Protein AF-0000000070191092 (afdb_homodimer)

pLDDT: mean 83.49, std 21.71, range [20.12, 98.81]

Nearest PDB structures (foldseek):
  4da5-assembly1_A  TM=8.968E-01  e=3.649E-34  Homo sapiens
  5eqe-assembly1_A  TM=9.027E-01  e=2.079E-33  Homo sapiens
  8bi5-assembly1_A  TM=8.724E-01  e=4.255E-34  Homo sapiens
  7nb2-assembly1_AAA  TM=9.081E-01  e=3.652E-32  Homo sapiens
  3g15-assembly1_B  TM=9.185E-01  e=3.304E-27  Homo sapiens

Radius of gyration: 29.16 Å; Cα contacts (8 Å, |Δi|>4): 1191; chains: 2; bounding box: 67×82×82 Å

Solvent-accessible surface area (backbone atoms only — not comparable to full-atom values): 44556 Å² total; per-residue (Å²): 134,81,83,67,55,60,55,61,64,69,55,97,61,88,64,71,45,63,40,62,56,50,80,76,41,45,64,51,37,52,56,40,48,53,46,49,48,52,46,49,50,50,51,48,49,67,71,47,60,82,54,50,65,62,44,47,59,49,41,50,55,50,49,47,52,49,47,47,52,50,36,25,35,26,69,30,72,58,51,48,70,55,52,69,70,55,44,53,74,28,54,40,81,44,84,83,58,81,66,41,48,39,29,39,40,28,58,42,86,91,52,65,56,55,90,88,47,68,53,46,34,28,37,38,37,54,39,79,80,55,72,40,55,55,56,46,36,43,40,39,30,51,50,34,34,40,21,71,69,61,59,42,56,45,54,38,29,62,48,65,57,28,35,36,29,49,53,70,96,57,62,50,41,45,34,76,47,55,71,36,66,69,52,33,40,53,48,24,32,48,48,38,56,49,34,63,52,72,83,63,45,42,51,60,57,62,48,56,65,60,54,50,48,53,57,41,47,55,54,46,51,52,46,69,74,59,62,65,80,86,52,58,66,68,59,48,52,52,50,50,54,55,57,71,66,43,58,72,64,46,50,55,54,48,54,53,57,57,69,73,51,88,62,62,74,24,40,34,54,69,62,62,36,34,74,28,31,35,60,38,85,89,45,88,47,72,78,58,20,61,29,63,51,81,62,77,59,47,42,26,24,48,48,25,38,46,49,10,34,31,41,54,28,37,20,47,33,70,77,38,90,51,90,49,30,47,46,76,42,78,83,48,42,67,50,72,67,55,48,50,52,36,50,53,37,24,45,49,69,78,36,89,66,82,78,49,70,66,57,49,51,50,49,51,50,35,16,59,56,25,28,40,51,37,25,48,50,53,17,46,51,23,54,51,38,59,76,68,46,89,65,92,58,33,26,61,61,50,18,50,52,24,45,50,50,25,55,53,46,56,62,46,44,68,69,74,97,134,82,85,68,56,61,56,61,63,68,56,98,62,85,67,69,46,64,41,61,56,49,81,76,40,46,65,49,36,53,56,40,46,52,47,48,48,52,46,49,48,49,51,48,48,66,72,46,60,80,53,50,65,62,44,46,58,48,41,51,54,50,47,48,52,48,47,48,52,49,37,24,36,27,70,28,74,60,50,49,72,55,52,68,70,55,43,53,75,26,53,42,80,44,83,83,58,81,65,41,47,40,29,38,39,28,58,43,84,92,52,67,56,55,91,89,48,69,54,46,33,27,37,39,36,53,39,80,80,56,71,40,55,53,56,47,36,43,39,39,29,50,50,34,37,38,20,72,69,60,58,41,56,44,55,39,28,62,48,66,58,28,35,37,30,48,52,70,96,56,63,52,42,46,34,75,49,55,71,36,66,71,51,32,40,53,49,24,32,48,49,37,56,49,35,62,52,71,81,63,44,41,51,60,54,61,47,52,64,60,53,50,47,53,55,40,46,54,53,45,50,52,46,68,74,58,61,66,80,86,52,58,67,68,56,48,53,51,51,51,54,55,57,71,65,43,57,72,63,47,50,55,53,49,53,53,57,56,69,73,52,88,63,62,73,25,40,32,53,70,62,62,37,35,76,28,32,35,59,36,86,89,44,87,48,71,78,57,19,60,30,61,50,80,62,77,59,48,40,27,24,48,48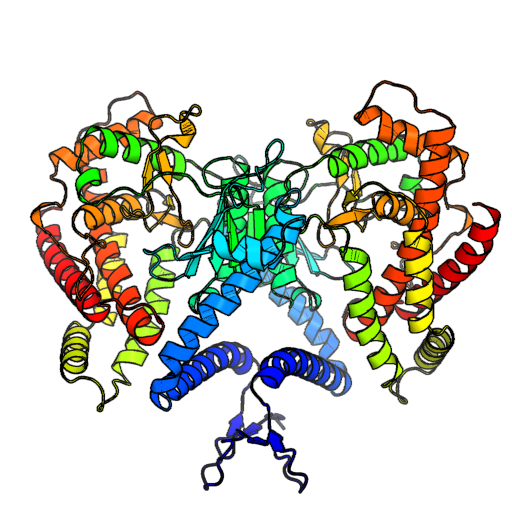,25,36,45,50,10,35,30,41,54,26,38,20,48,33,73,77,38,89,50,90,48,30,48,46,75,42,79,86,48,42,68,50,73,68,54,47,49,51,35,50,50,38,23,47,51,69,78,35,89,67,81,77,50,71,67,58,50,52,50,51,51,52,34,17,58,55,25,27,40,51,37,23,48,49,53,19,46,52,22,54,49,39,58,74,67,46,88,66,91,58,33,25,61,61,49,18,50,51,23,47,53,50,25,56,54,46,57,60,46,45,67,68,73,100

InterPro domains:
  IPR011009 Protein kinase-like domain superfamily [SSF56112] (66-414)

Secondary structure (DSSP, 8-state):
-----EEEEE-SSS-EEEEE--HHHHHHHHHHHHHHHHHHHHHHHHH-TTHHHHHHHHHHHHHHHHHHHHHHHHT-GGGGSS-HHHHHHTEEEEP--SSSEEEEEE--TTS---TT--SEEEEEE--GGGG-HHHHHHHHHHHHHHHHTTSS--EEEEETTEEEEEPPSSPBPPGGGGGSHHHHHHHHHHHHHHHT----SS--SS-HHHHHHHHHHHHHHHHHHT--SSS-HHHHHHHHHHHHT-HHHHHHHHHHHHHTS---EEEE-S---GGGEEE-TT-SSGGGTEEE---TT-EEEEHHHHHHHHHHHTSEETT-SSTTS-EE-GGGSPPHHHHHHHHHHHHHTT-SSPPPHHHHHHHHHHHHHHHHHHHHHHHHHHHHHHHH--S---HHHHHHHHHHHHHHHHHHHHHH-/-----EEEEE-SSS-EEEEE--HHHHHHHHHHHHHHHHHHHHHHHHH-TTHHHHHHHHHHHHHHHHHHHHHHHHT-GGGGSS-HHHHHHTEEEEP--SSSEEEEEE--TTS---TT--SEEEEEE--GGGG-HHHHHHHHHHHHHHHHTTSS--EEEEETTEEEEE--SSPBPPGGGGG-HHHHHHHHHHHHHHHT----SS--SS-HHHHHHHHHHHHHHHHHHT--TTS-HHHHHHHHHHHHT-HHHHHHHHHHHHHTS---EEEE-S---GGGEEE-TT-SSGGGTEEE---TT-EEEEHHHHHHHHHHHTSEETT-SSTTS-EE-GGGSPPHHHHHHHHHHHHHTT-SSPPPHHHHHHHHHHHHHHHHHHHHHHHHHHHHHHHH--S---HHHHHHHHHHHHHHHHHHHHHH-

Structure (mmCIF, N/CA/C/O backbone):
data_AF-0000000070191092-model_v1
#
loop_
_entity.id
_entity.type
_entity.pdbx_description
1 polymer 'Choline/ethanolamine kinase'
#
loop_
_atom_site.group_PDB
_atom_site.id
_atom_site.type_symbol
_atom_site.label_atom_id
_atom_site.label_alt_id
_atom_site.label_comp_id
_atom_site.label_asym_id
_atom_site.label_entity_id
_atom_site.label_seq_id
_atom_site.pdbx_PDB_ins_code
_atom_site.Cartn_x
_atom_site.Cartn_y
_atom_site.Cartn_z
_atom_site.occupancy
_atom_site.B_iso_or_equiv
_atom_site.auth_seq_id
_atom_site.auth_comp_id
_atom_site.auth_asym_id
_atom_site.auth_atom_id
_atom_site.pdbx_PDB_model_num
ATOM 1 N N . MET A 1 1 ? 33.156 -7.613 30.891 1 20.12 1 MET A N 1
ATOM 2 C CA . MET A 1 1 ? 32.125 -8.305 31.672 1 20.12 1 MET A CA 1
ATOM 3 C C . MET A 1 1 ? 30.75 -8.156 31 1 20.12 1 MET A C 1
ATOM 5 O O . MET A 1 1 ? 30.203 -7.055 30.938 1 20.12 1 MET A O 1
ATOM 9 N N . ARG A 1 2 ? 30.5 -9.148 30 1 24.59 2 ARG A N 1
ATOM 10 C CA . ARG A 1 2 ? 29.547 -9.266 28.891 1 24.59 2 ARG A CA 1
ATOM 11 C C . ARG A 1 2 ? 28.125 -9.352 29.422 1 24.59 2 ARG A C 1
ATOM 13 O O . ARG A 1 2 ? 27.766 -10.281 30.156 1 24.59 2 ARG A O 1
ATOM 20 N N . ARG A 1 3 ? 27.609 -8.156 29.781 1 27.12 3 ARG A N 1
ATOM 21 C CA . ARG A 1 3 ? 26.359 -8.016 30.531 1 27.12 3 ARG A CA 1
ATOM 22 C C . ARG A 1 3 ? 25.203 -8.695 29.797 1 27.12 3 ARG A C 1
ATOM 24 O O . ARG A 1 3 ? 24.781 -8.227 28.734 1 27.12 3 ARG A O 1
ATOM 31 N N . ASP A 1 4 ? 25.156 -10.109 29.812 1 26.44 4 ASP A N 1
ATOM 32 C CA . ASP A 1 4 ? 24.281 -11.125 29.234 1 26.44 4 ASP A CA 1
ATOM 33 C C . ASP A 1 4 ? 22.875 -11.016 29.781 1 26.44 4 ASP A C 1
ATOM 35 O O . ASP A 1 4 ? 22.672 -10.906 31 1 26.44 4 ASP A O 1
ATOM 39 N N . PHE A 1 5 ? 22.062 -10.273 29.188 1 27.06 5 PHE A N 1
ATOM 40 C CA . PHE A 1 5 ? 20.688 -10.172 29.641 1 27.06 5 PHE A CA 1
ATOM 41 C C . PHE A 1 5 ? 19.969 -11.508 29.5 1 27.06 5 PHE A C 1
ATOM 43 O O . PHE A 1 5 ? 20.141 -12.203 28.5 1 27.06 5 PHE A O 1
ATOM 50 N N . VAL A 1 6 ? 19.828 -12.258 30.578 1 28.64 6 VAL A N 1
ATOM 51 C CA . VAL A 1 6 ? 19.234 -13.586 30.703 1 28.64 6 VAL A CA 1
ATOM 52 C C . VAL A 1 6 ? 17.719 -13.469 30.859 1 28.64 6 VAL A C 1
ATOM 54 O O . VAL A 1 6 ? 17.234 -12.727 31.719 1 28.64 6 VAL A O 1
ATOM 57 N N . ILE A 1 7 ? 16.953 -13.68 29.797 1 29.05 7 ILE A N 1
ATOM 58 C CA . ILE A 1 7 ? 15.5 -13.789 29.922 1 29.05 7 ILE A CA 1
ATOM 59 C C . ILE A 1 7 ? 15.125 -15.203 30.344 1 29.05 7 ILE A C 1
ATOM 61 O O . ILE A 1 7 ? 15.547 -16.188 29.719 1 29.05 7 ILE A O 1
ATOM 65 N N . ALA A 1 8 ? 14.812 -15.469 31.703 1 29.25 8 ALA A N 1
ATOM 66 C CA . ALA A 1 8 ? 14.516 -16.781 32.25 1 29.25 8 ALA A CA 1
ATOM 67 C C . ALA A 1 8 ? 13.008 -17.016 32.344 1 29.25 8 ALA A C 1
ATOM 69 O O . ALA A 1 8 ? 12.266 -16.109 32.75 1 29.25 8 ALA A O 1
ATOM 70 N N . VAL A 1 9 ? 12.359 -17.875 31.5 1 28.31 9 VAL A N 1
ATOM 71 C CA . VAL A 1 9 ? 11 -18.391 31.656 1 28.31 9 VAL A CA 1
ATOM 72 C C . VAL A 1 9 ? 10.992 -19.5 32.688 1 28.31 9 VAL A C 1
ATOM 74 O O . VAL A 1 9 ? 11.719 -20.484 32.562 1 28.31 9 VAL A O 1
ATOM 77 N N . VAL A 1 10 ? 10.695 -19.156 34 1 27.8 10 VAL A N 1
ATOM 78 C CA . VAL A 1 10 ? 10.766 -20.156 35.094 1 27.8 10 VAL A CA 1
ATOM 79 C C . VAL A 1 10 ? 9.406 -20.812 35.25 1 27.8 10 VAL A C 1
ATOM 81 O O . VAL A 1 10 ? 8.383 -20.141 35.344 1 27.8 10 VAL A O 1
ATOM 84 N N . ASN A 1 11 ? 9.18 -21.984 34.688 1 26.52 11 ASN A N 1
ATOM 85 C CA . ASN A 1 11 ? 8.078 -22.828 35.125 1 26.52 11 ASN A CA 1
ATOM 86 C C . ASN A 1 11 ? 8.156 -23.078 36.625 1 26.52 11 ASN A C 1
ATOM 88 O O . ASN A 1 11 ? 9.234 -22.969 37.25 1 26.52 11 ASN A O 1
ATOM 92 N N . LYS A 1 12 ? 7.031 -23.219 37.438 1 30.95 12 LYS A N 1
ATOM 93 C CA . LYS A 1 12 ? 7.125 -23.625 38.812 1 30.95 12 LYS A CA 1
ATOM 94 C C . LYS A 1 12 ? 8.281 -24.594 39.031 1 30.95 12 LYS A C 1
ATOM 96 O O . LYS A 1 12 ? 8.695 -24.844 40.188 1 30.95 12 LYS A O 1
ATOM 101 N N . ALA A 1 13 ? 8.312 -25.672 38.156 1 25.42 13 ALA A N 1
ATOM 102 C CA . ALA A 1 13 ? 9.391 -26.594 38.469 1 25.42 13 ALA A CA 1
ATOM 103 C C . ALA A 1 13 ? 10.75 -26 38.156 1 25.42 13 ALA A C 1
ATOM 105 O O . ALA A 1 13 ? 10.836 -24.984 37.438 1 25.42 13 ALA A O 1
ATOM 106 N N . SER A 1 14 ? 11.938 -26.75 38.344 1 26.48 14 SER A N 1
ATOM 107 C CA . SER A 1 14 ? 13.375 -26.578 38.5 1 26.48 14 SER A CA 1
ATOM 108 C C . SER A 1 14 ? 13.984 -25.859 37.281 1 26.48 14 SER A C 1
ATOM 110 O O . SER A 1 14 ? 15.156 -25.484 37.312 1 26.48 14 SER A O 1
ATOM 112 N N . SER A 1 15 ? 13.562 -26.234 35.969 1 24.7 15 SER A N 1
ATOM 113 C CA . SER A 1 15 ? 14.57 -26.031 34.938 1 24.7 15 SER A CA 1
ATOM 114 C C . SER A 1 15 ? 14.555 -24.609 34.406 1 24.7 15 SER A C 1
ATOM 116 O O . SER A 1 15 ? 13.492 -24.031 34.156 1 24.7 15 SER A O 1
ATOM 118 N N . LYS A 1 16 ? 15.555 -23.859 34.875 1 29.7 16 LYS A N 1
ATOM 119 C CA . LYS A 1 16 ? 16.062 -22.516 34.625 1 29.7 16 LYS A CA 1
ATOM 120 C C . LYS A 1 16 ? 16.281 -22.266 33.125 1 29.7 16 LYS A C 1
ATOM 122 O O . LYS A 1 16 ? 17.094 -22.953 32.5 1 29.7 16 LYS A O 1
ATOM 127 N N . LEU A 1 17 ? 15.281 -22.203 32.25 1 26.11 17 LEU A N 1
ATOM 128 C CA . LEU A 1 17 ? 15.773 -21.938 30.891 1 26.11 17 LEU A CA 1
ATOM 129 C C . LEU A 1 17 ? 16.203 -20.469 30.75 1 26.11 17 LEU A C 1
ATOM 131 O O . LEU A 1 17 ? 15.414 -19.562 30.984 1 26.11 17 LEU A O 1
ATOM 135 N N . MET A 1 18 ? 17.469 -20.203 31.047 1 27.48 18 MET A N 1
ATOM 136 C CA . MET A 1 18 ? 18.203 -18.953 30.922 1 27.48 18 MET A CA 1
ATOM 137 C C . MET A 1 18 ? 18.453 -18.609 29.453 1 27.48 18 MET A C 1
ATOM 139 O O . MET A 1 18 ? 18.969 -19.453 28.703 1 27.48 18 MET A O 1
ATOM 143 N N . LEU A 1 19 ? 17.5 -18 28.812 1 27.23 19 LEU A N 1
ATOM 144 C CA . LEU A 1 19 ? 17.875 -17.672 27.438 1 27.23 19 LEU A CA 1
ATOM 145 C C . LEU A 1 19 ? 18.688 -16.375 27.391 1 27.23 19 LEU A C 1
ATOM 147 O O . LEU A 1 19 ? 18.281 -15.359 27.953 1 27.23 19 LEU A O 1
ATOM 151 N N . SER A 1 20 ? 19.922 -16.469 27.406 1 27.44 20 SER A N 1
ATOM 152 C CA . SER A 1 20 ? 20.875 -15.414 27.094 1 27.44 20 SER A CA 1
ATOM 153 C C . SER A 1 20 ? 20.734 -14.945 25.656 1 27.44 20 SER A C 1
ATOM 155 O O . SER A 1 20 ? 20.812 -15.742 24.719 1 27.44 20 SER A O 1
ATOM 157 N N . VAL A 1 21 ? 19.781 -14.062 25.391 1 28.27 21 VAL A N 1
ATOM 158 C CA . VAL A 1 21 ? 19.578 -13.719 23.984 1 28.27 21 VAL A CA 1
ATOM 159 C C . VAL A 1 21 ? 20.531 -12.594 23.578 1 28.27 21 VAL A C 1
ATOM 161 O O . VAL A 1 21 ? 20.562 -11.547 24.234 1 28.27 21 VAL A O 1
ATOM 164 N N . ASP A 1 22 ? 21.641 -12.867 23.031 1 28.33 22 ASP A N 1
ATOM 165 C CA . ASP A 1 22 ? 22.531 -11.875 22.438 1 28.33 22 ASP A CA 1
ATOM 166 C C . ASP A 1 22 ? 21.828 -11.062 21.359 1 28.33 22 ASP A C 1
ATOM 168 O O . ASP A 1 22 ? 20.75 -11.453 20.891 1 28.33 22 ASP A O 1
ATOM 172 N N . LYS A 1 23 ? 22.375 -9.836 21.016 1 31.48 23 LYS A N 1
ATOM 173 C CA . LYS A 1 23 ? 21.844 -8.844 20.078 1 31.48 23 LYS A CA 1
ATOM 174 C C . LYS A 1 23 ? 21.406 -9.5 18.781 1 31.48 23 LYS A C 1
ATOM 176 O O . LYS A 1 23 ? 20.375 -9.133 18.219 1 31.48 23 LYS A O 1
ATOM 181 N N . HIS A 1 24 ? 22.25 -10.25 18.125 1 32 24 HIS A N 1
ATOM 182 C CA . HIS A 1 24 ? 21.984 -11.031 16.906 1 32 24 HIS A CA 1
ATOM 183 C C . HIS A 1 24 ? 20.859 -12.023 17.141 1 32 24 HIS A C 1
ATOM 185 O O . HIS A 1 24 ? 20.047 -12.266 16.234 1 32 24 HIS A O 1
ATOM 191 N N . GLN A 1 25 ? 20.703 -12.594 18.312 1 30.89 25 GLN A N 1
ATOM 192 C CA . GLN A 1 25 ? 19.719 -13.586 18.688 1 30.89 25 GLN A CA 1
ATOM 193 C C . GLN A 1 25 ? 18.344 -12.945 18.906 1 30.89 25 GLN A C 1
ATOM 195 O O . GLN A 1 25 ? 17.312 -13.594 18.719 1 30.89 25 GLN A O 1
ATOM 200 N N . MET A 1 26 ? 18.328 -11.672 19.219 1 31.45 26 MET A N 1
ATOM 201 C CA . MET A 1 26 ? 17.062 -10.969 19.359 1 31.45 26 MET A CA 1
ATOM 202 C C . MET A 1 26 ? 16.328 -10.914 18.016 1 31.45 26 MET A C 1
ATOM 204 O O . MET A 1 26 ? 15.102 -11.07 17.969 1 31.45 26 MET A O 1
ATOM 208 N N . THR A 1 27 ? 17.047 -10.578 16.953 1 32.62 27 THR A N 1
ATOM 209 C CA . THR A 1 27 ? 16.438 -10.648 15.633 1 32.62 27 THR A CA 1
ATOM 210 C C . THR A 1 27 ? 15.945 -12.07 15.336 1 32.62 27 THR A C 1
ATOM 212 O O . THR A 1 27 ? 14.852 -12.25 14.789 1 32.62 27 THR A O 1
ATOM 215 N N . GLN A 1 28 ? 16.719 -13.07 15.711 1 30.81 28 GLN A N 1
ATOM 216 C CA . GLN A 1 28 ? 16.312 -14.469 15.594 1 30.81 28 GLN A CA 1
ATOM 217 C C . GLN A 1 28 ? 15.203 -14.797 16.578 1 30.81 28 GLN A C 1
ATOM 219 O O . GLN A 1 28 ? 14.312 -15.594 16.266 1 30.81 28 GLN A O 1
ATOM 224 N N . MET A 1 29 ? 15.203 -14.211 17.719 1 32.41 29 MET A N 1
ATOM 225 C CA . MET A 1 29 ? 14.172 -14.453 18.719 1 32.41 29 MET A CA 1
ATOM 226 C C . MET A 1 29 ? 12.828 -13.883 18.266 1 32.41 29 MET A C 1
ATOM 228 O O . MET A 1 29 ? 11.781 -14.477 18.516 1 32.41 29 MET A O 1
ATOM 232 N N . ARG A 1 30 ? 12.859 -12.781 17.625 1 32.88 30 ARG A N 1
ATOM 233 C CA . ARG A 1 30 ? 11.586 -12.32 17.078 1 32.88 30 ARG A CA 1
ATOM 234 C C . ARG A 1 30 ? 10.992 -13.344 16.109 1 32.88 30 ARG A C 1
ATOM 236 O O . ARG A 1 30 ? 9.789 -13.602 16.141 1 32.88 30 ARG A O 1
ATOM 243 N N . ARG A 1 31 ? 11.82 -13.898 15.32 1 33.59 31 ARG A N 1
ATOM 244 C CA . ARG A 1 31 ? 11.359 -15 14.484 1 33.59 31 ARG A CA 1
ATOM 245 C C . ARG A 1 31 ? 10.914 -16.188 15.328 1 33.59 31 ARG A C 1
ATOM 247 O O . ARG A 1 31 ? 9.922 -16.844 15.016 1 33.59 31 ARG A O 1
ATOM 254 N N . TYR A 1 32 ? 11.711 -16.375 16.391 1 32.81 32 TYR A N 1
ATOM 255 C CA . TYR A 1 32 ? 11.383 -17.5 17.266 1 32.81 32 TYR A CA 1
ATOM 256 C C . TYR A 1 32 ? 10.156 -17.203 18.109 1 32.81 32 TYR A C 1
ATOM 258 O O . TYR A 1 32 ? 9.312 -18.078 18.328 1 32.81 32 TYR A O 1
ATOM 266 N N . ILE A 1 33 ? 10.031 -16 18.547 1 35.16 33 ILE A N 1
ATOM 267 C CA . ILE A 1 33 ? 8.852 -15.656 19.328 1 35.16 33 ILE A CA 1
ATOM 268 C C . ILE A 1 33 ? 7.602 -15.789 18.469 1 35.16 33 ILE A C 1
ATOM 270 O O . ILE A 1 33 ? 6.59 -16.344 18.891 1 35.16 33 ILE A O 1
ATOM 274 N N . VAL A 1 34 ? 7.707 -15.375 17.297 1 34.22 34 VAL A N 1
ATOM 275 C CA . VAL A 1 34 ? 6.586 -15.594 16.391 1 34.22 34 VAL A CA 1
ATOM 276 C C . VAL A 1 34 ? 6.387 -17.094 16.156 1 34.22 34 VAL A C 1
ATOM 278 O O . VAL A 1 34 ? 5.258 -17.578 16.172 1 34.22 34 VAL A O 1
ATOM 281 N N . TYR A 1 35 ? 7.527 -17.766 16.078 1 33.59 35 TYR A N 1
ATOM 282 C CA . TYR A 1 35 ? 7.441 -19.219 15.984 1 33.59 35 TYR A CA 1
ATOM 283 C C . TYR A 1 35 ? 6.914 -19.812 17.281 1 33.59 35 TYR A C 1
ATOM 285 O O . TYR A 1 35 ? 6.023 -20.672 17.266 1 33.59 35 TYR A O 1
ATOM 293 N N . VAL A 1 36 ? 7.434 -19.406 18.375 1 36.81 36 VAL A N 1
ATOM 294 C CA . VAL A 1 36 ? 6.98 -19.953 19.641 1 36.81 36 VAL A CA 1
ATOM 295 C C . VAL A 1 36 ? 5.516 -19.578 19.875 1 36.81 36 VAL A C 1
ATOM 297 O O . VAL A 1 36 ? 4.715 -20.406 20.297 1 36.81 36 VAL A O 1
ATOM 300 N N . TRP A 1 37 ? 5.172 -18.406 19.484 1 37.31 37 TRP A N 1
ATOM 301 C CA . TRP A 1 37 ? 3.773 -18.016 19.641 1 37.31 37 TRP A CA 1
ATOM 302 C C . TRP A 1 37 ? 2.879 -18.781 18.672 1 37.31 37 TRP A C 1
ATOM 304 O O . TRP A 1 37 ? 1.791 -19.234 19.047 1 37.31 37 TRP A O 1
ATOM 314 N N . SER A 1 38 ? 3.342 -18.984 17.547 1 36.16 38 SER A N 1
ATOM 315 C CA . SER A 1 38 ? 2.57 -19.844 16.656 1 36.16 38 SER A CA 1
ATOM 316 C C . SER A 1 38 ? 2.449 -21.266 17.203 1 36.16 38 SER A C 1
ATOM 318 O O . SER A 1 38 ? 1.4 -21.891 17.078 1 36.16 38 SER A O 1
ATOM 320 N N . ARG A 1 39 ? 3.477 -21.672 17.828 1 37.62 39 ARG A N 1
ATOM 321 C CA . ARG A 1 39 ? 3.439 -23 18.438 1 37.62 39 ARG A CA 1
ATOM 322 C C . ARG A 1 39 ? 2.561 -23 19.688 1 37.62 39 ARG A C 1
ATOM 324 O O . ARG A 1 39 ? 1.835 -23.969 19.938 1 37.62 39 ARG A O 1
ATOM 331 N N . VAL A 1 40 ? 2.652 -22 20.406 1 39.34 40 VAL A N 1
ATOM 332 C CA . VAL A 1 40 ? 1.797 -21.906 21.578 1 39.34 40 VAL A CA 1
ATOM 333 C C . VAL A 1 40 ? 0.331 -21.875 21.156 1 39.34 40 VAL A C 1
ATOM 335 O O . VAL A 1 40 ? -0.512 -22.531 21.766 1 39.34 40 VAL A O 1
ATOM 338 N N . LEU A 1 41 ? 0.114 -21.203 20.094 1 38.06 41 LEU A N 1
ATOM 339 C CA . LEU A 1 41 ? -1.26 -21.156 19.609 1 38.06 41 LEU A CA 1
ATOM 340 C C . LEU A 1 41 ? -1.688 -22.531 19.094 1 38.06 41 LEU A C 1
ATOM 342 O O . LEU A 1 41 ? -2.822 -22.953 19.312 1 38.06 41 LEU A O 1
ATOM 346 N N . VAL A 1 42 ? -0.829 -23.203 18.453 1 37.97 42 VAL A N 1
ATOM 347 C CA . VAL A 1 42 ? -1.131 -24.562 18.031 1 37.97 42 VAL A CA 1
ATOM 348 C C . VAL A 1 42 ? -1.374 -25.453 19.234 1 37.97 42 VAL A C 1
ATOM 350 O O . VAL A 1 42 ? -2.326 -26.234 19.266 1 37.97 42 VAL A O 1
ATOM 353 N N . ILE A 1 43 ? -0.52 -25.344 20.125 1 35.59 43 ILE A N 1
ATOM 354 C CA . ILE A 1 43 ? -0.677 -26.141 21.328 1 35.59 43 ILE A CA 1
ATOM 355 C C . ILE A 1 43 ? -1.997 -25.797 22.016 1 35.59 43 ILE A C 1
ATOM 357 O O . ILE A 1 43 ? -2.734 -26.688 22.453 1 35.59 43 ILE A O 1
ATOM 361 N N . PHE A 1 44 ? -2.264 -24.531 22.078 1 37.25 44 PHE A N 1
ATOM 362 C CA . PHE A 1 44 ? -3.508 -24.141 22.734 1 37.25 44 PHE A CA 1
ATOM 363 C C . PHE A 1 44 ? -4.711 -24.688 21.969 1 37.25 44 PHE A C 1
ATOM 365 O O . PHE A 1 44 ? -5.676 -25.156 22.562 1 37.25 44 PHE A O 1
ATOM 372 N N . LYS A 1 45 ? -4.719 -24.656 20.75 1 40.38 45 LYS A N 1
ATOM 373 C CA . LYS A 1 45 ? -5.801 -25.203 19.938 1 40.38 45 LYS A CA 1
ATOM 374 C C . LYS A 1 45 ? -5.945 -26.703 20.172 1 40.38 45 LYS A C 1
ATOM 376 O O . LYS A 1 45 ? -7.059 -27.234 20.188 1 40.38 45 LYS A O 1
ATOM 381 N N . HIS A 1 46 ? -4.883 -27.328 20.203 1 38.22 46 HIS A N 1
ATOM 382 C CA . HIS A 1 46 ? -4.934 -28.766 20.453 1 38.22 46 HIS A CA 1
ATOM 383 C C . HIS A 1 46 ? -5.434 -29.078 21.859 1 38.22 46 HIS A C 1
ATOM 385 O O . HIS A 1 46 ? -6.109 -30.078 22.078 1 38.22 46 HIS A O 1
ATOM 391 N N . LEU A 1 47 ? -5.039 -28.312 22.766 1 36 47 LEU A N 1
ATOM 392 C CA . LEU A 1 47 ? -5.41 -28.625 24.141 1 36 47 LEU A CA 1
ATOM 393 C C . LEU A 1 47 ? -6.867 -28.281 24.406 1 36 47 LEU A C 1
ATOM 395 O O . LEU A 1 47 ? -7.496 -28.844 25.297 1 36 47 LEU A O 1
ATOM 399 N N . PHE A 1 48 ? -7.5 -27.312 23.75 1 34.31 48 PHE A N 1
ATOM 400 C CA . PHE A 1 48 ? -8.906 -27 23.969 1 34.31 48 PHE A CA 1
ATOM 401 C C . PHE A 1 48 ? -9.711 -27.141 22.688 1 34.31 48 PHE A C 1
ATOM 403 O O . PHE A 1 48 ? -10.008 -26.156 22.016 1 34.31 48 PHE A O 1
ATOM 410 N N . PRO A 1 49 ? -9.977 -28.328 22.25 1 38.12 49 PRO A N 1
ATOM 411 C CA . PRO A 1 49 ? -10.68 -28.688 21.016 1 38.12 49 PRO A CA 1
ATOM 412 C C . PRO A 1 49 ? -12.008 -27.953 20.859 1 38.12 49 PRO A C 1
ATOM 414 O O . PRO A 1 49 ? -12.422 -27.641 19.734 1 38.12 49 PRO A O 1
ATOM 417 N N . GLY A 1 50 ? -12.961 -28.047 21.781 1 40.47 50 GLY A N 1
ATOM 418 C CA . GLY A 1 50 ? -14.305 -27.516 21.719 1 40.47 50 GLY A CA 1
ATOM 419 C C . GLY A 1 50 ? -14.328 -26.016 21.438 1 40.47 50 GLY A C 1
ATOM 420 O O . GLY A 1 50 ? -15.398 -25.438 21.234 1 40.47 50 GLY A O 1
ATOM 421 N N . LEU A 1 51 ? -13.43 -25.391 21.594 1 38.22 51 LEU A N 1
ATOM 422 C CA . LEU A 1 51 ? -13.242 -23.953 21.422 1 38.22 51 LEU A CA 1
ATOM 423 C C . LEU A 1 51 ? -13.188 -23.578 19.953 1 38.22 51 LEU A C 1
ATOM 425 O O . LEU A 1 51 ? -13.234 -22.391 19.594 1 38.22 51 LEU A O 1
ATOM 429 N N . GLY A 1 52 ? -13.227 -24.484 19.062 1 38.19 52 GLY A N 1
ATOM 430 C CA . GLY A 1 52 ? -13.125 -24.25 17.641 1 38.19 52 GLY A CA 1
ATOM 431 C C . GLY A 1 52 ? -14.383 -23.641 17.047 1 38.19 52 GLY A C 1
ATOM 432 O O . GLY A 1 52 ? -14.32 -22.656 16.312 1 38.19 52 GLY A O 1
ATOM 433 N N . GLN A 1 53 ? -15.531 -24.438 17.188 1 40.81 53 GLN A N 1
ATOM 434 C CA . GLN A 1 53 ? -16.797 -23.953 16.625 1 40.81 53 GLN A CA 1
ATOM 435 C C . GLN A 1 53 ? -17.156 -22.578 17.203 1 40.81 53 GLN A C 1
ATOM 437 O O . GLN A 1 53 ? -17.625 -21.703 16.484 1 40.81 53 GLN A O 1
ATOM 442 N N . LYS A 1 54 ? -17.125 -22.359 18.453 1 41.22 54 LYS A N 1
ATOM 443 C CA . LYS A 1 54 ? -17.391 -21.094 19.125 1 41.22 54 LYS A CA 1
ATOM 444 C C . LYS A 1 54 ? -16.453 -20 18.656 1 41.22 54 LYS A C 1
ATOM 446 O O . LYS A 1 54 ? -16.844 -18.828 18.531 1 41.22 54 LYS A O 1
ATOM 451 N N . MET A 1 55 ? -15.367 -20.547 18.172 1 46.12 55 MET A N 1
ATOM 452 C CA . MET A 1 55 ? -14.352 -19.625 17.672 1 46.12 55 MET A CA 1
ATOM 453 C C . MET A 1 55 ? -14.711 -19.141 16.281 1 46.12 55 MET A C 1
ATOM 455 O O . MET A 1 55 ? -14.492 -17.969 15.945 1 46.12 55 MET A O 1
ATOM 459 N N . SER A 1 56 ? -15.352 -20.125 15.469 1 51.19 56 SER A N 1
ATOM 460 C CA . SER A 1 56 ? -15.75 -19.703 14.125 1 51.19 56 SER A CA 1
ATOM 461 C C . SER A 1 56 ? -16.906 -18.719 14.172 1 51.19 56 SER A C 1
ATOM 463 O O . SER A 1 56 ? -16.906 -17.719 13.445 1 51.19 56 SER A O 1
ATOM 465 N N . GLU A 1 57 ? -18.047 -19.141 14.82 1 53.09 57 GLU A N 1
ATOM 466 C CA . GLU A 1 57 ? -19.172 -18.219 14.961 1 53.09 57 GLU A CA 1
ATOM 467 C C . GLU A 1 57 ? -18.719 -16.891 15.555 1 53.09 57 GLU A C 1
ATOM 469 O O . GLU A 1 57 ? -19.156 -15.828 15.109 1 53.09 57 GLU A O 1
ATOM 474 N N . ASP A 1 58 ? -17.844 -17.047 16.391 1 74.12 58 ASP A N 1
ATOM 475 C CA . ASP A 1 58 ? -17.312 -15.844 17.031 1 74.12 58 ASP A CA 1
ATOM 476 C C . ASP A 1 58 ? -16.469 -15.039 16.031 1 74.12 58 ASP A C 1
ATOM 478 O O . ASP A 1 58 ? -16.531 -13.812 16.016 1 74.12 58 ASP A O 1
ATOM 482 N N . ARG A 1 59 ? -16.047 -15.836 15.031 1 79.38 59 ARG A N 1
ATOM 483 C CA . ARG A 1 59 ? -15.227 -15.164 14.023 1 79.38 59 ARG A CA 1
ATOM 484 C C . ARG A 1 59 ? -16.094 -14.414 13.023 1 79.38 59 ARG A C 1
ATOM 486 O O . ARG A 1 59 ? -15.781 -13.289 12.633 1 79.38 59 ARG A O 1
ATOM 493 N N . GLU A 1 60 ? -17.172 -15.109 12.688 1 84.56 60 GLU A N 1
ATOM 494 C CA . GLU A 1 60 ? -18.062 -14.469 11.719 1 84.56 60 GLU A CA 1
ATOM 495 C C . GLU A 1 60 ? -18.672 -13.195 12.289 1 84.56 60 GLU A C 1
ATOM 497 O O . GLU A 1 60 ? -18.797 -12.188 11.578 1 84.56 60 GLU A O 1
ATOM 502 N N . LEU A 1 61 ? -19.094 -13.297 13.516 1 87.88 61 LEU A N 1
ATOM 503 C CA . LEU A 1 61 ? -19.672 -12.117 14.156 1 87.88 61 LEU A CA 1
ATOM 504 C C . LEU A 1 61 ? -18.641 -11 14.266 1 87.88 61 LEU A C 1
ATOM 506 O O . LEU A 1 61 ? -18.953 -9.836 14.031 1 87.88 61 LEU A O 1
ATOM 510 N N . THR A 1 62 ? -17.5 -11.398 14.594 1 90.25 62 THR A N 1
ATOM 511 C CA . THR A 1 62 ? -16.422 -10.43 14.695 1 90.25 62 THR A CA 1
ATOM 512 C C . THR A 1 62 ? -16.125 -9.797 13.336 1 90.25 62 THR A C 1
ATOM 514 O O . THR A 1 62 ? -15.969 -8.578 13.242 1 90.25 62 THR A O 1
ATOM 517 N N . ASN A 1 63 ? -16.094 -10.609 12.344 1 92.44 63 ASN A N 1
ATOM 518 C CA . ASN A 1 63 ? -15.789 -10.102 11.008 1 92.44 63 ASN A CA 1
ATOM 519 C C . ASN A 1 63 ? -16.953 -9.289 10.445 1 92.44 63 ASN A C 1
ATOM 521 O O . ASN A 1 63 ? -16.734 -8.336 9.688 1 92.44 63 ASN A O 1
ATOM 525 N N . ARG A 1 64 ? -18.094 -9.68 10.859 1 94.75 64 ARG A N 1
ATOM 526 C CA . ARG A 1 64 ? -19.25 -8.875 10.469 1 94.75 64 ARG A CA 1
ATOM 527 C C . ARG A 1 64 ? -19.156 -7.465 11.031 1 94.75 64 ARG A C 1
ATOM 529 O O . ARG A 1 64 ? -19.438 -6.492 10.336 1 94.75 64 ARG A O 1
ATOM 536 N N . ARG A 1 65 ? -18.828 -7.379 12.25 1 94 65 ARG A N 1
ATOM 537 C CA . ARG A 1 65 ? -18.672 -6.074 12.883 1 94 65 ARG A CA 1
ATOM 538 C C . ARG A 1 65 ? -17.562 -5.273 12.203 1 94 65 ARG A C 1
ATOM 540 O O . ARG A 1 65 ? -17.719 -4.066 11.984 1 94 65 ARG A O 1
ATOM 547 N N . LYS A 1 66 ? -16.516 -5.949 11.906 1 93.81 66 LYS A N 1
ATOM 548 C CA . LYS A 1 66 ? -15.422 -5.32 11.172 1 93.81 66 LYS A CA 1
ATOM 549 C C . LYS A 1 66 ? -15.906 -4.785 9.828 1 93.81 66 LYS A C 1
ATOM 551 O O . LYS A 1 66 ? -15.617 -3.643 9.469 1 93.81 66 LYS A O 1
ATOM 556 N N . GLY A 1 67 ? -16.594 -5.641 9.172 1 96.5 67 GLY A N 1
ATOM 557 C CA . GLY A 1 67 ? -17.141 -5.234 7.887 1 96.5 67 GLY A CA 1
ATOM 558 C C . GLY A 1 67 ? -18.062 -4.031 7.98 1 96.5 67 GLY A C 1
ATOM 559 O O . GLY A 1 67 ? -17.969 -3.105 7.172 1 96.5 67 GLY A O 1
ATOM 560 N N . TYR A 1 68 ? -18.906 -4.055 8.969 1 96.81 68 TYR A N 1
ATOM 561 C CA . TYR A 1 68 ? -19.828 -2.951 9.188 1 96.81 68 TYR A CA 1
ATOM 562 C C . TYR A 1 68 ? -19.078 -1.645 9.406 1 96.81 68 TYR A C 1
ATOM 564 O O . TYR A 1 68 ? -19.359 -0.643 8.75 1 96.81 68 TYR A O 1
ATOM 572 N N . GLU A 1 69 ? -18.141 -1.666 10.227 1 95.25 69 GLU A N 1
ATOM 573 C CA . GLU A 1 69 ? -17.391 -0.467 10.586 1 95.25 69 GLU A CA 1
ATOM 574 C C . GLU A 1 69 ? -16.578 0.044 9.406 1 95.25 69 GLU A C 1
ATOM 576 O O . GLU A 1 69 ? -16.531 1.248 9.141 1 95.25 69 GLU A O 1
ATOM 581 N N . TRP A 1 70 ? -15.93 -0.896 8.758 1 95.88 70 TRP A N 1
ATOM 582 C CA . TRP A 1 70 ? -15.07 -0.498 7.648 1 95.88 70 TRP A CA 1
ATOM 583 C C . TRP A 1 70 ? -15.891 0.058 6.488 1 95.88 70 TRP A C 1
ATOM 585 O O . TRP A 1 70 ? -15.5 1.048 5.863 1 95.88 70 TRP A O 1
ATOM 595 N N . CYS A 1 71 ? -17.016 -0.546 6.219 1 96.19 71 CYS A N 1
ATOM 596 C CA . CYS A 1 71 ? -17.859 -0.052 5.145 1 96.19 71 CYS A CA 1
ATOM 597 C C . CYS A 1 71 ? -18.422 1.323 5.484 1 96.19 71 CYS A C 1
ATOM 599 O O . CYS A 1 71 ? -18.406 2.23 4.652 1 96.19 71 CYS A O 1
ATOM 601 N N . ARG A 1 72 ? -18.859 1.411 6.664 1 94.81 72 ARG A N 1
ATOM 602 C CA . ARG A 1 72 ? -19.438 2.672 7.121 1 94.81 72 ARG A CA 1
ATOM 603 C C . ARG A 1 72 ? -18.422 3.811 7 1 94.81 72 ARG A C 1
ATOM 605 O O . ARG A 1 72 ? -18.766 4.898 6.531 1 94.81 72 ARG A O 1
ATOM 612 N N . LYS A 1 73 ? -17.25 3.555 7.305 1 93.06 73 LYS A N 1
ATOM 613 C CA . LYS A 1 73 ? -16.234 4.598 7.41 1 93.06 73 LYS A CA 1
ATOM 614 C C . LYS A 1 73 ? -15.562 4.852 6.066 1 93.06 73 LYS A C 1
ATOM 616 O O . LYS A 1 73 ? -15.117 5.969 5.785 1 93.06 73 LYS A O 1
ATOM 621 N N . SER A 1 74 ? -15.523 3.883 5.23 1 93 74 SER A N 1
ATOM 622 C CA . SER A 1 74 ? -14.625 4.004 4.082 1 93 74 SER A CA 1
ATOM 623 C C . SER A 1 74 ? -15.414 4.062 2.775 1 93 74 SER A C 1
ATOM 625 O O . SER A 1 74 ? -14.945 4.637 1.79 1 93 74 SER A O 1
ATOM 627 N N . VAL A 1 75 ? -16.469 3.352 2.734 1 92.31 75 VAL A N 1
ATOM 628 C CA . VAL A 1 75 ? -17.297 3.445 1.537 1 92.31 75 VAL A CA 1
ATOM 629 C C . VAL A 1 75 ? -18.203 4.68 1.623 1 92.31 75 VAL A C 1
ATOM 631 O O . VAL A 1 75 ? -18.281 5.457 0.671 1 92.31 75 VAL A O 1
ATOM 634 N N . GLY A 1 76 ? -18.812 4.875 2.785 1 86.06 76 GLY A N 1
ATOM 635 C CA . GLY A 1 76 ? -19.578 6.07 3.066 1 86.06 76 GLY A CA 1
ATOM 636 C C . GLY A 1 76 ? -20.953 6.051 2.422 1 86.06 76 GLY A C 1
ATOM 637 O O . GLY A 1 76 ? -21.484 4.98 2.104 1 86.06 76 GLY A O 1
ATOM 638 N N . GLY A 1 77 ? -21.562 7.289 2.418 1 89.19 77 GLY A N 1
ATOM 639 C CA . GLY A 1 77 ? -22.891 7.398 1.829 1 89.19 77 GLY A CA 1
ATOM 640 C C . GLY A 1 77 ? -23.938 6.547 2.537 1 89.19 77 GLY A C 1
ATOM 641 O O . GLY A 1 77 ? -24.062 6.613 3.76 1 89.19 77 GLY A O 1
ATOM 642 N N . THR A 1 78 ? -24.562 5.746 1.734 1 93.62 78 THR A N 1
ATOM 643 C CA . THR A 1 78 ? -25.609 4.867 2.258 1 93.62 78 THR A CA 1
ATOM 644 C C . THR A 1 78 ? -25.031 3.885 3.27 1 93.62 78 THR A C 1
ATOM 646 O O . THR A 1 78 ? -25.688 3.541 4.254 1 93.62 78 THR A O 1
ATOM 649 N N . TRP A 1 79 ? -23.812 3.424 3.043 1 95.19 79 TRP A N 1
ATOM 650 C CA . TRP A 1 79 ? -23.141 2.469 3.926 1 95.19 79 TRP A CA 1
ATOM 651 C C . TRP A 1 79 ? -22.922 3.07 5.309 1 95.19 79 TRP A C 1
ATOM 653 O O . TRP A 1 79 ? -22.859 2.344 6.305 1 95.19 79 TRP A O 1
ATOM 663 N N . ALA A 1 80 ? -22.875 4.41 5.371 1 91.88 80 ALA A N 1
ATOM 664 C CA . ALA A 1 80 ? -22.656 5.09 6.645 1 91.88 80 ALA A CA 1
ATOM 665 C C . ALA A 1 80 ? -23.969 5.316 7.379 1 91.88 80 ALA A C 1
ATOM 667 O O . ALA A 1 80 ? -23.984 5.617 8.57 1 91.88 80 ALA A O 1
AT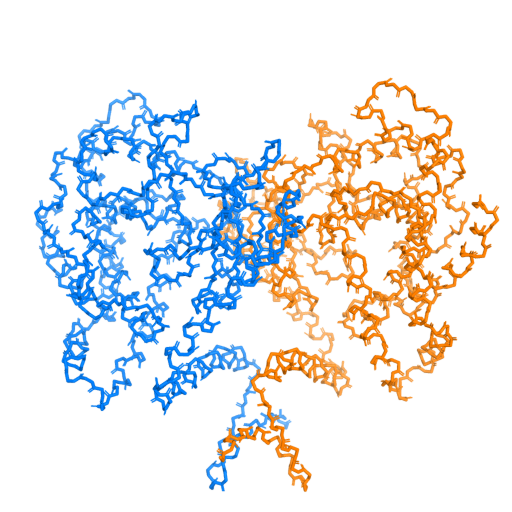OM 668 N N . ASN A 1 81 ? -25.062 5.152 6.691 1 91.94 81 ASN A N 1
ATOM 669 C CA . ASN A 1 81 ? -26.359 5.543 7.242 1 91.94 81 ASN A CA 1
ATOM 670 C C . ASN A 1 81 ? -27.219 4.328 7.574 1 91.94 81 ASN A C 1
ATOM 672 O O . ASN A 1 81 ? -28.391 4.469 7.938 1 91.94 81 ASN A O 1
ATOM 676 N N . ILE A 1 82 ? -26.703 3.17 7.438 1 94.06 82 ILE A N 1
ATOM 677 C CA . ILE A 1 82 ? -27.469 1.98 7.82 1 94.06 82 ILE A CA 1
ATOM 678 C C . ILE A 1 82 ? -26.953 1.46 9.164 1 94.06 82 ILE A C 1
ATOM 680 O O . ILE A 1 82 ? -25.781 1.644 9.508 1 94.06 82 ILE A O 1
ATOM 684 N N . GLY A 1 83 ? -27.891 0.841 9.867 1 94 83 GLY A N 1
ATOM 685 C CA . GLY A 1 83 ? -27.516 0.252 11.141 1 94 83 GLY A CA 1
ATOM 686 C C . GLY A 1 83 ? -26.812 -1.09 11 1 94 83 GLY A C 1
ATOM 687 O O . GLY A 1 83 ? -26.828 -1.684 9.922 1 94 83 GLY A O 1
ATOM 688 N N . GLU A 1 84 ? -26.188 -1.511 12.039 1 94.38 84 GLU A N 1
ATOM 689 C CA . GLU A 1 84 ? -25.453 -2.768 12.039 1 94.38 84 GLU A CA 1
ATOM 690 C C . GLU A 1 84 ? -26.359 -3.949 11.734 1 94.38 84 GLU A C 1
ATOM 692 O O . GLU A 1 84 ? -25.969 -4.883 11.031 1 94.38 84 GLU A O 1
ATOM 697 N N . ASP A 1 85 ? -27.562 -3.91 12.266 1 93.56 85 ASP A N 1
ATOM 698 C CA . ASP A 1 85 ? -28.5 -4.996 12.047 1 93.56 85 ASP A CA 1
ATOM 699 C C . ASP A 1 85 ? -28.906 -5.082 10.578 1 93.56 85 ASP A C 1
ATOM 701 O O . ASP A 1 85 ? -29.031 -6.18 10.023 1 93.56 85 ASP A O 1
ATOM 705 N N . GLN A 1 86 ? -29.141 -3.947 10.039 1 94.62 86 GLN A N 1
ATOM 706 C CA . GLN A 1 86 ? -29.484 -3.906 8.625 1 94.62 86 GLN A CA 1
ATOM 707 C C . GLN A 1 86 ? -28.328 -4.406 7.766 1 94.62 86 GLN A C 1
ATOM 709 O O . GLN A 1 86 ? -28.531 -5.137 6.793 1 94.62 86 GLN A O 1
ATOM 714 N N . PHE A 1 87 ? -27.094 -4.016 8.148 1 95.62 87 PHE A N 1
ATOM 715 C CA . PHE A 1 87 ? -25.891 -4.492 7.465 1 95.62 87 PHE A CA 1
ATOM 716 C C . PHE A 1 87 ? -25.797 -6.012 7.535 1 95.62 87 PHE A C 1
ATOM 718 O O . PHE A 1 87 ? -25.438 -6.66 6.551 1 95.62 87 PHE A O 1
ATOM 725 N N . GLY A 1 88 ? -26.125 -6.559 8.648 1 93.94 88 GLY A N 1
ATOM 726 C CA . GLY A 1 88 ? -26.047 -7.992 8.883 1 93.94 88 GLY A CA 1
ATOM 727 C C . GLY A 1 88 ? -26.906 -8.805 7.934 1 93.94 88 GLY A C 1
ATOM 728 O O . GLY A 1 88 ? -26.594 -9.953 7.621 1 93.94 88 GLY A O 1
ATOM 729 N N . LEU A 1 89 ? -27.969 -8.188 7.434 1 92.88 89 LEU A N 1
ATOM 730 C CA . LEU A 1 89 ? -28.891 -8.875 6.531 1 92.88 89 LEU A CA 1
ATOM 731 C C . LEU A 1 89 ? -28.219 -9.148 5.188 1 92.88 89 LEU A C 1
ATOM 733 O O . LEU A 1 89 ? -28.594 -10.094 4.484 1 92.88 89 LEU A O 1
ATOM 737 N N . GLY A 1 90 ? -27.25 -8.344 4.891 1 94.62 90 GLY A N 1
ATOM 738 C CA . GLY A 1 90 ? -26.594 -8.484 3.604 1 94.62 90 GLY A CA 1
ATOM 739 C C . GLY A 1 90 ? -25.203 -9.078 3.711 1 94.62 90 GLY A C 1
ATOM 740 O O . GLY A 1 90 ? -24.422 -9.047 2.75 1 94.62 90 GLY A O 1
ATOM 741 N N . PHE A 1 91 ? -24.906 -9.641 4.887 1 95.88 91 PHE A N 1
ATOM 742 C CA . PHE A 1 91 ? -23.578 -10.172 5.141 1 95.88 91 PHE A CA 1
ATOM 743 C C . PHE A 1 91 ? -23.547 -11.68 4.898 1 95.88 91 PHE A C 1
ATOM 745 O O . PHE A 1 91 ? -24.25 -12.438 5.578 1 95.88 91 PHE A O 1
ATOM 752 N N . LYS A 1 92 ? -22.688 -12.125 3.898 1 93.75 92 LYS A N 1
ATOM 753 C CA . LYS A 1 92 ? -22.641 -13.539 3.533 1 93.75 92 LYS A CA 1
ATOM 754 C C . LYS A 1 92 ? -21.188 -14.031 3.43 1 93.75 92 LYS A C 1
ATOM 756 O O . LYS A 1 92 ? -20.328 -13.312 2.936 1 93.75 92 LYS A O 1
ATOM 761 N N . VAL A 1 93 ? -21 -15.172 3.857 1 89.06 93 VAL A N 1
ATOM 762 C CA . VAL A 1 93 ? -19.703 -15.82 3.711 1 89.06 93 VAL A CA 1
ATOM 763 C C . VAL A 1 93 ? -19.5 -16.234 2.258 1 89.06 93 VAL A C 1
ATOM 765 O O . VAL A 1 93 ? -20.406 -16.766 1.616 1 89.06 93 VAL A O 1
ATOM 768 N N . VAL A 1 94 ? -18.391 -15.789 1.729 1 84.12 94 VAL A N 1
ATOM 769 C CA . VAL A 1 94 ? -18.016 -16.234 0.391 1 84.12 94 VAL A CA 1
ATOM 770 C C . VAL A 1 94 ? -17.062 -17.422 0.488 1 84.12 94 VAL A C 1
ATOM 772 O O . VAL A 1 94 ? -16.031 -17.344 1.142 1 84.12 94 VAL A O 1
ATOM 775 N N . SER A 1 95 ? -17.453 -18.547 -0.049 1 69.06 95 SER A N 1
ATOM 776 C CA . SER A 1 95 ? -16.656 -19.766 -0.004 1 69.06 95 SER A CA 1
ATOM 777 C C . SER A 1 95 ? -15.523 -19.703 -1.032 1 69.06 95 SER A C 1
ATOM 779 O O . SER A 1 95 ? -15.547 -18.891 -1.95 1 69.06 95 SER A O 1
ATOM 781 N N . GLY A 1 96 ? -14.5 -20.406 -0.802 1 61.03 96 GLY A N 1
ATOM 782 C CA . GLY A 1 96 ? -13.477 -20.578 -1.82 1 61.03 96 GLY A CA 1
ATOM 783 C C . GLY A 1 96 ? -12.125 -20.047 -1.407 1 61.03 96 GLY A C 1
ATOM 784 O O . GLY A 1 96 ? -11.109 -20.359 -2.035 1 61.03 96 GLY A O 1
ATOM 785 N N . GLY A 1 97 ? -12.047 -19.297 -0.366 1 62.47 97 GLY A N 1
ATOM 786 C CA . GLY A 1 97 ? -10.719 -18.844 0.008 1 62.47 97 GLY A CA 1
ATOM 787 C C . GLY A 1 97 ? -9.984 -19.828 0.901 1 62.47 97 GLY A C 1
ATOM 788 O O . GLY A 1 97 ? -10.586 -20.422 1.807 1 62.47 97 GLY A O 1
ATOM 789 N N . LEU A 1 98 ? -8.773 -20.188 0.46 1 62.75 98 LEU A N 1
ATOM 790 C CA . LEU A 1 98 ? -8.016 -21.188 1.204 1 62.75 98 LEU A CA 1
ATOM 791 C C . LEU A 1 98 ? -7.156 -20.531 2.279 1 62.75 98 LEU A C 1
ATOM 793 O O . LEU A 1 98 ? -6.672 -21.203 3.191 1 62.75 98 LEU A O 1
ATOM 797 N N . THR A 1 99 ? -7.023 -19.234 2.197 1 70.31 99 THR A N 1
ATOM 798 C CA . THR A 1 99 ? -6.07 -18.609 3.113 1 70.31 99 THR A CA 1
ATOM 799 C C . THR A 1 99 ? -6.723 -17.469 3.879 1 70.31 99 THR A C 1
ATOM 801 O O . THR A 1 99 ? -6.438 -17.25 5.059 1 70.31 99 THR A O 1
ATOM 804 N N . ASN A 1 100 ? -7.625 -16.734 3.252 1 78.31 100 ASN A N 1
ATOM 805 C CA . ASN A 1 100 ? -8.297 -15.57 3.826 1 78.31 100 ASN A CA 1
ATOM 806 C C . ASN A 1 100 ? -9.797 -15.812 3.998 1 78.31 100 ASN A C 1
ATOM 808 O O . ASN A 1 100 ? -10.344 -16.75 3.426 1 78.31 100 ASN A O 1
ATOM 812 N N . TYR A 1 101 ? -10.312 -15.031 4.859 1 84.69 101 TYR A N 1
ATOM 813 C CA . TYR A 1 101 ? -11.766 -15.062 5.027 1 84.69 101 TYR A CA 1
ATOM 814 C C . TYR A 1 101 ? -12.438 -14.016 4.152 1 84.69 101 TYR A C 1
ATOM 816 O O . TYR A 1 101 ? -12.125 -12.828 4.234 1 84.69 101 TYR A O 1
ATOM 824 N N . LEU A 1 102 ? -13.336 -14.516 3.35 1 89.75 102 LEU A N 1
ATOM 825 C CA . LEU A 1 102 ? -14 -13.633 2.402 1 89.75 102 LEU A CA 1
ATOM 826 C C . LEU A 1 102 ? -15.484 -13.508 2.73 1 89.75 102 LEU A C 1
ATOM 828 O O . LEU A 1 102 ? -16.141 -14.508 3.049 1 89.75 102 LEU A O 1
ATOM 832 N N . TYR A 1 103 ? -15.992 -12.273 2.674 1 94.06 103 TYR A N 1
ATOM 833 C CA . TYR A 1 103 ? -17.406 -12 2.932 1 94.06 103 TYR A CA 1
ATOM 834 C C . TYR A 1 103 ? -17.969 -11.023 1.907 1 94.06 103 TYR A C 1
ATOM 836 O O . TYR A 1 103 ? -17.297 -10.062 1.523 1 94.06 103 TYR A O 1
ATOM 844 N N . LEU A 1 104 ? -19.125 -11.328 1.487 1 95.81 104 LEU A N 1
ATOM 845 C CA . LEU A 1 104 ? -19.859 -10.383 0.668 1 95.81 104 LEU A CA 1
ATOM 846 C C . LEU A 1 104 ? -20.734 -9.477 1.537 1 95.81 104 LEU A C 1
ATOM 848 O O . LEU A 1 104 ? -21.516 -9.961 2.361 1 95.81 104 LEU A O 1
ATOM 852 N N . CYS A 1 105 ? -20.562 -8.227 1.405 1 97.44 105 CYS A N 1
ATOM 853 C CA . CYS A 1 105 ? -21.391 -7.23 2.074 1 97.44 105 CYS A CA 1
ATOM 854 C C . CYS A 1 105 ? -22.328 -6.543 1.081 1 97.44 105 CYS A C 1
ATOM 856 O O . CYS A 1 105 ? -21.859 -5.914 0.125 1 97.44 105 CYS A O 1
ATOM 858 N N . SER A 1 106 ? -23.578 -6.582 1.373 1 96.94 106 SER A N 1
ATOM 859 C CA . SER A 1 106 ? -24.562 -6.008 0.457 1 96.94 106 SER A CA 1
ATOM 860 C C . SER A 1 106 ? -25.5 -5.039 1.178 1 96.94 106 SER A C 1
ATOM 862 O O . SER A 1 106 ? -25.922 -5.297 2.307 1 96.94 106 SER A O 1
ATOM 864 N N . LEU A 1 107 ? -25.766 -3.941 0.469 1 96.38 107 LEU A N 1
ATOM 865 C CA . LEU A 1 107 ? -26.812 -3.057 0.98 1 96.38 107 LEU A CA 1
ATOM 866 C C . LEU A 1 107 ? -28.172 -3.711 0.866 1 96.38 107 LEU A C 1
ATOM 868 O O . LEU A 1 107 ? -28.5 -4.316 -0.159 1 96.38 107 LEU A O 1
ATOM 872 N N . PRO A 1 108 ? -28.969 -3.604 1.906 1 93.56 108 PRO A N 1
ATOM 873 C CA . PRO A 1 108 ? -30.344 -4.121 1.798 1 93.56 108 PRO A CA 1
ATOM 874 C C . PRO A 1 108 ? -31.156 -3.41 0.718 1 93.56 108 PRO A C 1
ATOM 876 O O . PRO A 1 108 ? -30.906 -2.234 0.429 1 93.56 108 PRO A O 1
ATOM 879 N N . LYS A 1 109 ? -32.188 -4.082 0.248 1 92.12 109 LYS A N 1
ATOM 880 C CA . LYS A 1 109 ? -33 -3.559 -0.83 1 92.12 109 LYS A CA 1
ATOM 881 C C . LYS A 1 109 ? -33.656 -2.236 -0.431 1 92.12 109 LYS A C 1
ATOM 883 O O . LYS A 1 109 ? -33.875 -1.357 -1.272 1 92.12 109 LYS A O 1
ATOM 888 N N . LYS A 1 110 ? -33.938 -2.078 0.792 1 92.69 110 LYS A N 1
ATOM 889 C CA . LYS A 1 110 ? -34.594 -0.887 1.322 1 92.69 110 LYS A CA 1
ATOM 890 C C . LYS A 1 110 ? -33.656 0.327 1.251 1 92.69 110 LYS A C 1
ATOM 892 O O . LYS A 1 110 ? -34.125 1.468 1.343 1 92.69 110 LYS A O 1
ATOM 897 N N . TYR A 1 111 ? -32.406 0.076 1.151 1 93.69 111 TYR A N 1
ATOM 898 C CA . TYR A 1 111 ? -31.422 1.146 1.119 1 93.69 111 TYR A CA 1
ATOM 899 C C . TYR A 1 111 ? -30.609 1.1 -0.17 1 93.69 111 TYR A C 1
ATOM 901 O O . TYR A 1 111 ? -29.406 0.787 -0.151 1 93.69 111 TYR A O 1
ATOM 909 N N . PRO A 1 112 ? -31.156 1.581 -1.235 1 92.62 112 PRO A N 1
ATOM 910 C CA . PRO A 1 112 ? -30.422 1.547 -2.504 1 92.62 112 PRO A CA 1
ATOM 911 C C . PRO A 1 112 ? -29.25 2.514 -2.529 1 92.62 112 PRO A C 1
ATOM 913 O O . PRO A 1 112 ? -29.312 3.594 -1.938 1 92.62 112 PRO A O 1
ATOM 916 N N . PRO A 1 113 ? -28.188 2.012 -3.188 1 92.94 113 PRO A N 1
ATOM 917 C CA . PRO A 1 113 ? -27.016 2.898 -3.287 1 92.94 113 PRO A CA 1
ATOM 918 C C . PRO A 1 113 ? -27.344 4.211 -4 1 92.94 113 PRO A C 1
ATOM 920 O O . PRO A 1 113 ? -28.203 4.246 -4.887 1 92.94 113 PRO A O 1
ATOM 923 N N . GLN A 1 114 ? -26.609 5.211 -3.578 1 90.56 114 GLN A N 1
ATOM 924 C CA . GLN A 1 114 ? -26.766 6.516 -4.211 1 90.56 114 GLN A CA 1
ATOM 925 C C . GLN A 1 114 ? -25.562 6.828 -5.109 1 90.56 114 GLN A C 1
ATOM 927 O O . GLN A 1 114 ? -24.422 6.5 -4.773 1 90.56 114 GLN A O 1
ATOM 932 N N . GLY A 1 115 ? -25.875 7.441 -6.262 1 88.25 115 GLY A N 1
ATOM 933 C CA . GLY A 1 115 ? -24.797 7.832 -7.168 1 88.25 115 GLY A CA 1
ATOM 934 C C . GLY A 1 115 ? -23.938 6.668 -7.605 1 88.25 115 GLY A C 1
ATOM 935 O O . GLY A 1 115 ? -24.438 5.66 -8.102 1 88.25 115 GLY A O 1
ATOM 936 N N . ASN A 1 116 ? -22.594 6.812 -7.27 1 85.62 116 ASN A N 1
ATOM 937 C CA . ASN A 1 116 ? -21.641 5.809 -7.715 1 85.62 116 ASN A CA 1
ATOM 938 C C . ASN A 1 116 ? -21.25 4.859 -6.586 1 85.62 116 ASN A C 1
ATOM 940 O O . ASN A 1 116 ? -20.266 4.129 -6.691 1 85.62 116 ASN A O 1
ATOM 944 N N . GLU A 1 117 ? -22.109 4.809 -5.566 1 91.19 117 GLU A N 1
ATOM 945 C CA . GLU A 1 117 ? -21.875 3.891 -4.457 1 91.19 117 GLU A CA 1
ATOM 946 C C . GLU A 1 117 ? -22.062 2.439 -4.887 1 91.19 117 GLU A C 1
ATOM 948 O O . GLU A 1 117 ? -22.984 2.133 -5.648 1 91.19 117 GLU A O 1
ATOM 953 N N . PRO A 1 118 ? -21.219 1.596 -4.418 1 94.31 118 PRO A N 1
ATOM 954 C CA . PRO A 1 118 ? -21.422 0.187 -4.758 1 94.31 118 PRO A CA 1
ATOM 955 C C . PRO A 1 118 ? -22.578 -0.442 -3.975 1 94.31 118 PRO A C 1
ATOM 957 O O . PRO A 1 118 ? -22.75 -0.151 -2.789 1 94.31 118 PRO A O 1
ATOM 960 N N . LYS A 1 119 ? -23.281 -1.267 -4.641 1 95.12 119 LYS A N 1
ATOM 961 C CA . LYS A 1 119 ? -24.328 -2.025 -3.977 1 95.12 119 LYS A CA 1
ATOM 962 C C . LYS A 1 119 ? -23.75 -3.141 -3.115 1 95.12 119 LYS A C 1
ATOM 964 O O . LYS A 1 119 ? -24.328 -3.514 -2.094 1 95.12 119 LYS A O 1
ATOM 969 N N . GLU A 1 120 ? -22.688 -3.658 -3.627 1 96.81 120 GLU A N 1
ATOM 970 C CA . GLU A 1 120 ? -22 -4.766 -2.969 1 96.81 120 GLU A CA 1
ATOM 971 C C . GLU A 1 120 ? -20.484 -4.539 -2.939 1 96.81 120 GLU A C 1
ATOM 973 O O . GLU A 1 120 ? -19.922 -3.951 -3.865 1 96.81 120 GLU A O 1
ATOM 978 N N . VAL A 1 121 ? -19.906 -4.988 -1.787 1 97.19 121 VAL A N 1
ATOM 979 C CA . VAL A 1 121 ? -18.453 -4.953 -1.664 1 97.19 121 VAL A CA 1
ATOM 980 C C . VAL A 1 121 ? -17.953 -6.266 -1.068 1 97.19 121 VAL A C 1
ATOM 982 O O . VAL A 1 121 ? -18.734 -7.039 -0.507 1 97.19 121 VAL A O 1
ATOM 985 N N . LEU A 1 122 ? -16.734 -6.547 -1.277 1 96.38 122 LEU A N 1
ATOM 986 C CA . LEU A 1 122 ? -16.109 -7.754 -0.733 1 96.38 122 LEU A CA 1
ATOM 987 C C . LEU A 1 122 ? -15.203 -7.41 0.437 1 96.38 122 LEU A C 1
ATOM 989 O O . LEU A 1 122 ? -14.32 -6.555 0.314 1 96.38 122 LEU A O 1
ATOM 993 N N . LEU A 1 123 ? -15.469 -8.031 1.546 1 96.44 123 LEU A N 1
ATOM 994 C CA . LEU A 1 123 ? -14.594 -7.953 2.713 1 96.44 123 LEU A CA 1
ATOM 995 C C . LEU A 1 123 ? -13.617 -9.125 2.742 1 96.44 123 LEU A C 1
ATOM 997 O O . LEU A 1 123 ? -14.031 -10.281 2.725 1 96.44 123 LEU A O 1
ATOM 1001 N N . ARG A 1 124 ? -12.336 -8.812 2.758 1 92.81 124 ARG A N 1
ATOM 1002 C CA . ARG A 1 124 ? -11.289 -9.82 2.941 1 92.81 124 ARG A CA 1
ATOM 1003 C C . ARG A 1 124 ? -10.578 -9.617 4.273 1 92.81 124 ARG A C 1
ATOM 1005 O O . ARG A 1 124 ? -9.977 -8.57 4.512 1 92.81 124 ARG A O 1
ATOM 1012 N N . VAL A 1 125 ? -10.68 -10.594 5.129 1 90.81 125 VAL A N 1
ATOM 1013 C CA . VAL A 1 125 ? -9.977 -10.586 6.406 1 90.81 125 VAL A CA 1
ATOM 1014 C C . VAL A 1 125 ? -8.805 -11.57 6.359 1 90.81 125 VAL A C 1
ATOM 1016 O O . VAL A 1 125 ? -8.992 -12.758 6.07 1 90.81 125 VAL A O 1
ATOM 1019 N N . TYR A 1 126 ? -7.66 -10.992 6.664 1 83.62 126 TYR A N 1
ATOM 1020 C CA . TYR A 1 126 ? -6.453 -11.797 6.512 1 83.62 126 TYR A CA 1
ATOM 1021 C C . TYR A 1 126 ? -6.371 -12.859 7.605 1 83.62 126 TYR A C 1
ATOM 1023 O O . TYR A 1 126 ? -6.688 -12.586 8.766 1 83.62 126 TYR A O 1
ATOM 1031 N N . GLY A 1 127 ? -6.047 -14.016 7.246 1 73.75 127 GLY A N 1
ATOM 1032 C CA . GLY A 1 127 ? -5.785 -15.078 8.203 1 73.75 127 GLY A CA 1
ATOM 1033 C C . GLY A 1 127 ? -4.379 -15.039 8.766 1 73.75 127 GLY A C 1
ATOM 1034 O O . GLY A 1 127 ? -3.766 -13.977 8.844 1 73.75 127 GLY A O 1
ATOM 1035 N N . ASP A 1 128 ? -3.883 -16.078 9.266 1 59.75 128 ASP A N 1
ATOM 1036 C CA . ASP A 1 128 ? -2.627 -16.203 10 1 59.75 128 ASP A CA 1
ATOM 1037 C C . ASP A 1 128 ? -1.431 -15.945 9.086 1 59.75 128 ASP A C 1
ATOM 1039 O O . ASP A 1 128 ? -0.357 -15.555 9.547 1 59.75 128 ASP A O 1
ATOM 1043 N N . ILE A 1 129 ? -1.532 -16.188 7.867 1 53.06 129 ILE A N 1
ATOM 1044 C CA . ILE A 1 129 ? -0.4 -16.016 6.961 1 53.06 129 ILE A CA 1
ATOM 1045 C C . ILE A 1 129 ? -0.02 -14.539 6.891 1 53.06 129 ILE A C 1
ATOM 1047 O O . ILE A 1 129 ? 1.141 -14.203 6.645 1 53.06 129 ILE A O 1
ATOM 1051 N N . ALA A 1 130 ? -0.923 -13.633 7.145 1 54.16 130 ALA A N 1
ATOM 1052 C CA . ALA A 1 130 ? -0.715 -12.203 6.961 1 54.16 130 ALA A CA 1
ATOM 1053 C C . ALA A 1 130 ? 0.023 -11.594 8.148 1 54.16 130 ALA A C 1
ATOM 1055 O O . ALA A 1 130 ? 0.11 -10.375 8.281 1 54.16 130 ALA A O 1
ATOM 1056 N N . LYS A 1 131 ? 0.749 -12.328 8.781 1 60.69 131 LYS A N 1
ATOM 1057 C CA . LYS A 1 131 ? 1.398 -11.797 9.977 1 60.69 131 LYS A CA 1
ATOM 1058 C C . LYS A 1 131 ? 2.781 -11.242 9.648 1 60.69 131 LYS A C 1
ATOM 1060 O O . LYS A 1 131 ? 3.389 -10.547 10.469 1 60.69 131 LYS A O 1
ATOM 1065 N N . ASP A 1 132 ? 3.127 -11.469 8.422 1 76.56 132 ASP A N 1
ATOM 1066 C CA . ASP A 1 132 ? 4.402 -10.945 7.945 1 76.56 132 ASP A CA 1
ATOM 1067 C C . ASP A 1 132 ? 4.25 -9.523 7.422 1 76.56 132 ASP A C 1
ATOM 1069 O O . ASP A 1 132 ? 3.488 -9.281 6.48 1 76.56 132 ASP A O 1
ATOM 1073 N N . GLN A 1 133 ? 5.016 -8.555 7.996 1 82.94 133 GLN A N 1
ATOM 1074 C CA . GLN A 1 133 ? 4.891 -7.148 7.641 1 82.94 133 GLN A CA 1
ATOM 1075 C C . GLN A 1 133 ? 5.316 -6.906 6.195 1 82.94 133 GLN A C 1
ATOM 1077 O O . GLN A 1 133 ? 4.742 -6.059 5.508 1 82.94 133 GLN A O 1
ATOM 1082 N N . GLU A 1 134 ? 6.344 -7.691 5.844 1 86.06 134 GLU A N 1
ATOM 1083 C CA . GLU A 1 134 ? 6.805 -7.535 4.465 1 86.06 134 GLU A CA 1
ATOM 1084 C C . GLU A 1 134 ? 5.727 -7.953 3.473 1 86.06 134 GLU A C 1
ATOM 1086 O O . GLU A 1 134 ? 5.531 -7.301 2.445 1 86.06 134 GLU A O 1
ATOM 1091 N N . PHE A 1 135 ? 5.113 -9.023 3.848 1 83.94 135 PHE A N 1
ATOM 1092 C CA . PHE A 1 135 ? 4.012 -9.5 3.016 1 83.94 135 PHE A CA 1
ATOM 1093 C C . PHE A 1 135 ? 2.891 -8.469 2.959 1 83.94 135 PHE A C 1
ATOM 1095 O O . PHE A 1 135 ? 2.348 -8.188 1.888 1 83.94 135 PHE A O 1
ATOM 1102 N N . LEU A 1 136 ? 2.578 -7.922 4.066 1 89 136 LEU A N 1
ATOM 1103 C CA . LEU A 1 136 ? 1.502 -6.945 4.172 1 89 136 LEU A CA 1
ATOM 1104 C C . LEU A 1 136 ? 1.803 -5.711 3.326 1 89 136 LEU A C 1
ATOM 1106 O O . LEU A 1 136 ? 0.93 -5.215 2.609 1 89 136 LEU A O 1
ATOM 1110 N N . VAL A 1 137 ? 2.99 -5.23 3.387 1 92.19 137 VAL A N 1
ATOM 1111 C CA . VAL A 1 137 ? 3.404 -4.035 2.658 1 92.19 137 VAL A CA 1
ATOM 1112 C C . VAL A 1 137 ? 3.373 -4.309 1.157 1 92.19 137 VAL A C 1
ATOM 1114 O O . VAL A 1 137 ? 2.809 -3.523 0.389 1 92.19 137 VAL A O 1
ATOM 1117 N N . ARG A 1 138 ? 3.9 -5.379 0.753 1 91.81 138 ARG A N 1
ATOM 1118 C CA . ARG A 1 138 ? 3.957 -5.73 -0.661 1 91.81 138 ARG A CA 1
ATOM 1119 C C . ARG A 1 138 ? 2.557 -5.914 -1.237 1 91.81 138 ARG A C 1
ATOM 1121 O O . ARG A 1 138 ? 2.254 -5.402 -2.316 1 91.81 138 ARG A O 1
ATOM 1128 N N . ASN A 1 139 ? 1.832 -6.637 -0.508 1 91.75 139 ASN A N 1
ATOM 1129 C CA . ASN A 1 139 ? 0.472 -6.895 -0.969 1 91.75 139 ASN A CA 1
ATOM 1130 C C . ASN A 1 139 ? -0.34 -5.605 -1.068 1 91.75 139 ASN A C 1
ATOM 1132 O O . ASN A 1 139 ? -1.12 -5.43 -2.006 1 91.75 139 ASN A O 1
ATOM 1136 N N . THR A 1 140 ? -0.175 -4.766 -0.099 1 94.5 140 THR A N 1
ATOM 1137 C CA . THR A 1 140 ? -0.883 -3.492 -0.104 1 94.5 140 THR A CA 1
ATOM 1138 C C . THR A 1 140 ? -0.468 -2.648 -1.306 1 94.5 140 THR A C 1
ATOM 1140 O O . THR A 1 140 ? -1.317 -2.094 -2.006 1 94.5 140 THR A O 1
ATOM 1143 N N . ALA A 1 141 ? 0.783 -2.58 -1.558 1 95.25 141 ALA A N 1
ATOM 1144 C CA . ALA A 1 141 ? 1.293 -1.784 -2.672 1 95.25 141 ALA A CA 1
ATOM 1145 C C . ALA A 1 141 ? 0.784 -2.32 -4.008 1 95.25 141 ALA A C 1
ATOM 1147 O O . ALA A 1 141 ? 0.296 -1.557 -4.844 1 95.25 141 ALA A O 1
ATOM 1148 N N . VAL A 1 142 ? 0.88 -3.582 -4.168 1 95.75 142 VAL A N 1
ATOM 1149 C CA . VAL A 1 142 ? 0.478 -4.219 -5.414 1 95.75 142 VAL A CA 1
ATOM 1150 C C . VAL A 1 142 ? -1.012 -3.99 -5.66 1 95.75 142 VAL A C 1
ATOM 1152 O O . VAL A 1 142 ? -1.413 -3.576 -6.75 1 95.75 142 VAL A O 1
ATOM 1155 N N . PHE A 1 143 ? -1.783 -4.203 -4.656 1 95.88 143 PHE A N 1
ATOM 1156 C CA . PHE A 1 143 ? -3.225 -4.039 -4.809 1 95.88 143 PHE A CA 1
ATOM 1157 C C . PHE A 1 143 ? -3.574 -2.592 -5.129 1 95.88 143 PHE A C 1
ATOM 1159 O O . PHE A 1 143 ? -4.418 -2.326 -5.988 1 95.88 143 PHE A O 1
ATOM 1166 N N . ALA A 1 144 ? -3.006 -1.717 -4.398 1 95.88 144 ALA A N 1
ATOM 1167 C CA . ALA A 1 144 ? -3.277 -0.297 -4.605 1 95.88 144 ALA A CA 1
ATOM 1168 C C . ALA A 1 144 ? -2.953 0.121 -6.039 1 95.88 144 ALA A C 1
ATOM 1170 O O . ALA A 1 144 ? -3.738 0.824 -6.68 1 95.88 144 ALA A O 1
ATOM 1171 N N . ILE A 1 145 ? -1.869 -0.323 -6.551 1 95.44 145 ILE A N 1
ATOM 1172 C CA . ILE A 1 145 ? -1.406 0.072 -7.879 1 95.44 145 ILE A CA 1
ATOM 1173 C C . ILE A 1 145 ? -2.309 -0.542 -8.945 1 95.44 145 ILE A C 1
ATOM 1175 O O . ILE A 1 145 ? -2.781 0.156 -9.844 1 95.44 145 ILE A O 1
ATOM 1179 N N . LEU A 1 146 ? -2.537 -1.833 -8.836 1 94.38 146 LEU A N 1
ATOM 1180 C CA . LEU A 1 146 ? -3.355 -2.504 -9.836 1 94.38 146 LEU A CA 1
ATOM 1181 C C . LEU A 1 146 ? -4.781 -1.965 -9.828 1 94.38 146 LEU A C 1
ATOM 1183 O O . LEU A 1 146 ? -5.406 -1.833 -10.883 1 94.38 146 LEU A O 1
ATOM 1187 N N . SER A 1 147 ? -5.277 -1.667 -8.664 1 93.62 147 SER A N 1
ATOM 1188 C CA . SER A 1 147 ? -6.582 -1.023 -8.547 1 93.62 147 SER A CA 1
ATOM 1189 C C . SER A 1 147 ? -6.586 0.343 -9.227 1 93.62 147 SER A C 1
ATOM 1191 O O . SER A 1 147 ? -7.508 0.667 -9.977 1 93.62 147 SER A O 1
ATOM 1193 N N . THR A 1 148 ? -5.594 1.109 -8.953 1 92.44 148 THR A N 1
ATOM 1194 C CA . THR A 1 148 ? -5.473 2.455 -9.5 1 92.44 148 THR A CA 1
ATOM 1195 C C . THR A 1 148 ? -5.379 2.412 -11.023 1 92.44 148 THR A C 1
ATOM 1197 O O . THR A 1 148 ? -5.887 3.303 -11.711 1 92.44 148 THR A O 1
ATOM 1200 N N . LYS A 1 149 ? -4.77 1.399 -11.562 1 90.31 149 LYS A N 1
ATOM 1201 C CA . LYS A 1 149 ? -4.617 1.239 -13.008 1 90.31 149 LYS A CA 1
ATOM 1202 C C . LYS A 1 149 ? -5.867 0.612 -13.625 1 90.31 149 LYS A C 1
ATOM 1204 O O . LYS A 1 149 ? -5.898 0.34 -14.82 1 90.31 149 LYS A O 1
ATOM 1209 N N . ASP A 1 150 ? -6.848 0.273 -12.797 1 89.12 150 ASP A N 1
ATOM 1210 C CA . ASP A 1 150 ? -8.109 -0.325 -13.211 1 89.12 150 ASP A CA 1
ATOM 1211 C C . ASP A 1 150 ? -7.891 -1.698 -13.844 1 89.12 150 ASP A C 1
ATOM 1213 O O . ASP A 1 150 ? -8.508 -2.031 -14.852 1 89.12 150 ASP A O 1
ATOM 1217 N N . LEU A 1 151 ? -7.004 -2.471 -13.297 1 88.5 151 LEU A N 1
ATOM 1218 C CA . LEU A 1 151 ? -6.699 -3.799 -13.812 1 88.5 151 LEU A CA 1
ATOM 1219 C C . LEU A 1 151 ? -7.359 -4.879 -12.961 1 88.5 151 LEU A C 1
ATOM 1221 O O . LEU A 1 151 ? -7.246 -6.07 -13.266 1 88.5 151 LEU A O 1
ATOM 1225 N N . GLY A 1 152 ? -8.047 -4.492 -12.008 1 88.38 152 GLY A N 1
ATOM 1226 C CA . GLY A 1 152 ? -8.766 -5.379 -11.109 1 88.38 152 GLY A CA 1
ATOM 1227 C C . GLY A 1 152 ? -9.758 -4.652 -10.219 1 88.38 152 GLY A C 1
ATOM 1228 O O . GLY A 1 152 ? -10.242 -3.574 -10.578 1 88.38 152 GLY A O 1
ATOM 1229 N N . PRO A 1 153 ? -10.062 -5.324 -9.094 1 92.94 153 PRO A N 1
ATOM 1230 C CA . PRO A 1 153 ? -11.055 -4.715 -8.211 1 92.94 153 PRO A CA 1
ATOM 1231 C C . PRO A 1 153 ? -10.586 -3.396 -7.609 1 92.94 153 PRO A C 1
ATOM 1233 O O . PRO A 1 153 ? -9.391 -3.229 -7.336 1 92.94 153 PRO A O 1
ATOM 1236 N N . LYS A 1 154 ? -11.508 -2.545 -7.418 1 93.94 154 LYS A N 1
ATOM 1237 C CA . LYS A 1 154 ? -11.227 -1.294 -6.719 1 93.94 154 LYS A CA 1
ATOM 1238 C C . LYS A 1 154 ? -10.914 -1.546 -5.246 1 93.94 154 LYS A C 1
ATOM 1240 O O . LYS A 1 154 ? -11.531 -2.408 -4.617 1 93.94 154 LYS A O 1
ATOM 1245 N N . LEU A 1 155 ? -10.008 -0.803 -4.715 1 95.88 155 LEU A N 1
ATOM 1246 C CA . LEU A 1 155 ? -9.68 -0.835 -3.295 1 95.88 155 LEU A CA 1
ATOM 1247 C C . LEU A 1 155 ? -10.414 0.269 -2.541 1 95.88 155 LEU A C 1
ATOM 1249 O O . LEU A 1 155 ? -10.148 1.454 -2.752 1 95.88 155 LEU A O 1
ATOM 1253 N N . TYR A 1 156 ? -11.312 -0.068 -1.624 1 95.56 156 TYR A N 1
ATOM 1254 C CA . TYR A 1 156 ? -12.07 0.943 -0.892 1 95.56 156 TYR A CA 1
ATOM 1255 C C . TYR A 1 156 ? -11.359 1.332 0.397 1 95.56 156 TYR A C 1
ATOM 1257 O O . TYR A 1 156 ? -11.438 2.48 0.836 1 95.56 156 TYR A O 1
ATOM 1265 N N . VAL A 1 157 ? -10.766 0.323 1.008 1 95.81 157 VAL A N 1
ATOM 1266 C CA . VAL A 1 157 ? -9.953 0.622 2.186 1 95.81 157 VAL A CA 1
ATOM 1267 C C . VAL A 1 157 ? -8.961 -0.508 2.428 1 95.81 157 VAL A C 1
ATOM 1269 O O . VAL A 1 157 ? -9.242 -1.671 2.133 1 95.81 157 VAL A O 1
ATOM 1272 N N . ALA A 1 158 ? -7.816 -0.192 2.902 1 93.88 158 ALA A N 1
ATOM 1273 C CA . ALA A 1 158 ? -6.801 -1.158 3.309 1 93.88 158 ALA A CA 1
ATOM 1274 C C . ALA A 1 158 ? -6.516 -1.063 4.805 1 93.88 158 ALA A C 1
ATOM 1276 O O . ALA A 1 158 ? -6.324 0.032 5.34 1 93.88 158 ALA A O 1
ATOM 1277 N N . HIS A 1 159 ? -6.555 -2.18 5.461 1 92.31 159 HIS A N 1
ATOM 1278 C CA . HIS A 1 159 ? -6.203 -2.32 6.871 1 92.31 159 HIS A CA 1
ATOM 1279 C C . HIS A 1 159 ? -5.16 -3.412 7.074 1 92.31 159 HIS A C 1
ATOM 1281 O O . HIS A 1 159 ? -4.957 -4.254 6.199 1 92.31 159 HIS A O 1
ATOM 1287 N N . ALA A 1 160 ? -4.527 -3.377 8.195 1 88.56 160 ALA A N 1
ATOM 1288 C CA . ALA A 1 160 ? -3.539 -4.398 8.531 1 88.56 160 ALA A CA 1
ATOM 1289 C C . ALA A 1 160 ? -4.188 -5.777 8.625 1 88.56 160 ALA A C 1
ATOM 1291 O O . ALA A 1 160 ? -3.557 -6.789 8.312 1 88.56 160 ALA A O 1
ATOM 1292 N N . GLU A 1 161 ? -5.43 -5.777 8.922 1 89.81 161 GLU A N 1
ATOM 1293 C CA . GLU A 1 161 ? -6.113 -7.047 9.148 1 89.81 161 GLU A CA 1
ATOM 1294 C C . GLU A 1 161 ? -6.902 -7.473 7.91 1 89.81 161 GLU A C 1
ATOM 1296 O O . GLU A 1 161 ? -7.496 -8.555 7.887 1 89.81 161 GLU A O 1
ATOM 1301 N N . GLY A 1 162 ? -6.934 -6.59 6.996 1 92.38 162 GLY A N 1
ATOM 1302 C CA . GLY A 1 162 ? -7.727 -6.926 5.824 1 92.38 162 GLY A CA 1
ATOM 1303 C C . GLY A 1 162 ? -8.023 -5.727 4.941 1 92.38 162 GLY A C 1
ATOM 1304 O O . GLY A 1 162 ? -7.316 -4.715 5.004 1 92.38 162 GLY A O 1
ATOM 1305 N N . ARG A 1 163 ? -9.094 -5.906 4.074 1 95.19 163 ARG A N 1
ATOM 1306 C CA . ARG A 1 163 ? -9.438 -4.824 3.158 1 95.19 163 ARG A CA 1
ATOM 1307 C C . ARG A 1 163 ? -10.875 -4.965 2.666 1 95.19 163 ARG A C 1
ATOM 1309 O O . ARG A 1 163 ? -11.477 -6.035 2.777 1 95.19 163 ARG A O 1
ATOM 1316 N N . ILE A 1 164 ? -11.414 -3.895 2.215 1 96.88 164 ILE A N 1
ATOM 1317 C CA . ILE A 1 164 ? -12.656 -3.879 1.449 1 96.88 164 ILE A CA 1
ATOM 1318 C C . ILE A 1 164 ? -12.344 -3.613 -0.023 1 96.88 164 ILE A C 1
ATOM 1320 O O . ILE A 1 164 ? -11.672 -2.635 -0.358 1 96.88 164 ILE A O 1
ATOM 1324 N N . GLU A 1 165 ? -12.797 -4.492 -0.853 1 96.31 165 GLU A N 1
ATOM 1325 C CA . GLU A 1 165 ? -12.539 -4.367 -2.285 1 96.31 165 GLU A CA 1
ATOM 1326 C C . GLU A 1 165 ? -13.828 -4.465 -3.088 1 96.31 165 GLU A C 1
ATOM 1328 O O . GLU A 1 165 ? -14.875 -4.844 -2.553 1 96.31 165 GLU A O 1
ATOM 1333 N N . GLU A 1 166 ? -13.781 -4.051 -4.281 1 95.44 166 GLU A N 1
ATOM 1334 C CA . GLU A 1 166 ? -14.898 -4.145 -5.211 1 95.44 166 GLU A CA 1
ATOM 1335 C C . GLU A 1 166 ? -15.328 -5.598 -5.422 1 95.44 166 GLU A C 1
ATOM 1337 O O . GLU A 1 166 ? -14.477 -6.484 -5.555 1 95.44 166 GLU A O 1
ATOM 1342 N N . TYR A 1 167 ? -16.641 -5.828 -5.371 1 94.12 167 TYR A N 1
ATOM 1343 C CA . TYR A 1 167 ? -17.188 -7.121 -5.777 1 94.12 167 TYR A CA 1
ATOM 1344 C C . TYR A 1 167 ? -17.5 -7.133 -7.266 1 94.12 167 TYR A C 1
ATOM 1346 O O . TYR A 1 167 ? -18.281 -6.305 -7.75 1 94.12 167 TYR A O 1
ATOM 1354 N N . ILE A 1 168 ? -16.859 -7.922 -7.926 1 89.88 168 ILE A N 1
ATOM 1355 C CA . ILE A 1 168 ? -17.219 -8.133 -9.328 1 89.88 168 ILE A CA 1
ATOM 1356 C C . ILE A 1 168 ? -18.312 -9.188 -9.43 1 89.88 168 ILE A C 1
ATOM 1358 O O . ILE A 1 168 ? -18.109 -10.352 -9.078 1 89.88 168 ILE A O 1
ATOM 1362 N N . PRO A 1 169 ? -19.438 -8.766 -9.914 1 87.38 169 PRO A N 1
ATOM 1363 C CA . PRO A 1 169 ? -20.625 -9.625 -9.859 1 87.38 169 PRO A CA 1
ATOM 1364 C C . PRO A 1 169 ? -20.594 -10.742 -10.906 1 87.38 169 PRO A C 1
ATOM 1366 O O . PRO A 1 169 ? -21.453 -10.781 -11.789 1 87.38 169 PRO A O 1
ATOM 1369 N N . THR A 1 170 ? -19.719 -11.625 -10.742 1 87.31 170 THR A N 1
ATOM 1370 C CA . THR A 1 170 ? -19.641 -12.82 -11.578 1 87.31 170 THR A CA 1
ATOM 1371 C C . THR A 1 170 ? -19.047 -13.984 -10.797 1 87.31 170 THR A C 1
ATOM 1373 O O . THR A 1 170 ? -18.516 -13.805 -9.703 1 87.31 170 THR A O 1
ATOM 1376 N N . GLN A 1 171 ? -19.328 -15.094 -11.328 1 85 171 GLN A N 1
ATOM 1377 C CA . GLN A 1 171 ? -18.719 -16.281 -10.734 1 85 171 GLN A CA 1
ATOM 1378 C C . GLN A 1 171 ? -17.328 -16.516 -11.297 1 85 171 GLN A C 1
ATOM 1380 O O . GLN A 1 171 ? -17.078 -16.281 -12.484 1 85 171 GLN A O 1
ATOM 1385 N N . PRO A 1 172 ? -16.422 -16.922 -10.391 1 91.56 172 PRO A N 1
ATOM 1386 C CA . PRO A 1 172 ? -15.125 -17.359 -10.93 1 91.56 172 PRO A CA 1
ATOM 1387 C C . PRO A 1 172 ? -15.266 -18.5 -11.938 1 91.56 172 PRO A C 1
ATOM 1389 O O . PRO A 1 172 ? -16.266 -19.203 -11.938 1 91.56 172 PRO A O 1
ATOM 1392 N N . LEU A 1 173 ? -14.273 -18.625 -12.727 1 95.31 173 LEU A N 1
ATOM 1393 C CA . LEU A 1 173 ? -14.273 -19.734 -13.672 1 95.31 173 LEU A CA 1
ATOM 1394 C C . LEU A 1 173 ? -14.156 -21.062 -12.938 1 95.31 173 LEU A C 1
ATOM 1396 O O . LEU A 1 173 ? -13.68 -21.109 -11.797 1 95.31 173 LEU A O 1
ATOM 1400 N N . ARG A 1 174 ? -14.656 -22.094 -13.609 1 93.62 174 ARG A N 1
ATOM 1401 C CA . ARG A 1 174 ? -14.469 -23.469 -13.164 1 93.62 174 ARG A CA 1
ATOM 1402 C C . ARG A 1 174 ? -13.32 -24.141 -13.922 1 93.62 174 ARG A C 1
ATOM 1404 O O . ARG A 1 174 ? -12.914 -23.672 -14.984 1 93.62 174 ARG A O 1
ATOM 1411 N N . THR A 1 175 ? -12.891 -25.141 -13.32 1 95.25 175 THR A N 1
ATOM 1412 C CA . THR A 1 175 ? -11.781 -25.859 -13.93 1 95.25 175 THR A CA 1
ATOM 1413 C C . THR A 1 175 ? -12.102 -26.234 -15.375 1 95.25 175 THR A C 1
ATOM 1415 O O . THR A 1 175 ? -11.258 -26.094 -16.266 1 95.25 175 THR A O 1
ATOM 1418 N N . ARG A 1 176 ? -13.32 -26.672 -15.68 1 93.31 176 ARG A N 1
ATOM 1419 C CA . ARG A 1 176 ? -13.734 -27.078 -17.016 1 93.31 176 ARG A CA 1
ATOM 1420 C C . ARG A 1 176 ? -13.719 -25.906 -17.984 1 93.31 176 ARG A C 1
ATOM 1422 O O . ARG A 1 176 ? -13.562 -26.078 -19.188 1 93.31 176 ARG A O 1
ATOM 1429 N N . ASP A 1 177 ? -13.898 -24.703 -17.453 1 95.81 177 ASP A N 1
ATOM 1430 C CA . ASP A 1 177 ? -13.914 -23.5 -18.281 1 95.81 177 ASP A CA 1
ATOM 1431 C C . ASP A 1 177 ? -12.531 -23.203 -18.844 1 95.81 177 ASP A C 1
ATOM 1433 O O . ASP A 1 177 ? -12.398 -22.609 -19.906 1 95.81 177 ASP A O 1
ATOM 1437 N N . LEU A 1 178 ? -11.484 -23.656 -18.156 1 97.19 178 LEU A N 1
ATOM 1438 C CA . LEU A 1 178 ? -10.117 -23.312 -18.516 1 97.19 178 LEU A CA 1
ATOM 1439 C C . LEU A 1 178 ? -9.742 -23.969 -19.844 1 97.19 178 LEU A C 1
ATOM 1441 O O . LEU A 1 178 ? -8.891 -23.453 -20.578 1 97.19 178 LEU A O 1
ATOM 1445 N N . GLN A 1 179 ? -10.438 -24.984 -20.188 1 94.25 179 GLN A N 1
ATOM 1446 C CA . GLN A 1 179 ? -10.109 -25.734 -21.391 1 94.25 179 GLN A CA 1
ATOM 1447 C C . GLN A 1 179 ? -10.891 -25.219 -22.609 1 94.25 179 GLN A C 1
ATOM 1449 O O . GLN A 1 179 ? -10.578 -25.562 -23.75 1 94.25 179 GLN A O 1
ATOM 1454 N N . LYS A 1 180 ? -11.898 -24.438 -22.344 1 96.5 180 LYS A N 1
ATOM 1455 C CA . LYS A 1 180 ? -12.672 -23.891 -23.453 1 96.5 180 LYS A CA 1
ATOM 1456 C C . LYS A 1 180 ? -11.812 -22.953 -24.312 1 96.5 180 LYS A C 1
ATOM 1458 O O . LYS A 1 180 ? -11.211 -22.016 -23.781 1 96.5 180 LYS A O 1
ATOM 1463 N N . PRO A 1 181 ? -11.805 -23.203 -25.578 1 97 181 PRO A N 1
ATOM 1464 C CA . PRO A 1 181 ? -10.875 -22.469 -26.438 1 97 181 PRO A CA 1
ATOM 1465 C C . PRO A 1 181 ? -11.016 -20.953 -26.328 1 97 181 PRO A C 1
ATOM 1467 O O . PRO A 1 181 ? -10.016 -20.234 -26.25 1 97 181 PRO A O 1
ATOM 1470 N N . PHE A 1 182 ? -12.227 -20.484 -26.328 1 96.19 182 PHE A N 1
ATOM 1471 C CA . PHE A 1 182 ? -12.453 -19.047 -26.266 1 96.19 182 PHE A CA 1
ATOM 1472 C C . PHE A 1 182 ? -11.914 -18.453 -24.969 1 96.19 182 PHE A C 1
ATOM 1474 O O . PHE A 1 182 ? -11.25 -17.422 -24.969 1 96.19 182 PHE A O 1
ATOM 1481 N N . LEU A 1 183 ? -12.195 -19.078 -23.844 1 96.81 183 LEU A N 1
ATOM 1482 C CA . LEU A 1 183 ? -11.75 -18.594 -22.531 1 96.81 183 LEU A CA 1
ATOM 1483 C C . LEU A 1 183 ? -10.234 -18.719 -22.391 1 96.81 183 LEU A C 1
ATOM 1485 O O . LEU A 1 183 ? -9.586 -17.828 -21.844 1 96.81 183 LEU A O 1
ATOM 1489 N N . ALA A 1 184 ? -9.711 -19.828 -22.891 1 97.94 184 ALA A N 1
ATOM 1490 C CA . ALA A 1 184 ? -8.258 -20.016 -22.875 1 97.94 184 ALA A CA 1
ATOM 1491 C C . ALA A 1 184 ? -7.555 -18.891 -23.641 1 97.94 184 ALA A C 1
ATOM 1493 O O . ALA A 1 184 ? -6.504 -18.406 -23.203 1 97.94 184 ALA A O 1
ATOM 1494 N N . GLU A 1 185 ? -8.148 -18.547 -24.75 1 97.25 185 GLU A N 1
ATOM 1495 C CA . GLU A 1 185 ? -7.613 -17.438 -25.531 1 97.25 185 GLU A CA 1
ATOM 1496 C C . GLU A 1 185 ? -7.633 -16.141 -24.734 1 97.25 185 GLU A C 1
ATOM 1498 O O . GLU A 1 185 ? -6.633 -15.406 -24.688 1 97.25 185 GLU A O 1
ATOM 1503 N N . GLN A 1 186 ? -8.773 -15.836 -24.109 1 95.88 186 GLN A N 1
ATOM 1504 C CA . GLN A 1 186 ? -8.906 -14.609 -23.328 1 95.88 186 GLN A CA 1
ATOM 1505 C C . GLN A 1 186 ? -7.93 -14.594 -22.156 1 95.88 186 GLN A C 1
ATOM 1507 O O . GLN A 1 186 ? -7.352 -13.555 -21.828 1 95.88 186 GLN A O 1
ATOM 1512 N N . ILE A 1 187 ? -7.73 -15.727 -21.547 1 97.81 187 ILE A N 1
ATOM 1513 C CA . ILE A 1 187 ? -6.816 -15.844 -20.422 1 97.81 187 ILE A CA 1
ATOM 1514 C C . ILE A 1 187 ? -5.383 -15.594 -20.875 1 97.81 187 ILE A C 1
ATOM 1516 O O . ILE A 1 187 ? -4.633 -14.859 -20.234 1 97.81 187 ILE A O 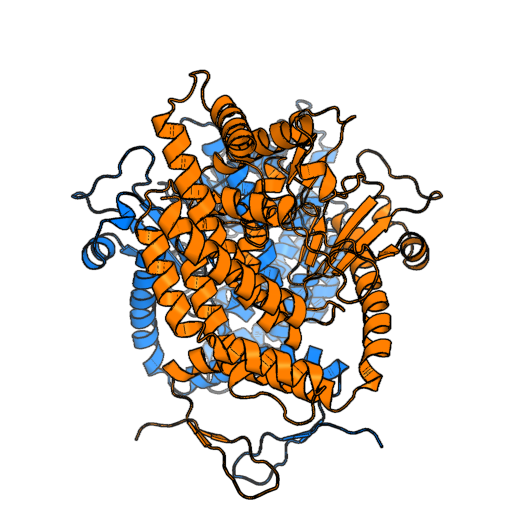1
ATOM 1520 N N . ALA A 1 188 ? -5.004 -16.156 -22 1 98.06 188 ALA A N 1
ATOM 1521 C CA . ALA A 1 188 ? -3.658 -15.992 -22.547 1 98.06 188 ALA A CA 1
ATOM 1522 C C . ALA A 1 188 ? -3.363 -14.523 -22.828 1 98.06 188 ALA A C 1
ATOM 1524 O O . ALA A 1 188 ? -2.291 -14.023 -22.484 1 98.06 188 ALA A O 1
ATOM 1525 N N . LYS A 1 189 ? -4.289 -13.898 -23.453 1 96.38 189 LYS A N 1
ATOM 1526 C CA . LYS A 1 189 ? -4.125 -12.492 -23.797 1 96.38 189 LYS A CA 1
ATOM 1527 C C . LYS A 1 189 ? -4.039 -11.617 -22.547 1 96.38 189 LYS A C 1
ATOM 1529 O O . LYS A 1 189 ? -3.211 -10.711 -22.484 1 96.38 189 LYS A O 1
ATOM 1534 N N . LYS A 1 190 ? -4.895 -11.891 -21.578 1 95.94 190 LYS A N 1
ATOM 1535 C CA . LYS A 1 190 ? -4.859 -11.133 -20.328 1 95.94 190 LYS A CA 1
ATOM 1536 C C . LYS A 1 190 ? -3.549 -11.367 -19.578 1 95.94 190 LYS A C 1
ATOM 1538 O O . LYS A 1 190 ? -3.008 -10.445 -18.969 1 95.94 190 LYS A O 1
ATOM 1543 N N . MET A 1 191 ? -3.088 -12.602 -19.609 1 97.44 191 MET A N 1
ATOM 1544 C CA . MET A 1 191 ? -1.81 -12.914 -18.969 1 97.44 191 MET A CA 1
ATOM 1545 C C . MET A 1 191 ? -0.678 -12.109 -19.609 1 97.44 191 MET A C 1
ATOM 1547 O O . MET A 1 191 ? 0.203 -11.617 -18.891 1 97.44 191 MET A O 1
ATOM 1551 N N . ALA A 1 192 ? -0.724 -11.969 -20.906 1 97 192 ALA A N 1
ATOM 1552 C CA . ALA A 1 192 ? 0.286 -11.18 -21.609 1 97 192 ALA A CA 1
ATOM 1553 C C . ALA A 1 192 ? 0.266 -9.727 -21.141 1 97 192 ALA A C 1
ATOM 1555 O O . ALA A 1 192 ? 1.319 -9.125 -20.938 1 97 192 ALA A O 1
ATOM 1556 N N . LEU A 1 193 ? -0.913 -9.219 -21.016 1 93.62 193 LEU A N 1
ATOM 1557 C CA . LEU A 1 193 ? -1.061 -7.84 -20.562 1 93.62 193 LEU A CA 1
ATOM 1558 C C . LEU A 1 193 ? -0.539 -7.68 -19.125 1 93.62 193 LEU A C 1
ATOM 1560 O O . LEU A 1 193 ? 0.119 -6.688 -18.812 1 93.62 193 LEU A O 1
ATOM 1564 N N . PHE A 1 194 ? -0.876 -8.633 -18.344 1 93.75 194 PHE A N 1
ATOM 1565 C CA . PHE A 1 194 ? -0.422 -8.633 -16.953 1 93.75 194 PHE A CA 1
ATOM 1566 C C . PHE A 1 194 ? 1.1 -8.688 -16.891 1 93.75 194 PHE A C 1
ATOM 1568 O O . PHE A 1 194 ? 1.718 -7.941 -16.125 1 93.75 194 PHE A O 1
ATOM 1575 N N . HIS A 1 195 ? 1.715 -9.5 -17.688 1 96.75 195 HIS A N 1
ATOM 1576 C CA . HIS A 1 195 ? 3.158 -9.703 -17.719 1 96.75 195 HIS A CA 1
ATOM 1577 C C . HIS A 1 195 ? 3.879 -8.477 -18.266 1 96.75 195 HIS A C 1
ATOM 1579 O O . HIS A 1 195 ? 5.074 -8.289 -18.016 1 96.75 195 HIS A O 1
ATOM 1585 N N . ALA A 1 196 ? 3.172 -7.629 -18.922 1 94.25 196 ALA A N 1
ATOM 1586 C CA . ALA A 1 196 ? 3.775 -6.461 -19.562 1 94.25 196 ALA A CA 1
ATOM 1587 C C . ALA A 1 196 ? 3.848 -5.289 -18.594 1 94.25 196 ALA A C 1
ATOM 1589 O O . ALA A 1 196 ? 4.488 -4.273 -18.875 1 94.25 196 ALA A O 1
ATOM 1590 N N . ILE A 1 197 ? 3.137 -5.453 -17.469 1 91.5 197 ILE A N 1
ATOM 1591 C CA . ILE A 1 197 ? 3.184 -4.383 -16.484 1 91.5 197 ILE A CA 1
ATOM 1592 C C . ILE A 1 197 ? 4.621 -4.188 -16 1 91.5 197 ILE A C 1
ATOM 1594 O O . ILE A 1 197 ? 5.281 -5.141 -15.594 1 91.5 197 ILE A O 1
ATOM 1598 N N . LYS A 1 198 ? 4.977 -2.879 -16.156 1 83.19 198 LYS A N 1
ATOM 1599 C CA . LYS A 1 198 ? 6.348 -2.564 -15.75 1 83.19 198 LYS A CA 1
ATOM 1600 C C . LYS A 1 198 ? 6.367 -1.682 -14.508 1 83.19 198 LYS A C 1
ATOM 1602 O O . LYS A 1 198 ? 5.32 -1.215 -14.055 1 83.19 198 LYS A O 1
ATOM 1607 N N . ASP A 1 199 ? 7.395 -1.657 -13.734 1 83.62 199 ASP A N 1
ATOM 1608 C CA . ASP A 1 199 ? 7.734 -0.675 -12.711 1 83.62 199 ASP A CA 1
ATOM 1609 C C . ASP A 1 199 ? 6.926 -0.904 -11.438 1 83.62 199 ASP A C 1
ATOM 1611 O O . ASP A 1 199 ? 6.477 0.052 -10.805 1 83.62 199 ASP A O 1
ATOM 1615 N N . MET A 1 200 ? 6.527 -2.178 -11.211 1 91.94 200 MET A N 1
ATOM 1616 C CA . MET A 1 200 ? 5.988 -2.488 -9.891 1 91.94 200 MET A CA 1
ATOM 1617 C C . MET A 1 200 ? 7.043 -2.295 -8.805 1 91.94 200 MET A C 1
ATOM 1619 O O . MET A 1 200 ? 8.219 -2.617 -9.016 1 91.94 200 MET A O 1
ATOM 1623 N N . PRO A 1 201 ? 6.668 -1.759 -7.691 1 93.25 201 PRO A N 1
ATOM 1624 C CA . PRO A 1 201 ? 7.633 -1.489 -6.625 1 93.25 201 PRO A CA 1
ATOM 1625 C C . PRO A 1 201 ? 8.023 -2.746 -5.852 1 93.25 201 PRO A C 1
ATOM 1627 O O . PRO A 1 201 ? 7.832 -2.812 -4.633 1 93.25 201 PRO A O 1
ATOM 1630 N N . LEU A 1 202 ? 8.578 -3.688 -6.543 1 93.56 202 LEU A N 1
ATOM 1631 C CA . LEU A 1 202 ? 9.031 -4.984 -6.047 1 93.56 202 LEU A CA 1
ATOM 1632 C C . LEU A 1 202 ? 10.461 -5.266 -6.5 1 93.56 202 LEU A C 1
ATOM 1634 O O . LEU A 1 202 ? 10.992 -4.562 -7.355 1 93.56 202 LEU A O 1
ATOM 1638 N N . HIS A 1 203 ? 11.016 -6.246 -5.855 1 91.06 203 HIS A N 1
ATOM 1639 C CA . HIS A 1 203 ? 12.312 -6.719 -6.332 1 91.06 203 HIS A CA 1
ATOM 1640 C C . HIS A 1 203 ? 12.211 -7.27 -7.75 1 91.06 203 HIS A C 1
ATOM 1642 O O . HIS A 1 203 ? 11.305 -8.055 -8.055 1 91.06 203 HIS A O 1
ATOM 1648 N N . LYS A 1 204 ? 13.172 -6.883 -8.562 1 91.38 204 LYS A N 1
ATOM 1649 C CA . LYS A 1 204 ? 13.078 -7.195 -9.984 1 91.38 204 LYS A CA 1
ATOM 1650 C C . LYS A 1 204 ? 13.688 -8.562 -10.289 1 91.38 204 LYS A C 1
ATOM 1652 O O . LYS A 1 204 ? 13.375 -9.172 -11.312 1 91.38 204 LYS A O 1
ATOM 1657 N N . GLU A 1 205 ? 14.492 -9.055 -9.398 1 89.44 205 GLU A N 1
ATOM 1658 C CA . GLU A 1 205 ? 15.094 -10.367 -9.586 1 89.44 205 GLU A CA 1
ATOM 1659 C C . GLU A 1 205 ? 14.07 -11.477 -9.32 1 89.44 205 GLU A C 1
ATOM 1661 O O . GLU A 1 205 ? 13.25 -11.367 -8.406 1 89.44 205 GLU A O 1
ATOM 1666 N N . PRO A 1 206 ? 14.156 -12.492 -10.148 1 93 206 PRO A N 1
ATOM 1667 C CA . PRO A 1 206 ? 13.211 -13.602 -9.984 1 93 206 PRO A CA 1
ATOM 1668 C C . PRO A 1 206 ? 13.609 -14.555 -8.859 1 93 206 PRO A C 1
ATOM 1670 O O . PRO A 1 206 ? 13.828 -15.742 -9.094 1 93 206 PRO A O 1
ATOM 1673 N N . LYS A 1 207 ? 13.602 -14.094 -7.625 1 91.69 207 LYS A N 1
ATOM 1674 C CA . LYS A 1 207 ? 14.031 -14.883 -6.477 1 91.69 207 LYS A CA 1
ATOM 1675 C C . LYS A 1 207 ? 12.844 -15.352 -5.648 1 91.69 207 LYS A C 1
ATOM 1677 O O . LYS A 1 207 ? 13.008 -16.062 -4.664 1 91.69 207 LYS A O 1
ATOM 1682 N N . PHE A 1 208 ? 11.719 -15.031 -6.094 1 92 208 PHE A N 1
ATOM 1683 C CA . PHE A 1 208 ? 10.5 -15.289 -5.328 1 92 208 PHE A CA 1
ATOM 1684 C C . PHE A 1 208 ? 10.344 -16.781 -5.055 1 92 208 PHE A C 1
ATOM 1686 O O . PHE A 1 208 ? 10.188 -17.188 -3.9 1 92 208 PHE A O 1
ATOM 1693 N N . LEU A 1 209 ? 10.43 -17.625 -6.094 1 95.19 209 LEU A N 1
ATOM 1694 C CA . LEU A 1 209 ? 10.203 -19.062 -5.957 1 95.19 209 LEU A CA 1
ATOM 1695 C C . LEU A 1 209 ? 11.25 -19.688 -5.043 1 95.19 209 LEU A C 1
ATOM 1697 O O . LEU A 1 209 ? 10.906 -20.406 -4.102 1 95.19 209 LEU A O 1
ATOM 1701 N N . GLU A 1 210 ? 12.414 -19.344 -5.348 1 95.5 210 GLU A N 1
ATOM 1702 C CA . GLU A 1 210 ? 13.523 -19.922 -4.586 1 95.5 210 GLU A CA 1
ATOM 1703 C C . GLU A 1 210 ? 13.43 -19.547 -3.107 1 95.5 210 GLU A C 1
ATOM 1705 O O . GLU A 1 210 ? 13.461 -20.422 -2.238 1 95.5 210 GLU A O 1
ATOM 1710 N N . GLU A 1 211 ? 13.297 -18.297 -2.859 1 92.38 211 GLU A N 1
ATOM 1711 C CA . GLU A 1 211 ? 13.266 -17.797 -1.485 1 92.38 211 GLU A CA 1
ATOM 1712 C C . GLU A 1 211 ? 12.062 -18.359 -0.729 1 92.38 211 GLU A C 1
ATOM 1714 O O . GLU A 1 211 ? 12.188 -18.781 0.424 1 92.38 211 GLU A O 1
ATOM 1719 N N . LYS A 1 212 ? 10.953 -18.359 -1.356 1 93.31 212 LYS A N 1
ATOM 1720 C CA . LYS A 1 212 ? 9.734 -18.844 -0.704 1 93.31 212 LYS A CA 1
ATOM 1721 C C . LYS A 1 212 ? 9.812 -20.344 -0.441 1 93.31 212 LYS A C 1
ATOM 1723 O O . LYS A 1 212 ? 9.422 -20.812 0.629 1 93.31 212 LYS A O 1
ATOM 1728 N N . MET A 1 213 ? 10.305 -21.094 -1.376 1 96.94 213 MET A N 1
ATOM 1729 C CA . MET A 1 213 ? 10.383 -22.547 -1.207 1 96.94 213 MET A CA 1
ATOM 1730 C C . MET A 1 213 ? 11.406 -22.906 -0.139 1 96.94 213 MET A C 1
ATOM 1732 O O . MET A 1 213 ? 11.195 -23.859 0.623 1 96.94 213 MET A O 1
ATOM 1736 N N . PHE A 1 214 ? 12.484 -22.188 -0.085 1 94.88 214 PHE A N 1
ATOM 1737 C CA . PHE A 1 214 ? 13.445 -22.453 0.981 1 94.88 214 PHE A CA 1
ATOM 1738 C C . PHE A 1 214 ? 12.836 -22.141 2.344 1 94.88 214 PHE A C 1
ATOM 1740 O O . PHE A 1 214 ? 13.016 -22.906 3.297 1 94.88 214 PHE A O 1
ATOM 1747 N N . CYS A 1 215 ? 12.172 -21.047 2.4 1 91.19 215 CYS A N 1
ATOM 1748 C CA . CYS A 1 215 ? 11.5 -20.672 3.643 1 91.19 215 CYS A CA 1
ATOM 1749 C C . CYS A 1 215 ? 10.484 -21.719 4.051 1 91.19 215 CYS A C 1
ATOM 1751 O O . CYS A 1 215 ? 10.453 -22.141 5.211 1 91.19 215 CYS A O 1
ATOM 1753 N N . TRP A 1 216 ? 9.703 -22.125 3.119 1 94.19 216 TRP A N 1
ATOM 1754 C CA . TRP A 1 216 ? 8.664 -23.109 3.402 1 94.19 216 TRP A CA 1
ATOM 1755 C C . TRP A 1 216 ? 9.281 -24.484 3.719 1 94.19 216 TRP A C 1
ATOM 1757 O O . TRP A 1 216 ? 8.742 -25.234 4.531 1 94.19 216 TRP A O 1
ATOM 1767 N N . MET A 1 217 ? 10.352 -24.797 3.105 1 95.88 217 MET A N 1
ATOM 1768 C CA . MET A 1 217 ? 11.016 -26.078 3.359 1 95.88 217 MET A CA 1
ATOM 1769 C C . MET A 1 217 ? 11.484 -26.172 4.809 1 95.88 217 MET A C 1
ATOM 1771 O O . MET A 1 217 ? 11.414 -27.234 5.422 1 95.88 217 MET A O 1
ATOM 1775 N N . GLU A 1 218 ? 11.969 -25.062 5.27 1 91.81 218 GLU A N 1
ATOM 1776 C CA . GLU A 1 218 ? 12.367 -25.031 6.672 1 91.81 218 GLU A CA 1
ATOM 1777 C C . GLU A 1 218 ? 11.188 -25.344 7.586 1 91.81 218 GLU A C 1
ATOM 1779 O O . GLU A 1 218 ? 11.328 -26.109 8.555 1 91.81 218 GLU A O 1
ATOM 1784 N N . GLN A 1 219 ? 10.07 -24.812 7.297 1 89 219 GLN A N 1
ATOM 1785 C CA . GLN A 1 219 ? 8.867 -25.062 8.078 1 89 219 GLN A CA 1
ATOM 1786 C C . GLN A 1 219 ? 8.414 -26.516 7.941 1 89 219 GLN A C 1
ATOM 1788 O O . GLN A 1 219 ? 8 -27.125 8.922 1 89 219 GLN A O 1
ATOM 1793 N N . VAL A 1 220 ? 8.508 -27.031 6.785 1 94.25 220 VAL A N 1
ATOM 1794 C CA . VAL A 1 220 ? 8.117 -28.406 6.512 1 94.25 220 VAL A CA 1
ATOM 1795 C C . VAL A 1 220 ? 9.008 -29.359 7.289 1 94.25 220 VAL A C 1
ATOM 1797 O O . VAL A 1 220 ? 8.531 -30.328 7.883 1 94.25 220 VAL A O 1
ATOM 1800 N N . GLU A 1 221 ? 10.242 -29.047 7.293 1 92.38 221 GLU A N 1
ATOM 1801 C CA . GLU A 1 221 ? 11.172 -29.891 8.047 1 92.38 221 GLU A CA 1
ATOM 1802 C C . GLU A 1 221 ? 10.836 -29.875 9.539 1 92.38 221 GLU A C 1
ATOM 1804 O O . GLU A 1 221 ? 10.938 -30.906 10.203 1 92.38 221 GLU A O 1
ATOM 1809 N N . ASN A 1 222 ? 10.484 -28.766 9.992 1 86.75 222 ASN A N 1
ATOM 1810 C CA . ASN A 1 222 ? 10.055 -28.672 11.383 1 86.75 222 ASN A CA 1
ATOM 1811 C C . ASN A 1 222 ? 8.797 -29.484 11.648 1 86.75 222 ASN A C 1
ATOM 1813 O O . ASN A 1 222 ? 8.656 -30.078 12.719 1 86.75 222 ASN A O 1
ATOM 1817 N N . ILE A 1 223 ? 7.934 -29.5 10.727 1 86.31 223 ILE A N 1
ATOM 1818 C CA . ILE A 1 223 ? 6.707 -30.281 10.844 1 86.31 223 ILE A CA 1
ATOM 1819 C C . ILE A 1 223 ? 7.035 -31.766 10.828 1 86.31 223 ILE A C 1
ATOM 1821 O O . ILE A 1 223 ? 6.508 -32.531 11.641 1 86.31 223 ILE A O 1
ATOM 1825 N N . PHE A 1 224 ? 7.887 -32.156 10.008 1 87.81 224 PHE A N 1
ATOM 1826 C CA . PHE A 1 224 ? 8.273 -33.562 9.883 1 87.81 224 PHE A CA 1
ATOM 1827 C C . PHE A 1 224 ? 8.977 -34.031 11.148 1 87.81 224 PHE A C 1
ATOM 1829 O O . PHE A 1 224 ? 8.883 -35.219 11.508 1 87.81 224 PHE A O 1
ATOM 1836 N N . SER A 1 225 ? 9.648 -33.125 11.758 1 83.5 225 SER A N 1
ATOM 1837 C CA . SER A 1 225 ? 10.414 -33.5 12.945 1 83.5 225 SER A CA 1
ATOM 1838 C C . SER A 1 225 ? 9.516 -33.562 14.18 1 83.5 225 SER A C 1
ATOM 1840 O O . SER A 1 225 ? 9.898 -34.156 15.195 1 83.5 225 SER A O 1
ATOM 1842 N N . ASN A 1 226 ? 8.297 -32.938 14.094 1 78.12 226 ASN A N 1
ATOM 1843 C CA . ASN A 1 226 ? 7.402 -32.875 15.242 1 78.12 226 ASN A CA 1
ATOM 1844 C C . ASN A 1 226 ? 6.039 -33.5 14.922 1 78.12 226 ASN A C 1
ATOM 1846 O O . ASN A 1 226 ? 5.004 -32.906 15.25 1 78.12 226 ASN A O 1
ATOM 1850 N N . ILE A 1 227 ? 6.078 -34.562 14.25 1 70.38 227 ILE A N 1
ATOM 1851 C CA . ILE A 1 227 ? 4.816 -35.219 13.93 1 70.38 227 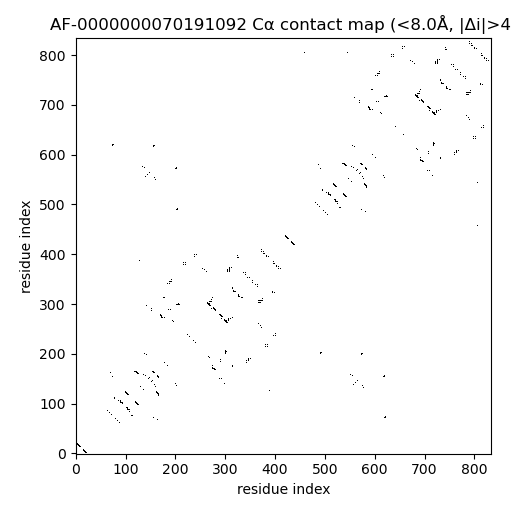ILE A CA 1
ATOM 1852 C C . ILE A 1 227 ? 4.18 -35.75 15.211 1 70.38 227 ILE A C 1
ATOM 1854 O O . ILE A 1 227 ? 4.785 -36.562 15.922 1 70.38 227 ILE A O 1
ATOM 1858 N N . PRO A 1 228 ? 3.076 -35.062 15.508 1 61.88 228 PRO A N 1
ATOM 1859 C CA . PRO A 1 228 ? 2.463 -35.562 16.75 1 61.88 228 PRO A CA 1
ATOM 1860 C C . PRO A 1 228 ? 2.018 -37 16.641 1 61.88 228 PRO A C 1
ATOM 1862 O O . PRO A 1 228 ? 1.56 -37.438 15.578 1 61.88 228 PRO A O 1
ATOM 1865 N N . THR A 1 229 ? 2.342 -37.875 17.609 1 59.59 229 THR A N 1
ATOM 1866 C CA . THR A 1 229 ? 1.981 -39.281 17.672 1 59.59 229 THR A CA 1
ATOM 1867 C C . THR A 1 229 ? 0.474 -39.469 17.828 1 59.59 229 THR A C 1
ATOM 1869 O O . THR A 1 229 ? -0.097 -40.469 17.406 1 59.59 229 THR A O 1
ATOM 1872 N N . GLU A 1 230 ? -0.206 -38.625 18.578 1 55.94 230 GLU A N 1
ATOM 1873 C CA . GLU A 1 230 ? -1.58 -38.906 19 1 55.94 230 GLU A CA 1
ATOM 1874 C C . GLU A 1 230 ? -2.576 -38.438 17.938 1 55.94 230 GLU A C 1
ATOM 1876 O O . GLU A 1 230 ? -3.789 -38.594 18.109 1 55.94 230 GLU A O 1
ATOM 1881 N N . LYS A 1 231 ? -1.963 -37.875 16.891 1 58.88 231 LYS A N 1
ATOM 1882 C CA . LYS A 1 231 ? -2.955 -37.469 15.906 1 58.88 231 LYS A CA 1
ATOM 1883 C C . LYS A 1 231 ? -3.488 -38.656 15.133 1 58.88 231 LYS A C 1
ATOM 1885 O O . LYS A 1 231 ? -3.025 -39.781 15.32 1 58.88 231 LYS A O 1
ATOM 1890 N N . ASP A 1 232 ? -4.379 -38.5 14.273 1 74.56 232 ASP A N 1
ATOM 1891 C CA . ASP A 1 232 ? -5.094 -39.312 13.289 1 74.56 232 ASP A CA 1
ATOM 1892 C C . ASP A 1 232 ? -4.133 -40.188 12.5 1 74.56 232 ASP A C 1
ATOM 1894 O O . ASP A 1 232 ? -3.176 -39.688 11.898 1 74.56 232 ASP A O 1
ATOM 1898 N N . GLU A 1 233 ? -4.223 -41.469 12.711 1 81.19 233 GLU A N 1
ATOM 1899 C CA . GLU A 1 233 ? -3.383 -42.469 12.055 1 81.19 233 GLU A CA 1
ATOM 1900 C C . GLU A 1 233 ? -3.25 -42.188 10.562 1 81.19 233 GLU A C 1
ATOM 1902 O O . GLU A 1 233 ? -2.174 -42.344 9.984 1 81.19 233 GLU A O 1
ATOM 1907 N N . ALA A 1 234 ? -4.309 -41.75 9.984 1 84.94 234 ALA A N 1
ATOM 1908 C CA . ALA A 1 234 ? -4.281 -41.469 8.555 1 84.94 234 ALA A CA 1
ATOM 1909 C C . ALA A 1 234 ? -3.336 -40.312 8.258 1 84.94 234 ALA A C 1
ATOM 1911 O O . ALA A 1 234 ? -2.561 -40.344 7.297 1 84.94 234 ALA A O 1
ATOM 1912 N N . SER A 1 235 ? -3.365 -39.312 9.055 1 86.56 235 SER A N 1
ATOM 1913 C CA . SER A 1 235 ? -2.494 -38.125 8.906 1 86.56 235 SER A CA 1
ATOM 1914 C C . SER A 1 235 ? -1.032 -38.5 9.117 1 86.56 235 SER A C 1
ATOM 1916 O O . SER A 1 235 ? -0.15 -38.031 8.406 1 86.56 235 SER A O 1
ATOM 1918 N N . GLN A 1 236 ? -0.873 -39.344 10.016 1 86.56 236 GLN A N 1
ATOM 1919 C CA . GLN A 1 236 ? 0.487 -39.812 10.305 1 86.56 236 GLN A CA 1
ATOM 1920 C C . GLN A 1 236 ? 1.069 -40.594 9.133 1 86.56 236 GLN A C 1
ATOM 1922 O O . GLN A 1 236 ? 2.244 -40.438 8.797 1 86.56 236 GLN A O 1
ATOM 1927 N N . ARG A 1 237 ? 0.296 -41.406 8.617 1 90.12 237 ARG A N 1
ATOM 1928 C CA . ARG A 1 237 ? 0.74 -42.188 7.473 1 90.12 237 ARG A CA 1
ATOM 1929 C C . ARG A 1 237 ? 1.085 -41.281 6.293 1 90.12 237 ARG A C 1
ATOM 1931 O O . ARG A 1 237 ? 2.094 -41.5 5.617 1 90.12 237 ARG A O 1
ATOM 1938 N N . MET A 1 238 ? 0.265 -40.312 6.039 1 93.25 238 MET A N 1
ATOM 1939 C CA . MET A 1 238 ? 0.499 -39.406 4.922 1 93.25 238 MET A CA 1
ATOM 1940 C C . MET A 1 238 ? 1.747 -38.562 5.164 1 93.25 238 MET A C 1
ATOM 1942 O O . MET A 1 238 ? 2.535 -38.344 4.242 1 93.25 238 MET A O 1
ATOM 1946 N N . LEU A 1 239 ? 1.932 -38.156 6.383 1 92 239 LEU A N 1
ATOM 1947 C CA . LEU A 1 239 ? 3.111 -37.375 6.727 1 92 239 LEU A CA 1
ATOM 1948 C C . LEU A 1 239 ? 4.383 -38.188 6.566 1 92 239 LEU A C 1
ATOM 1950 O O . LEU A 1 239 ? 5.402 -37.688 6.09 1 92 239 LEU A O 1
ATOM 1954 N N . SER A 1 240 ? 4.242 -39.375 7.008 1 90.75 240 SER A N 1
ATOM 1955 C CA . SER A 1 240 ? 5.383 -40.281 6.855 1 90.75 240 SER A CA 1
ATOM 1956 C C . SER A 1 240 ? 5.715 -40.5 5.387 1 90.75 240 SER A C 1
ATOM 1958 O O . SER A 1 240 ? 6.887 -40.562 5.008 1 90.75 240 SER A O 1
ATOM 1960 N N . ARG A 1 241 ? 4.727 -40.688 4.629 1 94.69 241 ARG A N 1
ATOM 1961 C CA . ARG A 1 241 ? 4.93 -40.844 3.193 1 94.69 241 ARG A CA 1
ATOM 1962 C C . ARG A 1 241 ? 5.566 -39.594 2.584 1 94.69 241 ARG A C 1
ATOM 1964 O O . ARG A 1 241 ? 6.492 -39.719 1.778 1 94.69 241 ARG A O 1
ATOM 1971 N N . LEU A 1 242 ? 5.133 -38.5 2.932 1 96.25 242 LEU A N 1
ATOM 1972 C CA . LEU A 1 242 ? 5.688 -37.219 2.451 1 96.25 242 LEU A CA 1
ATOM 1973 C C . LEU A 1 242 ? 7.152 -37.094 2.859 1 96.25 242 LEU A C 1
ATOM 1975 O O . LEU A 1 242 ? 7.977 -36.625 2.072 1 96.25 242 LEU A O 1
ATOM 1979 N N . GLN A 1 243 ? 7.391 -37.469 4.039 1 93.75 243 GLN A N 1
ATOM 1980 C CA . GLN A 1 243 ? 8.758 -37.406 4.543 1 93.75 243 GLN A CA 1
ATOM 1981 C C . GLN A 1 243 ? 9.68 -38.344 3.75 1 93.75 243 GLN A C 1
ATOM 1983 O O . GLN A 1 243 ? 10.852 -38 3.541 1 93.75 243 GLN A O 1
ATOM 1988 N N . SER A 1 244 ? 9.156 -39.406 3.301 1 95.19 244 SER A N 1
ATOM 1989 C CA . SER A 1 244 ? 9.945 -40.406 2.617 1 95.19 244 SER A CA 1
ATOM 1990 C C . SER A 1 244 ? 10.438 -39.906 1.265 1 95.19 244 SER A C 1
ATOM 1992 O O . SER A 1 244 ? 11.375 -40.469 0.693 1 95.19 244 SER A O 1
ATOM 1994 N N . PHE A 1 245 ? 9.883 -38.844 0.743 1 96.75 245 PHE A N 1
ATOM 1995 C CA . PHE A 1 245 ? 10.266 -38.312 -0.563 1 96.75 245 PHE A CA 1
ATOM 1996 C C . PHE A 1 245 ? 11.539 -37.5 -0.465 1 96.75 245 PHE A C 1
ATOM 1998 O O . PHE A 1 245 ? 12.125 -37.125 -1.484 1 96.75 245 PHE A O 1
ATOM 2005 N N . ASN A 1 246 ? 12.055 -37.156 0.676 1 95.19 246 ASN A N 1
ATOM 2006 C CA . ASN A 1 246 ? 13.234 -36.312 0.888 1 95.19 246 ASN A CA 1
ATOM 2007 C C . ASN A 1 246 ? 13.156 -35 0.111 1 95.19 246 ASN A C 1
ATOM 2009 O O . ASN A 1 246 ? 14.031 -34.688 -0.696 1 95.19 246 ASN A O 1
ATOM 2013 N N . LEU A 1 247 ? 12.203 -34.219 0.432 1 97.69 247 LEU A N 1
ATOM 2014 C CA . LEU A 1 247 ? 11.844 -33 -0.312 1 97.69 247 LEU A CA 1
ATOM 2015 C C . LEU A 1 247 ? 12.961 -31.969 -0.243 1 97.69 247 LEU A C 1
ATOM 2017 O O . LEU A 1 247 ? 13.141 -31.188 -1.172 1 97.69 247 LEU A O 1
ATOM 2021 N N . SER A 1 248 ? 13.727 -31.953 0.811 1 96.31 248 SER A N 1
ATOM 2022 C CA . SER A 1 248 ? 14.836 -31.016 0.937 1 96.31 248 SER A CA 1
ATOM 2023 C C . SER A 1 248 ? 15.867 -31.219 -0.161 1 96.31 248 SER A C 1
ATOM 2025 O O . SER A 1 248 ? 16.297 -30.266 -0.805 1 96.31 248 SER A O 1
ATOM 2027 N N . ASP A 1 249 ? 16.25 -32.438 -0.349 1 96.44 249 ASP A N 1
ATOM 2028 C CA . ASP A 1 249 ? 17.188 -32.75 -1.425 1 96.44 249 ASP A CA 1
ATOM 2029 C C . ASP A 1 249 ? 16.562 -32.5 -2.791 1 96.44 249 ASP A C 1
ATOM 2031 O O . ASP A 1 249 ? 17.234 -32 -3.705 1 96.44 249 ASP A O 1
ATOM 2035 N N . GLU A 1 250 ? 15.344 -32.812 -2.896 1 97.25 250 GLU A N 1
ATOM 2036 C CA . GLU A 1 250 ? 14.656 -32.625 -4.168 1 97.25 250 GLU A CA 1
ATOM 2037 C C . GLU A 1 250 ? 14.539 -31.156 -4.527 1 97.25 250 GLU A C 1
ATOM 2039 O O . GLU A 1 250 ? 14.539 -30.797 -5.707 1 97.25 250 GLU A O 1
ATOM 2044 N N . LEU A 1 251 ? 14.414 -30.297 -3.504 1 98.12 251 LEU A N 1
ATOM 2045 C CA . LEU A 1 251 ? 14.375 -28.859 -3.762 1 98.12 251 LEU A CA 1
ATOM 2046 C C . LEU A 1 251 ? 15.625 -28.406 -4.504 1 98.12 251 LEU A C 1
ATOM 2048 O O . LEU A 1 251 ? 15.539 -27.625 -5.449 1 98.12 251 LEU A O 1
ATOM 2052 N N . GLN A 1 252 ? 16.75 -28.891 -4.113 1 96.81 252 GLN A N 1
ATOM 2053 C CA . GLN A 1 252 ? 17.984 -28.562 -4.797 1 96.81 252 GLN A CA 1
ATOM 2054 C C . GLN A 1 252 ? 17.984 -29.062 -6.238 1 96.81 252 GLN A C 1
ATOM 2056 O O . GLN A 1 252 ? 18.406 -28.344 -7.148 1 96.81 252 GLN A O 1
ATOM 2061 N N . THR A 1 253 ? 17.547 -30.25 -6.391 1 96.88 253 THR A N 1
ATOM 2062 C CA . THR A 1 253 ? 17.438 -30.828 -7.727 1 96.88 253 THR A CA 1
ATOM 2063 C C . THR A 1 253 ? 16.5 -30 -8.602 1 96.88 253 THR A C 1
ATOM 2065 O O . THR A 1 253 ? 16.828 -29.719 -9.766 1 96.88 253 THR A O 1
ATOM 2068 N N . LEU A 1 254 ? 15.398 -29.609 -8.055 1 97.88 254 LEU A N 1
ATOM 2069 C CA . LEU A 1 254 ? 14.43 -28.797 -8.781 1 97.88 254 LEU A CA 1
ATOM 2070 C C . LEU A 1 254 ? 15.047 -27.484 -9.227 1 97.88 254 LEU A C 1
ATOM 2072 O O . LEU A 1 254 ? 14.906 -27.094 -10.383 1 97.88 254 LEU A O 1
ATOM 2076 N N . LEU A 1 255 ? 15.703 -26.812 -8.32 1 96.94 255 LEU A N 1
ATOM 2077 C CA . LEU A 1 255 ? 16.312 -25.516 -8.625 1 96.94 255 LEU A CA 1
ATOM 2078 C C . LEU A 1 255 ? 17.344 -25.656 -9.742 1 96.94 255 LEU A C 1
ATOM 2080 O O . LEU A 1 255 ? 17.453 -24.766 -10.594 1 96.94 255 LEU A O 1
ATOM 2084 N N . ASN A 1 256 ? 18.062 -26.75 -9.75 1 95.56 256 ASN A N 1
ATOM 2085 C CA . ASN A 1 256 ? 19.016 -27.016 -10.828 1 95.56 256 ASN A CA 1
ATOM 2086 C C . ASN A 1 256 ? 18.297 -27.188 -12.164 1 95.56 256 ASN A C 1
ATOM 2088 O O . ASN A 1 256 ? 18.781 -26.688 -13.188 1 95.56 256 ASN A O 1
ATOM 2092 N N . ILE A 1 257 ? 17.281 -27.906 -12.133 1 95.94 257 ILE A N 1
ATOM 2093 C CA . ILE A 1 257 ? 16.516 -28.141 -13.352 1 95.94 257 ILE A CA 1
ATOM 2094 C C . ILE A 1 257 ? 15.969 -26.812 -13.883 1 95.94 257 ILE A C 1
ATOM 2096 O O . ILE A 1 257 ? 16.078 -26.531 -15.078 1 95.94 257 ILE A O 1
ATOM 2100 N N . LEU A 1 258 ? 15.422 -25.984 -13.023 1 96.19 258 LEU A N 1
ATOM 2101 C CA . LEU A 1 258 ? 14.859 -24.703 -13.422 1 96.19 258 LEU A CA 1
ATOM 2102 C C . LEU A 1 258 ? 15.945 -23.797 -14.008 1 96.19 258 LEU A C 1
ATOM 2104 O O . LEU A 1 258 ? 15.688 -23.031 -14.945 1 96.19 258 LEU A O 1
ATOM 2108 N N . GLY A 1 259 ? 17.125 -23.891 -13.438 1 93.5 259 GLY A N 1
ATOM 2109 C CA . GLY A 1 259 ? 18.25 -23.078 -13.891 1 93.5 259 GLY A CA 1
ATOM 2110 C C . GLY A 1 259 ? 18.719 -23.422 -15.281 1 93.5 259 GLY A C 1
ATOM 2111 O O . GLY A 1 259 ? 19.438 -22.641 -15.914 1 93.5 259 GLY A O 1
ATOM 2112 N N . SER A 1 260 ? 18.328 -24.547 -15.812 1 90.81 260 SER A N 1
ATOM 2113 C CA . SER A 1 260 ? 18.797 -25.016 -17.109 1 90.81 260 SER A CA 1
ATOM 2114 C C . SER A 1 260 ? 17.953 -24.469 -18.25 1 90.81 260 SER A C 1
ATOM 2116 O O . SER A 1 260 ? 18.297 -24.641 -19.422 1 90.81 260 SER A O 1
ATOM 2118 N N . VAL A 1 261 ? 16.859 -23.812 -17.922 1 92.44 261 VAL A N 1
ATOM 2119 C CA . VAL A 1 261 ? 15.977 -23.281 -18.938 1 92.44 261 VAL A CA 1
ATOM 2120 C C . VAL A 1 261 ? 16.047 -21.75 -18.938 1 92.44 261 VAL A C 1
ATOM 2122 O O . VAL A 1 261 ? 15.984 -21.125 -17.875 1 92.44 261 VAL A O 1
ATOM 2125 N N . SER A 1 262 ? 16.281 -21.188 -20.062 1 88.88 262 SER A N 1
ATOM 2126 C CA . SER A 1 262 ? 16.25 -19.734 -20.203 1 88.88 262 SER A CA 1
ATOM 2127 C C . SER A 1 262 ? 14.82 -19.219 -20.281 1 88.88 262 SER A C 1
ATOM 2129 O O . SER A 1 262 ? 14.047 -19.641 -21.156 1 88.88 262 SER A O 1
ATOM 2131 N N . CYS A 1 263 ? 14.445 -18.406 -19.422 1 92.38 263 CYS A N 1
ATOM 2132 C CA . CYS A 1 263 ? 13.078 -17.906 -19.312 1 92.38 263 CYS A CA 1
ATOM 2133 C C . CYS A 1 263 ? 13.07 -16.422 -18.984 1 92.38 263 CYS A C 1
ATOM 2135 O O . CYS A 1 263 ? 13.805 -15.969 -18.109 1 92.38 263 CYS A O 1
ATOM 2137 N N . PRO A 1 264 ? 12.258 -15.648 -19.75 1 95.75 264 PRO A N 1
ATOM 2138 C CA . PRO A 1 264 ? 12.141 -14.234 -19.391 1 95.75 264 PRO A CA 1
ATOM 2139 C C . PRO A 1 264 ? 11.555 -14.023 -17.984 1 95.75 264 PRO A C 1
ATOM 2141 O O . PRO A 1 264 ? 10.789 -14.859 -17.5 1 95.75 264 PRO A O 1
ATOM 2144 N N . VAL A 1 265 ? 11.984 -12.898 -17.375 1 95.56 265 VAL A N 1
ATOM 2145 C CA . VAL A 1 265 ? 11.422 -12.469 -16.094 1 95.56 265 VAL A CA 1
ATOM 2146 C C . VAL A 1 265 ? 10.305 -11.453 -16.344 1 95.56 265 VAL A C 1
ATOM 2148 O O . VAL A 1 265 ? 10.477 -10.508 -17.109 1 95.56 265 VAL A O 1
ATOM 2151 N N . VAL A 1 266 ? 9.18 -11.672 -15.734 1 97 266 VAL A N 1
ATOM 2152 C CA . VAL A 1 266 ? 8.016 -10.797 -15.898 1 97 266 VAL A CA 1
ATOM 2153 C C . VAL A 1 266 ? 7.34 -10.57 -14.555 1 97 266 VAL A C 1
ATOM 2155 O O . VAL A 1 266 ? 7.656 -11.242 -13.57 1 97 266 VAL A O 1
ATOM 2158 N N . PHE A 1 267 ? 6.488 -9.562 -14.461 1 96.75 267 PHE A N 1
ATOM 2159 C CA . PHE A 1 267 ? 5.578 -9.469 -13.328 1 96.75 267 PHE A CA 1
ATOM 2160 C C . PHE A 1 267 ? 4.52 -10.562 -13.391 1 96.75 267 PHE A C 1
ATOM 2162 O O . PHE A 1 267 ? 3.605 -10.5 -14.219 1 96.75 267 PHE A O 1
ATOM 2169 N N . SER A 1 268 ? 4.594 -11.539 -12.477 1 97.69 268 SER A N 1
ATOM 2170 C CA . SER A 1 268 ? 3.795 -12.758 -12.547 1 97.69 268 SER A CA 1
ATOM 2171 C C . SER A 1 268 ? 2.713 -12.773 -11.477 1 97.69 268 SER A C 1
ATOM 2173 O O . SER A 1 268 ? 2.902 -12.219 -10.391 1 97.69 268 SER A O 1
ATOM 2175 N N . HIS A 1 269 ? 1.599 -13.383 -11.789 1 97.62 269 HIS A N 1
ATOM 2176 C CA . HIS A 1 269 ? 0.528 -13.594 -10.82 1 97.62 269 HIS A CA 1
ATOM 2177 C C . HIS A 1 269 ? 0.893 -14.68 -9.82 1 97.62 269 HIS A C 1
ATOM 2179 O O . HIS A 1 269 ? 0.631 -14.547 -8.625 1 97.62 269 HIS A O 1
ATOM 2185 N N . ASN A 1 270 ? 1.452 -15.766 -10.32 1 97.69 270 ASN A N 1
ATOM 2186 C CA . ASN A 1 270 ? 2.025 -16.891 -9.586 1 97.69 270 ASN A CA 1
ATOM 2187 C C . ASN A 1 270 ? 0.941 -17.766 -8.977 1 97.69 270 ASN A C 1
ATOM 2189 O O . ASN A 1 270 ? 1.244 -18.75 -8.289 1 97.69 270 ASN A O 1
ATOM 2193 N N . ASP A 1 271 ? -0.355 -17.5 -9.203 1 96.44 271 ASP A N 1
ATOM 2194 C CA . ASP A 1 271 ? -1.421 -18.344 -8.672 1 96.44 271 ASP A CA 1
ATOM 2195 C C . ASP A 1 271 ? -2.674 -18.266 -9.539 1 96.44 271 ASP A C 1
ATOM 2197 O O . ASP A 1 271 ? -3.781 -18.094 -9.023 1 96.44 271 ASP A O 1
ATOM 2201 N N . LEU A 1 272 ? -2.523 -18.453 -10.781 1 97.12 272 LEU A N 1
ATOM 2202 C CA . LEU A 1 272 ? -3.654 -18.328 -11.695 1 97.12 272 LEU A CA 1
ATOM 2203 C C . LEU A 1 272 ? -4.418 -19.641 -11.812 1 97.12 272 LEU A C 1
ATOM 2205 O O . LEU A 1 272 ? -4.445 -20.25 -12.883 1 97.12 272 LEU A O 1
ATOM 2209 N N . GLN A 1 273 ? -5.082 -20.016 -10.82 1 96 273 GLN A N 1
ATOM 2210 C CA . GLN A 1 273 ? -6.066 -21.094 -10.812 1 96 273 GLN A CA 1
ATOM 2211 C C . GLN A 1 273 ? -7.445 -20.578 -11.211 1 96 273 GLN A C 1
ATOM 2213 O O . GLN A 1 273 ? -7.652 -19.375 -11.336 1 96 273 GLN A O 1
ATOM 2218 N N . GLU A 1 274 ? -8.398 -21.469 -11.422 1 95.19 274 GLU A N 1
ATOM 2219 C CA . GLU A 1 274 ? -9.703 -21.109 -11.969 1 95.19 274 GLU A CA 1
ATOM 2220 C C . GLU A 1 274 ? -10.438 -20.125 -11.07 1 95.19 274 GLU A C 1
ATOM 2222 O O . GLU A 1 274 ? -11.125 -19.234 -11.555 1 95.19 274 GLU A O 1
ATOM 2227 N N . GLY A 1 275 ? -10.25 -20.203 -9.773 1 92.69 275 GLY A N 1
ATOM 2228 C CA . GLY A 1 275 ? -10.953 -19.359 -8.828 1 92.69 275 GLY A CA 1
ATOM 2229 C C . GLY A 1 275 ? -10.445 -17.922 -8.82 1 92.69 275 GLY A C 1
ATOM 2230 O O . GLY A 1 275 ? -11.109 -17.031 -8.297 1 92.69 275 GLY A O 1
ATOM 2231 N N . ASN A 1 276 ? -9.359 -17.703 -9.43 1 94.06 276 ASN A N 1
ATOM 2232 C CA . ASN A 1 276 ? -8.742 -16.391 -9.445 1 94.06 276 ASN A CA 1
ATOM 2233 C C . ASN A 1 276 ? -8.945 -15.695 -10.789 1 94.06 276 ASN A C 1
ATOM 2235 O O . ASN A 1 276 ? -8.289 -14.703 -11.094 1 94.06 276 ASN A O 1
ATOM 2239 N N . ILE A 1 277 ? -9.875 -16.266 -11.594 1 96.12 277 ILE A N 1
ATOM 2240 C CA . ILE A 1 277 ? -10.164 -15.711 -12.906 1 96.12 277 ILE A CA 1
ATOM 2241 C C . ILE A 1 277 ? -11.664 -15.422 -13.023 1 96.12 277 ILE A C 1
ATOM 2243 O O . ILE A 1 277 ? -12.484 -16.328 -12.875 1 96.12 277 ILE A O 1
ATOM 2247 N N . LEU A 1 278 ? -11.93 -14.188 -13.312 1 94.69 278 LEU A N 1
ATOM 2248 C CA . LEU A 1 278 ? -13.312 -13.773 -13.5 1 94.69 278 LEU A CA 1
ATOM 2249 C C . LEU A 1 278 ? -13.57 -13.367 -14.945 1 94.69 278 LEU A C 1
ATOM 2251 O O . LEU A 1 278 ? -12.719 -12.75 -15.586 1 94.69 278 LEU A O 1
ATOM 2255 N N . TYR A 1 279 ? -14.688 -13.82 -15.438 1 93.81 279 TYR A N 1
ATOM 2256 C CA . TYR A 1 279 ? -15.109 -13.438 -16.781 1 93.81 279 TYR A CA 1
ATOM 2257 C C . TYR A 1 279 ? -16.5 -12.812 -16.766 1 93.81 279 TYR A C 1
ATOM 2259 O O . TYR A 1 279 ? -17.469 -13.469 -16.375 1 93.81 279 TYR A O 1
ATOM 2267 N N . LEU A 1 280 ? -16.547 -11.57 -17.156 1 90.12 280 LEU A N 1
ATOM 2268 C CA . LEU A 1 280 ? -17.797 -10.828 -17.25 1 90.12 280 LEU A CA 1
ATOM 2269 C C . LEU A 1 280 ? -18.109 -10.508 -18.719 1 90.12 280 LEU A C 1
ATOM 2271 O O . LEU A 1 280 ? -17.719 -9.461 -19.219 1 90.12 280 LEU A O 1
ATOM 2275 N N . GLU A 1 281 ? -18.969 -11.258 -19.266 1 84.62 281 GLU A N 1
ATOM 2276 C CA . GLU A 1 281 ? -19.266 -11.148 -20.688 1 84.62 281 GLU A CA 1
ATOM 2277 C C . GLU A 1 281 ? -19.891 -9.805 -21.016 1 84.62 281 GLU A C 1
ATOM 2279 O O . GLU A 1 281 ? -19.562 -9.188 -22.031 1 84.62 281 GLU A O 1
ATOM 2284 N N . ASP A 1 282 ? -20.812 -9.328 -20.234 1 84.44 282 ASP A N 1
ATOM 2285 C CA . ASP A 1 282 ? -21.594 -8.133 -20.531 1 84.44 282 ASP A CA 1
ATOM 2286 C C . ASP A 1 282 ? -20.938 -6.887 -19.953 1 84.44 282 ASP A C 1
ATOM 2288 O O . ASP A 1 282 ? -21.578 -5.852 -19.781 1 84.44 282 ASP A O 1
ATOM 2292 N N . CYS A 1 283 ? -19.656 -6.969 -19.844 1 82.38 283 CYS A N 1
ATOM 2293 C CA . CYS A 1 283 ? -18.938 -5.805 -19.328 1 82.38 283 CYS A CA 1
ATOM 2294 C C . CYS A 1 283 ? -18.719 -4.777 -20.422 1 82.38 283 CYS A C 1
ATOM 2296 O O . CYS A 1 283 ? -18.312 -5.133 -21.547 1 82.38 283 CYS A O 1
ATOM 2298 N N . ASP A 1 284 ? -18.984 -3.504 -20.141 1 80.94 284 ASP A N 1
ATOM 2299 C CA . ASP A 1 284 ? -18.859 -2.426 -21.109 1 80.94 284 ASP A CA 1
ATOM 2300 C C . ASP A 1 284 ? -17.391 -2.109 -21.375 1 80.94 284 ASP A C 1
ATOM 2302 O O . ASP A 1 284 ? -17.031 -1.617 -22.453 1 80.94 284 ASP A O 1
ATOM 2306 N N . GLN A 1 285 ? -16.594 -2.395 -20.406 1 81.19 285 GLN A N 1
ATOM 2307 C CA . GLN A 1 285 ? -15.172 -2.15 -20.562 1 81.19 285 GLN A CA 1
ATOM 2308 C C . GLN A 1 285 ? -14.43 -3.424 -20.969 1 81.19 285 GLN A C 1
ATOM 2310 O O . GLN A 1 285 ? -14.258 -4.332 -20.141 1 81.19 285 GLN A O 1
ATOM 2315 N N . PRO A 1 286 ? -13.969 -3.447 -22.188 1 77.38 286 PRO A N 1
ATOM 2316 C CA . PRO A 1 286 ? -13.328 -4.672 -22.688 1 77.38 286 PRO A CA 1
ATOM 2317 C C . PRO A 1 286 ? -12.188 -5.137 -21.781 1 77.38 286 PRO A C 1
ATOM 2319 O O . PRO A 1 286 ? -11.992 -6.344 -21.594 1 77.38 286 PRO A O 1
ATOM 2322 N N . GLU A 1 287 ? -11.484 -4.211 -21.203 1 77.38 287 GLU A N 1
ATOM 2323 C CA . GLU A 1 287 ? -10.328 -4.555 -20.375 1 77.38 287 GLU A CA 1
ATOM 2324 C C . GLU A 1 287 ? -10.758 -5.23 -19.078 1 77.38 287 GLU A C 1
ATOM 2326 O O . GLU A 1 287 ? -9.945 -5.883 -18.422 1 77.38 287 GLU A O 1
ATOM 2331 N N . ARG A 1 288 ? -12.062 -5.129 -18.859 1 83.25 288 ARG A N 1
ATOM 2332 C CA . ARG A 1 288 ? -12.555 -5.652 -17.578 1 83.25 288 ARG A CA 1
ATOM 2333 C C . ARG A 1 288 ? -13.359 -6.93 -17.797 1 83.25 288 ARG A C 1
ATOM 2335 O O . ARG A 1 288 ? -13.859 -7.523 -16.844 1 83.25 288 ARG A O 1
ATOM 2342 N N . LYS A 1 289 ? -13.422 -7.363 -19.031 1 88.62 289 LYS A N 1
ATOM 2343 C CA . LYS A 1 289 ? -14.164 -8.594 -19.297 1 88.62 289 LYS A CA 1
ATOM 2344 C C . LYS A 1 289 ? -13.484 -9.797 -18.641 1 88.62 289 LYS A C 1
ATOM 2346 O O . LYS A 1 289 ? -14.156 -10.656 -18.078 1 88.62 289 LYS A O 1
ATOM 2351 N N . MET A 1 290 ? -12.195 -9.891 -18.812 1 92.44 290 MET A N 1
ATOM 2352 C CA . MET A 1 290 ? -11.367 -10.883 -18.141 1 92.44 290 MET A CA 1
ATOM 2353 C C . MET A 1 290 ? -10.547 -10.234 -17.031 1 92.44 290 MET A C 1
ATOM 2355 O O . MET A 1 290 ? -9.727 -9.352 -17.281 1 92.44 290 MET A O 1
ATOM 2359 N N . THR A 1 291 ? -10.781 -10.664 -15.75 1 93.25 291 THR A N 1
ATOM 2360 C CA . THR A 1 291 ? -10.117 -10.039 -14.617 1 93.25 291 THR A CA 1
ATOM 2361 C C . THR A 1 291 ? -9.438 -11.086 -13.742 1 93.25 291 THR A C 1
ATOM 2363 O O . THR A 1 291 ? -10.055 -12.086 -13.367 1 93.25 291 THR A O 1
ATOM 2366 N N . PHE A 1 292 ? -8.156 -10.859 -13.539 1 95.88 292 PHE A N 1
ATOM 2367 C CA . PHE A 1 292 ? -7.43 -11.664 -12.57 1 95.88 292 PHE A CA 1
ATOM 2368 C C . PHE A 1 292 ? -7.566 -11.078 -11.172 1 95.88 292 PHE A C 1
ATOM 2370 O O . PHE A 1 292 ? -7.461 -9.867 -10.984 1 95.88 292 PHE A O 1
ATOM 2377 N N . ILE A 1 293 ? -7.879 -11.922 -10.188 1 92.44 293 ILE A N 1
ATOM 2378 C CA . ILE A 1 293 ? -8.016 -11.445 -8.812 1 92.44 293 ILE A CA 1
ATOM 2379 C C . ILE A 1 293 ? -7.047 -12.211 -7.91 1 92.44 293 ILE A C 1
ATOM 2381 O O . ILE A 1 293 ? -6.359 -13.133 -8.359 1 92.44 293 ILE A O 1
ATOM 2385 N N . ASP A 1 294 ? -6.891 -11.773 -6.652 1 90.5 294 ASP A N 1
ATOM 2386 C CA . ASP A 1 294 ? -6.027 -12.352 -5.629 1 90.5 294 ASP A CA 1
ATOM 2387 C C . ASP A 1 294 ? -4.555 -12.227 -6.016 1 90.5 294 ASP A C 1
ATOM 2389 O O . ASP A 1 294 ? -3.939 -13.203 -6.461 1 90.5 294 ASP A O 1
ATOM 2393 N N . TRP A 1 295 ? -3.984 -11.141 -5.754 1 93.38 295 TRP A N 1
ATOM 2394 C CA . TRP A 1 295 ? -2.635 -10.781 -6.172 1 93.38 295 TRP A CA 1
ATOM 2395 C C . TRP A 1 295 ? -1.628 -11.055 -5.059 1 93.38 295 TRP A C 1
ATOM 2397 O O . TRP A 1 295 ? -0.548 -10.461 -5.035 1 93.38 295 TRP A O 1
ATOM 2407 N N . GLU A 1 296 ? -1.918 -11.914 -4.191 1 88.56 296 GLU A N 1
ATOM 2408 C CA . GLU A 1 296 ? -1.134 -12.086 -2.971 1 88.56 296 GLU A CA 1
ATOM 2409 C C . GLU A 1 296 ? 0.246 -12.656 -3.277 1 88.56 296 GLU A C 1
ATOM 2411 O O . GLU A 1 296 ? 1.202 -12.422 -2.535 1 88.56 296 GLU A O 1
ATOM 2416 N N . TYR A 1 297 ? 0.385 -13.336 -4.387 1 93.06 297 TYR A N 1
ATOM 2417 C CA . TYR A 1 297 ? 1.67 -13.953 -4.695 1 93.06 297 TYR A CA 1
ATOM 2418 C C . TYR A 1 297 ? 2.361 -13.219 -5.84 1 93.06 297 TYR A C 1
ATOM 2420 O O . TYR A 1 297 ? 3.395 -13.672 -6.34 1 93.06 297 TYR A O 1
ATOM 2428 N N . CYS A 1 298 ? 1.817 -12.148 -6.273 1 95.31 298 CYS A N 1
ATOM 2429 C CA . CYS A 1 298 ? 2.41 -11.43 -7.395 1 95.31 298 CYS A CA 1
ATOM 2430 C C . CYS A 1 298 ? 3.846 -11.023 -7.086 1 95.31 298 CYS A C 1
ATOM 2432 O O . CYS A 1 298 ? 4.152 -10.617 -5.965 1 95.31 298 CYS A O 1
ATOM 2434 N N . SER A 1 299 ? 4.656 -11.188 -7.996 1 94.81 299 SER A N 1
ATOM 2435 C CA . SER A 1 299 ? 6.074 -10.859 -7.934 1 94.81 299 SER A CA 1
ATOM 2436 C C . SER A 1 299 ? 6.727 -10.953 -9.312 1 94.81 299 SER A C 1
ATOM 2438 O O . SER A 1 299 ? 6.129 -11.477 -10.25 1 94.81 299 SER A O 1
ATOM 2440 N N . TYR A 1 300 ? 7.879 -10.328 -9.414 1 95 300 TYR A N 1
ATOM 2441 C CA . TYR A 1 300 ? 8.672 -10.648 -10.594 1 95 300 TYR A CA 1
ATOM 2442 C C . TYR A 1 300 ? 9.203 -12.078 -10.523 1 95 300 TYR A C 1
ATOM 2444 O O . TYR A 1 300 ? 9.742 -12.5 -9.5 1 95 300 TYR A O 1
ATOM 2452 N N . ASN A 1 301 ? 8.961 -12.828 -11.516 1 96.75 301 ASN A N 1
ATOM 2453 C CA . ASN A 1 301 ? 9.281 -14.25 -11.594 1 96.75 301 ASN A CA 1
ATOM 2454 C C . ASN A 1 301 ? 9.461 -14.703 -13.039 1 96.75 301 ASN A C 1
ATOM 2456 O O . ASN A 1 301 ? 9.227 -13.938 -13.969 1 96.75 301 ASN A O 1
ATOM 2460 N N . TYR A 1 302 ? 9.992 -15.906 -13.164 1 97.44 302 TYR A N 1
ATOM 2461 C CA . TYR A 1 302 ? 10.117 -16.469 -14.5 1 97.44 302 TYR A CA 1
ATOM 2462 C C . TYR A 1 302 ? 8.75 -16.688 -15.141 1 97.44 302 TYR A C 1
ATOM 2464 O O . TYR A 1 302 ? 7.852 -17.266 -14.516 1 97.44 302 TYR A O 1
ATOM 2472 N N . ARG A 1 303 ? 8.625 -16.219 -16.391 1 97.88 303 ARG A N 1
ATOM 2473 C CA . ARG A 1 303 ? 7.379 -16.281 -17.156 1 97.88 303 ARG A CA 1
ATOM 2474 C C . ARG A 1 303 ? 6.82 -17.703 -17.172 1 97.88 303 ARG A C 1
ATOM 2476 O O . ARG A 1 303 ? 5.605 -17.906 -17.109 1 97.88 303 ARG A O 1
ATOM 2483 N N . GLY A 1 304 ? 7.715 -18.656 -17.203 1 97.81 304 GLY A N 1
ATOM 2484 C CA . GLY A 1 304 ? 7.332 -20.062 -17.312 1 97.81 304 GLY A CA 1
ATOM 2485 C C . GLY A 1 304 ? 6.48 -20.547 -16.141 1 97.81 304 GLY A C 1
ATOM 2486 O O . GLY A 1 304 ? 5.664 -21.453 -16.312 1 97.81 304 GLY A O 1
ATOM 2487 N N . PHE A 1 305 ? 6.664 -19.938 -15.023 1 98.44 305 PHE A N 1
ATOM 2488 C CA . PHE A 1 305 ? 5.914 -20.406 -13.859 1 98.44 305 PHE A CA 1
ATOM 2489 C C . PHE A 1 305 ? 4.422 -20.125 -14.031 1 98.44 305 PHE A C 1
ATOM 2491 O O . PHE A 1 305 ? 3.59 -20.984 -13.703 1 98.44 305 PHE A O 1
ATOM 2498 N N . ASP A 1 306 ? 4.008 -18.969 -14.5 1 98.75 306 ASP A N 1
ATOM 2499 C CA . ASP A 1 306 ? 2.596 -18.688 -14.719 1 98.75 306 ASP A CA 1
ATOM 2500 C C . ASP A 1 306 ? 1.992 -19.641 -15.734 1 98.75 306 ASP A C 1
ATOM 2502 O O . ASP A 1 306 ? 0.869 -20.125 -15.555 1 98.75 306 ASP A O 1
ATOM 2506 N N . PHE A 1 307 ? 2.746 -19.938 -16.781 1 98.62 307 PHE A N 1
ATOM 2507 C CA . PHE A 1 307 ? 2.266 -20.906 -17.766 1 98.62 307 PHE A CA 1
ATOM 2508 C C . PHE A 1 307 ? 2.092 -22.281 -17.125 1 98.62 307 PHE A C 1
ATOM 2510 O O . PHE A 1 307 ? 1 -22.859 -17.156 1 98.62 307 PHE A O 1
ATOM 2517 N N . GLY A 1 308 ? 3.178 -22.734 -16.562 1 98.5 308 GLY A N 1
ATOM 2518 C CA . GLY A 1 308 ? 3.17 -24.062 -15.961 1 98.5 308 GLY A CA 1
ATOM 2519 C C . GLY A 1 308 ? 2.127 -24.234 -14.875 1 98.5 308 GLY A C 1
ATOM 2520 O O . GLY A 1 308 ? 1.404 -25.234 -14.844 1 98.5 308 GLY A O 1
ATOM 2521 N N . ASN A 1 309 ? 2.1 -23.234 -14 1 98.75 309 ASN A N 1
ATOM 2522 C CA . ASN A 1 309 ? 1.12 -23.297 -12.922 1 98.75 309 ASN A CA 1
ATOM 2523 C C . ASN A 1 309 ? -0.308 -23.281 -13.461 1 98.75 309 ASN A C 1
ATOM 2525 O O . ASN A 1 309 ? -1.164 -24.016 -12.984 1 98.75 309 ASN A O 1
ATOM 2529 N N . HIS A 1 310 ? -0.553 -22.391 -14.383 1 98.81 310 HIS A N 1
ATOM 2530 C CA . HIS A 1 310 ? -1.889 -22.312 -14.961 1 98.81 310 HIS A CA 1
ATOM 2531 C C . HIS A 1 310 ? -2.293 -23.625 -15.617 1 98.81 310 HIS A C 1
ATOM 2533 O O . HIS A 1 310 ? -3.434 -24.078 -15.469 1 98.81 310 HIS A O 1
ATOM 2539 N N . PHE A 1 311 ? -1.411 -24.297 -16.297 1 98.75 311 PHE A N 1
ATOM 2540 C CA . PHE A 1 311 ? -1.709 -25.562 -16.953 1 98.75 311 PHE A CA 1
ATOM 2541 C C . PHE A 1 311 ? -1.94 -26.656 -15.93 1 98.75 311 PHE A C 1
ATOM 2543 O O . PHE A 1 311 ? -2.82 -27.5 -16.109 1 98.75 311 PHE A O 1
ATOM 2550 N N . CYS A 1 312 ? -1.135 -26.625 -14.875 1 98.56 312 CYS A N 1
ATOM 2551 C CA . CYS A 1 312 ? -1.401 -27.547 -13.781 1 98.56 312 CYS A CA 1
ATOM 2552 C C . CYS A 1 312 ? -2.816 -27.375 -13.242 1 98.56 312 CYS A C 1
ATOM 2554 O O . CYS A 1 312 ? -3.498 -28.344 -12.938 1 98.56 312 CYS A O 1
ATOM 2556 N N . GLU A 1 313 ? -3.293 -26.172 -13.18 1 98.12 313 GLU A N 1
ATOM 2557 C CA . GLU A 1 313 ? -4.578 -25.859 -12.562 1 98.12 313 GLU A CA 1
ATOM 2558 C C . GLU A 1 313 ? -5.742 -26.297 -13.453 1 98.12 313 GLU A C 1
ATOM 2560 O O . GLU A 1 313 ? -6.883 -26.359 -12.992 1 98.12 313 GLU A O 1
ATOM 2565 N N . TRP A 1 314 ? -5.441 -26.641 -14.68 1 98.25 314 TRP A N 1
ATOM 2566 C CA . TRP A 1 314 ? -6.465 -27.25 -15.523 1 98.25 314 TRP A CA 1
ATOM 2567 C C . TRP A 1 314 ? -6.918 -28.594 -14.953 1 98.25 314 TRP A C 1
ATOM 2569 O O . TRP A 1 314 ? -8.008 -29.078 -15.258 1 98.25 314 TRP A O 1
ATOM 2579 N N . CYS A 1 315 ? -6.102 -29.172 -14.078 1 98.12 315 CYS A N 1
ATOM 2580 C CA . CYS A 1 315 ? -6.312 -30.547 -13.648 1 98.12 315 CYS A CA 1
ATOM 2581 C C . CYS A 1 315 ? -6.895 -30.594 -12.242 1 98.12 315 CYS A C 1
ATOM 2583 O O . CYS A 1 315 ? -7.387 -31.641 -11.805 1 98.12 315 CYS A O 1
ATOM 2585 N N . TYR A 1 316 ? -6.805 -29.516 -11.539 1 97.25 316 TYR A N 1
ATOM 2586 C CA . TYR A 1 316 ? -7.254 -29.484 -10.148 1 97.25 316 TYR A CA 1
ATOM 2587 C C . TYR A 1 316 ? -8.57 -28.734 -10.023 1 97.25 316 TYR A C 1
ATOM 2589 O O . TYR A 1 316 ? -8.656 -27.547 -10.375 1 97.25 316 TYR A O 1
ATOM 2597 N N . ASP A 1 317 ? -9.594 -29.391 -9.531 1 95.44 317 ASP A N 1
ATOM 2598 C CA . ASP A 1 317 ? -10.906 -28.797 -9.281 1 95.44 317 ASP A CA 1
ATOM 2599 C C . ASP A 1 317 ? -11.156 -28.625 -7.785 1 95.44 317 ASP A C 1
ATOM 2601 O O . ASP A 1 317 ? -11.266 -29.609 -7.051 1 95.44 317 ASP A O 1
ATOM 2605 N N . TYR A 1 318 ? -11.312 -27.422 -7.41 1 91.94 318 TYR A N 1
ATOM 2606 C CA . TYR A 1 318 ? -11.414 -27.141 -5.984 1 91.94 318 TYR A CA 1
ATOM 2607 C C . TYR A 1 318 ? -12.867 -26.984 -5.559 1 91.94 318 TYR A C 1
ATOM 2609 O O . TYR A 1 318 ? -13.148 -26.516 -4.457 1 91.94 318 TYR A O 1
ATOM 2617 N N . SER A 1 319 ? -13.781 -27.312 -6.375 1 87.88 319 SER A N 1
ATOM 2618 C CA . SER A 1 319 ? -15.195 -27.141 -6.082 1 87.88 319 SER A CA 1
ATOM 2619 C C . SER A 1 319 ? -15.836 -28.438 -5.605 1 87.88 319 SER A C 1
ATOM 2621 O O . SER A 1 319 ? -17.047 -28.516 -5.457 1 87.88 319 SER A O 1
ATOM 2623 N N . HIS A 1 320 ? -14.961 -29.406 -5.371 1 90.19 320 HIS A N 1
ATOM 2624 C CA . HIS A 1 320 ? -15.492 -30.672 -4.887 1 90.19 320 HIS A CA 1
ATOM 2625 C C . HIS A 1 320 ? -16.125 -30.516 -3.512 1 90.19 320 HIS A C 1
ATOM 2627 O O . HIS A 1 320 ? -15.492 -30.016 -2.582 1 90.19 320 HIS A O 1
ATOM 2633 N N . PRO A 1 321 ? -17.344 -30.969 -3.293 1 88.19 321 PRO A N 1
ATOM 2634 C CA . PRO A 1 321 ? -18.094 -30.656 -2.078 1 88.19 321 PRO A CA 1
ATOM 2635 C C . PRO A 1 321 ? -17.672 -31.5 -0.882 1 88.19 321 PRO A C 1
ATOM 2637 O O . PRO A 1 321 ? -17.844 -31.078 0.266 1 88.19 321 PRO A O 1
ATOM 2640 N N . ASP A 1 322 ? -17.141 -32.688 -1.152 1 92.06 322 ASP A N 1
ATOM 2641 C CA . ASP A 1 322 ? -16.781 -33.594 -0.07 1 92.06 322 ASP A CA 1
ATOM 2642 C C . ASP A 1 322 ? -15.273 -33.656 0.132 1 92.06 322 ASP A C 1
ATOM 2644 O O . ASP A 1 322 ? -14.508 -33.281 -0.767 1 92.06 322 ASP A O 1
ATOM 2648 N N . PHE A 1 323 ? -14.945 -34.188 1.296 1 92.56 323 PHE A N 1
ATOM 2649 C CA . PHE A 1 323 ? -13.523 -34.344 1.572 1 92.56 323 PHE A CA 1
ATOM 2650 C C . PHE A 1 323 ? -12.859 -35.188 0.495 1 92.56 323 PHE A C 1
ATOM 2652 O O . PHE A 1 323 ? -13.43 -36.188 0.05 1 92.56 323 PHE A O 1
ATOM 2659 N N . PRO A 1 324 ? -11.773 -34.812 -0.045 1 94.81 324 PRO A N 1
ATOM 2660 C CA . PRO A 1 324 ? -10.828 -33.812 0.477 1 94.81 324 PRO A CA 1
ATOM 2661 C C . PRO A 1 324 ? -11.062 -32.438 -0.093 1 94.81 324 PRO A C 1
ATOM 2663 O O . PRO A 1 324 ? -10.148 -31.594 -0.077 1 94.81 324 PRO A O 1
ATOM 2666 N N . PHE A 1 325 ? -12.164 -32.156 -0.774 1 92 325 PHE A N 1
ATOM 2667 C CA . PHE A 1 325 ? -12.695 -30.859 -1.214 1 92 325 PHE A CA 1
ATOM 2668 C C . PHE A 1 325 ? -12 -30.391 -2.49 1 92 325 PHE A C 1
ATOM 2670 O O . PHE A 1 325 ? -11.992 -29.203 -2.801 1 92 325 PHE A O 1
ATOM 2677 N N . PHE A 1 326 ? -11.32 -31.375 -3.084 1 95.25 326 PHE A N 1
ATOM 2678 C CA . PHE A 1 326 ? -10.797 -31.172 -4.43 1 95.25 326 PHE A CA 1
ATOM 2679 C C . PHE A 1 326 ? -10.781 -32.469 -5.207 1 95.25 326 PHE A C 1
ATOM 2681 O O . PHE A 1 326 ? -10.914 -33.562 -4.625 1 95.25 326 PHE A O 1
ATOM 2688 N N . SER A 1 327 ? -10.766 -32.344 -6.48 1 96.62 327 SER A N 1
ATOM 2689 C CA . SER A 1 327 ? -10.578 -33.5 -7.359 1 96.62 327 SER A CA 1
ATOM 2690 C C . SER A 1 327 ? -9.492 -33.219 -8.398 1 96.62 327 SER A C 1
ATOM 2692 O O . SER A 1 327 ? -9.125 -32.062 -8.625 1 96.62 327 SER A O 1
ATOM 2694 N N . TYR A 1 328 ? -8.906 -34.281 -8.867 1 97.62 328 TYR A N 1
ATOM 2695 C CA . TYR A 1 328 ? -7.797 -34.188 -9.805 1 97.62 328 TYR A CA 1
ATOM 2696 C C . TYR A 1 328 ? -8.047 -35.094 -11.023 1 97.62 328 TYR A C 1
ATOM 2698 O O . TYR A 1 328 ? -8.422 -36.25 -10.891 1 97.62 328 TYR A O 1
ATOM 2706 N N . THR A 1 329 ? -7.926 -34.531 -12.219 1 97.31 329 THR A N 1
ATOM 2707 C CA . THR A 1 329 ? -8 -35.281 -13.477 1 97.31 329 THR A CA 1
ATOM 2708 C C . THR A 1 329 ? -6.754 -35.031 -14.32 1 97.31 329 THR A C 1
ATOM 2710 O O . THR A 1 329 ? -6.648 -34.031 -15.008 1 97.31 329 THR A O 1
ATOM 2713 N N . LYS A 1 330 ? -5.922 -35.969 -14.375 1 95.94 330 LYS A N 1
ATOM 2714 C CA . LYS A 1 330 ? -4.613 -35.875 -15.016 1 95.94 330 LYS A CA 1
ATOM 2715 C C . LYS A 1 330 ? -4.754 -35.562 -16.5 1 95.94 330 LYS A C 1
ATOM 2717 O O . LYS A 1 330 ? -3.967 -34.781 -17.047 1 95.94 330 LYS A O 1
ATOM 2722 N N . ASP A 1 331 ? -5.727 -36.062 -17.172 1 95.19 331 ASP A N 1
ATOM 2723 C CA . ASP A 1 331 ? -5.879 -35.969 -18.625 1 95.19 331 ASP A CA 1
ATOM 2724 C C . ASP A 1 331 ? -6.305 -34.562 -19.047 1 95.19 331 ASP A C 1
ATOM 2726 O O . ASP A 1 331 ? -6.309 -34.25 -20.234 1 95.19 331 ASP A O 1
ATOM 2730 N N . TYR A 1 332 ? -6.578 -33.719 -18.094 1 97 332 TYR A N 1
ATOM 2731 C CA . TYR A 1 332 ? -7 -32.375 -18.422 1 97 332 TYR A CA 1
ATOM 2732 C C . TYR A 1 332 ? -5.797 -31.453 -18.625 1 97 332 TYR A C 1
ATOM 2734 O O . TYR A 1 332 ? -5.945 -30.312 -19.062 1 97 332 TYR A O 1
ATOM 2742 N N . TYR A 1 333 ? -4.602 -31.984 -18.328 1 97.69 333 TYR A N 1
ATOM 2743 C CA . TYR A 1 333 ? -3.43 -31.188 -18.672 1 97.69 333 TYR A CA 1
ATOM 2744 C C . TYR A 1 333 ? -3.391 -30.875 -20.156 1 97.69 333 TYR A C 1
ATOM 2746 O O . TYR A 1 333 ? -3.582 -31.766 -20.984 1 97.69 333 TYR A O 1
ATOM 2754 N N . PRO A 1 334 ? -3.227 -29.641 -20.547 1 98 334 PRO A N 1
ATOM 2755 C CA . PRO A 1 334 ? -3.342 -29.328 -21.969 1 98 334 PRO A CA 1
ATOM 2756 C C . PRO A 1 334 ? -2.328 -30.078 -22.828 1 98 334 PRO A C 1
ATOM 2758 O O . PRO A 1 334 ? -1.176 -30.25 -22.422 1 98 334 PRO A O 1
ATOM 2761 N N . SER A 1 335 ? -2.779 -30.484 -24 1 96.81 335 SER A N 1
ATOM 2762 C CA . SER A 1 335 ? -1.899 -31.109 -24.969 1 96.81 335 SER A CA 1
ATOM 2763 C C . SER A 1 335 ? -0.887 -30.109 -25.531 1 96.81 335 SER A C 1
ATOM 2765 O O . SER A 1 335 ? -1.021 -28.906 -25.312 1 96.81 335 SER A O 1
ATOM 2767 N N . LYS A 1 336 ? 0.108 -30.672 -26.234 1 96.44 336 LYS A N 1
ATOM 2768 C CA . LYS A 1 336 ? 1.096 -29.797 -26.875 1 96.44 336 LYS A CA 1
ATOM 2769 C C . LYS A 1 336 ? 0.427 -28.812 -27.812 1 96.44 336 LYS A C 1
ATOM 2771 O O . LYS A 1 336 ? 0.788 -27.625 -27.844 1 96.44 336 LYS A O 1
ATOM 2776 N N . ALA A 1 337 ? -0.541 -29.266 -28.531 1 97.12 337 ALA A N 1
ATOM 2777 C CA . ALA A 1 337 ? -1.259 -28.406 -29.469 1 97.12 337 ALA A CA 1
ATOM 2778 C C . ALA A 1 337 ? -2.01 -27.297 -28.734 1 97.12 337 ALA A C 1
ATOM 2780 O O . ALA A 1 337 ? -2.035 -26.156 -29.188 1 97.12 337 ALA A O 1
ATOM 2781 N N . GLN A 1 338 ? -2.639 -27.609 -27.656 1 97.94 338 GLN A N 1
ATOM 2782 C CA . GLN A 1 338 ? -3.359 -26.625 -26.859 1 97.94 338 GLN A CA 1
ATOM 2783 C C . GLN A 1 338 ? -2.404 -25.594 -26.25 1 97.94 338 GLN A C 1
ATOM 2785 O O . GLN A 1 338 ? -2.715 -24.406 -26.219 1 97.94 338 GLN A O 1
ATOM 2790 N N . GLN A 1 339 ? -1.252 -26.078 -25.797 1 98.44 339 GLN A N 1
ATOM 2791 C CA . GLN A 1 339 ? -0.256 -25.172 -25.234 1 98.44 339 GLN A CA 1
ATOM 2792 C C . GLN A 1 339 ? 0.28 -24.219 -26.297 1 98.44 339 GLN A C 1
ATOM 2794 O O . GLN A 1 339 ? 0.402 -23.016 -26.062 1 98.44 339 GLN A O 1
ATOM 2799 N N . TYR A 1 340 ? 0.542 -24.766 -27.484 1 98.19 340 TYR A N 1
ATOM 2800 C CA . TYR A 1 340 ? 1.011 -23.938 -28.578 1 98.19 340 TYR A CA 1
ATOM 2801 C C . TYR A 1 340 ? -0.013 -22.859 -28.922 1 98.19 340 TYR A C 1
ATOM 2803 O O . TYR A 1 340 ? 0.348 -21.703 -29.156 1 98.19 340 TYR A O 1
ATOM 2811 N N . THR A 1 341 ? -1.245 -23.266 -28.969 1 98.12 341 THR A N 1
ATOM 2812 C CA . THR A 1 341 ? -2.311 -22.312 -29.234 1 98.12 341 THR A CA 1
ATOM 2813 C C . THR A 1 341 ? -2.354 -21.219 -28.172 1 98.12 341 THR A C 1
ATOM 2815 O O . THR A 1 341 ? -2.518 -20.047 -28.484 1 98.12 341 THR A O 1
ATOM 2818 N N . PHE A 1 342 ? -2.215 -21.594 -26.938 1 98.5 342 PHE A N 1
ATOM 2819 C CA . PHE A 1 342 ? -2.186 -20.656 -25.812 1 98.5 342 PHE A CA 1
ATOM 2820 C C . PHE A 1 342 ? -1.047 -19.656 -25.984 1 98.5 342 PHE A C 1
ATOM 2822 O O . PHE A 1 342 ? -1.246 -18.453 -25.828 1 98.5 342 PHE A O 1
ATOM 2829 N N . PHE A 1 343 ? 0.112 -20.172 -26.359 1 98.5 343 PHE A N 1
ATOM 2830 C CA . PHE A 1 343 ? 1.284 -19.328 -26.547 1 98.5 343 PHE A CA 1
ATOM 2831 C C . PHE A 1 343 ? 1.062 -18.344 -27.688 1 98.5 343 PHE A C 1
ATOM 2833 O O . PHE A 1 343 ? 1.461 -17.172 -27.594 1 98.5 343 PHE A O 1
ATOM 2840 N N . ARG A 1 344 ? 0.467 -18.812 -28.75 1 98.12 344 ARG A N 1
ATOM 2841 C CA . ARG A 1 344 ? 0.201 -17.938 -29.891 1 98.12 344 ARG A CA 1
ATOM 2842 C C . ARG A 1 344 ? -0.715 -16.781 -29.484 1 98.12 344 ARG A C 1
ATOM 2844 O O . ARG A 1 344 ? -0.481 -15.641 -29.875 1 98.12 344 ARG A O 1
ATOM 2851 N N . HIS A 1 345 ? -1.744 -17.078 -28.734 1 97.69 345 HIS A N 1
ATOM 2852 C CA . HIS A 1 345 ? -2.639 -16.031 -28.25 1 97.69 345 HIS A CA 1
ATOM 2853 C C . HIS A 1 345 ? -1.91 -15.07 -27.328 1 97.69 345 HIS A C 1
ATOM 2855 O O . HIS A 1 345 ? -2.102 -13.852 -27.406 1 97.69 345 HIS A O 1
ATOM 2861 N N . TYR A 1 346 ? -1.09 -15.617 -26.453 1 97.94 346 TYR A N 1
ATOM 2862 C CA . TYR A 1 346 ? -0.277 -14.812 -25.547 1 97.94 346 TYR A CA 1
ATOM 2863 C C . TYR A 1 346 ? 0.623 -13.859 -26.312 1 97.94 346 TYR A C 1
ATOM 2865 O O . TYR A 1 346 ? 0.664 -12.664 -26.016 1 97.94 346 TYR A O 1
ATOM 2873 N N . LEU A 1 347 ? 1.26 -14.367 -27.328 1 97.81 347 LEU A N 1
ATOM 2874 C CA . LEU A 1 347 ? 2.238 -13.602 -28.078 1 97.81 347 LEU A CA 1
ATOM 2875 C C . LEU A 1 347 ? 1.549 -12.594 -29 1 97.81 347 LEU A C 1
ATOM 2877 O O . LEU A 1 347 ? 2.125 -11.555 -29.344 1 97.81 347 LEU A O 1
ATOM 2881 N N . SER A 1 348 ? 0.361 -12.82 -29.375 1 96.25 348 SER A N 1
ATOM 2882 C CA . SER A 1 348 ? -0.362 -11.945 -30.281 1 96.25 348 SER A CA 1
ATOM 2883 C C . SER A 1 348 ? -0.666 -10.602 -29.641 1 96.25 348 SER A C 1
ATOM 2885 O O . SER A 1 348 ? -0.886 -9.609 -30.344 1 96.25 348 SER A O 1
ATOM 2887 N N . GLN A 1 349 ? -0.695 -10.57 -28.344 1 91.69 349 GLN A N 1
ATOM 2888 C CA . GLN A 1 349 ? -0.918 -9.328 -27.609 1 91.69 349 GLN A CA 1
ATOM 2889 C C . GLN A 1 349 ? 0.308 -8.422 -27.688 1 91.69 349 GLN A C 1
ATOM 2891 O O . GLN A 1 349 ? 0.196 -7.203 -27.531 1 91.69 349 GLN A O 1
ATOM 2896 N N . GLN A 1 350 ? 1.385 -8.984 -27.906 1 89 350 GLN A N 1
ATOM 2897 C CA . GLN A 1 350 ? 2.639 -8.234 -27.875 1 89 350 GLN A CA 1
ATOM 2898 C C . GLN A 1 350 ? 3.115 -7.91 -29.297 1 89 350 GLN A C 1
ATOM 2900 O O . GLN A 1 350 ? 3.844 -6.938 -29.5 1 89 350 GLN A O 1
ATOM 2905 N N . SER A 1 351 ? 2.795 -8.805 -30.172 1 89.5 351 SER A N 1
ATOM 2906 C CA . SER A 1 351 ? 3.283 -8.633 -31.547 1 89.5 351 SER A CA 1
ATOM 2907 C C . SER A 1 351 ? 2.328 -9.266 -32.562 1 89.5 351 SER A C 1
ATOM 2909 O O . SER A 1 351 ? 1.687 -10.273 -32.25 1 89.5 351 SER A O 1
ATOM 2911 N N . ASP A 1 352 ? 2.348 -8.719 -33.719 1 91.38 352 ASP A N 1
ATOM 2912 C CA . ASP A 1 352 ? 1.532 -9.266 -34.781 1 91.38 352 ASP A CA 1
ATOM 2913 C C . ASP A 1 352 ? 2.318 -10.281 -35.594 1 91.38 352 ASP A C 1
ATOM 2915 O O . ASP A 1 352 ? 1.771 -10.914 -36.531 1 91.38 352 ASP A O 1
ATOM 2919 N N . VAL A 1 353 ? 3.455 -10.461 -35.25 1 91.88 353 VAL A N 1
ATOM 2920 C CA . VAL A 1 353 ? 4.305 -11.398 -35.969 1 91.88 353 VAL A CA 1
ATOM 2921 C C . VAL A 1 353 ? 4.082 -12.812 -35.469 1 91.88 353 VAL A C 1
ATOM 2923 O O . VAL A 1 353 ? 4.148 -13.062 -34.25 1 91.88 353 VAL A O 1
ATOM 2926 N N . GLU A 1 354 ? 3.795 -13.695 -36.375 1 93.75 354 GLU A N 1
ATOM 2927 C CA . GLU A 1 354 ? 3.625 -15.094 -36 1 93.75 354 GLU A CA 1
ATOM 2928 C C . GLU A 1 354 ? 4.91 -15.656 -35.406 1 93.75 354 GLU A C 1
ATOM 2930 O O . GLU A 1 354 ? 5.984 -15.516 -35.969 1 93.75 354 GLU A O 1
ATOM 2935 N N . PRO A 1 355 ? 4.773 -16.328 -34.312 1 96 355 PRO A N 1
ATOM 2936 C CA . PRO A 1 355 ? 5.977 -16.891 -33.688 1 96 355 PRO A CA 1
ATOM 2937 C C . PRO A 1 355 ? 6.531 -18.078 -34.469 1 96 355 PRO A C 1
ATOM 2939 O O . PRO A 1 355 ? 5.77 -18.828 -35.094 1 96 355 PRO A O 1
ATOM 2942 N N . THR A 1 356 ? 7.809 -18.281 -34.344 1 96.31 356 THR A N 1
ATOM 2943 C CA . THR A 1 356 ? 8.453 -19.422 -35 1 96.31 356 THR A CA 1
ATOM 2944 C C . THR A 1 356 ? 8.203 -20.703 -34.219 1 96.31 356 THR A C 1
ATOM 2946 O O . THR A 1 356 ? 7.906 -20.656 -33.031 1 96.31 356 THR A O 1
ATOM 2949 N N . GLU A 1 357 ? 8.32 -21.781 -34.938 1 96 357 GLU A N 1
ATOM 2950 C CA . GLU A 1 357 ? 8.188 -23.078 -34.25 1 96 357 GLU A CA 1
ATOM 2951 C C . GLU A 1 357 ? 9.234 -23.25 -33.156 1 96 357 GLU A C 1
ATOM 2953 O O . GLU A 1 357 ? 8.961 -23.844 -32.125 1 96 357 GLU A O 1
ATOM 2958 N N . GLU A 1 358 ? 10.398 -22.719 -33.406 1 95.5 358 GLU A N 1
ATOM 2959 C CA . GLU A 1 358 ? 11.477 -22.797 -32.438 1 95.5 358 GLU A CA 1
ATOM 2960 C C . GLU A 1 358 ? 11.133 -22.031 -31.156 1 95.5 358 GLU A C 1
ATOM 2962 O O . GLU A 1 358 ? 11.414 -22.5 -30.047 1 95.5 358 GLU A O 1
ATOM 2967 N N . TYR A 1 359 ? 10.57 -20.906 -31.359 1 95.75 359 TYR A N 1
ATOM 2968 C CA . TYR A 1 359 ? 10.18 -20.094 -30.203 1 95.75 359 TYR A CA 1
ATOM 2969 C C . TYR A 1 359 ? 9.086 -20.781 -29.406 1 95.75 359 TYR A C 1
ATOM 2971 O O . TYR A 1 359 ? 9.133 -20.812 -28.172 1 95.75 359 TYR A O 1
ATOM 2979 N N . LEU A 1 360 ? 8.156 -21.391 -30.078 1 97.19 360 LEU A N 1
ATOM 2980 C CA . LEU A 1 360 ? 7.074 -22.125 -29.422 1 97.19 360 LEU A CA 1
ATOM 2981 C C . LEU A 1 360 ? 7.609 -23.328 -28.672 1 97.19 360 LEU A C 1
ATOM 2983 O O . LEU A 1 360 ? 7.152 -23.625 -27.562 1 97.19 360 LEU A O 1
ATOM 2987 N N . LYS A 1 361 ? 8.523 -24.016 -29.281 1 95.56 361 LYS A N 1
ATOM 2988 C CA . LYS A 1 361 ? 9.156 -25.156 -28.609 1 95.56 361 LYS A CA 1
ATOM 2989 C C . LYS A 1 361 ? 9.859 -24.719 -27.328 1 95.56 361 LYS A C 1
ATOM 2991 O O . LYS A 1 361 ? 9.844 -25.438 -26.328 1 95.56 361 LYS A O 1
ATOM 2996 N N . GLY A 1 362 ? 10.492 -23.594 -27.453 1 95.25 362 GLY A N 1
ATOM 2997 C CA . GLY A 1 362 ? 11.117 -23.031 -26.266 1 95.25 362 GLY A CA 1
ATOM 2998 C C . GLY A 1 362 ? 10.133 -22.719 -25.156 1 95.25 362 GLY A C 1
ATOM 2999 O O . GLY A 1 362 ? 10.391 -23.016 -23.984 1 95.25 362 GLY A O 1
ATOM 3000 N N . MET A 1 363 ? 9.008 -22.141 -25.5 1 97 363 MET A N 1
ATOM 3001 C CA . MET A 1 363 ? 7.973 -21.812 -24.531 1 97 363 MET A CA 1
ATOM 3002 C C . MET A 1 363 ? 7.359 -23.078 -23.938 1 97 363 MET A C 1
ATOM 3004 O O . MET A 1 363 ? 6.996 -23.109 -22.766 1 97 363 MET A O 1
ATOM 3008 N N . TYR A 1 364 ? 7.25 -24.047 -24.797 1 96.56 364 TYR A N 1
ATOM 3009 C CA . TYR A 1 364 ? 6.754 -25.344 -24.359 1 96.56 364 TYR A CA 1
ATOM 3010 C C . TYR A 1 364 ? 7.664 -25.938 -23.281 1 96.56 364 TYR A C 1
ATOM 3012 O O . TYR A 1 364 ? 7.188 -26.406 -22.25 1 96.56 364 TYR A O 1
ATOM 3020 N N . LYS A 1 365 ? 8.93 -25.906 -23.531 1 95.12 365 LYS A N 1
ATOM 3021 C CA . LYS A 1 365 ? 9.914 -26.406 -22.562 1 95.12 365 LYS A CA 1
ATOM 3022 C C . LYS A 1 365 ? 9.875 -25.594 -21.281 1 95.12 365 LYS A C 1
ATOM 3024 O O . LYS A 1 365 ? 9.914 -26.156 -20.172 1 95.12 365 LYS A O 1
ATOM 3029 N N . GLU A 1 366 ? 9.797 -24.359 -21.469 1 95.56 366 GLU A N 1
ATOM 3030 C CA . GLU A 1 366 ? 9.711 -23.438 -20.344 1 95.56 366 GLU A CA 1
ATOM 3031 C C . GLU A 1 366 ? 8.516 -23.766 -19.453 1 95.56 366 GLU A C 1
ATOM 3033 O O . GLU A 1 366 ? 8.664 -23.953 -18.25 1 95.56 366 GLU A O 1
ATOM 3038 N N . ALA A 1 367 ? 7.371 -23.797 -20 1 97.56 367 ALA A N 1
ATOM 3039 C CA . ALA A 1 367 ? 6.109 -23.984 -19.297 1 97.56 367 ALA A CA 1
ATOM 3040 C C . ALA A 1 367 ? 6.098 -25.328 -18.562 1 97.56 367 ALA A C 1
ATOM 3042 O O . ALA A 1 367 ? 5.734 -25.391 -17.391 1 97.56 367 ALA A O 1
ATOM 3043 N N . ASN A 1 368 ? 6.523 -26.328 -19.203 1 96.75 368 ASN A N 1
ATOM 3044 C CA . ASN A 1 368 ? 6.438 -27.656 -18.625 1 96.75 368 ASN A CA 1
ATOM 3045 C C . ASN A 1 368 ? 7.535 -27.906 -17.594 1 96.75 368 ASN A C 1
ATOM 3047 O O . ASN A 1 368 ? 7.344 -28.672 -16.641 1 96.75 368 ASN A O 1
ATOM 3051 N N . THR A 1 369 ? 8.648 -27.266 -17.781 1 96.75 369 THR A N 1
ATOM 3052 C CA . THR A 1 369 ? 9.672 -27.312 -16.734 1 96.75 369 THR A CA 1
ATOM 3053 C C . THR A 1 369 ? 9.172 -26.625 -15.461 1 96.75 369 THR A C 1
ATOM 3055 O O . THR A 1 369 ? 9.305 -27.188 -14.367 1 96.75 369 THR A O 1
ATOM 3058 N N . PHE A 1 370 ? 8.57 -25.5 -15.602 1 98 370 PHE A N 1
ATOM 3059 C CA . PHE A 1 370 ? 8.141 -24.75 -14.43 1 98 370 PHE A CA 1
ATOM 3060 C C . PHE A 1 370 ? 6.844 -25.328 -13.867 1 98 370 PHE A C 1
ATOM 3062 O O . PHE A 1 370 ? 6.453 -25 -12.742 1 98 370 PHE A O 1
ATOM 3069 N N . ALA A 1 371 ? 6.172 -26.172 -14.609 1 98.25 371 ALA A N 1
ATOM 3070 C CA . ALA A 1 371 ? 5.094 -26.953 -14.016 1 98.25 371 ALA A CA 1
ATOM 3071 C C . ALA A 1 371 ? 5.613 -27.828 -12.875 1 98.25 371 ALA A C 1
ATOM 3073 O O . ALA A 1 371 ? 4.898 -28.062 -11.898 1 98.25 371 ALA A O 1
ATOM 3074 N N . LEU A 1 372 ? 6.852 -28.266 -12.961 1 97.31 372 LEU A N 1
ATOM 3075 C CA . LEU A 1 372 ? 7.508 -28.984 -11.875 1 97.31 372 LEU A CA 1
ATOM 3076 C C . LEU A 1 372 ? 7.543 -28.125 -10.609 1 97.31 372 LEU A C 1
ATOM 3078 O O . LEU A 1 372 ? 7.223 -28.609 -9.523 1 97.31 372 LEU A O 1
ATOM 3082 N N . ALA A 1 373 ? 7.969 -26.891 -10.852 1 98.25 373 ALA A N 1
ATOM 3083 C CA . ALA A 1 373 ? 8.039 -25.953 -9.727 1 98.25 373 ALA A CA 1
ATOM 3084 C C . ALA A 1 373 ? 6.66 -25.734 -9.117 1 98.25 373 ALA A C 1
ATOM 3086 O O . ALA A 1 373 ? 6.531 -25.594 -7.895 1 98.25 373 ALA A O 1
ATOM 3087 N N . SER A 1 374 ? 5.66 -25.656 -9.922 1 98.62 374 SER A N 1
ATOM 3088 C CA . SER A 1 374 ? 4.293 -25.469 -9.438 1 98.62 374 SER A CA 1
ATOM 3089 C C . SER A 1 374 ? 3.893 -26.578 -8.484 1 98.62 374 SER A C 1
ATOM 3091 O O . SER A 1 374 ? 3.393 -26.328 -7.387 1 98.62 374 SER A O 1
ATOM 3093 N N . HIS A 1 375 ? 4.09 -27.844 -8.906 1 98.69 375 HIS A N 1
ATOM 3094 C CA . HIS A 1 375 ? 3.754 -28.984 -8.055 1 98.69 375 HIS A CA 1
ATOM 3095 C C . HIS A 1 375 ? 4.512 -28.922 -6.734 1 98.69 375 HIS A C 1
ATOM 3097 O O . HIS A 1 375 ? 3.918 -29.109 -5.668 1 98.69 375 HIS A O 1
ATOM 3103 N N . PHE A 1 376 ? 5.742 -28.672 -6.805 1 98.69 376 PHE A N 1
ATOM 3104 C CA . PHE A 1 376 ? 6.582 -28.656 -5.613 1 98.69 376 PHE A CA 1
ATOM 3105 C C . PHE A 1 376 ? 6.176 -27.516 -4.684 1 98.69 376 PHE A C 1
ATOM 3107 O O . PHE A 1 376 ? 6.043 -27.719 -3.475 1 98.69 376 PHE A O 1
ATOM 3114 N N . PHE A 1 377 ? 5.996 -26.344 -5.25 1 98.5 377 PHE A N 1
ATOM 3115 C CA . PHE A 1 377 ? 5.637 -25.125 -4.535 1 98.5 377 PHE A CA 1
ATOM 3116 C C . PHE A 1 377 ? 4.352 -25.328 -3.744 1 98.5 377 PHE A C 1
ATOM 3118 O O . PHE A 1 377 ? 4.316 -25.094 -2.535 1 98.5 377 PHE A O 1
ATOM 3125 N N . TRP A 1 378 ? 3.34 -25.781 -4.367 1 97.88 378 TRP A N 1
ATOM 3126 C CA . TRP A 1 378 ? 2.035 -25.906 -3.727 1 97.88 378 TRP A CA 1
ATOM 3127 C C . TRP A 1 378 ? 2 -27.109 -2.789 1 97.88 378 TRP A C 1
ATOM 3129 O O . TRP A 1 378 ? 1.192 -27.156 -1.858 1 97.88 378 TRP A O 1
ATOM 3139 N N . ALA A 1 379 ? 2.865 -28.094 -3.004 1 98.31 379 ALA A N 1
ATOM 3140 C CA . ALA A 1 379 ? 3.01 -29.172 -2.025 1 98.31 379 ALA A CA 1
ATOM 3141 C C . ALA A 1 379 ? 3.521 -28.641 -0.692 1 98.31 379 ALA A C 1
ATOM 3143 O O . ALA A 1 379 ? 2.965 -28.953 0.363 1 98.31 379 ALA A O 1
ATOM 3144 N N . LEU A 1 380 ? 4.594 -27.859 -0.817 1 97.5 380 LEU A N 1
ATOM 3145 C CA . LEU A 1 380 ? 5.137 -27.281 0.404 1 97.5 380 LEU A CA 1
ATOM 3146 C C . LEU A 1 380 ? 4.094 -26.422 1.105 1 97.5 380 LEU A C 1
ATOM 3148 O O . LEU A 1 380 ? 3.898 -26.531 2.318 1 97.5 380 LEU A O 1
ATOM 3152 N N . TRP A 1 381 ? 3.494 -25.594 0.341 1 94.94 381 TRP A N 1
ATOM 3153 C CA . TRP A 1 381 ? 2.439 -24.719 0.865 1 94.94 381 TRP A CA 1
ATOM 3154 C C . TRP A 1 381 ? 1.391 -25.547 1.613 1 94.94 381 TRP A C 1
ATOM 3156 O O . TRP A 1 381 ? 0.99 -25.188 2.723 1 94.94 381 TRP A O 1
ATOM 3166 N N . SER A 1 382 ? 0.983 -26.594 1.048 1 95.31 382 SER A N 1
ATOM 3167 C CA . SER A 1 382 ? -0.127 -27.375 1.581 1 95.31 382 SER A CA 1
ATOM 3168 C C . SER A 1 382 ? 0.269 -28.094 2.867 1 95.31 382 SER A C 1
ATOM 3170 O O . SER A 1 382 ? -0.548 -28.25 3.779 1 95.31 382 SER A O 1
ATOM 3172 N N . ILE A 1 383 ? 1.436 -28.547 2.969 1 94.31 383 ILE A N 1
ATOM 3173 C CA . ILE A 1 383 ? 1.914 -29.188 4.191 1 94.31 383 ILE A CA 1
ATOM 3174 C C . ILE A 1 383 ? 1.847 -28.188 5.348 1 94.31 383 ILE A C 1
ATOM 3176 O O . ILE A 1 383 ? 1.384 -28.531 6.441 1 94.31 383 ILE A O 1
ATOM 3180 N N . ILE A 1 384 ? 2.244 -27.016 5.051 1 90.38 384 ILE A N 1
ATOM 3181 C CA . ILE A 1 384 ? 2.279 -25.984 6.074 1 90.38 384 ILE A CA 1
ATOM 3182 C C . ILE A 1 384 ? 0.854 -25.594 6.473 1 90.38 384 ILE A C 1
ATOM 3184 O O . ILE A 1 384 ? 0.568 -25.391 7.656 1 90.38 384 ILE A O 1
ATOM 3188 N N . GLN A 1 385 ? -0.023 -25.531 5.52 1 87.31 385 GLN A N 1
ATOM 3189 C CA . GLN A 1 385 ? -1.396 -25.109 5.766 1 87.31 385 GLN A CA 1
ATOM 3190 C C . GLN A 1 385 ? -2.139 -26.109 6.637 1 87.31 385 GLN A C 1
ATOM 3192 O O . GLN A 1 385 ? -3.088 -25.75 7.336 1 87.31 385 GLN A O 1
ATOM 3197 N N . ARG A 1 386 ? -1.757 -27.281 6.617 1 83.88 386 ARG A N 1
ATOM 3198 C CA . ARG A 1 386 ? -2.359 -28.297 7.469 1 83.88 386 ARG A CA 1
ATOM 3199 C C . ARG A 1 386 ? -2.354 -27.875 8.93 1 83.88 386 ARG A C 1
ATOM 3201 O O . ARG A 1 386 ? -3.318 -28.109 9.656 1 83.88 386 ARG A O 1
ATOM 3208 N N . ASP A 1 387 ? -1.295 -27.25 9.281 1 77.75 387 ASP A N 1
ATOM 3209 C CA . ASP A 1 387 ? -1.141 -26.859 10.68 1 77.75 387 ASP A CA 1
ATOM 3210 C C . ASP A 1 387 ? -1.644 -25.438 10.914 1 77.75 387 ASP A C 1
ATOM 3212 O O . ASP A 1 387 ? -2.057 -25.094 12.023 1 77.75 387 ASP A O 1
ATOM 3216 N N . LEU A 1 388 ? -1.632 -24.688 9.891 1 74.62 388 LEU A N 1
ATOM 3217 C CA . LEU A 1 388 ? -1.844 -23.266 10.094 1 74.62 388 LEU A CA 1
ATOM 3218 C C . LEU A 1 388 ? -3.289 -22.875 9.789 1 74.62 388 LEU A C 1
ATOM 3220 O O . LEU A 1 388 ? -3.846 -21.984 10.43 1 74.62 388 LEU A O 1
ATOM 3224 N N . SER A 1 389 ? -3.848 -23.531 8.898 1 76.06 389 SER A N 1
ATOM 3225 C CA . SER A 1 389 ? -5.133 -23.078 8.383 1 76.06 389 SER A CA 1
ATOM 3226 C C . SER A 1 389 ? -6.285 -23.609 9.234 1 76.06 389 SER A C 1
ATOM 3228 O O . SER A 1 389 ? -6.223 -24.719 9.75 1 76.06 389 SER A O 1
ATOM 3230 N N . GLU A 1 390 ? -7.34 -22.828 9.312 1 72 390 GLU A N 1
ATOM 3231 C CA . GLU A 1 390 ? -8.57 -23.25 9.977 1 72 390 GLU A CA 1
ATOM 3232 C C . GLU A 1 390 ? -9.625 -23.703 8.969 1 72 390 GLU A C 1
ATOM 3234 O O . GLU A 1 390 ? -10.695 -24.172 9.359 1 72 390 GLU A O 1
ATOM 3239 N N . ILE A 1 391 ? -9.289 -23.656 7.75 1 75.56 391 ILE A N 1
ATOM 3240 C CA . ILE A 1 391 ? -10.195 -24.062 6.68 1 75.56 391 ILE A CA 1
ATOM 3241 C C . ILE A 1 391 ? -10.141 -25.562 6.492 1 75.56 391 ILE A C 1
ATOM 3243 O O . ILE A 1 391 ? -9.062 -26.172 6.523 1 75.56 391 ILE A O 1
ATOM 3247 N N . GLU A 1 392 ? -11.328 -26.172 6.379 1 82.06 392 GLU A N 1
ATOM 3248 C CA . GLU A 1 392 ? -11.383 -27.609 6.102 1 82.06 392 GLU A CA 1
ATOM 3249 C C . GLU A 1 392 ? -10.961 -27.906 4.668 1 82.06 392 GLU A C 1
ATOM 3251 O O . GLU A 1 392 ? -11.609 -27.469 3.717 1 82.06 392 GLU A O 1
ATOM 3256 N N . PHE A 1 393 ? -9.953 -28.609 4.488 1 89 393 PHE A N 1
ATOM 3257 C CA . PHE A 1 393 ? -9.367 -28.984 3.203 1 89 393 PHE A CA 1
ATOM 3258 C C . PHE A 1 393 ? -8.391 -30.141 3.361 1 89 393 PHE A C 1
ATOM 3260 O O . PHE A 1 393 ? -7.73 -30.266 4.395 1 89 393 PHE A O 1
ATOM 3267 N N . GLY A 1 394 ? -8.438 -31.047 2.447 1 93.38 394 GLY A N 1
ATOM 3268 C CA . GLY A 1 394 ? -7.5 -32.156 2.49 1 93.38 394 GLY A CA 1
ATOM 3269 C C . GLY A 1 394 ? -6.078 -31.734 2.154 1 93.38 394 GLY A C 1
ATOM 3270 O O . GLY A 1 394 ? -5.523 -32.156 1.141 1 93.38 394 GLY A O 1
ATOM 3271 N N . TYR A 1 395 ? -5.488 -31.047 3.053 1 93.44 395 TYR A N 1
ATOM 3272 C CA . TYR A 1 395 ? -4.176 -30.453 2.805 1 93.44 395 TYR A CA 1
ATOM 3273 C C . TYR A 1 395 ? -3.133 -31.547 2.566 1 93.44 395 TYR A C 1
ATOM 3275 O O . TYR A 1 395 ? -2.318 -31.438 1.646 1 93.44 395 TYR A O 1
ATOM 3283 N N . LEU A 1 396 ? -3.158 -32.562 3.371 1 95.31 396 LEU A N 1
ATOM 3284 C CA . LEU A 1 396 ? -2.158 -33.625 3.203 1 95.31 396 LEU A CA 1
ATOM 3285 C C . LEU A 1 396 ? -2.426 -34.438 1.939 1 95.31 396 LEU A C 1
ATOM 3287 O O . LEU A 1 396 ? -1.489 -34.844 1.26 1 95.31 396 LEU A O 1
ATOM 3291 N N . ASP A 1 397 ? -3.727 -34.656 1.655 1 97 397 ASP A N 1
ATOM 3292 C CA . ASP A 1 397 ? -4.082 -35.281 0.396 1 97 397 ASP A CA 1
ATOM 3293 C C . ASP A 1 397 ? -3.555 -34.5 -0.796 1 97 397 ASP A C 1
ATOM 3295 O O . ASP A 1 397 ? -3 -35.062 -1.736 1 97 397 ASP A O 1
ATOM 3299 N N . TYR A 1 398 ? -3.75 -33.25 -0.686 1 97.25 398 TYR A N 1
ATOM 3300 C CA . TYR A 1 398 ? -3.322 -32.312 -1.74 1 97.25 398 TYR A CA 1
ATOM 3301 C C . TYR A 1 398 ? -1.804 -32.312 -1.875 1 97.25 398 TYR A C 1
ATOM 3303 O O . TYR A 1 398 ? -1.272 -32.406 -2.986 1 97.25 398 TYR A O 1
ATOM 3311 N N . ALA A 1 399 ? -1.139 -32.281 -0.765 1 98 399 ALA A N 1
ATOM 3312 C CA . ALA A 1 399 ? 0.322 -32.25 -0.761 1 98 399 ALA A CA 1
ATOM 3313 C C . ALA A 1 399 ? 0.875 -33.531 -1.387 1 98 399 ALA A C 1
ATOM 3315 O O . ALA A 1 399 ? 1.797 -33.5 -2.205 1 98 399 ALA A O 1
ATOM 3316 N N . LEU A 1 400 ? 0.343 -34.625 -0.972 1 98 400 LEU A N 1
ATOM 3317 C CA . LEU A 1 400 ? 0.802 -35.938 -1.481 1 98 400 LEU A CA 1
ATOM 3318 C C . LEU A 1 400 ? 0.585 -36.031 -2.988 1 98 400 LEU A C 1
ATOM 3320 O O . LEU A 1 400 ? 1.469 -36.469 -3.719 1 98 400 LEU A O 1
ATOM 3324 N N . LEU A 1 401 ? -0.589 -35.625 -3.395 1 98.31 401 LEU A N 1
ATOM 3325 C CA . LEU A 1 401 ? -0.897 -35.656 -4.82 1 98.31 401 LEU A CA 1
ATOM 3326 C C . LEU A 1 401 ? 0.064 -34.75 -5.605 1 98.31 401 LEU A C 1
ATOM 3328 O O . LEU A 1 401 ? 0.542 -35.156 -6.676 1 98.31 401 LEU A O 1
ATOM 3332 N N . ARG A 1 402 ? 0.342 -33.562 -5.141 1 98.62 402 ARG A N 1
ATOM 3333 C CA . ARG A 1 402 ? 1.26 -32.656 -5.793 1 98.62 402 ARG A CA 1
ATOM 3334 C C . ARG A 1 402 ? 2.664 -33.25 -5.875 1 98.62 402 ARG A C 1
ATOM 3336 O O . ARG A 1 402 ? 3.324 -33.125 -6.914 1 98.62 402 ARG A O 1
ATOM 3343 N N . VAL A 1 403 ? 3.115 -33.875 -4.832 1 98.56 403 VAL A N 1
ATOM 3344 C CA . VAL A 1 403 ? 4.453 -34.469 -4.805 1 98.56 403 VAL A CA 1
ATOM 3345 C C . VAL A 1 403 ? 4.535 -35.625 -5.797 1 98.56 403 VAL A C 1
ATOM 3347 O O . VAL A 1 403 ? 5.523 -35.75 -6.523 1 98.56 403 VAL A O 1
ATOM 3350 N N . GLU A 1 404 ? 3.531 -36.406 -5.785 1 98 404 GLU A N 1
ATOM 3351 C CA . GLU A 1 404 ? 3.5 -37.531 -6.73 1 98 404 GLU A CA 1
ATOM 3352 C C . GLU A 1 404 ? 3.521 -37.031 -8.172 1 98 404 GLU A C 1
ATOM 3354 O O . GLU A 1 404 ? 4.242 -37.562 -9.016 1 98 404 GLU A O 1
ATOM 3359 N N . ASN A 1 405 ? 2.736 -36.031 -8.422 1 98.12 405 ASN A N 1
ATOM 3360 C CA . ASN A 1 405 ? 2.725 -35.438 -9.766 1 98.12 405 ASN A CA 1
ATOM 3361 C C . ASN A 1 405 ? 4.062 -34.812 -10.109 1 98.12 405 ASN A C 1
ATOM 3363 O O . ASN A 1 405 ? 4.484 -34.812 -11.266 1 98.12 405 ASN A O 1
ATOM 3367 N N . TYR A 1 406 ? 4.754 -34.219 -9.148 1 98.12 406 TYR A N 1
ATOM 3368 C CA . TYR A 1 406 ? 6.098 -33.656 -9.344 1 98.12 406 TYR A CA 1
ATOM 3369 C C . TYR A 1 406 ? 7.051 -34.75 -9.844 1 98.12 406 TYR A C 1
ATOM 3371 O O . TYR A 1 406 ? 7.727 -34.562 -10.859 1 98.12 406 TYR A O 1
ATOM 3379 N N . PHE A 1 407 ? 7.094 -35.875 -9.188 1 97.25 407 PHE A N 1
ATOM 3380 C CA . PHE A 1 407 ? 8.031 -36.906 -9.547 1 97.25 407 PHE A CA 1
ATOM 3381 C C . PHE A 1 407 ? 7.637 -37.562 -10.875 1 97.25 407 PHE A C 1
ATOM 3383 O O . PHE A 1 407 ? 8.5 -37.938 -11.672 1 97.25 407 PHE A O 1
ATOM 3390 N N . ASP A 1 408 ? 6.328 -37.719 -11.062 1 95.94 408 ASP A N 1
ATOM 3391 C CA . ASP A 1 408 ? 5.855 -38.219 -12.344 1 95.94 408 ASP A CA 1
ATOM 3392 C C . ASP A 1 408 ? 6.309 -37.344 -13.492 1 95.94 408 ASP A C 1
ATOM 3394 O O . ASP A 1 408 ? 6.812 -37.844 -14.508 1 95.94 408 ASP A O 1
ATOM 3398 N N . LEU A 1 409 ? 6.082 -36.062 -13.32 1 95.94 409 LEU A N 1
ATOM 3399 C CA . LEU A 1 409 ? 6.449 -35.094 -14.359 1 95.94 409 LEU A CA 1
ATOM 3400 C C . LEU A 1 409 ? 7.961 -35.062 -14.531 1 95.94 409 LEU A C 1
ATOM 3402 O O . LEU A 1 409 ? 8.461 -34.906 -15.648 1 95.94 409 LEU A O 1
ATOM 3406 N N . LYS A 1 410 ? 8.672 -35.031 -13.492 1 95.38 410 LYS A N 1
ATOM 3407 C CA . LYS A 1 410 ? 10.133 -35.031 -13.539 1 95.38 410 LYS A CA 1
ATOM 3408 C C . LYS A 1 410 ? 10.664 -36.156 -14.406 1 95.38 410 LYS A C 1
ATOM 3410 O O . LYS A 1 410 ? 11.578 -35.969 -15.211 1 95.38 410 LYS A O 1
ATOM 3415 N N . ASP A 1 411 ? 10.07 -37.312 -14.297 1 92.94 411 ASP A N 1
ATOM 3416 C CA . ASP A 1 411 ? 10.469 -38.469 -15.078 1 92.94 411 ASP A CA 1
ATOM 3417 C C . ASP A 1 411 ? 10.156 -38.281 -16.562 1 92.94 411 ASP A C 1
ATOM 3419 O O . ASP A 1 411 ? 10.938 -38.656 -17.422 1 92.94 411 ASP A O 1
ATOM 3423 N N . ARG A 1 412 ? 9.102 -37.656 -16.781 1 89.06 412 ARG A N 1
ATOM 3424 C CA . ARG A 1 412 ? 8.656 -37.469 -18.156 1 89.06 412 ARG A CA 1
ATOM 3425 C C . ARG A 1 412 ? 9.469 -36.375 -18.844 1 89.06 412 ARG A C 1
ATOM 3427 O O . ARG A 1 412 ? 9.68 -36.406 -20.062 1 89.06 412 ARG A O 1
ATOM 3434 N N . LEU A 1 413 ? 9.773 -35.312 -18.188 1 86.25 413 LEU A N 1
ATOM 3435 C CA . LEU A 1 413 ? 10.516 -34.188 -18.734 1 86.25 413 LEU A CA 1
ATOM 3436 C C . LEU A 1 413 ? 11.859 -34.625 -19.297 1 86.25 413 LEU A C 1
ATOM 3438 O O . LEU A 1 413 ? 12.352 -34.062 -20.266 1 86.25 413 LEU A O 1
ATOM 3442 N N . GLN A 1 414 ? 12.445 -35.562 -18.734 1 74.12 414 GLN A N 1
ATOM 3443 C CA . GLN A 1 414 ? 13.695 -36.094 -19.266 1 74.12 414 GLN A CA 1
ATOM 3444 C C . GLN A 1 414 ? 13.508 -36.625 -20.688 1 74.12 414 GLN A C 1
ATOM 3446 O O . GLN A 1 414 ? 14.461 -36.656 -21.469 1 74.12 414 GLN A O 1
ATOM 3451 N N . THR A 1 415 ? 12.266 -36.875 -20.938 1 62.41 415 THR A N 1
ATOM 3452 C CA . THR A 1 415 ? 11.977 -37.438 -22.25 1 62.41 415 THR A CA 1
ATOM 3453 C C . THR A 1 415 ? 11.453 -36.375 -23.188 1 62.41 415 THR A C 1
ATOM 3455 O O . THR A 1 415 ? 11.547 -36.5 -24.406 1 62.41 415 THR A O 1
ATOM 3458 N N . ILE A 1 416 ? 10.766 -35.438 -22.625 1 60.69 416 ILE A N 1
ATOM 3459 C CA . ILE A 1 416 ? 10.125 -34.438 -23.438 1 60.69 416 ILE A CA 1
ATOM 3460 C C . ILE A 1 416 ? 11.156 -33.406 -23.875 1 60.69 416 ILE A C 1
ATOM 3462 O O . ILE A 1 416 ? 11.086 -32.875 -25 1 60.69 416 ILE A O 1
ATOM 3466 N N . CYS A 1 417 ? 12.07 -33.094 -22.984 1 54.88 417 CYS A N 1
ATOM 3467 C CA . CYS A 1 417 ? 13.023 -32.031 -23.344 1 54.88 417 CYS A CA 1
ATOM 3468 C C . CYS A 1 417 ? 14.297 -32.625 -23.922 1 54.88 417 CYS A C 1
ATOM 3470 O O . CYS A 1 417 ? 14.758 -33.688 -23.469 1 54.88 417 CYS A O 1
ATOM 3472 N N . MET B 1 1 ? -13.797 -22.953 37 1 20.17 1 MET B N 1
ATOM 3473 C CA . MET B 1 1 ? -12.422 -22.781 37.469 1 20.17 1 MET B CA 1
ATOM 3474 C C . MET B 1 1 ? -11.555 -22.188 36.344 1 20.17 1 MET B C 1
ATOM 3476 O O . MET B 1 1 ? -11.305 -22.844 35.344 1 20.17 1 MET B O 1
ATOM 3480 N N . ARG B 1 2 ? -11.648 -20.75 36.281 1 24.39 2 ARG B N 1
ATOM 3481 C CA . ARG B 1 2 ? -11.297 -19.766 35.281 1 24.39 2 ARG B CA 1
ATOM 3482 C C . ARG B 1 2 ? -9.797 -19.766 35 1 24.39 2 ARG B C 1
ATOM 3484 O O . ARG B 1 2 ? -9 -19.5 35.906 1 24.39 2 ARG B O 1
ATOM 3491 N N . ARG B 1 3 ? -9.391 -20.75 34.188 1 27 3 ARG B N 1
ATOM 3492 C CA . ARG B 1 3 ? -8 -21.125 33.969 1 27 3 ARG B CA 1
ATOM 3493 C C . ARG B 1 3 ? -7.176 -19.906 33.531 1 27 3 ARG B C 1
ATOM 3495 O O . ARG B 1 3 ? -7.344 -19.422 32.406 1 27 3 ARG B O 1
ATOM 3502 N N . ASP B 1 4 ? -6.871 -18.922 34.5 1 26.19 4 ASP B N 1
ATOM 3503 C CA . ASP B 1 4 ? -6.176 -17.641 34.5 1 26.19 4 ASP B CA 1
ATOM 3504 C C . ASP B 1 4 ? -4.699 -17.828 34.156 1 26.19 4 ASP B C 1
ATOM 3506 O O . ASP B 1 4 ? -4.031 -18.703 34.688 1 26.19 4 ASP B O 1
ATOM 3510 N N . PHE B 1 5 ? -4.379 -17.797 32.938 1 26.83 5 PHE B N 1
ATOM 3511 C CA . PHE B 1 5 ? -2.982 -17.922 32.562 1 26.83 5 PHE B CA 1
ATOM 3512 C C . PHE B 1 5 ? -2.164 -16.75 33.062 1 26.83 5 PHE B C 1
ATOM 3514 O O . PHE B 1 5 ? -2.621 -15.602 33.031 1 26.83 5 PHE B O 1
ATOM 3521 N N . VAL B 1 6 ? -1.456 -16.922 34.156 1 28.39 6 VAL B N 1
ATOM 3522 C CA . VAL B 1 6 ? -0.64 -15.969 34.906 1 28.39 6 VAL B CA 1
ATOM 3523 C C . VAL B 1 6 ? 0.747 -15.875 34.281 1 28.39 6 VAL B C 1
ATOM 3525 O O . VAL B 1 6 ? 1.406 -16.891 34.062 1 28.39 6 VAL B O 1
ATOM 3528 N N . ILE B 1 7 ? 1.029 -14.859 33.469 1 28.98 7 ILE B N 1
ATOM 3529 C CA . ILE B 1 7 ? 2.385 -14.594 33 1 28.98 7 ILE B CA 1
ATOM 3530 C C . ILE B 1 7 ? 3.152 -13.82 34.094 1 28.98 7 ILE B C 1
ATOM 3532 O O . ILE B 1 7 ? 2.684 -12.781 34.562 1 28.98 7 ILE B O 1
ATOM 3536 N N . ALA B 1 8 ? 4.047 -14.5 34.938 1 29.23 8 ALA B N 1
ATOM 3537 C CA . ALA B 1 8 ? 4.777 -13.891 36.031 1 29.23 8 ALA B CA 1
ATOM 3538 C C . ALA B 1 8 ? 6.195 -13.508 35.625 1 29.23 8 ALA B C 1
ATOM 3540 O O . ALA B 1 8 ? 6.859 -14.266 34.906 1 29.23 8 ALA B O 1
ATOM 3541 N N . VAL B 1 9 ? 6.539 -12.18 35.469 1 28.31 9 VAL B N 1
ATOM 3542 C CA . VAL B 1 9 ? 7.898 -11.664 35.375 1 28.31 9 VAL B CA 1
ATOM 3543 C C . VAL B 1 9 ? 8.539 -11.586 36.75 1 28.31 9 VAL B C 1
ATOM 3545 O O . VAL B 1 9 ? 7.996 -10.938 37.656 1 28.31 9 VAL B O 1
ATOM 3548 N N . VAL B 1 10 ? 9.305 -12.664 37.188 1 27.8 10 VAL B N 1
ATOM 3549 C CA . VAL B 1 10 ? 9.859 -12.711 38.531 1 27.8 10 VAL B CA 1
ATOM 3550 C C . VAL B 1 10 ? 11.266 -12.109 38.531 1 27.8 10 VAL B C 1
ATOM 3552 O O . VAL B 1 10 ? 12.094 -12.453 37.688 1 27.8 10 VAL B O 1
ATOM 3555 N N . ASN B 1 11 ? 11.406 -10.82 38.938 1 26.59 11 ASN B N 1
ATOM 3556 C CA . ASN B 1 11 ? 12.727 -10.344 39.344 1 26.59 11 ASN B CA 1
ATOM 3557 C C . ASN B 1 11 ? 13.32 -11.203 40.438 1 26.59 11 ASN B C 1
ATOM 3559 O O . ASN B 1 11 ? 12.586 -11.891 41.156 1 26.59 11 ASN B O 1
ATOM 3563 N N . LYS B 1 12 ? 14.672 -11.422 40.562 1 30.45 12 LYS B N 1
ATOM 3564 C CA . LYS B 1 12 ? 15.242 -12.102 41.719 1 30.45 12 LYS B CA 1
ATOM 3565 C C . LYS B 1 12 ? 14.477 -11.758 43 1 30.45 12 LYS B C 1
ATOM 3567 O O . LYS B 1 12 ? 14.633 -12.422 44.031 1 30.45 12 LYS B O 1
ATOM 3572 N N . ALA B 1 13 ? 14.273 -10.406 43.219 1 25.25 13 ALA B N 1
ATOM 3573 C CA . ALA B 1 13 ? 13.594 -10.188 44.5 1 25.25 13 ALA B CA 1
ATOM 3574 C C . ALA B 1 13 ? 12.141 -10.664 44.438 1 25.25 13 ALA B C 1
ATOM 3576 O O . ALA B 1 13 ? 11.617 -10.93 43.344 1 25.25 13 ALA B O 1
ATOM 3577 N N . SER B 1 14 ? 11.273 -10.461 45.594 1 26.34 14 SER B N 1
ATOM 3578 C CA . SER B 1 14 ? 10.023 -10.945 46.156 1 26.34 14 SER B CA 1
ATOM 3579 C C . SER B 1 14 ? 8.867 -10.766 45.188 1 26.34 14 SER B C 1
ATOM 3581 O O . SER B 1 14 ? 7.785 -11.312 45.375 1 26.34 14 SER B O 1
ATOM 3583 N N . SER B 1 15 ? 8.711 -9.523 44.531 1 24.55 15 SER B N 1
ATOM 3584 C CA . SER B 1 15 ? 7.344 -9.164 44.156 1 24.55 15 SER B CA 1
ATOM 3585 C C . SER B 1 15 ? 6.949 -9.797 42.844 1 24.55 15 SER B C 1
ATOM 3587 O O . SER B 1 15 ? 7.703 -9.742 41.844 1 24.55 15 SER B O 1
ATOM 3589 N N . LYS B 1 16 ? 6.238 -10.922 42.938 1 29.44 16 LYS B N 1
ATOM 3590 C CA . LYS B 1 16 ? 5.547 -11.773 42 1 29.44 16 LYS B CA 1
ATOM 3591 C C . LYS B 1 16 ? 4.617 -10.961 41.094 1 29.44 16 LYS B C 1
ATOM 3593 O O . LYS B 1 16 ? 3.701 -10.297 41.594 1 29.44 16 LYS B O 1
ATOM 3598 N N . LEU B 1 17 ? 5.051 -10.148 40.125 1 25.89 17 LEU B N 1
ATOM 3599 C CA . LEU B 1 17 ? 3.975 -9.516 39.375 1 25.89 17 LEU B CA 1
ATOM 3600 C C . LEU B 1 17 ? 3.293 -10.531 38.469 1 25.89 17 LEU B C 1
ATOM 3602 O O . LEU B 1 17 ? 3.953 -11.18 37.625 1 25.89 17 LEU B O 1
ATOM 3606 N N . MET B 1 18 ? 2.258 -11.188 38.969 1 27.42 18 MET B N 1
ATOM 3607 C CA . MET B 1 18 ? 1.324 -12.117 38.312 1 27.42 18 MET B CA 1
ATOM 3608 C C . MET B 1 18 ? 0.425 -11.383 37.312 1 27.42 18 MET B C 1
ATOM 3610 O O . MET B 1 18 ? -0.177 -10.367 37.656 1 27.42 18 MET B O 1
ATOM 3614 N N . LEU B 1 19 ? 0.882 -11.188 36.094 1 27.14 19 LEU B N 1
ATOM 3615 C CA . LEU B 1 19 ? -0.095 -10.547 35.219 1 27.14 19 LEU B CA 1
ATOM 3616 C C . LEU B 1 19 ? -1.058 -11.57 34.625 1 27.14 19 LEU B C 1
ATOM 3618 O O . LEU B 1 19 ? -0.628 -12.586 34.094 1 27.14 19 LEU B O 1
ATOM 3622 N N . SER B 1 20 ? -2.125 -11.766 35.219 1 27.31 20 SER B N 1
ATOM 3623 C CA . SER B 1 20 ? -3.291 -12.484 34.719 1 27.31 20 SER B CA 1
ATOM 3624 C C . SER B 1 20 ? -3.865 -11.789 33.5 1 27.31 20 SER B C 1
ATOM 3626 O O . SER B 1 20 ? -4.18 -10.602 33.531 1 27.31 20 SER B O 1
ATOM 3628 N N . VAL B 1 21 ? -3.277 -12.023 32.312 1 28.14 21 VAL B N 1
ATOM 3629 C CA . VAL B 1 21 ? -3.77 -11.258 31.172 1 28.14 21 VAL B CA 1
ATOM 3630 C C . VAL B 1 21 ? -4.969 -11.961 30.547 1 28.14 21 VAL B C 1
ATOM 3632 O O . VAL B 1 21 ? -4.895 -13.156 30.219 1 28.14 21 VAL B O 1
ATOM 3635 N N . ASP B 1 22 ? -6.137 -11.609 30.875 1 28.31 22 ASP B N 1
ATOM 3636 C CA . ASP B 1 22 ? -7.355 -12.078 30.219 1 28.31 22 ASP B CA 1
ATOM 3637 C C . ASP B 1 22 ? -7.324 -11.781 28.719 1 28.31 22 ASP B C 1
ATOM 3639 O O . ASP B 1 22 ? -6.508 -10.977 28.266 1 28.31 22 ASP B O 1
ATOM 3643 N N . LYS B 1 23 ? -8.18 -12.523 27.906 1 31.23 23 LYS B N 1
ATOM 3644 C CA . LYS B 1 23 ? -8.281 -12.484 26.438 1 31.23 23 LYS B CA 1
ATOM 3645 C C . LYS B 1 23 ? -8.32 -11.047 25.938 1 31.23 23 LYS B C 1
ATOM 3647 O O . LYS B 1 23 ? -7.711 -10.727 24.906 1 31.23 23 LYS B O 1
ATOM 3652 N N . HIS B 1 24 ? -9.227 -10.203 26.422 1 31.88 24 HIS B N 1
ATOM 3653 C CA . HIS B 1 24 ? -9.359 -8.781 26.141 1 31.88 24 HIS B CA 1
ATOM 3654 C C . HIS B 1 24 ? -8.078 -8.031 26.5 1 31.88 24 HIS B C 1
ATOM 3656 O O . HIS B 1 24 ? -7.707 -7.078 25.797 1 31.88 24 HIS B O 1
ATOM 3662 N N . GLN B 1 25 ? -7.34 -8.438 27.5 1 30.59 25 GLN B N 1
ATOM 3663 C CA . GLN B 1 25 ? -6.117 -7.82 27.984 1 30.59 25 GLN B CA 1
ATOM 3664 C C . GLN B 1 25 ? -4.926 -8.156 27.094 1 30.59 25 GLN B C 1
ATOM 3666 O O . GLN B 1 25 ? -3.973 -7.375 27 1 30.59 25 GLN B O 1
ATOM 3671 N N . MET B 1 26 ? -4.988 -9.266 26.406 1 31.2 26 MET B N 1
ATOM 3672 C CA . MET B 1 26 ? -3.928 -9.609 25.453 1 31.2 26 MET B CA 1
ATOM 3673 C C . MET B 1 26 ? -3.857 -8.586 24.328 1 31.2 26 MET B C 1
ATOM 3675 O O . MET B 1 26 ? -2.768 -8.211 23.891 1 31.2 26 MET B O 1
ATOM 3679 N N . THR B 1 27 ? -5 -8.234 23.766 1 32.34 27 THR B N 1
ATOM 3680 C CA . THR B 1 27 ? -5.008 -7.156 22.781 1 32.34 27 THR B CA 1
ATOM 3681 C C . THR B 1 27 ? -4.453 -5.867 23.391 1 32.34 27 THR B C 1
ATOM 3683 O O . THR B 1 27 ? -3.697 -5.145 22.734 1 32.34 27 THR B O 1
ATOM 3686 N N . GLN B 1 28 ? -4.797 -5.574 24.625 1 30.67 28 GLN B N 1
ATOM 3687 C CA . GLN B 1 28 ? -4.242 -4.449 25.359 1 30.67 28 GLN B CA 1
ATOM 3688 C C . GLN B 1 28 ? -2.773 -4.684 25.703 1 30.67 28 GLN B C 1
ATOM 3690 O O . GLN B 1 28 ? -1.977 -3.744 25.719 1 30.67 28 GLN B O 1
ATOM 3695 N N . MET B 1 29 ? -2.398 -5.891 25.984 1 32.59 29 MET B N 1
ATOM 3696 C CA . MET B 1 29 ? -1.009 -6.215 26.297 1 32.59 29 MET B CA 1
ATOM 3697 C C . MET B 1 29 ? -0.117 -6.031 25.062 1 32.59 29 MET B C 1
ATOM 3699 O O . MET B 1 29 ? 1.027 -5.59 25.188 1 32.59 29 MET B O 1
ATOM 3703 N N . ARG B 1 30 ? -0.619 -6.352 23.938 1 32.81 30 ARG B N 1
ATOM 3704 C CA . ARG B 1 30 ? 0.2 -6.055 22.766 1 32.81 30 ARG B CA 1
ATOM 3705 C C . ARG B 1 30 ? 0.504 -4.562 22.688 1 32.81 30 ARG B C 1
ATOM 3707 O O . ARG B 1 30 ? 1.633 -4.172 22.375 1 32.81 30 ARG B O 1
ATOM 3714 N N . ARG B 1 31 ? -0.478 -3.799 22.953 1 33.41 31 ARG B N 1
ATOM 3715 C CA . ARG B 1 31 ? -0.231 -2.365 23.047 1 33.41 31 ARG B CA 1
ATOM 3716 C C . ARG B 1 31 ? 0.735 -2.051 24.188 1 33.41 31 ARG B C 1
ATOM 3718 O O . ARG B 1 31 ? 1.607 -1.191 24.047 1 33.41 31 ARG B O 1
ATOM 3725 N N . TYR B 1 32 ? 0.519 -2.807 25.266 1 32.53 32 TYR B N 1
ATOM 3726 C CA . TYR B 1 32 ? 1.38 -2.578 26.422 1 32.53 32 TYR B CA 1
ATOM 3727 C C . TYR B 1 32 ? 2.775 -3.141 26.172 1 32.53 32 TYR B C 1
ATOM 3729 O O . TYR B 1 32 ? 3.773 -2.531 26.562 1 32.53 32 TYR B O 1
ATOM 3737 N N . ILE B 1 33 ? 2.84 -4.25 25.531 1 35.12 33 ILE B N 1
ATOM 3738 C CA . ILE B 1 33 ? 4.164 -4.797 25.25 1 35.12 33 ILE B CA 1
ATOM 3739 C C . ILE B 1 33 ? 4.93 -3.846 24.328 1 35.12 33 ILE B C 1
ATOM 3741 O O . ILE B 1 33 ? 6.113 -3.576 24.547 1 35.12 33 ILE B O 1
ATOM 3745 N N . VAL B 1 34 ? 4.27 -3.336 23.391 1 33.91 34 VAL B N 1
ATOM 3746 C CA . VAL B 1 34 ? 4.934 -2.332 22.578 1 33.91 34 VAL B CA 1
ATOM 3747 C C . VAL B 1 34 ? 5.273 -1.108 23.422 1 33.91 34 VAL B C 1
ATOM 3749 O O . VAL B 1 34 ? 6.371 -0.557 23.312 1 33.91 34 VAL B O 1
ATOM 3752 N N . TYR B 1 35 ? 4.344 -0.814 24.312 1 33.75 35 TYR B N 1
ATOM 3753 C CA . TYR B 1 35 ? 4.633 0.265 25.25 1 33.75 35 TYR B CA 1
ATOM 3754 C C . TYR B 1 35 ? 5.754 -0.128 26.203 1 33.75 35 TYR B C 1
ATOM 3756 O O . TYR B 1 35 ? 6.684 0.649 26.438 1 33.75 35 TYR B O 1
ATOM 3764 N N . VAL B 1 36 ? 5.668 -1.282 26.75 1 37 36 VAL B N 1
ATOM 3765 C CA . VAL B 1 36 ? 6.703 -1.719 27.688 1 37 36 VAL B CA 1
ATOM 3766 C C . VAL B 1 36 ? 8.039 -1.841 26.953 1 37 36 VAL B C 1
ATOM 3768 O O . VAL B 1 36 ? 9.078 -1.405 27.453 1 37 36 VAL B O 1
ATOM 3771 N N . TRP B 1 37 ? 7.977 -2.312 25.766 1 37.56 37 TRP B N 1
ATOM 3772 C CA . TRP B 1 37 ? 9.219 -2.418 25.016 1 37.56 37 TRP B CA 1
ATOM 3773 C C . TRP B 1 37 ? 9.742 -1.038 24.625 1 37.56 37 TRP B C 1
ATOM 3775 O O . TRP B 1 37 ? 10.945 -0.78 24.703 1 37.56 37 TRP B O 1
ATOM 3785 N N . SER B 1 38 ? 8.898 -0.194 24.312 1 36.44 38 SER B N 1
ATOM 3786 C CA . SER B 1 38 ? 9.352 1.173 24.078 1 36.44 38 SER B CA 1
ATOM 3787 C C . SER B 1 38 ? 9.945 1.778 25.344 1 36.44 38 SER B C 1
ATOM 3789 O O . SER B 1 38 ? 10.93 2.518 25.281 1 36.44 38 SER B O 1
ATOM 3791 N N . ARG B 1 39 ? 9.359 1.424 26.422 1 38.09 39 ARG B N 1
ATOM 3792 C CA . ARG B 1 39 ? 9.891 1.904 27.703 1 38.09 39 ARG B CA 1
ATOM 3793 C C . ARG B 1 39 ? 11.195 1.202 28.047 1 38.09 39 ARG B C 1
ATOM 3795 O O . ARG B 1 39 ? 12.125 1.827 28.578 1 38.09 39 ARG B O 1
ATOM 3802 N N . VAL B 1 40 ? 11.227 -0.007 27.781 1 39.47 40 VAL B N 1
ATOM 3803 C CA . VAL B 1 40 ? 12.469 -0.733 28.031 1 39.47 40 VAL B CA 1
ATOM 3804 C C . VAL B 1 40 ? 13.586 -0.159 27.156 1 39.47 40 VAL B C 1
ATOM 3806 O O . VAL B 1 40 ? 14.711 0.025 27.625 1 39.47 40 VAL B O 1
ATOM 3809 N N . LEU B 1 41 ? 13.203 0.146 25.984 1 38.16 41 LEU B N 1
ATOM 3810 C CA . LEU B 1 41 ? 14.211 0.731 25.109 1 38.16 41 LEU B CA 1
ATOM 3811 C C . LEU B 1 41 ? 14.617 2.115 25.609 1 38.16 41 LEU B C 1
ATOM 3813 O O . LEU B 1 41 ? 15.797 2.471 25.562 1 38.16 41 LEU B O 1
ATOM 3817 N N . VAL B 1 42 ? 13.719 2.846 26.078 1 38.06 42 VAL B N 1
ATOM 3818 C CA . VAL B 1 42 ? 14.047 4.141 26.672 1 38.06 42 VAL B CA 1
ATOM 3819 C C . VAL B 1 42 ? 14.945 3.938 27.891 1 38.06 42 VAL B C 1
ATOM 3821 O O . VAL B 1 42 ? 15.945 4.641 28.062 1 38.06 42 VAL B O 1
ATOM 3824 N N . ILE B 1 43 ? 14.531 3.08 28.672 1 35.91 43 ILE B N 1
ATOM 3825 C CA . ILE B 1 43 ? 15.336 2.812 29.859 1 35.91 43 ILE B CA 1
ATOM 3826 C C . ILE B 1 43 ? 16.734 2.346 29.453 1 35.91 43 ILE B C 1
ATOM 3828 O O . ILE B 1 43 ? 17.734 2.795 30.016 1 35.91 43 ILE B O 1
ATOM 3832 N N . PHE B 1 44 ? 16.75 1.485 28.484 1 37.75 44 PHE B N 1
ATOM 3833 C CA . PHE B 1 44 ? 18.047 0.996 28.062 1 37.75 44 PHE B CA 1
ATOM 3834 C C . PHE B 1 44 ? 18.906 2.131 27.5 1 37.75 44 PHE B C 1
ATOM 3836 O O . PHE B 1 44 ? 20.094 2.209 27.766 1 37.75 44 PHE B O 1
ATOM 3843 N N . LYS B 1 45 ? 18.391 2.971 26.781 1 40.88 45 LYS B N 1
ATOM 3844 C CA . LYS B 1 45 ? 19.109 4.125 26.25 1 40.88 45 LYS B CA 1
ATOM 3845 C C . LYS B 1 45 ? 19.609 5.023 27.375 1 40.88 45 LYS B C 1
ATOM 3847 O O . LYS B 1 45 ? 20.703 5.586 27.297 1 40.88 45 LYS B O 1
ATOM 3852 N N . HIS B 1 46 ? 18.812 5.219 28.281 1 38.41 46 HIS B N 1
ATOM 3853 C CA . HIS B 1 46 ? 19.234 6.047 29.406 1 38.41 46 HIS B CA 1
ATOM 3854 C C . HIS B 1 46 ? 20.328 5.367 30.219 1 38.41 46 HIS B C 1
ATOM 3856 O O . HIS B 1 46 ? 21.203 6.035 30.766 1 38.41 46 HIS B O 1
ATOM 3862 N N . LEU B 1 47 ? 20.219 4.145 30.359 1 36.28 47 LEU B N 1
ATOM 3863 C CA . LEU B 1 47 ? 21.188 3.465 31.219 1 36.28 47 LEU B CA 1
ATOM 3864 C C . LEU B 1 47 ? 22.516 3.312 30.5 1 36.28 47 LEU B C 1
ATOM 3866 O O . LEU B 1 47 ? 23.562 3.193 31.141 1 36.28 47 LEU B O 1
ATOM 3870 N N . PHE B 1 48 ? 22.609 3.244 29.156 1 34.81 48 PHE B N 1
ATOM 3871 C CA . PHE B 1 48 ? 23.891 3.125 28.469 1 34.81 48 PHE B CA 1
ATOM 3872 C C . PHE B 1 48 ? 24.078 4.273 27.484 1 34.81 48 PHE B C 1
ATOM 3874 O O . PHE B 1 48 ? 23.875 4.105 26.281 1 34.81 48 PHE B O 1
ATOM 3881 N N . PRO B 1 49 ? 24.359 5.453 27.953 1 38.44 49 PRO B N 1
ATOM 3882 C CA . PRO B 1 49 ? 24.531 6.691 27.188 1 38.44 49 PRO B CA 1
ATOM 3883 C C . PRO B 1 49 ? 25.5 6.535 26.016 1 38.44 49 PRO B C 1
ATOM 3885 O O . PRO B 1 49 ? 25.312 7.18 24.969 1 38.44 49 PRO B O 1
ATOM 3888 N N . GLY B 1 50 ? 26.75 6.137 26.203 1 41.03 50 GLY B N 1
ATOM 3889 C CA . GLY B 1 50 ? 27.797 6.043 25.188 1 41.03 50 GLY B CA 1
ATOM 3890 C C . GLY B 1 50 ? 27.406 5.203 24 1 41.03 50 GLY B C 1
ATOM 3891 O O . GLY B 1 50 ? 28.125 5.148 23 1 41.03 50 GLY B O 1
ATOM 3892 N N . LEU B 1 51 ? 26.547 4.492 24.031 1 38.59 51 LEU B N 1
ATOM 3893 C CA . LEU B 1 51 ? 26.031 3.582 23.031 1 38.59 51 LEU B CA 1
ATOM 3894 C C . LEU B 1 51 ? 25.266 4.348 21.938 1 38.59 51 LEU B C 1
ATOM 3896 O O . LEU B 1 51 ? 24.953 3.791 20.891 1 38.59 51 LEU B O 1
ATOM 3900 N N . GLY B 1 52 ? 25.094 5.613 22.047 1 38.38 52 GLY B N 1
ATOM 3901 C CA . GLY B 1 52 ? 24.359 6.43 21.109 1 38.38 52 GLY B CA 1
ATOM 3902 C C . GLY B 1 52 ? 25.109 6.672 19.812 1 38.38 52 GLY B C 1
ATOM 3903 O O . GLY B 1 52 ? 24.547 6.488 18.719 1 38.38 52 GLY B O 1
ATOM 3904 N N . GLN B 1 53 ? 26.312 7.328 19.953 1 40.91 53 GLN B N 1
ATOM 3905 C CA . GLN B 1 53 ? 27.109 7.613 18.766 1 40.91 53 GLN B CA 1
ATOM 3906 C C . GLN B 1 53 ? 27.422 6.336 17.984 1 40.91 53 GLN B C 1
ATOM 3908 O O . GLN B 1 53 ? 27.359 6.32 16.75 1 40.91 53 GLN B O 1
ATOM 3913 N N . LYS B 1 54 ? 27.891 5.309 18.578 1 41.22 54 LYS B N 1
ATOM 3914 C CA . LYS B 1 54 ? 28.172 4.016 17.953 1 41.22 54 LYS B CA 1
ATOM 3915 C C . LYS B 1 54 ? 26.922 3.414 17.328 1 41.22 54 LYS B C 1
ATOM 3917 O O . LYS B 1 54 ? 27.016 2.764 16.281 1 41.22 54 LYS B O 1
ATOM 3922 N N . MET B 1 55 ? 25.875 3.908 17.906 1 46.34 55 MET B N 1
ATOM 3923 C CA . MET B 1 55 ? 24.594 3.432 17.391 1 46.34 55 MET B CA 1
ATOM 3924 C C . MET B 1 55 ? 24.219 4.148 16.094 1 46.34 55 MET B C 1
ATOM 3926 O O . MET B 1 55 ? 23.672 3.535 15.18 1 46.34 55 MET B O 1
ATOM 3930 N N . SER B 1 56 ? 24.641 5.496 16.062 1 50.91 56 SER B N 1
ATOM 3931 C CA . SER B 1 56 ? 24.344 6.223 14.828 1 50.91 56 SER B CA 1
ATOM 3932 C C . SER B 1 56 ? 25.188 5.727 13.672 1 50.91 56 SER B C 1
ATOM 3934 O O . SER B 1 56 ? 24.703 5.559 12.555 1 50.91 56 SER B O 1
ATOM 3936 N N . GLU B 1 57 ? 26.562 5.781 13.867 1 52.72 57 GLU B N 1
ATOM 3937 C CA . GLU B 1 57 ? 27.438 5.262 12.828 1 52.72 57 GLU B CA 1
ATOM 3938 C C . GLU B 1 57 ? 27.047 3.844 12.422 1 52.72 57 GLU B C 1
ATOM 3940 O O . GLU B 1 57 ? 27.047 3.512 11.234 1 52.72 57 GLU B O 1
ATOM 3945 N N . ASP B 1 58 ? 26.672 3.201 13.391 1 74.12 58 ASP B N 1
ATOM 3946 C CA . ASP B 1 58 ? 26.234 1.834 13.133 1 74.12 58 ASP B CA 1
ATOM 3947 C C . ASP B 1 58 ? 24.906 1.817 12.367 1 74.12 58 ASP B C 1
ATOM 3949 O O . ASP B 1 58 ? 24.719 1.001 11.461 1 74.12 58 ASP B O 1
ATOM 3953 N N . ARG B 1 59 ? 24.25 2.986 12.531 1 79.38 59 ARG B N 1
ATOM 3954 C CA . ARG B 1 59 ? 22.969 3.078 11.836 1 79.38 59 ARG B CA 1
ATOM 3955 C C . ARG B 1 59 ? 23.188 3.43 10.367 1 79.38 59 ARG B C 1
ATOM 3957 O O . ARG B 1 59 ? 22.516 2.869 9.492 1 79.38 59 ARG B O 1
ATOM 3964 N N . GLU B 1 60 ? 24.109 4.359 10.203 1 84.56 60 GLU B N 1
ATOM 3965 C CA . GLU B 1 60 ? 24.375 4.77 8.828 1 84.56 60 GLU B CA 1
ATOM 3966 C C . GLU B 1 60 ? 24.906 3.611 7.996 1 84.56 60 GLU B C 1
ATOM 3968 O O . GLU B 1 60 ? 24.531 3.441 6.836 1 84.56 60 GLU B O 1
ATOM 3973 N N . LEU B 1 61 ? 25.828 2.9 8.594 1 87.88 61 LEU B N 1
ATOM 3974 C CA . LEU B 1 61 ? 26.391 1.754 7.883 1 87.88 61 LEU B CA 1
ATOM 3975 C C . LEU B 1 61 ? 25.312 0.712 7.602 1 87.88 61 LEU B C 1
ATOM 3977 O O . LEU B 1 61 ? 25.266 0.132 6.516 1 87.88 61 LEU B O 1
ATOM 3981 N N . THR B 1 62 ? 24.516 0.533 8.555 1 90.19 62 THR B N 1
ATOM 3982 C CA . THR B 1 62 ? 23.422 -0.413 8.391 1 90.19 62 THR B CA 1
ATOM 3983 C C . THR B 1 62 ? 22.469 0.05 7.297 1 90.19 62 THR B C 1
ATOM 3985 O O . THR B 1 62 ? 22.062 -0.745 6.449 1 90.19 62 THR B O 1
ATOM 3988 N N . ASN B 1 63 ? 22.156 1.297 7.316 1 92.5 63 ASN B N 1
ATOM 3989 C CA . ASN B 1 63 ? 21.234 1.833 6.328 1 92.5 63 ASN B CA 1
ATOM 3990 C C . ASN B 1 63 ? 21.859 1.886 4.938 1 92.5 63 ASN B C 1
ATOM 3992 O O . ASN B 1 63 ? 21.172 1.727 3.932 1 92.5 63 ASN B O 1
ATOM 3996 N N . ARG B 1 64 ? 23.141 2.084 4.961 1 94.69 64 ARG B N 1
ATOM 3997 C CA . ARG B 1 64 ? 23.828 2.029 3.68 1 94.69 64 ARG B CA 1
ATOM 3998 C C . ARG B 1 64 ? 23.719 0.645 3.051 1 94.69 64 ARG B C 1
ATOM 4000 O O . ARG B 1 64 ? 23.484 0.52 1.848 1 94.69 64 ARG B O 1
ATOM 4007 N N . ARG B 1 65 ? 23.938 -0.33 3.822 1 93.88 65 ARG B N 1
ATOM 4008 C CA . ARG B 1 65 ? 23.812 -1.699 3.334 1 93.88 65 ARG B CA 1
ATOM 4009 C C . ARG B 1 65 ? 22.391 -1.979 2.85 1 93.88 65 ARG B C 1
ATOM 4011 O O . ARG B 1 65 ? 22.203 -2.625 1.818 1 93.88 65 ARG B O 1
ATOM 4018 N N . LYS B 1 66 ? 21.469 -1.516 3.605 1 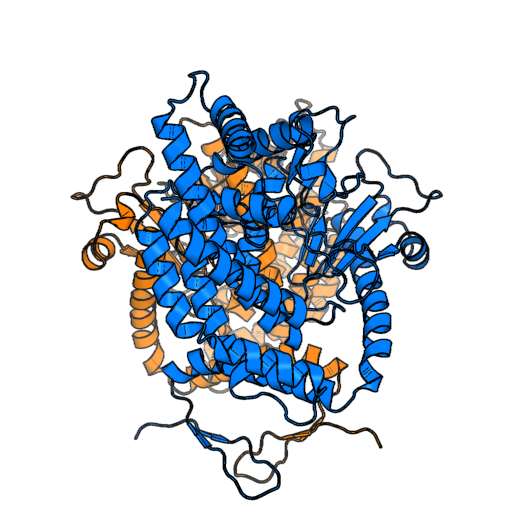93.81 66 LYS B N 1
ATOM 4019 C CA . LYS B 1 66 ? 20.062 -1.637 3.205 1 93.81 66 LYS B CA 1
ATOM 4020 C C . LYS B 1 66 ? 19.812 -0.966 1.857 1 93.81 66 LYS B C 1
ATOM 4022 O O . LYS B 1 66 ? 19.188 -1.552 0.973 1 93.81 66 LYS B O 1
ATOM 4027 N N . GLY B 1 67 ? 20.312 0.218 1.789 1 96.5 67 GLY B N 1
ATOM 4028 C CA . GLY B 1 67 ? 20.172 0.946 0.538 1 96.5 67 GLY B CA 1
ATOM 4029 C C . GLY B 1 67 ? 20.797 0.227 -0.643 1 96.5 67 GLY B C 1
ATOM 4030 O O . GLY B 1 67 ? 20.203 0.143 -1.716 1 96.5 67 GLY B O 1
ATOM 4031 N N . TYR B 1 68 ? 21.969 -0.297 -0.422 1 96.81 68 TYR B N 1
ATOM 4032 C CA . TYR B 1 68 ? 22.672 -1.033 -1.467 1 96.81 68 TYR B CA 1
ATOM 4033 C C . TYR B 1 68 ? 21.859 -2.229 -1.938 1 96.81 68 TYR B C 1
ATOM 4035 O O . TYR B 1 68 ? 21.625 -2.398 -3.139 1 96.81 68 TYR B O 1
ATOM 4043 N N . GLU B 1 69 ? 21.375 -2.961 -1.052 1 95.25 69 GLU B N 1
ATOM 4044 C CA . GLU B 1 69 ? 20.641 -4.176 -1.37 1 95.25 69 GLU B CA 1
ATOM 4045 C C . GLU B 1 69 ? 19.312 -3.852 -2.059 1 95.25 69 GLU B C 1
ATOM 4047 O O . GLU B 1 69 ? 18.938 -4.5 -3.037 1 95.25 69 GLU B O 1
ATOM 4052 N N . TRP B 1 70 ? 18.641 -2.875 -1.498 1 95.88 70 TRP B N 1
ATOM 4053 C CA . TRP B 1 70 ? 17.344 -2.535 -2.043 1 95.88 70 TRP B CA 1
ATOM 4054 C C . TRP B 1 70 ? 17.469 -1.946 -3.443 1 95.88 70 TRP B C 1
ATOM 4056 O O . TRP B 1 70 ? 16.672 -2.262 -4.332 1 95.88 70 TRP B O 1
ATOM 4066 N N . CYS B 1 71 ? 18.453 -1.125 -3.65 1 96.19 71 CYS B N 1
ATOM 4067 C CA . CYS B 1 71 ? 18.656 -0.546 -4.973 1 96.19 71 CYS B CA 1
ATOM 4068 C C . CYS B 1 71 ? 19.047 -1.62 -5.984 1 96.19 71 CYS B C 1
ATOM 4070 O O . CYS B 1 71 ? 18.5 -1.66 -7.09 1 96.19 71 CYS B O 1
ATOM 4072 N N . ARG B 1 72 ? 19.922 -2.422 -5.551 1 94.81 72 ARG B N 1
ATOM 4073 C CA . ARG B 1 72 ? 20.391 -3.498 -6.422 1 94.81 72 ARG B CA 1
ATOM 4074 C C . ARG B 1 72 ? 19.219 -4.383 -6.863 1 94.81 72 ARG B C 1
ATOM 4076 O O . ARG B 1 72 ? 19.125 -4.734 -8.039 1 94.81 72 ARG B O 1
ATOM 4083 N N . LYS B 1 73 ? 18.344 -4.645 -6.023 1 93.06 73 LYS B N 1
ATOM 4084 C CA . LYS B 1 73 ? 17.297 -5.633 -6.266 1 93.06 73 LYS B CA 1
ATOM 4085 C C . LYS B 1 73 ? 16.078 -4.988 -6.922 1 93.06 73 LYS B C 1
ATOM 4087 O O . LYS B 1 73 ? 15.359 -5.641 -7.676 1 93.06 73 LYS B O 1
ATOM 4092 N N . SER B 1 74 ? 15.875 -3.748 -6.703 1 93 74 SER B N 1
ATOM 4093 C CA . SER B 1 74 ? 14.578 -3.195 -7.062 1 93 74 SER B CA 1
ATOM 4094 C C . SER B 1 74 ? 14.703 -2.166 -8.18 1 93 74 SER B C 1
ATOM 4096 O O . SER B 1 74 ? 13.758 -1.951 -8.945 1 93 74 SER B O 1
ATOM 4098 N N . VAL B 1 75 ? 15.758 -1.445 -8.156 1 92.31 75 VAL B N 1
ATOM 4099 C CA . VAL B 1 75 ? 15.969 -0.508 -9.25 1 92.31 75 VAL B CA 1
ATOM 4100 C C . VAL B 1 75 ? 16.562 -1.242 -10.453 1 92.31 75 VAL B C 1
ATOM 4102 O O . VAL B 1 75 ? 16.094 -1.085 -11.578 1 92.31 75 VAL B O 1
ATOM 4105 N N . GLY B 1 76 ? 17.562 -2.078 -10.188 1 85.94 76 GLY B N 1
ATOM 4106 C CA . GLY B 1 76 ? 18.141 -2.941 -11.195 1 85.94 76 GLY B CA 1
ATOM 4107 C C . GLY B 1 76 ? 19.094 -2.209 -12.133 1 85.94 76 GLY B C 1
ATOM 4108 O O . GLY B 1 76 ? 19.625 -1.151 -11.789 1 85.94 76 GLY B O 1
ATOM 4109 N N . GLY B 1 77 ? 19.391 -2.941 -13.266 1 89.25 77 GLY B N 1
ATOM 4110 C CA . GLY B 1 77 ? 20.297 -2.344 -14.242 1 89.25 77 GLY B CA 1
ATOM 4111 C C . GLY B 1 77 ? 21.672 -2.062 -13.68 1 89.25 77 GLY B C 1
ATOM 4112 O O . GLY B 1 77 ? 22.312 -2.943 -13.086 1 89.25 77 GLY B O 1
ATOM 4113 N N . THR B 1 78 ? 22.062 -0.825 -13.844 1 93.62 78 THR B N 1
ATOM 4114 C CA . THR B 1 78 ? 23.375 -0.394 -13.367 1 93.62 78 THR B CA 1
ATOM 4115 C C . THR B 1 78 ? 23.469 -0.543 -11.852 1 93.62 78 THR B C 1
ATOM 4117 O O . THR B 1 78 ? 24.531 -0.877 -11.328 1 93.62 78 THR B O 1
ATOM 4120 N N . TRP B 1 79 ? 22.375 -0.305 -11.141 1 95.19 79 TRP B N 1
ATOM 4121 C CA . TRP B 1 79 ? 22.344 -0.399 -9.68 1 95.19 79 TRP B CA 1
ATOM 4122 C C . TRP B 1 79 ? 22.625 -1.826 -9.219 1 95.19 79 TRP B C 1
ATOM 4124 O O . TRP B 1 79 ? 23.125 -2.043 -8.117 1 95.19 79 TRP B O 1
ATOM 4134 N N . ALA B 1 80 ? 22.344 -2.795 -10.102 1 91.88 80 ALA B N 1
ATOM 4135 C CA . ALA B 1 80 ? 22.562 -4.199 -9.766 1 91.88 80 ALA B CA 1
ATOM 4136 C C . ALA B 1 80 ? 24 -4.617 -10.062 1 91.88 80 ALA B C 1
ATOM 4138 O O . ALA B 1 80 ? 24.453 -5.664 -9.602 1 91.88 80 ALA B O 1
ATOM 4139 N N . ASN B 1 81 ? 24.703 -3.82 -10.805 1 92 81 ASN B N 1
ATOM 4140 C CA . ASN B 1 81 ? 26 -4.234 -11.312 1 92 81 ASN B CA 1
ATOM 4141 C C . ASN B 1 81 ? 27.141 -3.473 -10.633 1 92 81 ASN B C 1
ATOM 4143 O O . ASN B 1 81 ? 28.297 -3.617 -11.008 1 92 81 ASN B O 1
ATOM 4147 N N . ILE B 1 82 ? 26.844 -2.666 -9.688 1 94 82 ILE B N 1
ATOM 4148 C CA . ILE B 1 82 ? 27.906 -1.979 -8.953 1 94 82 ILE B CA 1
ATOM 4149 C C . ILE B 1 82 ? 28.125 -2.666 -7.605 1 94 82 ILE B C 1
ATOM 4151 O O . ILE B 1 82 ? 27.203 -3.258 -7.043 1 94 82 ILE B O 1
ATOM 4155 N N . GLY B 1 83 ? 29.375 -2.557 -7.152 1 94.06 83 GLY B N 1
ATOM 4156 C CA . GLY B 1 83 ? 29.688 -3.125 -5.852 1 94.06 83 GLY B CA 1
ATOM 4157 C C . GLY B 1 83 ? 29.266 -2.238 -4.695 1 94.06 83 GLY B C 1
ATOM 4158 O O . GLY B 1 83 ? 28.922 -1.071 -4.895 1 94.06 83 GLY B O 1
ATOM 4159 N N . GLU B 1 84 ? 29.234 -2.801 -3.533 1 94.38 84 GLU B N 1
ATOM 4160 C CA . GLU B 1 84 ? 28.828 -2.084 -2.334 1 94.38 84 GLU B CA 1
ATOM 4161 C C . GLU B 1 84 ? 29.719 -0.879 -2.068 1 94.38 84 GLU B C 1
ATOM 4163 O O . GLU B 1 84 ? 29.25 0.175 -1.643 1 94.38 84 GLU B O 1
ATOM 4168 N N . ASP B 1 85 ? 31 -1.037 -2.299 1 93.56 85 ASP B N 1
ATOM 4169 C CA . ASP B 1 85 ? 31.938 0.045 -2.066 1 93.56 85 ASP B CA 1
ATOM 4170 C C . ASP B 1 85 ? 31.688 1.215 -3.014 1 93.56 85 ASP B C 1
ATOM 4172 O O . ASP B 1 85 ? 31.766 2.377 -2.609 1 93.56 85 ASP B O 1
ATOM 4176 N N . GLN B 1 86 ? 31.469 0.851 -4.223 1 94.56 86 GLN B N 1
ATOM 4177 C CA . GLN B 1 86 ? 31.156 1.885 -5.203 1 94.56 86 GLN B CA 1
ATOM 4178 C C . GLN B 1 86 ? 29.859 2.607 -4.848 1 94.56 86 GLN B C 1
ATOM 4180 O O . GLN B 1 86 ? 29.766 3.83 -4.977 1 94.56 86 GLN B O 1
ATOM 4185 N N . PHE B 1 87 ? 28.844 1.83 -4.383 1 95.69 87 PHE B N 1
ATOM 4186 C CA . PHE B 1 87 ? 27.594 2.404 -3.924 1 95.69 87 PHE B CA 1
ATOM 4187 C C . PHE B 1 87 ? 27.828 3.379 -2.777 1 95.69 87 PHE B C 1
ATOM 4189 O O . PHE B 1 87 ? 27.219 4.445 -2.725 1 95.69 87 PHE B O 1
ATOM 4196 N N . GLY B 1 88 ? 28.703 3.041 -1.896 1 93.94 88 GLY B N 1
ATOM 4197 C CA . GLY B 1 88 ? 29 3.842 -0.72 1 93.94 88 GLY B CA 1
ATOM 4198 C C . GLY B 1 88 ? 29.516 5.227 -1.06 1 93.94 88 GLY B C 1
ATOM 4199 O O . GLY B 1 88 ? 29.312 6.176 -0.297 1 93.94 88 GLY B O 1
ATOM 4200 N N . LEU B 1 89 ? 30.125 5.363 -2.225 1 92.94 89 LEU B N 1
ATOM 4201 C CA . LEU B 1 89 ? 30.688 6.645 -2.646 1 92.94 89 LEU B CA 1
ATOM 4202 C C . LEU B 1 89 ? 29.578 7.652 -2.936 1 92.94 89 LEU B C 1
ATOM 4204 O O . LEU B 1 89 ? 29.781 8.859 -2.832 1 92.94 89 LEU B O 1
ATOM 4208 N N . GLY B 1 90 ? 28.438 7.117 -3.264 1 94.69 90 GLY B N 1
ATOM 4209 C CA . GLY B 1 90 ? 27.328 7.988 -3.619 1 94.69 90 GLY B CA 1
ATOM 4210 C C . GLY B 1 90 ? 26.266 8.055 -2.551 1 94.69 90 GLY B C 1
ATOM 4211 O O . GLY B 1 90 ? 25.156 8.562 -2.797 1 94.69 90 GLY B O 1
ATOM 4212 N N . PHE B 1 91 ? 26.609 7.559 -1.37 1 95.94 91 PHE B N 1
ATOM 4213 C CA . PHE B 1 91 ? 25.641 7.492 -0.28 1 95.94 91 PHE B CA 1
ATOM 4214 C C . PHE B 1 91 ? 25.797 8.688 0.653 1 95.94 91 PHE B C 1
ATOM 4216 O O . PHE B 1 91 ? 26.844 8.867 1.273 1 95.94 91 PHE B O 1
ATOM 4223 N N . LYS B 1 92 ? 24.703 9.531 0.769 1 93.75 92 LYS B N 1
ATOM 4224 C CA . LYS B 1 92 ? 24.766 10.75 1.575 1 93.75 92 LYS B CA 1
ATOM 4225 C C . LYS B 1 92 ? 23.547 10.883 2.473 1 93.75 92 LYS B C 1
ATOM 4227 O O . LYS B 1 92 ? 22.422 10.578 2.055 1 93.75 92 LYS B O 1
ATOM 4232 N N . VAL B 1 93 ? 23.766 11.328 3.6 1 89.06 93 VAL B N 1
ATOM 4233 C CA . VAL B 1 93 ? 22.672 11.625 4.523 1 89.06 93 VAL B CA 1
ATOM 4234 C C . VAL B 1 93 ? 21.953 12.891 4.078 1 89.06 93 VAL B C 1
ATOM 4236 O O . VAL B 1 93 ? 22.594 13.875 3.686 1 89.06 93 VAL B O 1
ATOM 4239 N N . VAL B 1 94 ? 20.656 12.75 3.93 1 84 94 VAL B N 1
ATOM 4240 C CA . VAL B 1 94 ? 19.844 13.922 3.641 1 84 94 VAL B CA 1
ATOM 4241 C C . VAL B 1 94 ? 19.266 14.484 4.938 1 84 94 VAL B C 1
ATOM 4243 O O . VAL B 1 94 ? 18.609 13.758 5.691 1 84 94 VAL B O 1
ATOM 4246 N N . SER B 1 95 ? 19.594 15.695 5.25 1 69.12 95 SER B N 1
ATOM 4247 C CA . SER B 1 95 ? 19.141 16.344 6.477 1 69.12 95 SER B CA 1
ATOM 4248 C C . SER B 1 95 ? 17.688 16.812 6.336 1 69.12 95 SER B C 1
ATOM 4250 O O . SER B 1 95 ? 17.156 16.891 5.227 1 69.12 95 SER B O 1
ATOM 4252 N N . GLY B 1 96 ? 17.016 16.953 7.402 1 61 96 GLY B N 1
ATOM 4253 C CA . GLY B 1 96 ? 15.711 17.594 7.387 1 61 96 GLY B CA 1
ATOM 4254 C C . GLY B 1 96 ? 14.586 16.672 7.816 1 61 96 GLY B C 1
ATOM 4255 O O . GLY B 1 96 ? 13.477 17.125 8.109 1 61 96 GLY B O 1
ATOM 4256 N N . GLY B 1 97 ? 14.828 15.414 7.906 1 62.44 97 GLY B N 1
ATOM 4257 C CA . GLY B 1 97 ? 13.727 14.586 8.375 1 62.44 97 GLY B CA 1
ATOM 4258 C C . GLY B 1 97 ? 13.648 14.5 9.883 1 62.44 97 GLY B C 1
ATOM 4259 O O . GLY B 1 97 ? 14.672 14.383 10.562 1 62.44 97 GLY B O 1
ATOM 4260 N N . LEU B 1 98 ? 12.461 14.812 10.391 1 62.34 98 LEU B N 1
ATOM 4261 C CA . LEU B 1 98 ? 12.289 14.836 11.836 1 62.34 98 LEU B CA 1
ATOM 4262 C C . LEU B 1 98 ? 11.867 13.461 12.352 1 62.34 98 LEU B C 1
ATOM 4264 O O . LEU B 1 98 ? 11.961 13.195 13.555 1 62.34 98 LEU B O 1
ATOM 4268 N N . THR B 1 99 ? 11.469 12.602 11.453 1 69.88 99 THR B N 1
ATOM 4269 C CA . THR B 1 99 ? 10.906 11.344 11.945 1 69.88 99 THR B CA 1
ATOM 4270 C C . THR B 1 99 ? 11.594 10.148 11.289 1 69.88 99 THR B C 1
ATOM 4272 O O . THR B 1 99 ? 11.805 9.125 11.938 1 69.88 99 THR B O 1
ATOM 4275 N N . ASN B 1 100 ? 11.977 10.273 10.039 1 78.25 100 ASN B N 1
ATOM 4276 C CA . ASN B 1 100 ? 12.586 9.203 9.266 1 78.25 100 ASN B CA 1
ATOM 4277 C C . ASN B 1 100 ? 14.031 9.531 8.898 1 78.25 100 ASN B C 1
ATOM 4279 O O . ASN B 1 100 ? 14.453 10.688 9 1 78.25 100 ASN B O 1
ATOM 4283 N N . TYR B 1 101 ? 14.719 8.492 8.609 1 84.56 101 TYR B N 1
ATOM 4284 C CA . TYR B 1 101 ? 16.078 8.664 8.109 1 84.56 101 TYR B CA 1
ATOM 4285 C C . TYR B 1 101 ? 16.109 8.695 6.586 1 84.56 101 TYR B C 1
ATOM 4287 O O . TYR B 1 101 ? 15.633 7.766 5.934 1 84.56 101 TYR B O 1
ATOM 4295 N N . LEU B 1 102 ? 16.641 9.766 6.098 1 89.69 102 LEU B N 1
ATOM 4296 C CA . LEU B 1 102 ? 16.672 9.953 4.652 1 89.69 102 LEU B CA 1
ATOM 4297 C C . LEU B 1 102 ? 18.094 9.922 4.121 1 89.69 102 LEU B C 1
ATOM 4299 O O . LEU B 1 102 ? 19 10.508 4.727 1 89.69 102 LEU B O 1
ATOM 4303 N N . TYR B 1 103 ? 18.281 9.219 3.008 1 94 103 TYR B N 1
ATOM 4304 C CA . TYR B 1 103 ? 19.594 9.117 2.365 1 94 103 TYR B CA 1
ATOM 4305 C C . TYR B 1 103 ? 19.469 9.273 0.855 1 94 103 TYR B C 1
ATOM 4307 O O . TYR B 1 103 ? 18.531 8.758 0.242 1 94 103 TYR B O 1
ATOM 4315 N N . LEU B 1 104 ? 20.359 10 0.344 1 95.81 104 LEU B N 1
ATOM 4316 C CA . LEU B 1 104 ? 20.5 10.07 -1.106 1 95.81 104 LEU B CA 1
ATOM 4317 C C . LEU B 1 104 ? 21.453 9.008 -1.614 1 95.81 104 LEU B C 1
ATOM 4319 O O . LEU B 1 104 ? 22.594 8.898 -1.13 1 95.81 104 LEU B O 1
ATOM 4323 N N . CYS B 1 105 ? 21.016 8.211 -2.5 1 97.44 105 CYS B N 1
ATOM 4324 C CA . CYS B 1 105 ? 21.859 7.219 -3.172 1 97.44 105 CYS B CA 1
ATOM 4325 C C . CYS B 1 105 ? 22.125 7.621 -4.617 1 97.44 105 CYS B C 1
ATOM 4327 O O . CYS B 1 105 ? 21.188 7.773 -5.406 1 97.44 105 CYS B O 1
ATOM 4329 N N . SER B 1 106 ? 23.359 7.68 -4.949 1 96.94 106 SER B N 1
ATOM 4330 C CA . SER B 1 106 ? 23.734 8.117 -6.293 1 96.94 106 SER B CA 1
ATOM 4331 C C . SER B 1 106 ? 24.672 7.121 -6.957 1 96.94 106 SER B C 1
ATOM 4333 O O . SER B 1 106 ? 25.578 6.586 -6.309 1 96.94 106 SER B O 1
ATOM 4335 N N . LEU B 1 107 ? 24.406 6.926 -8.242 1 96.38 107 LEU B N 1
ATOM 4336 C CA . LEU B 1 107 ? 25.375 6.164 -9.016 1 96.38 107 LEU B CA 1
ATOM 4337 C C . LEU B 1 107 ? 26.672 6.953 -9.203 1 96.38 107 LEU B C 1
ATOM 4339 O O . LEU B 1 107 ? 26.625 8.156 -9.492 1 96.38 107 LEU B O 1
ATOM 4343 N N . PRO B 1 108 ? 27.781 6.301 -9.023 1 93.56 108 PRO B N 1
ATOM 4344 C CA . PRO B 1 108 ? 29.047 6.992 -9.297 1 93.56 108 PRO B CA 1
ATOM 4345 C C . PRO B 1 108 ? 29.172 7.422 -10.758 1 93.56 108 PRO B C 1
ATOM 4347 O O . PRO B 1 108 ? 28.625 6.777 -11.648 1 93.56 108 PRO B O 1
ATOM 4350 N N . LYS B 1 109 ? 30.016 8.414 -10.992 1 92.06 109 LYS B N 1
ATOM 4351 C CA . LYS B 1 109 ? 30.203 8.977 -12.328 1 92.06 109 LYS B CA 1
ATOM 4352 C C . LYS B 1 109 ? 30.703 7.914 -13.305 1 92.06 109 LYS B C 1
ATOM 4354 O O . LYS B 1 109 ? 30.359 7.945 -14.492 1 92.06 109 LYS B O 1
ATOM 4359 N N . LYS B 1 110 ? 31.422 6.996 -12.82 1 92.62 110 LYS B N 1
ATOM 4360 C CA . LYS B 1 110 ? 32 5.934 -13.641 1 92.62 110 LYS B CA 1
ATOM 4361 C C . LYS B 1 110 ? 30.938 4.977 -14.148 1 92.62 110 LYS B C 1
ATOM 4363 O O . LYS B 1 110 ? 31.156 4.223 -15.094 1 92.62 110 LYS B O 1
ATOM 4368 N N . TYR B 1 111 ? 29.828 4.977 -13.5 1 93.69 111 TYR B N 1
ATOM 4369 C CA . TYR B 1 111 ? 28.734 4.078 -13.852 1 93.69 111 TYR B CA 1
ATOM 4370 C C . TYR B 1 111 ? 27.469 4.863 -14.211 1 93.69 111 TYR B C 1
ATOM 4372 O O . TYR B 1 111 ? 26.484 4.836 -13.477 1 93.69 111 TYR B O 1
ATOM 4380 N N . PRO B 1 112 ? 27.422 5.391 -15.383 1 92.62 112 PRO B N 1
ATOM 4381 C CA . PRO B 1 112 ? 26.234 6.168 -15.773 1 92.62 112 PRO B CA 1
ATOM 4382 C C . PRO B 1 112 ? 25 5.297 -15.969 1 92.62 112 PRO B C 1
ATOM 4384 O O . PRO B 1 112 ? 25.109 4.152 -16.422 1 92.62 112 PRO B O 1
ATOM 4387 N N . PRO B 1 113 ? 23.859 5.895 -15.539 1 92.94 113 PRO B N 1
ATOM 4388 C CA . PRO B 1 113 ? 22.625 5.133 -15.727 1 92.94 113 PRO B CA 1
ATOM 4389 C C . PRO B 1 113 ? 22.359 4.793 -17.188 1 92.94 113 PRO B C 1
ATOM 4391 O O . PRO B 1 113 ? 22.734 5.559 -18.078 1 92.94 113 PRO B O 1
ATOM 4394 N N . GLN B 1 114 ? 21.719 3.67 -17.344 1 90.62 114 GLN B N 1
ATOM 4395 C CA . GLN B 1 114 ? 21.328 3.25 -18.688 1 90.62 114 GLN B CA 1
ATOM 4396 C C . GLN B 1 114 ? 19.828 3.438 -18.906 1 90.62 114 GLN B C 1
ATOM 4398 O O . GLN B 1 114 ? 19.031 3.209 -18 1 90.62 114 GLN B O 1
ATOM 4403 N N . GLY B 1 115 ? 19.5 3.877 -20.125 1 88.31 115 GLY B N 1
ATOM 4404 C CA . GLY B 1 115 ? 18.094 4.039 -20.469 1 88.31 115 GLY B CA 1
ATOM 4405 C C . GLY B 1 115 ? 17.359 4.984 -19.531 1 88.31 115 GLY B C 1
ATOM 4406 O O . GLY B 1 115 ? 17.797 6.117 -19.328 1 88.31 115 GLY B O 1
ATOM 4407 N N . ASN B 1 116 ? 16.281 4.387 -18.875 1 85.56 116 ASN B N 1
ATOM 4408 C CA . ASN B 1 116 ? 15.438 5.207 -18.031 1 85.56 116 ASN B CA 1
ATOM 4409 C C . ASN B 1 116 ? 15.75 4.992 -16.547 1 85.56 116 ASN B C 1
ATOM 4411 O O . ASN B 1 116 ? 14.969 5.371 -15.68 1 85.56 116 ASN B O 1
ATOM 4415 N N . GLU B 1 117 ? 16.969 4.48 -16.297 1 91.19 117 GLU B N 1
ATOM 4416 C CA . GLU B 1 117 ? 17.391 4.281 -14.922 1 91.19 117 GLU B CA 1
ATOM 4417 C C . GLU B 1 117 ? 17.656 5.617 -14.227 1 91.19 117 GLU B C 1
ATOM 4419 O O . GLU B 1 117 ? 18.203 6.539 -14.828 1 91.19 117 GLU B O 1
ATOM 4424 N N . PRO B 1 118 ? 17.266 5.699 -13.008 1 94.31 118 PRO B N 1
ATOM 4425 C CA . PRO B 1 118 ? 17.562 6.941 -12.297 1 94.31 118 PRO B CA 1
ATOM 4426 C C . PRO B 1 118 ? 19.031 7.043 -11.891 1 94.31 118 PRO B C 1
ATOM 4428 O O . PRO B 1 118 ? 19.641 6.047 -11.5 1 94.31 118 PRO B O 1
ATOM 4431 N N . LYS B 1 119 ? 19.516 8.219 -11.984 1 95.19 119 LYS B N 1
ATOM 4432 C CA . LYS B 1 119 ? 20.875 8.469 -11.523 1 95.19 119 LYS B CA 1
ATOM 4433 C C . LYS B 1 119 ? 20.938 8.516 -10 1 95.19 119 LYS B C 1
ATOM 4435 O O . LYS B 1 119 ? 21.969 8.164 -9.406 1 95.19 119 LYS B O 1
ATOM 4440 N N . GLU B 1 120 ? 19.875 9.023 -9.477 1 96.81 120 GLU B N 1
ATOM 4441 C CA . GLU B 1 120 ? 19.766 9.195 -8.031 1 96.81 120 GLU B CA 1
ATOM 4442 C C . GLU B 1 120 ? 18.391 8.727 -7.531 1 96.81 120 GLU B C 1
ATOM 4444 O O . GLU B 1 120 ? 17.391 8.867 -8.234 1 96.81 120 GLU B O 1
ATOM 4449 N N . VAL B 1 121 ? 18.453 8.109 -6.32 1 97.25 121 VAL B N 1
ATOM 4450 C CA . VAL B 1 121 ? 17.219 7.719 -5.66 1 97.25 121 VAL B CA 1
ATOM 4451 C C . VAL B 1 121 ? 17.281 8.102 -4.184 1 97.25 121 VAL B C 1
ATOM 4453 O O . VAL B 1 121 ? 18.359 8.391 -3.652 1 97.25 121 VAL B O 1
ATOM 4456 N N . LEU B 1 122 ? 16.172 8.211 -3.58 1 96.38 122 LEU B N 1
ATOM 4457 C CA . LEU B 1 122 ? 16.078 8.531 -2.16 1 96.38 122 LEU B CA 1
ATOM 4458 C C . LEU B 1 122 ? 15.703 7.301 -1.344 1 96.38 122 LEU B C 1
ATOM 4460 O O . LEU B 1 122 ? 14.711 6.637 -1.643 1 96.38 122 LEU B O 1
ATOM 4464 N N . LEU B 1 123 ? 16.531 7 -0.386 1 96.38 123 LEU B N 1
ATOM 4465 C CA . LEU B 1 123 ? 16.25 5.961 0.593 1 96.38 123 LEU B CA 1
ATOM 4466 C C . LEU B 1 123 ? 15.617 6.555 1.848 1 96.38 123 LEU B C 1
ATOM 4468 O O . LEU B 1 123 ? 16.188 7.441 2.479 1 96.38 123 LEU B O 1
ATOM 4472 N N . ARG B 1 124 ? 14.43 6.09 2.184 1 92.75 124 ARG B N 1
ATOM 4473 C CA . ARG B 1 124 ? 13.773 6.445 3.438 1 92.75 124 ARG B CA 1
ATOM 4474 C C . ARG B 1 124 ? 13.672 5.238 4.363 1 92.75 124 ARG B C 1
ATOM 4476 O O . ARG B 1 124 ? 13.047 4.23 4.012 1 92.75 124 ARG B O 1
ATOM 4483 N N . VAL B 1 125 ? 14.312 5.332 5.492 1 90.81 125 VAL B N 1
ATOM 4484 C CA . VAL B 1 125 ? 14.227 4.293 6.512 1 90.81 125 VAL B CA 1
ATOM 4485 C C . VAL B 1 125 ? 13.359 4.777 7.672 1 90.81 125 VAL B C 1
ATOM 4487 O O . VAL B 1 125 ? 13.633 5.828 8.258 1 90.81 125 VAL B O 1
ATOM 4490 N N . TYR B 1 126 ? 12.367 3.936 7.922 1 83.44 126 TYR B N 1
ATOM 4491 C CA . TYR B 1 126 ? 11.391 4.359 8.922 1 83.44 126 TYR B CA 1
ATOM 4492 C C . TYR B 1 126 ? 11.977 4.301 10.32 1 83.44 126 TYR B C 1
ATOM 4494 O O . TYR B 1 126 ? 12.703 3.363 10.664 1 83.44 126 TYR B O 1
ATOM 4502 N N . GLY B 1 127 ? 11.766 5.301 11.078 1 73.56 127 GLY B N 1
ATOM 4503 C CA . GLY B 1 127 ? 12.148 5.305 12.477 1 73.56 127 GLY B CA 1
ATOM 4504 C C . GLY B 1 127 ? 11.141 4.609 13.375 1 73.56 127 GLY B C 1
ATOM 4505 O O . GLY B 1 127 ? 10.438 3.699 12.93 1 73.56 127 GLY B O 1
ATOM 4506 N N . ASP B 1 128 ? 11.109 4.875 14.594 1 59.5 128 ASP B N 1
ATOM 4507 C CA . ASP B 1 128 ? 10.328 4.199 15.633 1 59.5 128 ASP B CA 1
ATOM 4508 C C . ASP B 1 128 ? 8.828 4.438 15.438 1 59.5 128 ASP B C 1
ATOM 4510 O O . ASP B 1 128 ? 8.008 3.643 15.891 1 59.5 128 ASP B O 1
ATOM 4514 N N . ILE B 1 129 ? 8.445 5.477 14.859 1 52.75 129 ILE B N 1
ATOM 4515 C CA . ILE B 1 129 ? 7.031 5.77 14.703 1 52.75 129 ILE B CA 1
ATOM 4516 C C . ILE B 1 129 ? 6.383 4.73 13.797 1 52.75 129 ILE B C 1
ATOM 4518 O O . ILE B 1 129 ? 5.191 4.438 13.922 1 52.75 129 ILE B O 1
ATOM 4522 N N . ALA B 1 130 ? 7.113 4.098 12.906 1 54.16 130 ALA B N 1
ATOM 4523 C CA . ALA B 1 130 ? 6.578 3.199 11.883 1 54.16 130 ALA B CA 1
ATOM 4524 C C . ALA B 1 130 ? 6.312 1.811 12.461 1 54.16 130 ALA B C 1
ATOM 4526 O O . ALA B 1 130 ? 6.059 0.861 11.719 1 54.16 130 ALA B O 1
ATOM 4527 N N . LYS B 1 131 ? 6.074 1.746 13.648 1 60.62 131 LYS B N 1
ATOM 4528 C CA . LYS B 1 131 ? 5.898 0.42 14.234 1 60.62 131 LYS B CA 1
ATOM 4529 C C . LYS B 1 131 ? 4.43 0.009 14.234 1 60.62 131 LYS B C 1
ATOM 4531 O O . LYS B 1 131 ? 4.105 -1.155 14.484 1 60.62 131 LYS B O 1
ATOM 4536 N N . ASP B 1 132 ? 3.645 0.951 13.844 1 76.5 132 ASP B N 1
ATOM 4537 C CA . ASP B 1 132 ? 2.213 0.687 13.742 1 76.5 132 ASP B CA 1
ATOM 4538 C C . ASP B 1 132 ? 1.854 0.11 12.375 1 76.5 132 ASP B C 1
ATOM 4540 O O . ASP B 1 132 ? 2.078 0.751 11.344 1 76.5 132 ASP B O 1
ATOM 4544 N N . GLN B 1 133 ? 1.25 -1.094 12.359 1 82.94 133 GLN B N 1
ATOM 4545 C CA . GLN B 1 133 ? 0.942 -1.785 11.117 1 82.94 133 GLN B CA 1
ATOM 4546 C C . GLN B 1 133 ? -0.094 -1.017 10.297 1 82.94 133 GLN B C 1
ATOM 4548 O O . GLN B 1 133 ? -0.039 -1.005 9.07 1 82.94 133 GLN B O 1
ATOM 4553 N N . GLU B 1 134 ? -1.007 -0.425 11.086 1 86 134 GLU B N 1
ATOM 4554 C CA . GLU B 1 134 ? -2.027 0.345 10.383 1 86 134 GLU B CA 1
ATOM 4555 C C . GLU B 1 134 ? -1.415 1.537 9.656 1 86 134 GLU B C 1
ATOM 4557 O O . GLU B 1 134 ? -1.799 1.845 8.523 1 86 134 GLU B O 1
ATOM 4562 N N . PHE B 1 135 ? -0.517 2.123 10.352 1 83.88 135 PHE B N 1
ATOM 4563 C CA . PHE B 1 135 ? 0.193 3.244 9.75 1 83.88 135 PHE B CA 1
ATOM 4564 C C . PHE B 1 135 ? 0.969 2.791 8.516 1 83.88 135 PHE B C 1
ATOM 4566 O O . PHE B 1 135 ? 0.944 3.459 7.48 1 83.88 135 PHE B O 1
ATOM 4573 N N . LEU B 1 136 ? 1.615 1.699 8.641 1 88.88 136 LEU B N 1
ATOM 4574 C CA . LEU B 1 136 ? 2.428 1.159 7.555 1 88.88 136 LEU B CA 1
ATOM 4575 C C . LEU B 1 136 ? 1.568 0.851 6.332 1 88.88 136 LEU B C 1
ATOM 4577 O O . LEU B 1 136 ? 1.942 1.183 5.207 1 88.88 136 LEU B O 1
ATOM 4581 N N . VAL B 1 137 ? 0.451 0.251 6.535 1 92.19 137 VAL B N 1
ATOM 4582 C CA . VAL B 1 137 ? -0.449 -0.138 5.453 1 92.19 137 VAL B CA 1
ATOM 4583 C C . VAL B 1 137 ? -1.012 1.109 4.773 1 92.19 137 VAL B C 1
ATOM 4585 O O . VAL B 1 137 ? -0.986 1.221 3.547 1 92.19 137 VAL B O 1
ATOM 4588 N N . ARG B 1 138 ? -1.453 2.029 5.52 1 91.75 138 ARG B N 1
ATOM 4589 C CA . ARG B 1 138 ? -2.039 3.254 4.988 1 91.75 138 ARG B CA 1
ATOM 4590 C C . ARG B 1 138 ? -1.013 4.051 4.191 1 91.75 138 ARG B C 1
ATOM 4592 O O . ARG B 1 138 ? -1.301 4.52 3.09 1 91.75 138 ARG B O 1
ATOM 4599 N N . ASN B 1 139 ? 0.086 4.18 4.805 1 91.69 139 ASN B N 1
ATOM 4600 C CA . ASN B 1 139 ? 1.141 4.941 4.148 1 91.69 139 ASN B CA 1
ATOM 4601 C C . ASN B 1 139 ? 1.576 4.285 2.84 1 91.69 139 ASN B C 1
ATOM 4603 O O . ASN B 1 139 ? 1.838 4.973 1.853 1 91.69 139 ASN B O 1
ATOM 4607 N N . THR B 1 140 ? 1.677 2.994 2.881 1 94.5 140 THR B N 1
ATOM 4608 C CA . THR B 1 140 ? 2.061 2.262 1.679 1 94.5 140 THR B CA 1
ATOM 4609 C C . THR B 1 140 ? 1.021 2.449 0.577 1 94.5 140 THR B C 1
ATOM 4611 O O . THR B 1 140 ? 1.37 2.725 -0.573 1 94.5 140 THR B O 1
ATOM 4614 N N . ALA B 1 141 ? -0.198 2.338 0.917 1 95.25 141 ALA B N 1
ATOM 4615 C CA . ALA B 1 141 ? -1.274 2.477 -0.061 1 95.25 141 ALA B CA 1
ATOM 4616 C C . ALA B 1 141 ? -1.293 3.881 -0.661 1 95.25 141 ALA B C 1
ATOM 4618 O O . ALA B 1 141 ? -1.364 4.039 -1.882 1 95.25 141 ALA B O 1
ATOM 4619 N N . VAL B 1 142 ? -1.21 4.84 0.175 1 95.75 142 VAL B N 1
ATOM 4620 C CA . VAL B 1 142 ? -1.266 6.234 -0.257 1 95.75 142 VAL B CA 1
ATOM 4621 C C . VAL B 1 142 ? -0.094 6.531 -1.189 1 95.75 142 VAL B C 1
ATOM 4623 O O . VAL B 1 142 ? -0.281 7.094 -2.271 1 95.75 142 VAL B O 1
ATOM 4626 N N . PHE B 1 143 ? 1.059 6.117 -0.794 1 95.81 143 PHE B N 1
ATOM 4627 C CA . PHE B 1 143 ? 2.238 6.391 -1.606 1 95.81 143 PHE B CA 1
ATOM 4628 C C . PHE B 1 143 ? 2.139 5.691 -2.957 1 95.81 143 PHE B C 1
ATOM 4630 O O . PHE B 1 143 ? 2.465 6.281 -3.99 1 95.81 143 PHE B O 1
ATOM 4637 N N . ALA B 1 144 ? 1.773 4.473 -2.922 1 95.88 144 ALA B N 1
ATOM 4638 C CA . ALA B 1 144 ? 1.656 3.697 -4.156 1 95.88 144 ALA B CA 1
ATOM 4639 C C . ALA B 1 144 ? 0.68 4.355 -5.125 1 95.88 144 ALA B C 1
ATOM 4641 O O . ALA B 1 144 ? 0.968 4.477 -6.316 1 95.88 144 ALA B O 1
ATOM 4642 N N . ILE B 1 145 ? -0.414 4.816 -4.645 1 95.5 145 ILE B N 1
ATO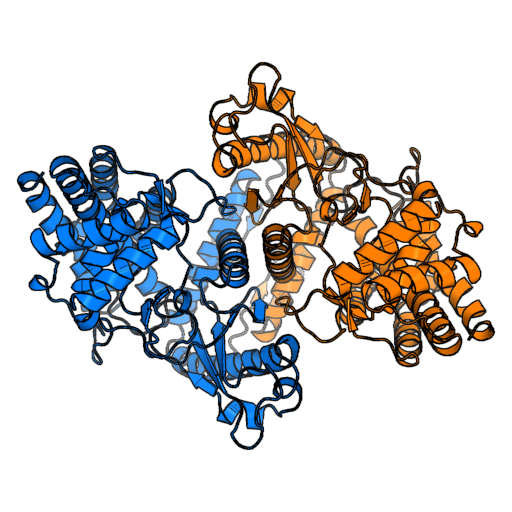M 4643 C CA . ILE B 1 145 ? -1.463 5.395 -5.477 1 95.5 145 ILE B CA 1
ATOM 4644 C C . ILE B 1 145 ? -1 6.738 -6.035 1 95.5 145 ILE B C 1
ATOM 4646 O O . ILE B 1 145 ? -1.099 6.984 -7.242 1 95.5 145 ILE B O 1
ATOM 4650 N N . LEU B 1 146 ? -0.5 7.582 -5.164 1 94.44 146 LEU B N 1
ATOM 4651 C CA . LEU B 1 146 ? -0.076 8.906 -5.609 1 94.44 146 LEU B CA 1
ATOM 4652 C C . LEU B 1 146 ? 1.086 8.805 -6.59 1 94.44 146 LEU B C 1
ATOM 4654 O O . LEU B 1 146 ? 1.168 9.578 -7.547 1 94.44 146 LEU B O 1
ATOM 4658 N N . SER B 1 147 ? 1.968 7.871 -6.348 1 93.62 147 SER B N 1
ATOM 4659 C CA . SER B 1 147 ? 3.047 7.594 -7.289 1 93.62 147 SER B CA 1
ATOM 4660 C C . SER B 1 147 ? 2.502 7.141 -8.641 1 93.62 147 SER B C 1
ATOM 4662 O O . SER B 1 147 ? 2.938 7.621 -9.688 1 93.62 147 SER B O 1
ATOM 4664 N N . THR B 1 148 ? 1.587 6.242 -8.602 1 92.56 148 THR B N 1
ATOM 4665 C CA . THR B 1 148 ? 0.99 5.684 -9.812 1 92.56 148 THR B CA 1
ATOM 4666 C C . THR B 1 148 ? 0.267 6.77 -10.609 1 92.56 148 THR B C 1
ATOM 4668 O O . THR B 1 148 ? 0.256 6.738 -11.836 1 92.56 148 THR B O 1
ATOM 4671 N N . LYS B 1 149 ? -0.305 7.719 -9.945 1 90.38 149 LYS B N 1
ATOM 4672 C CA . LYS B 1 149 ? -1.021 8.82 -10.586 1 90.38 149 LYS B CA 1
ATOM 4673 C C . LYS B 1 149 ? -0.062 9.922 -11.023 1 90.38 149 LYS B C 1
ATOM 4675 O O . LYS B 1 149 ? -0.49 10.961 -11.531 1 90.38 149 LYS B O 1
ATOM 4680 N N . ASP B 1 150 ? 1.223 9.758 -10.727 1 89.19 150 ASP B N 1
ATOM 4681 C CA . ASP B 1 150 ? 2.279 10.703 -11.086 1 89.19 150 ASP B CA 1
ATOM 4682 C C . ASP B 1 150 ? 2.082 12.039 -10.375 1 89.19 150 ASP B C 1
ATOM 4684 O O . ASP B 1 150 ? 2.266 13.102 -10.984 1 89.19 150 ASP B O 1
ATOM 4688 N N . LEU B 1 151 ? 1.678 12.016 -9.148 1 88.5 151 LEU B N 1
ATOM 4689 C CA . LEU B 1 151 ? 1.44 13.227 -8.375 1 88.5 151 LEU B CA 1
ATOM 4690 C C . LEU B 1 151 ? 2.59 13.492 -7.41 1 88.5 151 LEU B C 1
ATOM 4692 O O . LEU B 1 151 ? 2.584 14.5 -6.695 1 88.5 151 LEU B O 1
ATOM 4696 N N . GLY B 1 152 ? 3.533 12.695 -7.438 1 88.31 152 GLY B N 1
ATOM 4697 C CA . GLY B 1 152 ? 4.715 12.797 -6.602 1 88.31 152 GLY B CA 1
ATOM 4698 C C . GLY B 1 152 ? 5.836 11.875 -7.031 1 88.31 152 GLY B C 1
ATOM 4699 O O . GLY B 1 152 ? 5.914 11.477 -8.195 1 88.31 152 GLY B O 1
ATOM 4700 N N . PRO B 1 153 ? 6.707 11.602 -6.051 1 92.94 153 PRO B N 1
ATOM 4701 C CA . PRO B 1 153 ? 7.848 10.758 -6.398 1 92.94 153 PRO B CA 1
ATOM 4702 C C . PRO B 1 153 ? 7.438 9.336 -6.785 1 92.94 153 PRO B C 1
ATOM 4704 O O . PRO B 1 153 ? 6.465 8.805 -6.242 1 92.94 153 PRO B O 1
ATOM 4707 N N . LYS B 1 154 ? 8.18 8.805 -7.66 1 93.88 154 LYS B N 1
ATOM 4708 C CA . LYS B 1 154 ? 7.992 7.402 -8.031 1 93.88 154 LYS B CA 1
ATOM 4709 C C . LYS B 1 154 ? 8.391 6.473 -6.883 1 93.88 154 LYS B C 1
ATOM 4711 O O . LYS B 1 154 ? 9.375 6.73 -6.184 1 93.88 154 LYS B O 1
ATOM 4716 N N . LEU B 1 155 ? 7.668 5.418 -6.715 1 95.88 155 LEU B N 1
ATOM 4717 C CA . LEU B 1 155 ? 7.984 4.375 -5.746 1 95.88 155 LEU B CA 1
ATOM 4718 C C . LEU B 1 155 ? 8.742 3.229 -6.406 1 95.88 155 LEU B C 1
ATOM 4720 O O . LEU B 1 155 ? 8.195 2.518 -7.25 1 95.88 155 LEU B O 1
ATOM 4724 N N . TYR B 1 156 ? 10.008 2.986 -6.027 1 95.56 156 TYR B N 1
ATOM 4725 C CA . TYR B 1 156 ? 10.789 1.925 -6.645 1 95.56 156 TYR B CA 1
ATOM 4726 C C . TYR B 1 156 ? 10.633 0.615 -5.883 1 95.56 156 TYR B C 1
ATOM 4728 O O . TYR B 1 156 ? 10.664 -0.465 -6.477 1 95.56 156 TYR B O 1
ATOM 4736 N N . VAL B 1 157 ? 10.562 0.757 -4.574 1 95.88 157 VAL B N 1
ATOM 4737 C CA . VAL B 1 157 ? 10.289 -0.429 -3.771 1 95.88 157 VAL B CA 1
ATOM 4738 C C . VAL B 1 157 ? 9.727 -0.016 -2.414 1 95.88 157 VAL B C 1
ATOM 4740 O O . VAL B 1 157 ? 10.07 1.043 -1.887 1 95.88 157 VAL B O 1
ATOM 4743 N N . ALA B 1 158 ? 8.852 -0.794 -1.881 1 93.81 158 ALA B N 1
ATOM 4744 C CA . ALA B 1 158 ? 8.305 -0.613 -0.539 1 93.81 158 ALA B CA 1
ATOM 4745 C C . ALA B 1 158 ? 8.672 -1.785 0.366 1 93.81 158 ALA B C 1
ATOM 4747 O O . ALA B 1 158 ? 8.531 -2.947 -0.023 1 93.81 158 ALA B O 1
ATOM 4748 N N . HIS B 1 159 ? 9.203 -1.471 1.516 1 92.38 159 HIS B N 1
ATOM 4749 C CA . HIS B 1 159 ? 9.516 -2.432 2.566 1 92.38 159 HIS B CA 1
ATOM 4750 C C . HIS B 1 159 ? 8.883 -2.027 3.893 1 92.38 159 HIS B C 1
ATOM 4752 O O . HIS B 1 159 ? 8.492 -0.872 4.07 1 92.38 159 HIS B O 1
ATOM 4758 N N . ALA B 1 160 ? 8.797 -2.965 4.781 1 88.69 160 ALA B N 1
ATOM 4759 C CA . ALA B 1 160 ? 8.258 -2.688 6.109 1 88.69 160 ALA B CA 1
ATOM 4760 C C . ALA B 1 160 ? 9.133 -1.684 6.859 1 88.69 160 ALA B C 1
ATOM 4762 O O . ALA B 1 160 ? 8.633 -0.888 7.656 1 88.69 160 ALA B O 1
ATOM 4763 N N . GLU B 1 161 ? 10.367 -1.654 6.5 1 89.75 161 GLU B N 1
ATOM 4764 C CA . GLU B 1 161 ? 11.305 -0.807 7.227 1 89.75 161 GLU B CA 1
ATOM 4765 C C . GLU B 1 161 ? 11.562 0.503 6.488 1 89.75 161 GLU B C 1
ATOM 4767 O O . GLU B 1 161 ? 12.281 1.373 6.98 1 89.75 161 GLU B O 1
ATOM 4772 N N . GLY B 1 162 ? 11.031 0.545 5.332 1 92.31 162 GLY B N 1
ATOM 4773 C CA . GLY B 1 162 ? 11.289 1.748 4.559 1 92.31 162 GLY B CA 1
ATOM 4774 C C . GLY B 1 162 ? 10.953 1.601 3.088 1 92.31 162 GLY B C 1
ATOM 4775 O O . GLY B 1 162 ? 10.164 0.732 2.711 1 92.31 162 GLY B O 1
ATOM 4776 N N . ARG B 1 163 ? 11.562 2.541 2.26 1 95.19 163 ARG B N 1
ATOM 4777 C CA . ARG B 1 163 ? 11.273 2.508 0.83 1 95.19 163 ARG B CA 1
ATOM 4778 C C . ARG B 1 163 ? 12.359 3.225 0.035 1 95.19 163 ARG B C 1
ATOM 4780 O O . ARG B 1 163 ? 13.141 3.994 0.597 1 95.19 163 ARG B O 1
ATOM 4787 N N . ILE B 1 164 ? 12.445 2.92 -1.195 1 96.81 164 ILE B N 1
ATOM 4788 C CA . ILE B 1 164 ? 13.211 3.684 -2.172 1 96.81 164 ILE B CA 1
ATOM 4789 C C . ILE B 1 164 ? 12.266 4.48 -3.066 1 96.81 164 ILE B C 1
ATOM 4791 O O . ILE B 1 164 ? 11.344 3.916 -3.662 1 96.81 164 ILE B O 1
ATOM 4795 N N . GLU B 1 165 ? 12.469 5.75 -3.111 1 96.38 165 GLU B N 1
ATOM 4796 C CA . GLU B 1 165 ? 11.609 6.625 -3.904 1 96.38 165 GLU B CA 1
ATOM 4797 C C . GLU B 1 165 ? 12.438 7.5 -4.844 1 96.38 165 GLU B C 1
ATOM 4799 O O . GLU B 1 165 ? 13.656 7.578 -4.719 1 96.38 165 GLU B O 1
ATOM 4804 N N . GLU B 1 166 ? 11.797 8.055 -5.789 1 95.44 166 GLU B N 1
ATOM 4805 C CA . GLU B 1 166 ? 12.414 8.984 -6.727 1 95.44 166 GLU B CA 1
ATOM 4806 C C . GLU B 1 166 ? 12.977 10.203 -6 1 95.44 166 GLU B C 1
ATOM 4808 O O . GLU B 1 166 ? 12.344 10.742 -5.094 1 95.44 166 GLU B O 1
ATOM 4813 N N . TYR B 1 167 ? 14.203 10.578 -6.371 1 94.12 167 TYR B N 1
ATOM 4814 C CA . TYR B 1 167 ? 14.758 11.852 -5.922 1 94.12 167 TYR B CA 1
ATOM 4815 C C . TYR B 1 167 ? 14.406 12.977 -6.895 1 94.12 167 TYR B C 1
ATOM 4817 O O . TYR B 1 167 ? 14.727 12.898 -8.086 1 94.12 167 TYR B O 1
ATOM 4825 N N . ILE B 1 168 ? 13.711 13.852 -6.449 1 89.88 168 ILE B N 1
ATOM 4826 C CA . ILE B 1 168 ? 13.453 15.047 -7.242 1 89.88 168 ILE B CA 1
ATOM 4827 C C . ILE B 1 168 ? 14.586 16.062 -7.035 1 89.88 168 ILE B C 1
ATOM 4829 O O . ILE B 1 168 ? 14.781 16.562 -5.926 1 89.88 168 ILE B O 1
ATOM 4833 N N . PRO B 1 169 ? 15.289 16.328 -8.086 1 87.38 169 PRO B N 1
ATOM 4834 C CA . PRO B 1 169 ? 16.516 17.109 -7.957 1 87.38 169 PRO B CA 1
ATOM 4835 C C . PRO B 1 169 ? 16.266 18.594 -7.762 1 87.38 169 PRO B C 1
ATOM 4837 O O . PRO B 1 169 ? 16.641 19.406 -8.602 1 87.38 169 PRO B O 1
ATOM 4840 N N . THR B 1 170 ? 15.734 18.922 -6.676 1 87.38 170 THR B N 1
ATOM 4841 C CA . THR B 1 170 ? 15.523 20.312 -6.281 1 87.38 170 THR B CA 1
ATOM 4842 C C . THR B 1 170 ? 15.555 20.453 -4.762 1 87.38 170 THR B C 1
ATOM 4844 O O . THR B 1 170 ? 15.523 19.453 -4.043 1 87.38 170 THR B O 1
ATOM 4847 N N . GLN B 1 171 ? 15.797 21.641 -4.398 1 84.94 171 GLN B N 1
ATOM 4848 C CA . GLN B 1 171 ? 15.734 21.906 -2.965 1 84.94 171 GLN B CA 1
ATOM 4849 C C . GLN B 1 171 ? 14.305 22.219 -2.525 1 84.94 171 GLN B C 1
ATOM 4851 O O . GLN B 1 171 ? 13.539 22.844 -3.26 1 84.94 171 GLN B O 1
ATOM 4856 N N . PRO B 1 172 ? 13.961 21.672 -1.342 1 91.5 172 PRO B N 1
ATOM 4857 C CA . PRO B 1 172 ? 12.672 22.109 -0.8 1 91.5 172 PRO B CA 1
ATOM 4858 C C . PRO B 1 172 ? 12.578 23.625 -0.628 1 91.5 172 PRO B C 1
ATOM 4860 O O . PRO B 1 172 ? 13.602 24.297 -0.544 1 91.5 172 PRO B O 1
ATOM 4863 N N . LEU B 1 173 ? 11.398 24.078 -0.567 1 95.31 173 LEU B N 1
ATOM 4864 C CA . LEU B 1 173 ? 11.203 25.5 -0.32 1 95.31 173 LEU B CA 1
ATOM 4865 C C . LEU B 1 173 ? 11.664 25.875 1.085 1 95.31 173 LEU B C 1
ATOM 4867 O O . LEU B 1 173 ? 11.742 25.016 1.966 1 95.31 173 LEU B O 1
ATOM 4871 N N . ARG B 1 174 ? 12.016 27.156 1.214 1 93.56 174 ARG B N 1
ATOM 4872 C CA . ARG B 1 174 ? 12.297 27.75 2.52 1 93.56 174 ARG B CA 1
ATOM 4873 C C . ARG B 1 174 ? 11.094 28.516 3.043 1 93.56 174 ARG B C 1
ATOM 4875 O O . ARG B 1 174 ? 10.188 28.859 2.277 1 93.56 174 ARG B O 1
ATOM 4882 N N . THR B 1 175 ? 11.148 28.688 4.273 1 95.19 175 THR B N 1
ATOM 4883 C CA . THR B 1 175 ? 10.039 29.406 4.898 1 95.19 175 THR B CA 1
ATOM 4884 C C . THR B 1 175 ? 9.781 30.734 4.199 1 95.19 175 THR B C 1
ATOM 4886 O O . THR B 1 175 ? 8.633 31.109 3.955 1 95.19 175 THR B O 1
ATOM 4889 N N . ARG B 1 176 ? 10.828 31.484 3.822 1 93.19 176 ARG B N 1
ATOM 4890 C CA . ARG B 1 176 ? 10.703 32.781 3.174 1 93.19 176 ARG B CA 1
ATOM 4891 C C . ARG B 1 176 ? 10.055 32.656 1.801 1 93.19 176 ARG B C 1
ATOM 4893 O O . ARG B 1 176 ? 9.438 33.594 1.307 1 93.19 176 ARG B O 1
ATOM 4900 N N . ASP B 1 177 ? 10.195 31.5 1.182 1 95.75 177 ASP B N 1
ATOM 4901 C CA . ASP B 1 177 ? 9.633 31.266 -0.143 1 95.75 177 ASP B CA 1
ATOM 4902 C C . ASP B 1 177 ? 8.109 31.188 -0.083 1 95.75 177 ASP B C 1
ATOM 4904 O O . ASP B 1 177 ? 7.43 31.5 -1.061 1 95.75 177 ASP B O 1
ATOM 4908 N N . LEU B 1 178 ? 7.566 30.812 1.073 1 97.06 178 LEU B N 1
ATOM 4909 C CA . LEU B 1 178 ? 6.133 30.578 1.207 1 97.06 178 LEU B CA 1
ATOM 4910 C C . LEU B 1 178 ? 5.355 31.875 1.064 1 97.06 178 LEU B C 1
ATOM 4912 O O . LEU B 1 178 ? 4.195 31.875 0.647 1 97.06 178 LEU B O 1
ATOM 4916 N N . GLN B 1 179 ? 6.031 32.969 1.286 1 94.19 179 GLN B N 1
ATOM 4917 C CA . GLN B 1 179 ? 5.367 34.25 1.269 1 94.19 179 GLN B CA 1
ATOM 4918 C C . GLN B 1 179 ? 5.449 34.906 -0.115 1 94.19 179 GLN B C 1
ATOM 4920 O O . GLN B 1 179 ? 4.754 35.875 -0.392 1 94.19 179 GLN B O 1
ATOM 4925 N N . LYS B 1 180 ? 6.297 34.375 -0.948 1 96.38 180 LYS B N 1
ATOM 4926 C CA . LYS B 1 180 ? 6.402 34.906 -2.299 1 96.38 180 LYS B CA 1
ATOM 4927 C C . LYS B 1 180 ? 5.109 34.719 -3.078 1 96.38 180 LYS B C 1
ATOM 4929 O O . LYS B 1 180 ? 4.621 33.594 -3.197 1 96.38 180 LYS B O 1
ATOM 4934 N N . PRO B 1 181 ? 4.617 35.781 -3.627 1 97 181 PRO B N 1
ATOM 4935 C CA . PRO B 1 181 ? 3.285 35.688 -4.234 1 97 181 PRO B CA 1
ATOM 4936 C C . PRO B 1 181 ? 3.176 34.625 -5.301 1 97 181 PRO B C 1
ATOM 4938 O O . PRO B 1 181 ? 2.188 33.875 -5.336 1 97 181 PRO B O 1
ATOM 4941 N N . PHE B 1 182 ? 4.156 34.531 -6.145 1 96.12 182 PHE B N 1
ATOM 4942 C CA . PHE B 1 182 ? 4.113 33.531 -7.223 1 96.12 182 PHE B CA 1
ATOM 4943 C C . PHE B 1 182 ? 4.078 32.125 -6.66 1 96.12 182 PHE B C 1
ATOM 4945 O O . PHE B 1 182 ? 3.289 31.281 -7.113 1 96.12 182 PHE B O 1
ATOM 4952 N N . LEU B 1 183 ? 4.918 31.812 -5.695 1 96.81 183 LEU B N 1
ATOM 4953 C CA . LEU B 1 183 ? 4.988 30.469 -5.113 1 96.81 183 LEU B CA 1
ATOM 4954 C C . LEU B 1 183 ? 3.73 30.172 -4.305 1 96.81 183 LEU B C 1
ATOM 4956 O O . LEU B 1 183 ? 3.223 29.047 -4.344 1 96.81 183 LEU B O 1
ATOM 4960 N N . ALA B 1 184 ? 3.264 31.172 -3.586 1 97.94 184 ALA B N 1
ATOM 4961 C CA . ALA B 1 184 ? 2.025 31 -2.83 1 97.94 184 ALA B CA 1
ATOM 4962 C C . ALA B 1 184 ? 0.867 30.641 -3.754 1 97.94 184 ALA B C 1
ATOM 4964 O O . ALA B 1 184 ? 0.024 29.812 -3.404 1 97.94 184 ALA B O 1
ATOM 4965 N N . GLU B 1 185 ? 0.852 31.297 -4.895 1 97.25 185 GLU B N 1
ATOM 4966 C CA . GLU B 1 185 ? -0.163 30.984 -5.895 1 97.25 185 GLU B CA 1
ATOM 4967 C C . GLU B 1 185 ? -0.052 29.531 -6.355 1 97.25 185 GLU B C 1
ATOM 4969 O O . GLU B 1 185 ? -1.054 28.828 -6.418 1 97.25 185 GLU B O 1
ATOM 4974 N N . GLN B 1 186 ? 1.161 29.109 -6.699 1 95.88 186 GLN B N 1
ATOM 4975 C CA . GLN B 1 186 ? 1.382 27.75 -7.168 1 95.88 186 GLN B CA 1
ATOM 4976 C C . GLN B 1 186 ? 1.016 26.734 -6.094 1 95.88 186 GLN B C 1
ATOM 4978 O O . GLN B 1 186 ? 0.449 25.672 -6.395 1 95.88 186 GLN B O 1
ATOM 4983 N N . ILE B 1 187 ? 1.309 27.047 -4.867 1 97.81 187 ILE B N 1
ATOM 4984 C CA . ILE B 1 187 ? 1.007 26.156 -3.748 1 97.81 187 ILE B CA 1
ATOM 4985 C C . ILE B 1 187 ? -0.505 26.031 -3.578 1 97.81 187 ILE B C 1
ATOM 4987 O O . ILE B 1 187 ? -1.031 24.938 -3.406 1 97.81 187 ILE B O 1
ATOM 4991 N N . ALA B 1 188 ? -1.208 27.141 -3.66 1 98.06 188 ALA B N 1
ATOM 4992 C CA . ALA B 1 188 ? -2.662 27.141 -3.516 1 98.06 188 ALA B CA 1
ATOM 4993 C C . ALA B 1 188 ? -3.322 26.281 -4.586 1 98.06 188 ALA B C 1
ATOM 4995 O O . ALA B 1 188 ? -4.219 25.484 -4.289 1 98.06 188 ALA B O 1
ATOM 4996 N N . LYS B 1 189 ? -2.877 26.453 -5.766 1 96.31 189 LYS B N 1
ATOM 4997 C CA . LYS B 1 189 ? -3.436 25.703 -6.887 1 96.31 189 LYS B CA 1
ATOM 4998 C C . LYS B 1 189 ? -3.148 24.219 -6.75 1 96.31 189 LYS B C 1
ATOM 5000 O O . LYS B 1 189 ? -4.023 23.391 -7 1 96.31 189 LYS B O 1
ATOM 5005 N N . LYS B 1 190 ? -1.937 23.875 -6.375 1 95.88 190 LYS B N 1
ATOM 5006 C CA . LYS B 1 190 ? -1.577 22.484 -6.176 1 95.88 190 LYS B CA 1
ATOM 5007 C C . LYS B 1 190 ? -2.377 21.859 -5.031 1 95.88 190 LYS B C 1
ATOM 5009 O O . LYS B 1 190 ? -2.77 20.703 -5.094 1 95.88 190 LYS B O 1
ATOM 5014 N N . MET B 1 191 ? -2.561 22.641 -3.98 1 97.38 191 MET B N 1
ATOM 5015 C CA . MET B 1 191 ? -3.365 22.172 -2.855 1 97.38 191 MET B CA 1
ATOM 5016 C C . MET B 1 191 ? -4.785 21.844 -3.301 1 97.38 191 MET B C 1
ATOM 5018 O O . MET B 1 191 ? -5.355 20.828 -2.869 1 97.38 191 MET B O 1
ATOM 5022 N N . ALA B 1 192 ? -5.324 22.672 -4.164 1 97 192 ALA B N 1
ATOM 5023 C CA . ALA B 1 192 ? -6.664 22.438 -4.691 1 97 192 ALA B CA 1
ATOM 5024 C C . ALA B 1 192 ? -6.723 21.109 -5.457 1 97 192 ALA B C 1
ATOM 5026 O O . ALA B 1 192 ? -7.68 20.344 -5.312 1 97 192 ALA B O 1
ATOM 5027 N N . LEU B 1 193 ? -5.723 20.891 -6.238 1 93.56 193 LEU B N 1
ATOM 5028 C CA . LEU B 1 193 ? -5.656 19.656 -7.004 1 93.56 193 LEU B CA 1
ATOM 5029 C C . LEU B 1 193 ? -5.547 18.438 -6.078 1 93.56 193 LEU B C 1
ATOM 5031 O O . LEU B 1 193 ? -6.184 17.406 -6.316 1 93.56 193 LEU B O 1
ATOM 5035 N N . PHE B 1 194 ? -4.738 18.609 -5.105 1 93.62 194 PHE B N 1
ATOM 5036 C CA . PHE B 1 194 ? -4.555 17.547 -4.117 1 93.62 194 PHE B CA 1
ATOM 5037 C C . PHE B 1 194 ? -5.859 17.25 -3.395 1 93.62 194 PHE B C 1
ATOM 5039 O O . PHE B 1 194 ? -6.227 16.078 -3.223 1 93.62 194 PHE B O 1
ATOM 5046 N N . HIS B 1 195 ? -6.582 18.25 -3.016 1 96.75 195 HIS B N 1
ATOM 5047 C CA . HIS B 1 195 ? -7.832 18.141 -2.275 1 96.75 195 HIS B CA 1
ATOM 5048 C C . HIS B 1 195 ? -8.938 17.531 -3.143 1 96.75 195 HIS B C 1
ATOM 5050 O O . HIS B 1 195 ? -9.922 17.016 -2.623 1 96.75 195 HIS B O 1
ATOM 5056 N N . ALA B 1 196 ? -8.75 17.562 -4.418 1 94.25 196 ALA B N 1
ATOM 5057 C CA . ALA B 1 196 ? -9.773 17.094 -5.348 1 94.25 196 ALA B CA 1
ATOM 5058 C C . ALA B 1 196 ? -9.648 15.586 -5.586 1 94.25 196 ALA B C 1
ATOM 5060 O O . ALA B 1 196 ? -10.531 14.969 -6.188 1 94.25 196 ALA B O 1
ATOM 5061 N N . ILE B 1 197 ? -8.523 15.047 -5.133 1 91.5 197 ILE B N 1
ATOM 5062 C CA . ILE B 1 197 ? -8.344 13.609 -5.297 1 91.5 197 ILE B CA 1
ATOM 5063 C C . ILE B 1 197 ? -9.453 12.859 -4.555 1 91.5 197 ILE B C 1
ATOM 5065 O O . ILE B 1 197 ? -9.68 13.102 -3.365 1 91.5 197 ILE B O 1
ATOM 5069 N N . LYS B 1 198 ? -10.078 12 -5.402 1 83.06 198 LYS B N 1
ATOM 5070 C CA . LYS B 1 198 ? -11.172 11.234 -4.812 1 83.06 198 LYS B CA 1
ATOM 5071 C C . LYS B 1 198 ? -10.828 9.758 -4.719 1 83.06 198 LYS B C 1
ATOM 5073 O O . LYS B 1 198 ? -9.797 9.32 -5.234 1 83.06 198 LYS B O 1
ATOM 5078 N N . ASP B 1 199 ? -11.406 9 -3.855 1 83.69 199 ASP B N 1
ATOM 5079 C CA . ASP B 1 199 ? -11.461 7.539 -3.818 1 83.69 199 ASP B CA 1
ATOM 5080 C C . ASP B 1 199 ? -10.156 6.957 -3.273 1 83.69 199 ASP B C 1
ATOM 5082 O O . ASP B 1 199 ? -9.672 5.941 -3.773 1 83.69 199 ASP B O 1
ATOM 5086 N N . MET B 1 200 ? -9.477 7.742 -2.416 1 92.06 200 MET B N 1
ATOM 5087 C CA . MET B 1 200 ? -8.375 7.133 -1.674 1 92.06 200 MET B CA 1
ATOM 5088 C C . MET B 1 200 ? -8.891 6.035 -0.745 1 92.06 200 MET B C 1
ATOM 5090 O O . MET B 1 200 ? -9.961 6.176 -0.143 1 92.06 200 MET B O 1
ATOM 5094 N N . PRO B 1 201 ? -8.18 4.965 -0.653 1 93.38 201 PRO B N 1
ATOM 5095 C CA . PRO B 1 201 ? -8.625 3.846 0.176 1 93.38 201 PRO B CA 1
ATOM 5096 C C . PRO B 1 201 ? -8.406 4.09 1.667 1 93.38 201 PRO B C 1
ATOM 5098 O O . PRO B 1 201 ? -7.707 3.312 2.326 1 93.38 201 PRO B O 1
ATOM 5101 N N . LEU B 1 202 ? -9.016 5.109 2.172 1 93.62 202 LEU B N 1
ATOM 5102 C CA . LEU B 1 202 ? -8.961 5.562 3.557 1 93.62 202 LEU B CA 1
ATOM 5103 C C . LEU B 1 202 ? -10.359 5.805 4.105 1 93.62 202 LEU B C 1
ATOM 5105 O O . LEU B 1 202 ? -11.336 5.824 3.346 1 93.62 202 LEU B O 1
ATOM 5109 N N . HIS B 1 203 ? -10.391 5.926 5.402 1 91.19 203 HIS B N 1
ATOM 5110 C CA . HIS B 1 203 ? -11.648 6.344 6.012 1 91.19 203 HIS B CA 1
ATOM 5111 C C . HIS B 1 203 ? -12.055 7.734 5.543 1 91.19 203 HIS B C 1
ATOM 5113 O O . HIS B 1 203 ? -11.234 8.656 5.527 1 91.19 203 HIS B O 1
ATOM 5119 N N . LYS B 1 204 ? -13.328 7.852 5.219 1 91.5 204 LYS B N 1
ATOM 5120 C CA . LYS B 1 204 ? -13.797 9.078 4.586 1 91.5 204 LYS B CA 1
ATOM 5121 C C . LYS B 1 204 ? -14.203 10.117 5.629 1 91.5 204 LYS B C 1
ATOM 5123 O O . LYS B 1 204 ? -14.242 11.312 5.34 1 91.5 204 LYS B O 1
ATOM 5128 N N . GLU B 1 205 ? -14.43 9.688 6.824 1 89.5 205 GLU B N 1
ATOM 5129 C CA . GLU B 1 205 ? -14.789 10.609 7.902 1 89.5 205 GLU B CA 1
ATOM 5130 C C . GLU B 1 205 ? -13.57 11.375 8.398 1 89.5 205 GLU B C 1
ATOM 5132 O O . GLU B 1 205 ? -12.477 10.82 8.492 1 89.5 205 GLU B O 1
ATOM 5137 N N . PRO B 1 206 ? -13.812 12.633 8.672 1 93 206 PRO B N 1
ATOM 5138 C CA . PRO B 1 206 ? -12.703 13.453 9.148 1 93 206 PRO B CA 1
ATOM 5139 C C . PRO B 1 206 ? -12.391 13.234 10.625 1 93 206 PRO B C 1
ATOM 5141 O O . PRO B 1 206 ? -12.445 14.172 11.422 1 93 206 PRO B O 1
ATOM 5144 N N . LYS B 1 207 ? -11.945 12.055 10.992 1 91.62 207 LYS B N 1
ATOM 5145 C CA . LYS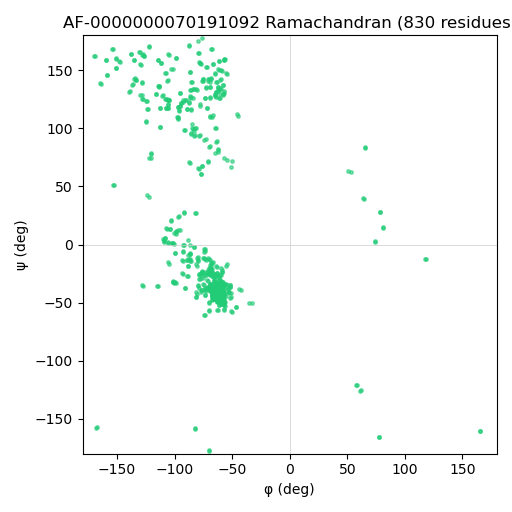 B 1 207 ? -11.688 11.703 12.391 1 91.62 207 LYS B CA 1
ATOM 5146 C C . LYS B 1 207 ? -10.195 11.672 12.688 1 91.62 207 LYS B C 1
ATOM 5148 O O . LYS B 1 207 ? -9.789 11.438 13.828 1 91.62 207 LYS B O 1
ATOM 5153 N N . PHE B 1 208 ? -9.453 11.969 11.727 1 91.81 208 PHE B N 1
ATOM 5154 C CA . PHE B 1 208 ? -8 11.844 11.836 1 91.81 208 PHE B CA 1
ATOM 5155 C C . PHE B 1 208 ? -7.465 12.703 12.969 1 91.81 208 PHE B C 1
ATOM 5157 O O . PHE B 1 208 ? -6.758 12.211 13.852 1 91.81 208 PHE B O 1
ATOM 5164 N N . LEU B 1 209 ? -7.828 14.008 13 1 95.12 209 LEU B N 1
ATOM 5165 C CA . LEU B 1 209 ? -7.301 14.938 13.992 1 95.12 209 LEU B CA 1
ATOM 5166 C C . LEU B 1 209 ? -7.719 14.531 15.398 1 95.12 209 LEU B C 1
ATOM 5168 O O . LEU B 1 209 ? -6.879 14.438 16.297 1 95.12 209 LEU B O 1
ATOM 5172 N N . GLU B 1 210 ? -8.938 14.281 15.484 1 95.44 210 GLU B N 1
ATOM 5173 C CA . GLU B 1 210 ? -9.484 13.93 16.797 1 95.44 210 GLU B CA 1
ATOM 5174 C C . GLU B 1 210 ? -8.844 12.656 17.328 1 95.44 210 GLU B C 1
ATOM 5176 O O . GLU B 1 210 ? -8.336 12.633 18.453 1 95.44 210 GLU B O 1
ATOM 5181 N N . GLU B 1 211 ? -8.859 11.648 16.531 1 92.19 211 GLU B N 1
ATOM 5182 C CA . GLU B 1 211 ? -8.336 10.352 16.969 1 92.19 211 GLU B CA 1
ATOM 5183 C C . GLU B 1 211 ? -6.844 10.43 17.281 1 92.19 211 GLU B C 1
ATOM 5185 O O . GLU B 1 211 ? -6.387 9.883 18.281 1 92.19 211 GLU B O 1
ATOM 5190 N N . LYS B 1 212 ? -6.125 11.086 16.438 1 93.19 212 LYS B N 1
ATOM 5191 C CA . LYS B 1 212 ? -4.684 11.195 16.641 1 93.19 212 LYS B CA 1
ATOM 5192 C C . LYS B 1 212 ? -4.359 12.023 17.875 1 93.19 212 LYS B C 1
ATOM 5194 O O . LYS B 1 212 ? -3.469 11.672 18.656 1 93.19 212 LYS B O 1
ATOM 5199 N N . MET B 1 213 ? -5.062 13.102 18.078 1 96.88 213 MET B N 1
ATOM 5200 C CA . MET B 1 213 ? -4.785 13.969 19.234 1 96.88 213 MET B CA 1
ATOM 5201 C C . MET B 1 213 ? -5.168 13.273 20.531 1 96.88 213 MET B C 1
ATOM 5203 O O . MET B 1 213 ? -4.484 13.438 21.547 1 96.88 213 MET B O 1
ATOM 5207 N N . PHE B 1 214 ? -6.23 12.523 20.516 1 94.81 214 PHE B N 1
ATOM 5208 C CA . PHE B 1 214 ? -6.578 11.773 21.703 1 94.81 214 PHE B CA 1
ATOM 5209 C C . PHE B 1 214 ? -5.52 10.719 22.016 1 94.81 214 PHE B C 1
ATOM 5211 O O . PHE B 1 214 ? -5.129 10.539 23.172 1 94.81 214 PHE B O 1
ATOM 5218 N N . CYS B 1 215 ? -5.117 10.055 21 1 91.19 215 CYS B N 1
ATOM 5219 C CA . CYS B 1 215 ? -4.07 9.055 21.156 1 91.19 215 CYS B CA 1
ATOM 5220 C C . CYS B 1 215 ? -2.793 9.688 21.703 1 91.19 215 CYS B C 1
ATOM 5222 O O . CYS B 1 215 ? -2.195 9.172 22.656 1 91.19 215 CYS B O 1
ATOM 5224 N N . TRP B 1 216 ? -2.432 10.773 21.125 1 94.12 216 TRP B N 1
ATOM 5225 C CA . TRP B 1 216 ? -1.205 11.453 21.531 1 94.12 216 TRP B CA 1
ATOM 5226 C C . TRP B 1 216 ? -1.353 12.047 22.922 1 94.12 216 TRP B C 1
ATOM 5228 O O . TRP B 1 216 ? -0.387 12.094 23.688 1 94.12 216 TRP B O 1
ATOM 5238 N N . MET B 1 217 ? -2.498 12.492 23.266 1 95.88 217 MET B N 1
ATOM 5239 C CA . MET B 1 217 ? -2.736 13.062 24.594 1 95.88 217 MET B CA 1
ATOM 5240 C C . MET B 1 217 ? -2.52 12.016 25.688 1 95.88 217 MET B C 1
ATOM 5242 O O . MET B 1 217 ? -1.99 12.328 26.75 1 95.88 217 MET B O 1
ATOM 5246 N N . GLU B 1 218 ? -2.955 10.844 25.375 1 91.75 218 GLU B N 1
ATOM 5247 C CA . GLU B 1 218 ? -2.717 9.758 26.328 1 91.75 218 GLU B CA 1
ATOM 5248 C C . GLU B 1 218 ? -1.225 9.555 26.562 1 91.75 218 GLU B C 1
ATOM 5250 O O . GLU B 1 218 ? -0.796 9.367 27.703 1 91.75 218 GLU B O 1
ATOM 5255 N N . GLN B 1 219 ? -0.474 9.602 25.547 1 88.88 219 GLN B N 1
ATOM 5256 C CA . GLN B 1 219 ? 0.973 9.453 25.656 1 88.88 219 GLN B CA 1
ATOM 5257 C C . GLN B 1 219 ? 1.593 10.625 26.406 1 88.88 219 GLN B C 1
ATOM 5259 O O . GLN B 1 219 ? 2.494 10.438 27.219 1 88.88 219 GLN B O 1
ATOM 5264 N N . VAL B 1 220 ? 1.11 11.781 26.141 1 94.12 220 VAL B N 1
ATOM 5265 C CA . VAL B 1 220 ? 1.604 12.992 26.797 1 94.12 220 VAL B CA 1
ATOM 5266 C C . VAL B 1 220 ? 1.32 12.93 28.297 1 94.12 220 VAL B C 1
ATOM 5268 O O . VAL B 1 220 ? 2.182 13.273 29.109 1 94.12 220 VAL B O 1
ATOM 5271 N N . GLU B 1 221 ? 0.179 12.484 28.594 1 92.31 221 GLU B N 1
ATOM 5272 C CA . GLU B 1 221 ? -0.173 12.344 30 1 92.31 221 GLU B CA 1
ATOM 5273 C C . GLU B 1 221 ? 0.756 11.359 30.719 1 92.31 221 GLU B C 1
ATOM 5275 O O . GLU B 1 221 ? 1.139 11.578 31.859 1 92.31 221 GLU B O 1
ATOM 5280 N N . ASN B 1 222 ? 1.057 10.352 30.031 1 86.62 222 ASN B N 1
ATOM 5281 C CA . ASN B 1 222 ? 2.006 9.383 30.578 1 86.62 222 ASN B CA 1
ATOM 5282 C C . ASN B 1 222 ? 3.385 10.008 30.781 1 86.62 222 ASN B C 1
ATOM 5284 O O . ASN B 1 222 ? 4.082 9.688 31.734 1 86.62 222 ASN B O 1
ATOM 5288 N N . ILE B 1 223 ? 3.76 10.82 29.891 1 86.12 223 ILE B N 1
ATOM 5289 C CA . ILE B 1 223 ? 5.043 11.508 29.984 1 86.12 223 ILE B CA 1
ATOM 5290 C C . ILE B 1 223 ? 5.023 12.477 31.156 1 86.12 223 ILE B C 1
ATOM 5292 O O . ILE B 1 223 ? 5.98 12.539 31.938 1 86.12 223 ILE B O 1
ATOM 5296 N N . PHE B 1 224 ? 3.99 13.156 31.328 1 87.75 224 PHE B N 1
ATOM 5297 C CA . PHE B 1 224 ? 3.857 14.125 32.406 1 87.75 224 PHE B CA 1
ATOM 5298 C C . PHE B 1 224 ? 3.857 13.43 33.781 1 87.75 224 PHE B C 1
ATOM 5300 O O . PHE B 1 224 ? 4.316 14 34.75 1 87.75 224 PHE B O 1
ATOM 5307 N N . SER B 1 225 ? 3.35 12.258 33.75 1 83.44 225 SER B N 1
ATOM 5308 C CA . SER B 1 225 ? 3.244 11.523 35 1 83.44 225 SER B CA 1
ATOM 5309 C C . SER B 1 225 ? 4.574 10.875 35.375 1 83.44 225 SER B C 1
ATOM 5311 O O . SER B 1 225 ? 4.77 10.469 36.531 1 83.44 225 SER B O 1
ATOM 5313 N N . ASN B 1 226 ? 5.492 10.734 34.406 1 78.06 226 ASN B N 1
ATOM 5314 C CA . ASN B 1 226 ? 6.762 10.055 34.625 1 78.06 226 ASN B CA 1
ATOM 5315 C C . ASN B 1 226 ? 7.949 10.953 34.281 1 78.06 226 ASN B C 1
ATOM 5317 O O . ASN B 1 226 ? 8.891 10.523 33.625 1 78.06 226 ASN B O 1
ATOM 5321 N N . ILE B 1 227 ? 7.832 12.141 34.688 1 69.38 227 ILE B N 1
ATOM 5322 C CA . ILE B 1 227 ? 8.938 13.062 34.438 1 69.38 227 ILE B CA 1
ATOM 5323 C C . ILE B 1 227 ? 10.148 12.648 35.25 1 69.38 227 ILE B C 1
ATOM 5325 O O . ILE B 1 227 ? 10.078 12.586 36.5 1 69.38 227 ILE B O 1
ATOM 5329 N N . PRO B 1 228 ? 11.125 12.156 34.5 1 61.97 228 PRO B N 1
ATOM 5330 C CA . PRO B 1 228 ? 12.289 11.742 35.281 1 61.97 228 PRO B CA 1
ATOM 5331 C C . PRO B 1 228 ? 12.922 12.906 36.062 1 61.97 228 PRO B C 1
ATOM 5333 O O . PRO B 1 228 ? 12.953 14.031 35.562 1 61.97 228 PRO B O 1
ATOM 5336 N N . THR B 1 229 ? 13.172 12.758 37.344 1 58.75 229 THR B N 1
ATOM 5337 C CA . THR B 1 229 ? 13.789 13.758 38.219 1 58.75 229 THR B CA 1
ATOM 5338 C C . THR B 1 229 ? 15.219 14.055 37.781 1 58.75 229 THR B C 1
ATOM 5340 O O . THR B 1 229 ? 15.734 15.148 38 1 58.75 229 THR B O 1
ATOM 5343 N N . GLU B 1 230 ? 15.914 13.094 37.281 1 55.03 230 GLU B N 1
ATOM 5344 C CA . GLU B 1 230 ? 17.359 13.258 37.125 1 55.03 230 GLU B CA 1
ATOM 5345 C C . GLU B 1 230 ? 17.688 13.898 35.781 1 55.03 230 GLU B C 1
ATOM 5347 O O . GLU B 1 230 ? 18.859 14.109 35.438 1 55.03 230 GLU B O 1
ATOM 5352 N N . LYS B 1 231 ? 16.625 14.258 35.062 1 59.41 231 LYS B N 1
ATOM 5353 C CA . LYS B 1 231 ? 16.984 14.867 33.781 1 59.41 231 LYS B CA 1
ATOM 5354 C C . LYS B 1 231 ? 17.391 16.328 33.969 1 59.41 231 LYS B C 1
ATOM 5356 O O . LYS B 1 231 ? 17.281 16.875 35.062 1 59.41 231 LYS B O 1
ATOM 5361 N N . ASP B 1 232 ? 17.812 16.906 32.938 1 72.88 232 ASP B N 1
ATOM 5362 C CA . ASP B 1 232 ? 18.203 18.281 32.656 1 72.88 232 ASP B CA 1
ATOM 5363 C C . ASP B 1 232 ? 17.172 19.266 33.25 1 72.88 232 ASP B C 1
ATOM 5365 O O . ASP B 1 232 ? 15.984 19.156 32.969 1 72.88 232 ASP B O 1
ATOM 5369 N N . GLU B 1 233 ? 17.609 19.969 34.281 1 80.69 233 GLU B N 1
ATOM 5370 C CA . GLU B 1 233 ? 16.766 20.953 34.969 1 80.69 233 GLU B CA 1
ATOM 5371 C C . GLU B 1 233 ? 15.961 21.781 33.969 1 80.69 233 GLU B C 1
ATOM 5373 O O . GLU B 1 233 ? 14.797 22.094 34.219 1 80.69 233 GLU B O 1
ATOM 5378 N N . ALA B 1 234 ? 16.594 22.125 32.875 1 84.5 234 ALA B N 1
ATOM 5379 C CA . ALA B 1 234 ? 15.898 22.906 31.859 1 84.5 234 ALA B CA 1
ATOM 5380 C C . ALA B 1 234 ? 14.719 22.141 31.266 1 84.5 234 ALA B C 1
ATOM 5382 O O . ALA B 1 234 ? 13.641 22.703 31.078 1 84.5 234 ALA B O 1
ATOM 5383 N N . SER B 1 235 ? 14.898 20.891 31.016 1 86.25 235 SER B N 1
ATOM 5384 C CA . SER B 1 235 ? 13.844 20.047 30.484 1 86.25 235 SER B CA 1
ATOM 5385 C C . SER B 1 235 ? 12.711 19.859 31.484 1 86.25 235 SER B C 1
ATOM 5387 O O . SER B 1 235 ? 11.539 19.859 31.125 1 86.25 235 SER B O 1
ATOM 5389 N N . GLN B 1 236 ? 13.117 19.781 32.688 1 86.56 236 GLN B N 1
ATOM 5390 C CA . GLN B 1 236 ? 12.117 19.625 33.719 1 86.56 236 GLN B CA 1
ATOM 5391 C C . GLN B 1 236 ? 11.25 20.875 33.844 1 86.56 236 GLN B C 1
ATOM 5393 O O . GLN B 1 236 ? 10.031 20.766 34.062 1 86.56 236 GLN B O 1
ATOM 5398 N N . ARG B 1 237 ? 11.875 21.953 33.812 1 89.88 237 ARG B N 1
ATOM 5399 C CA . ARG B 1 237 ? 11.141 23.203 33.906 1 89.88 237 ARG B CA 1
ATOM 5400 C C . ARG B 1 237 ? 10.156 23.344 32.719 1 89.88 237 ARG B C 1
ATOM 5402 O O . ARG B 1 237 ? 9.016 23.781 32.906 1 89.88 237 ARG B O 1
ATOM 5409 N N . MET B 1 238 ? 10.602 23.016 31.562 1 93 238 MET B N 1
ATOM 5410 C CA . MET B 1 238 ? 9.75 23.125 30.391 1 93 238 MET B CA 1
ATOM 5411 C C . MET B 1 238 ? 8.586 22.141 30.469 1 93 238 MET B C 1
ATOM 5413 O O . MET B 1 238 ? 7.453 22.469 30.109 1 93 238 MET B O 1
ATOM 5417 N N . LEU B 1 239 ? 8.867 20.969 30.953 1 91.81 239 LEU B N 1
ATOM 5418 C CA . LEU B 1 239 ? 7.824 19.953 31.094 1 91.81 239 LEU B CA 1
ATOM 5419 C C . LEU B 1 239 ? 6.785 20.391 32.125 1 91.81 239 LEU B C 1
ATOM 5421 O O . LEU B 1 239 ? 5.586 20.188 31.922 1 91.81 239 LEU B O 1
ATOM 5425 N N . SER B 1 240 ? 7.312 20.938 33.156 1 90.62 240 SER B N 1
ATOM 5426 C CA . SER B 1 240 ? 6.402 21.438 34.188 1 90.62 240 SER B CA 1
ATOM 5427 C C . SER B 1 240 ? 5.527 22.562 33.625 1 90.62 240 SER B C 1
ATOM 5429 O O . SER B 1 240 ? 4.336 22.641 33.938 1 90.62 240 SER B O 1
ATOM 5431 N N . ARG B 1 241 ? 6.121 23.406 32.906 1 94.62 241 ARG B N 1
ATOM 5432 C CA . ARG B 1 241 ? 5.363 24.484 32.281 1 94.62 241 ARG B CA 1
ATOM 5433 C C . ARG B 1 241 ? 4.305 23.938 31.344 1 94.62 241 ARG B C 1
ATOM 5435 O O . ARG B 1 241 ? 3.16 24.391 31.344 1 94.62 241 ARG B O 1
ATOM 5442 N N . LEU B 1 242 ? 4.629 23 30.562 1 96.19 242 LEU B N 1
ATOM 5443 C CA . LEU B 1 242 ? 3.695 22.359 29.641 1 96.19 242 LEU B CA 1
ATOM 5444 C C . LEU B 1 242 ? 2.547 21.703 30.406 1 96.19 242 LEU B C 1
ATOM 5446 O O . LEU B 1 242 ? 1.393 21.781 29.969 1 96.19 242 LEU B O 1
ATOM 5450 N N . GLN B 1 243 ? 2.91 21.094 31.453 1 93.69 243 GLN B N 1
ATOM 5451 C CA . GLN B 1 243 ? 1.899 20.438 32.281 1 93.69 243 GLN B CA 1
ATOM 5452 C C . GLN B 1 243 ? 0.918 21.453 32.844 1 93.69 243 GLN B C 1
ATOM 5454 O O . GLN B 1 243 ? -0.269 21.156 33 1 93.69 243 GLN B O 1
ATOM 5459 N N . SER B 1 244 ? 1.396 22.594 33.125 1 95.12 244 SER B N 1
ATOM 5460 C CA . SER B 1 244 ? 0.595 23.625 33.781 1 95.12 244 SER B CA 1
ATOM 5461 C C . SER B 1 244 ? -0.511 24.141 32.875 1 95.12 244 SER B C 1
ATOM 5463 O O . SER B 1 244 ? -1.479 24.734 33.344 1 95.12 244 SER B O 1
ATOM 5465 N N . PHE B 1 245 ? -0.44 23.875 31.594 1 96.69 245 PHE B N 1
ATOM 5466 C CA . PHE B 1 245 ? -1.432 24.359 30.641 1 96.69 245 PHE B CA 1
ATOM 5467 C C . PHE B 1 245 ? -2.674 23.484 30.656 1 96.69 245 PHE B C 1
ATOM 5469 O O . PHE B 1 245 ? -3.697 23.828 30.062 1 96.69 245 PHE B O 1
ATOM 5476 N N . ASN B 1 246 ? -2.695 22.328 31.281 1 95.19 246 ASN B N 1
ATOM 5477 C CA . ASN B 1 246 ? -3.809 21.391 31.328 1 95.19 246 ASN B CA 1
ATOM 5478 C C . ASN B 1 246 ? -4.316 21.047 29.922 1 95.19 246 ASN B C 1
ATOM 5480 O O . ASN B 1 246 ? -5.496 21.234 29.625 1 95.19 246 ASN B O 1
ATOM 5484 N N . LEU B 1 247 ? -3.486 20.469 29.141 1 97.69 247 LEU B N 1
ATOM 5485 C CA . LEU B 1 247 ? -3.715 20.234 27.719 1 97.69 247 LEU B CA 1
ATOM 5486 C C . LEU B 1 247 ? -4.867 19.25 27.516 1 97.69 247 LEU B C 1
ATOM 5488 O O . LEU B 1 247 ? -5.574 19.328 26.5 1 97.69 247 LEU B O 1
ATOM 5492 N N . SER B 1 248 ? -5.098 18.359 28.422 1 96.25 248 SER B N 1
ATOM 5493 C CA . SER B 1 248 ? -6.199 17.406 28.297 1 96.25 248 SER B CA 1
ATOM 5494 C C . SER B 1 248 ? -7.543 18.125 28.266 1 96.25 248 SER B C 1
ATOM 5496 O O . SER B 1 248 ? -8.383 17.828 27.406 1 96.25 248 SER B O 1
ATOM 5498 N N . ASP B 1 249 ? -7.734 19.016 29.172 1 96.44 249 ASP B N 1
ATOM 5499 C CA . ASP B 1 249 ? -8.953 19.812 29.188 1 96.44 249 ASP B CA 1
ATOM 5500 C C . ASP B 1 249 ? -9.039 20.703 27.938 1 96.44 249 ASP B C 1
ATOM 5502 O O . ASP B 1 249 ? -10.117 20.891 27.375 1 96.44 249 ASP B O 1
ATOM 5506 N N . GLU B 1 250 ? -7.945 21.25 27.594 1 97.19 250 GLU B N 1
ATOM 5507 C CA . GLU B 1 250 ? -7.914 22.141 26.453 1 97.19 250 GLU B CA 1
ATOM 5508 C C . GLU B 1 250 ? -8.25 21.406 25.156 1 97.19 250 GLU B C 1
ATOM 5510 O O . GLU B 1 250 ? -8.812 21.984 24.234 1 97.19 250 GLU B O 1
ATOM 5515 N N . LEU B 1 251 ? -7.852 20.109 25.078 1 98.12 251 LEU B N 1
ATOM 5516 C CA . LEU B 1 251 ? -8.195 19.312 23.906 1 98.12 251 LEU B CA 1
ATOM 5517 C C . LEU B 1 251 ? -9.711 19.281 23.703 1 98.12 251 LEU B C 1
ATOM 5519 O O . LEU B 1 251 ? -10.188 19.422 22.578 1 98.12 251 LEU B O 1
ATOM 5523 N N . GLN B 1 252 ? -10.438 19.141 24.75 1 96.75 252 GLN B N 1
ATOM 5524 C CA . GLN B 1 252 ? -11.891 19.141 24.641 1 96.75 252 GLN B CA 1
ATOM 5525 C C . GLN B 1 252 ? -12.406 20.5 24.172 1 96.75 252 GLN B C 1
ATOM 5527 O O . GLN B 1 252 ? -13.305 20.578 23.328 1 96.75 252 GLN B O 1
ATOM 5532 N N . THR B 1 253 ? -11.859 21.516 24.734 1 96.81 253 THR B N 1
ATOM 5533 C CA . THR B 1 253 ? -12.219 22.859 24.344 1 96.81 253 THR B CA 1
ATOM 5534 C C . THR B 1 253 ? -11.938 23.078 22.859 1 96.81 253 THR B C 1
ATOM 5536 O O . THR B 1 253 ? -12.766 23.641 22.141 1 96.81 253 THR B O 1
ATOM 5539 N N . LEU B 1 254 ? -10.797 22.641 22.438 1 97.81 254 LEU B N 1
ATOM 5540 C CA . LEU B 1 254 ? -10.398 22.781 21.031 1 97.81 254 LEU B CA 1
ATOM 5541 C C . LEU B 1 254 ? -11.383 22.078 20.109 1 97.81 254 LEU B C 1
ATOM 5543 O O . LEU B 1 254 ? -11.828 22.641 19.109 1 97.81 254 LEU B O 1
ATOM 5547 N N . LEU B 1 255 ? -11.703 20.859 20.453 1 96.88 255 LEU B N 1
ATOM 5548 C CA . LEU B 1 255 ? -12.617 20.078 19.625 1 96.88 255 LEU B CA 1
ATOM 5549 C C . LEU B 1 255 ? -13.977 20.75 19.516 1 96.88 255 LEU B C 1
ATOM 5551 O O . LEU B 1 255 ? -14.609 20.719 18.453 1 96.88 255 LEU B O 1
ATOM 5555 N N . ASN B 1 256 ? -14.414 21.359 20.578 1 95.5 256 ASN B N 1
ATOM 5556 C CA . ASN B 1 256 ? -15.664 22.125 20.547 1 95.5 256 ASN B CA 1
ATOM 5557 C C . ASN B 1 256 ? -15.578 23.312 19.609 1 95.5 256 ASN B C 1
ATOM 5559 O O . ASN B 1 256 ? -16.516 23.609 18.875 1 95.5 256 ASN B O 1
ATOM 5563 N N . ILE B 1 257 ? -14.516 23.984 19.703 1 95.94 257 ILE B N 1
ATOM 5564 C CA . ILE B 1 257 ? -14.312 25.141 18.844 1 95.94 257 ILE B CA 1
ATOM 5565 C C . ILE B 1 257 ? -14.305 24.719 17.375 1 95.94 257 ILE B C 1
ATOM 5567 O O . ILE B 1 257 ? -14.961 25.328 16.547 1 95.94 257 ILE B O 1
ATOM 5571 N N . LEU B 1 258 ? -13.617 23.641 17.047 1 96.19 258 LEU B N 1
ATOM 5572 C CA . LEU B 1 258 ? -13.531 23.141 15.68 1 96.19 258 LEU B CA 1
ATOM 5573 C C . LEU B 1 258 ? -14.906 22.719 15.172 1 96.19 258 LEU B C 1
ATOM 5575 O O . LEU B 1 258 ? -15.219 22.906 13.992 1 96.19 258 LEU B O 1
ATOM 5579 N N . GLY B 1 259 ? -15.703 22.172 16.062 1 93.44 259 GLY B N 1
ATOM 5580 C CA . GLY B 1 259 ? -17.031 21.703 15.703 1 93.44 259 GLY B CA 1
ATOM 5581 C C . GLY B 1 259 ? -17.984 22.844 15.367 1 93.44 259 GLY B C 1
ATOM 5582 O O . GLY B 1 259 ? -19.031 22.609 14.758 1 93.44 259 GLY B O 1
ATOM 5583 N N . SER B 1 260 ? -17.641 24.062 15.672 1 90.69 260 SER B N 1
ATOM 5584 C CA . SER B 1 260 ? -18.531 25.203 15.477 1 90.69 260 SER B CA 1
ATOM 5585 C C . SER B 1 260 ? -18.359 25.781 14.07 1 90.69 260 SER B C 1
ATOM 5587 O O . SER B 1 260 ? -19.141 26.656 13.664 1 90.69 260 SER B O 1
ATOM 5589 N N . VAL B 1 261 ? -17.375 25.328 13.336 1 92.38 261 VAL B N 1
ATOM 5590 C CA . VAL B 1 261 ? -17.141 25.844 11.992 1 92.38 261 VAL B CA 1
ATOM 5591 C C . VAL B 1 261 ? -17.484 24.781 10.953 1 92.38 261 VAL B C 1
ATOM 5593 O O . VAL B 1 261 ? -17.094 23.625 11.094 1 92.38 261 VAL B O 1
ATOM 5596 N N . SER B 1 262 ? -18.281 25.156 10.023 1 88.88 262 SER B N 1
ATOM 5597 C CA . SER B 1 262 ? -18.578 24.266 8.906 1 88.88 262 SER B CA 1
ATOM 5598 C C . SER B 1 262 ? -17.453 24.234 7.891 1 88.88 262 SER B C 1
ATOM 5600 O O . SER B 1 262 ? -17.062 25.281 7.352 1 88.88 262 SER B O 1
ATOM 5602 N N . CYS B 1 263 ? -16.891 23.141 7.668 1 92.44 263 CYS B N 1
ATOM 5603 C CA . CYS B 1 263 ? -15.734 22.984 6.789 1 92.44 263 CYS B CA 1
ATOM 5604 C C . CYS B 1 263 ? -15.867 21.734 5.93 1 92.44 263 CYS B C 1
ATOM 5606 O O . CYS B 1 263 ? -16.234 20.672 6.426 1 92.44 263 CYS B O 1
ATOM 5608 N N . PRO B 1 264 ? -15.617 21.891 4.617 1 95.75 264 PRO B N 1
ATOM 5609 C CA . PRO B 1 264 ? -15.633 20.688 3.777 1 95.75 264 PRO B CA 1
ATOM 5610 C C . PRO B 1 264 ? -14.555 19.688 4.18 1 95.75 264 PRO B C 1
ATOM 5612 O O . PRO B 1 264 ? -13.516 20.062 4.719 1 95.75 264 PRO B O 1
ATOM 5615 N N . VAL B 1 265 ? -14.891 18.391 3.92 1 95.56 265 VAL B N 1
ATOM 5616 C CA . VAL B 1 265 ? -13.93 17.312 4.109 1 95.56 265 VAL B CA 1
ATOM 5617 C C . VAL B 1 265 ? -13.242 17 2.785 1 95.56 265 VAL B C 1
ATOM 5619 O O . VAL B 1 265 ? -13.898 16.859 1.752 1 95.56 265 VAL B O 1
ATOM 5622 N N . VAL B 1 266 ? -11.938 16.938 2.793 1 97 266 VAL B N 1
ATOM 5623 C CA . VAL B 1 266 ? -11.156 16.688 1.591 1 97 266 VAL B CA 1
ATOM 5624 C C . VAL B 1 266 ? -10.023 15.711 1.913 1 97 266 VAL B C 1
ATOM 5626 O O . VAL B 1 266 ? -9.758 15.422 3.082 1 97 266 VAL B O 1
ATOM 5629 N N . PHE B 1 267 ? -9.422 15.117 0.898 1 96.75 267 PHE B N 1
ATOM 5630 C CA . PHE B 1 267 ? -8.148 14.43 1.091 1 96.75 267 PHE B CA 1
ATOM 5631 C C . PHE B 1 267 ? -7.035 15.422 1.372 1 96.75 267 PHE B C 1
ATOM 5633 O O . PHE B 1 267 ? -6.582 16.125 0.468 1 96.75 267 PHE B O 1
ATOM 5640 N N . SER B 1 268 ? -6.531 15.453 2.613 1 97.69 268 SER B N 1
ATOM 5641 C CA . SER B 1 268 ? -5.621 16.484 3.092 1 97.69 268 SER B CA 1
ATOM 5642 C C . SER B 1 268 ? -4.207 15.945 3.254 1 97.69 268 SER B C 1
ATOM 5644 O O . SER B 1 268 ? -4.02 14.773 3.566 1 97.69 268 SER B O 1
ATOM 5646 N N . HIS B 1 269 ? -3.234 16.797 3.031 1 97.56 269 HIS B N 1
ATOM 5647 C CA . HIS B 1 269 ? -1.836 16.469 3.273 1 97.56 269 HIS B CA 1
ATOM 5648 C C . HIS B 1 269 ? -1.526 16.438 4.766 1 97.56 269 HIS B C 1
ATOM 5650 O O . HIS B 1 269 ? -0.811 15.555 5.242 1 97.56 269 HIS B O 1
ATOM 5656 N N . ASN B 1 270 ? -2.033 17.422 5.48 1 97.69 270 ASN B N 1
ATOM 5657 C CA . ASN B 1 270 ? -2.012 17.562 6.93 1 97.69 270 ASN B CA 1
ATOM 5658 C C . ASN B 1 270 ? -0.624 17.953 7.438 1 97.69 270 ASN B C 1
ATOM 5660 O O . ASN B 1 270 ? -0.411 18.062 8.648 1 97.69 270 ASN B O 1
ATOM 5664 N N . ASP B 1 271 ? 0.378 18.172 6.566 1 96.38 271 ASP B N 1
ATOM 5665 C CA . ASP B 1 271 ? 1.709 18.578 7.008 1 96.38 271 ASP B CA 1
ATOM 5666 C C . ASP B 1 271 ? 2.43 19.375 5.922 1 96.38 271 ASP B C 1
ATOM 5668 O O . ASP B 1 271 ? 3.596 19.109 5.621 1 96.38 271 ASP B O 1
ATOM 5672 N N . LEU B 1 272 ? 1.792 20.359 5.418 1 97.12 272 LEU B N 1
ATOM 5673 C CA . LEU B 1 272 ? 2.379 21.125 4.324 1 97.12 272 LEU B CA 1
ATOM 5674 C C . LEU B 1 272 ? 3.252 22.25 4.859 1 97.12 272 LEU B C 1
ATOM 5676 O O . LEU B 1 272 ? 2.939 23.438 4.664 1 97.12 272 LEU B O 1
ATOM 5680 N N . GLN B 1 273 ? 4.34 21.953 5.406 1 95.94 273 GLN B N 1
ATOM 5681 C CA . GLN B 1 273 ? 5.418 22.875 5.75 1 95.94 273 GLN B CA 1
ATOM 5682 C C . GLN B 1 273 ? 6.375 23.062 4.574 1 95.94 273 GLN B C 1
ATOM 5684 O O . GLN B 1 273 ? 6.273 22.359 3.568 1 95.94 273 GLN B O 1
ATOM 5689 N N . GLU B 1 274 ? 7.289 23.984 4.668 1 95.19 274 GLU B N 1
ATOM 5690 C CA . GLU B 1 274 ? 8.141 24.391 3.551 1 95.19 274 GLU B CA 1
ATOM 5691 C C . GLU B 1 274 ? 8.984 23.219 3.062 1 95.19 274 GLU B C 1
ATOM 5693 O O . GLU B 1 274 ? 9.219 23.062 1.86 1 95.19 274 GLU B O 1
ATOM 5698 N N . GLY B 1 275 ? 9.391 22.328 3.939 1 92.62 275 GLY B N 1
ATOM 5699 C CA . GLY B 1 275 ? 10.258 21.203 3.586 1 92.62 275 GLY B CA 1
ATOM 5700 C C . GLY B 1 275 ? 9.539 20.125 2.797 1 92.62 275 GLY B C 1
ATOM 5701 O O . GLY B 1 275 ? 10.188 19.266 2.189 1 92.62 275 GLY B O 1
ATOM 5702 N N . ASN B 1 276 ? 8.281 20.188 2.762 1 94 276 ASN B N 1
ATOM 5703 C CA . ASN B 1 276 ? 7.484 19.172 2.08 1 94 276 ASN B CA 1
ATOM 5704 C C . ASN B 1 276 ? 6.961 19.688 0.739 1 94 276 ASN B C 1
ATOM 5706 O O . ASN B 1 276 ? 6.062 19.078 0.15 1 94 276 ASN B O 1
ATOM 5710 N N . ILE B 1 277 ? 7.539 20.828 0.298 1 96.12 277 ILE B N 1
ATOM 5711 C CA . ILE B 1 277 ? 7.137 21.422 -0.973 1 96.12 277 ILE B CA 1
ATOM 5712 C C . ILE B 1 277 ? 8.359 21.594 -1.873 1 96.12 277 ILE B C 1
ATOM 5714 O O . ILE B 1 277 ? 9.32 22.266 -1.499 1 96.12 277 ILE B O 1
ATOM 5718 N N . LEU B 1 278 ? 8.234 21 -3.02 1 94.62 278 LEU B N 1
ATOM 5719 C CA . LEU B 1 278 ? 9.305 21.109 -4.004 1 94.62 278 LEU B CA 1
ATOM 5720 C C . LEU B 1 278 ? 8.844 21.891 -5.227 1 94.62 278 LEU B C 1
ATOM 5722 O O . LEU B 1 278 ? 7.703 21.766 -5.664 1 94.62 278 LEU B O 1
ATOM 5726 N N . TYR B 1 279 ? 9.711 22.781 -5.652 1 93.81 279 TYR B N 1
ATOM 5727 C CA . TYR B 1 279 ? 9.438 23.547 -6.867 1 93.81 279 TYR B CA 1
ATOM 5728 C C . TYR B 1 279 ? 10.555 23.375 -7.883 1 93.81 279 TYR B C 1
ATOM 5730 O O . TYR B 1 279 ? 11.711 23.719 -7.613 1 93.81 279 TYR B O 1
ATOM 5738 N N . LEU B 1 280 ? 10.195 22.797 -9 1 90.12 280 LEU B N 1
ATOM 5739 C CA . LEU B 1 280 ? 11.125 22.609 -10.117 1 90.12 280 LEU B CA 1
ATOM 5740 C C . LEU B 1 280 ? 10.719 23.469 -11.305 1 90.12 280 LEU B C 1
ATOM 5742 O O . LEU B 1 280 ? 9.953 23.031 -12.164 1 90.12 280 LEU B O 1
ATOM 5746 N N . GLU B 1 281 ? 11.383 24.531 -11.445 1 84.38 281 GLU B N 1
ATOM 5747 C CA . GLU B 1 281 ? 11.023 25.516 -12.461 1 84.38 281 GLU B CA 1
ATOM 5748 C C . GLU B 1 281 ? 11.188 24.938 -13.867 1 84.38 281 GLU B C 1
ATOM 5750 O O . GLU B 1 281 ? 10.344 25.156 -14.742 1 84.38 281 GLU B O 1
ATOM 5755 N N . ASP B 1 282 ? 12.25 24.234 -14.148 1 84.44 282 ASP B N 1
ATOM 5756 C CA . ASP B 1 282 ? 12.594 23.781 -15.492 1 84.44 282 ASP B CA 1
ATOM 5757 C C . ASP B 1 282 ? 12.008 22.391 -15.758 1 84.44 282 ASP B C 1
ATOM 5759 O O . ASP B 1 282 ? 12.453 21.688 -16.672 1 84.44 282 ASP B O 1
ATOM 5763 N N . CYS B 1 283 ? 10.945 22.109 -15.094 1 82.31 283 CYS B N 1
ATOM 5764 C CA . CYS B 1 283 ? 10.312 20.828 -15.32 1 82.31 283 CYS B CA 1
ATOM 5765 C C . CYS B 1 283 ? 9.445 20.844 -16.578 1 82.31 283 CYS B C 1
ATOM 5767 O O . CYS B 1 283 ? 8.688 21.797 -16.781 1 82.31 283 CYS B O 1
ATOM 5769 N N . ASP B 1 284 ? 9.578 19.828 -17.422 1 80.81 284 ASP B N 1
ATOM 5770 C CA . ASP B 1 284 ? 8.836 19.75 -18.672 1 80.81 284 ASP B CA 1
ATOM 5771 C C . ASP B 1 284 ? 7.363 19.438 -18.422 1 80.81 284 ASP B C 1
ATOM 5773 O O . ASP B 1 284 ? 6.504 19.781 -19.234 1 80.81 284 ASP B O 1
ATOM 5777 N N . GLN B 1 285 ? 7.141 18.797 -17.328 1 81.25 285 GLN B N 1
ATOM 5778 C CA . GLN B 1 285 ? 5.766 18.453 -16.984 1 81.25 285 GLN B CA 1
ATOM 5779 C C . GLN B 1 285 ? 5.18 19.469 -16.016 1 81.25 285 GLN B C 1
ATOM 5781 O O . GLN B 1 285 ? 5.535 19.484 -14.828 1 81.25 285 GLN B O 1
ATOM 5786 N N . PRO B 1 286 ? 4.246 20.266 -16.484 1 77.31 286 PRO B N 1
ATOM 5787 C CA . PRO B 1 286 ? 3.699 21.328 -15.633 1 77.31 286 PRO B CA 1
ATOM 5788 C C . PRO B 1 286 ? 3.158 20.797 -14.305 1 77.31 286 PRO B C 1
ATOM 5790 O O . PRO B 1 286 ? 3.291 21.453 -13.273 1 77.31 286 PRO B O 1
ATOM 5793 N N . GLU B 1 287 ? 2.617 19.609 -14.328 1 77.31 287 GLU B N 1
ATOM 5794 C CA . GLU B 1 287 ? 2.01 19.047 -13.125 1 77.31 287 GLU B CA 1
ATOM 5795 C C . GLU B 1 287 ? 3.07 18.672 -12.094 1 77.31 287 GLU B C 1
ATOM 5797 O O . GLU B 1 287 ? 2.762 18.5 -10.914 1 77.31 287 GLU B O 1
ATOM 5802 N N . ARG B 1 288 ? 4.289 18.703 -12.594 1 83.06 288 ARG B N 1
ATOM 5803 C CA . ARG B 1 288 ? 5.367 18.266 -11.711 1 83.06 288 ARG B CA 1
ATOM 5804 C C . ARG B 1 288 ? 6.227 19.438 -11.273 1 83.06 288 ARG B C 1
ATOM 5806 O O . ARG B 1 288 ? 7.184 19.266 -10.508 1 83.06 288 ARG B O 1
ATOM 5813 N N . LYS B 1 289 ? 5.855 20.625 -11.695 1 88.62 289 LYS B N 1
ATOM 5814 C CA . LYS B 1 289 ? 6.625 21.797 -11.297 1 88.62 289 LYS B CA 1
ATOM 5815 C C . LYS B 1 289 ? 6.523 22.031 -9.797 1 88.62 289 LYS B C 1
ATOM 5817 O O . LYS B 1 289 ? 7.523 22.359 -9.148 1 88.62 289 LYS B O 1
ATOM 5822 N N . MET B 1 290 ? 5.328 21.969 -9.281 1 92.44 290 MET B N 1
ATOM 5823 C CA . MET B 1 290 ? 5.066 22.016 -7.848 1 92.44 290 MET B CA 1
ATOM 5824 C C . MET B 1 290 ? 4.688 20.641 -7.32 1 92.44 290 MET B C 1
ATOM 5826 O O . MET B 1 290 ? 3.678 20.062 -7.734 1 92.44 290 MET B O 1
ATOM 5830 N N . THR B 1 291 ? 5.52 20.078 -6.398 1 93.25 291 THR B N 1
ATOM 5831 C CA . THR B 1 291 ? 5.297 18.719 -5.91 1 93.25 291 THR B CA 1
ATOM 5832 C C . THR B 1 291 ? 5.266 18.703 -4.383 1 93.25 291 THR B C 1
ATOM 5834 O O . THR B 1 291 ? 6.16 19.234 -3.73 1 93.25 291 THR B O 1
ATOM 5837 N N . PHE B 1 292 ? 4.176 18.156 -3.883 1 95.81 292 PHE B N 1
ATOM 5838 C CA . PHE B 1 292 ? 4.105 17.891 -2.451 1 95.81 292 PHE B CA 1
ATOM 5839 C C . PHE B 1 292 ? 4.707 16.531 -2.125 1 95.81 292 PHE B C 1
ATOM 5841 O O . PHE B 1 292 ? 4.465 15.547 -2.836 1 95.81 292 PHE B O 1
ATOM 5848 N N . ILE B 1 293 ? 5.555 16.469 -1.109 1 92.38 293 ILE B N 1
ATOM 5849 C CA . ILE B 1 293 ? 6.168 15.211 -0.717 1 92.38 293 ILE B CA 1
ATOM 5850 C C . ILE B 1 293 ? 5.84 14.906 0.744 1 92.38 293 ILE B C 1
ATOM 5852 O O . ILE B 1 293 ? 5.203 15.719 1.423 1 92.38 293 ILE B O 1
ATOM 5856 N N . ASP B 1 294 ? 6.16 13.695 1.224 1 90.38 294 ASP B N 1
ATOM 5857 C CA . ASP B 1 294 ? 5.941 13.211 2.582 1 90.38 294 ASP B CA 1
ATOM 5858 C C . ASP B 1 294 ? 4.449 13.109 2.896 1 90.38 294 ASP B C 1
ATOM 5860 O O . ASP B 1 294 ? 3.898 13.969 3.588 1 90.38 294 ASP B O 1
ATOM 5864 N N . TRP B 1 295 ? 3.85 12.078 2.516 1 93.31 295 TRP B N 1
ATOM 5865 C CA . TRP B 1 295 ? 2.408 11.867 2.592 1 93.31 295 TRP B CA 1
ATOM 5866 C C . TRP B 1 295 ? 2.039 11.078 3.844 1 93.31 295 TRP B C 1
ATOM 5868 O O . TRP B 1 295 ? 0.979 10.453 3.898 1 93.31 295 TRP B O 1
ATOM 5878 N N . GLU B 1 296 ? 2.828 11.125 4.832 1 88.31 296 GLU B N 1
ATOM 5879 C CA . GLU B 1 296 ? 2.684 10.227 5.977 1 88.31 296 GLU B CA 1
ATOM 5880 C C . GLU B 1 296 ? 1.44 10.578 6.793 1 88.31 296 GLU B C 1
ATOM 5882 O O . GLU B 1 296 ? 0.861 9.711 7.449 1 88.31 296 GLU B O 1
ATOM 5887 N N . TYR B 1 297 ? 0.981 11.797 6.695 1 93 297 TYR B N 1
ATOM 5888 C CA . TYR B 1 297 ? -0.172 12.188 7.5 1 93 297 TYR B CA 1
ATOM 5889 C C . TYR B 1 297 ? -1.41 12.359 6.625 1 93 297 TYR B C 1
ATOM 5891 O O . TYR B 1 297 ? -2.453 12.82 7.098 1 93 297 TYR B O 1
ATOM 5899 N N . CYS B 1 298 ? -1.315 12.039 5.395 1 95.31 298 CYS B N 1
ATOM 5900 C CA . CYS B 1 298 ? -2.453 12.219 4.5 1 95.31 298 CYS B CA 1
ATOM 5901 C C . CYS B 1 298 ? -3.67 11.445 5.004 1 95.31 298 CYS B C 1
ATOM 5903 O O . CYS B 1 298 ? -3.539 10.32 5.48 1 95.31 298 CYS B O 1
ATOM 5905 N N . SER B 1 299 ? -4.742 12.047 4.945 1 94.81 299 SER B N 1
ATOM 5906 C CA . SER B 1 299 ? -6.035 11.508 5.355 1 94.81 299 SER B CA 1
ATOM 5907 C C . SER B 1 299 ? -7.18 12.406 4.91 1 94.81 299 SER B C 1
ATOM 5909 O O . SER B 1 299 ? -6.953 13.547 4.496 1 94.81 299 SER B O 1
ATOM 5911 N N . TYR B 1 300 ? -8.367 11.828 4.91 1 95.06 300 TYR B N 1
ATOM 5912 C CA . TYR B 1 300 ? -9.508 12.727 4.797 1 95.06 300 TYR B CA 1
ATOM 5913 C C . TYR B 1 300 ? -9.68 13.555 6.062 1 95.06 300 TYR B C 1
ATOM 5915 O O . TYR B 1 300 ? -9.648 13.023 7.172 1 95.06 300 TYR B O 1
ATOM 5923 N N . ASN B 1 301 ? -9.734 14.812 5.918 1 96.75 301 ASN B N 1
ATOM 5924 C CA . ASN B 1 301 ? -9.781 15.781 7.008 1 96.75 301 ASN B CA 1
ATOM 5925 C C . ASN B 1 301 ? -10.469 17.078 6.582 1 96.75 301 ASN B C 1
ATOM 5927 O O . ASN B 1 301 ? -10.805 17.25 5.41 1 96.75 301 ASN B O 1
ATOM 5931 N N . TYR B 1 302 ? -10.758 17.891 7.578 1 97.38 302 TYR B N 1
ATOM 5932 C CA . TYR B 1 302 ? -11.336 19.203 7.27 1 97.38 302 TYR B CA 1
ATOM 5933 C C . TYR B 1 302 ? -10.352 20.047 6.473 1 97.38 302 TYR B C 1
ATOM 5935 O O . TYR B 1 302 ? -9.188 20.188 6.848 1 97.38 302 TYR B O 1
ATOM 5943 N N . ARG B 1 303 ? -10.867 20.625 5.375 1 97.88 303 ARG B N 1
ATOM 5944 C CA . ARG B 1 303 ? -10.078 21.438 4.461 1 97.88 303 ARG B CA 1
ATOM 5945 C C . ARG B 1 303 ? -9.328 22.531 5.215 1 97.88 303 ARG B C 1
ATOM 5947 O O . ARG B 1 303 ? -8.188 22.859 4.871 1 97.88 303 ARG B O 1
ATOM 5954 N N . GLY B 1 304 ? -9.945 23.047 6.246 1 97.81 304 GLY B N 1
ATOM 5955 C CA . GLY B 1 304 ? -9.391 24.156 7.004 1 97.81 304 GLY B CA 1
ATOM 5956 C C . GLY B 1 304 ? -8.055 23.828 7.645 1 97.81 304 GLY B C 1
ATOM 5957 O O . GLY B 1 304 ? -7.227 24.719 7.848 1 97.81 304 GLY B O 1
ATOM 5958 N N . PHE B 1 305 ? -7.852 22.594 7.941 1 98.44 305 PHE B N 1
ATOM 5959 C CA . PHE B 1 305 ? -6.605 22.234 8.609 1 98.44 305 PHE B CA 1
ATOM 5960 C C . PHE B 1 305 ? -5.414 22.453 7.688 1 98.44 305 PHE B C 1
ATOM 5962 O O . PHE B 1 305 ? -4.375 22.953 8.117 1 98.44 305 PHE B O 1
ATOM 5969 N N . ASP B 1 306 ? -5.477 22.062 6.426 1 98.75 306 ASP B N 1
ATOM 5970 C CA . ASP B 1 306 ? -4.371 22.297 5.5 1 98.75 306 ASP B CA 1
ATOM 5971 C C . ASP B 1 306 ? -4.086 23.781 5.344 1 98.75 306 ASP B C 1
ATOM 5973 O O . ASP B 1 306 ? -2.926 24.203 5.301 1 98.75 306 ASP B O 1
ATOM 5977 N N . PHE B 1 307 ? -5.129 24.578 5.273 1 98.62 307 PHE B N 1
ATOM 5978 C CA . PHE B 1 307 ? -4.938 26.031 5.195 1 98.62 307 PHE B CA 1
ATOM 5979 C C . PHE B 1 307 ? -4.25 26.547 6.453 1 98.62 307 PHE B C 1
ATOM 5981 O O . PHE B 1 307 ? -3.189 27.172 6.375 1 98.62 307 PHE B O 1
ATOM 5988 N N . GLY B 1 308 ? -4.891 26.25 7.555 1 98.44 308 GLY B N 1
ATOM 5989 C CA . GLY B 1 308 ? -4.379 26.75 8.828 1 98.44 308 GLY B CA 1
ATOM 5990 C C . GLY B 1 308 ? -2.963 26.297 9.117 1 98.44 308 GLY B C 1
ATOM 5991 O O . GLY B 1 308 ? -2.123 27.094 9.531 1 98.44 308 GLY B O 1
ATOM 5992 N N . ASN B 1 309 ? -2.758 25 8.906 1 98.75 309 ASN B N 1
ATOM 5993 C CA . ASN B 1 309 ? -1.422 24.469 9.141 1 98.75 309 ASN B CA 1
ATOM 5994 C C . ASN B 1 309 ? -0.39 25.109 8.219 1 98.75 309 ASN B C 1
ATOM 5996 O O . ASN B 1 309 ? 0.711 25.453 8.648 1 98.75 309 ASN B O 1
ATOM 6000 N N . HIS B 1 310 ? -0.733 25.203 6.965 1 98.81 310 HIS B N 1
ATOM 6001 C CA . HIS B 1 310 ? 0.185 25.812 6.008 1 98.81 310 HIS B CA 1
ATOM 6002 C C . HIS B 1 310 ? 0.514 27.25 6.387 1 98.81 310 HIS B C 1
ATOM 6004 O O . HIS B 1 310 ? 1.669 27.672 6.301 1 98.81 310 HIS B O 1
ATOM 6010 N N . PHE B 1 311 ? -0.435 28.016 6.84 1 98.75 311 PHE B N 1
ATOM 6011 C CA . PHE B 1 311 ? -0.211 29.406 7.23 1 98.75 311 PHE B CA 1
ATOM 6012 C C . PHE B 1 311 ? 0.637 29.484 8.492 1 98.75 311 PHE B C 1
ATOM 6014 O O . PHE B 1 311 ? 1.502 30.344 8.617 1 98.75 311 PHE B O 1
ATOM 6021 N N . CYS B 1 312 ? 0.369 28.562 9.406 1 98.56 312 CYS B N 1
ATOM 6022 C CA . CYS B 1 312 ? 1.245 28.484 10.57 1 98.56 312 CYS B CA 1
ATOM 6023 C C . CYS B 1 312 ? 2.691 28.25 10.156 1 98.56 312 CYS B C 1
ATOM 6025 O O . CYS B 1 312 ? 3.609 28.844 10.727 1 98.56 312 CYS B O 1
ATOM 6027 N N . GLU B 1 313 ? 2.908 27.484 9.141 1 98.12 313 GLU B N 1
ATOM 6028 C CA . GLU B 1 313 ? 4.246 27.078 8.727 1 98.12 313 GLU B CA 1
ATOM 6029 C C . GLU B 1 313 ? 4.977 28.219 8.023 1 98.12 313 GLU B C 1
ATOM 6031 O O . GLU B 1 313 ? 6.195 28.156 7.848 1 98.12 313 GLU B O 1
ATOM 6036 N N . TRP B 1 314 ? 4.258 29.266 7.695 1 98.25 314 TRP B N 1
ATOM 6037 C CA . TRP B 1 314 ? 4.922 30.469 7.207 1 98.25 314 TRP B CA 1
ATOM 6038 C C . TRP B 1 314 ? 5.82 31.078 8.281 1 98.25 314 TRP B C 1
ATOM 6040 O O . TRP B 1 314 ? 6.746 31.828 7.977 1 98.25 314 TRP B O 1
ATOM 6050 N N . CYS B 1 315 ? 5.582 30.688 9.539 1 98.12 315 CYS B N 1
ATOM 6051 C CA . CYS B 1 315 ? 6.211 31.391 10.656 1 98.12 315 CYS B CA 1
ATOM 6052 C C . CYS B 1 315 ? 7.332 30.547 11.258 1 98.12 315 CYS B C 1
ATOM 6054 O O . CYS B 1 315 ? 8.148 31.047 12.023 1 98.12 315 CYS B O 1
ATOM 6056 N N . TYR B 1 316 ? 7.348 29.281 10.93 1 97.25 316 TYR B N 1
ATOM 6057 C CA . TYR B 1 316 ? 8.328 28.375 11.508 1 97.25 316 TYR B CA 1
ATOM 6058 C C . TYR B 1 316 ? 9.406 28.016 10.5 1 97.25 316 TYR B C 1
ATOM 6060 O O . TYR B 1 316 ? 9.117 27.469 9.43 1 97.25 316 TYR B O 1
ATOM 6068 N N . ASP B 1 317 ? 10.648 28.328 10.82 1 95.38 317 ASP B N 1
ATOM 6069 C CA . ASP B 1 317 ? 11.805 28 9.992 1 95.38 317 ASP B CA 1
ATOM 6070 C C . ASP B 1 317 ? 12.633 26.875 10.625 1 95.38 317 ASP B C 1
ATOM 6072 O O . ASP B 1 317 ? 13.211 27.062 11.695 1 95.38 317 ASP B O 1
ATOM 6076 N N . TYR B 1 318 ? 12.703 25.812 9.914 1 91.81 318 TYR B N 1
ATOM 6077 C CA . TYR B 1 318 ? 13.344 24.641 10.484 1 91.81 318 TYR B CA 1
ATOM 6078 C C . TYR B 1 318 ? 14.781 24.516 10 1 91.81 318 TYR B C 1
ATOM 6080 O O . TYR B 1 318 ? 15.414 23.469 10.18 1 91.81 318 TYR B O 1
ATOM 6088 N N . SER B 1 319 ? 15.297 25.5 9.391 1 87.62 319 SER B N 1
ATOM 6089 C CA . SER B 1 319 ? 16.641 25.438 8.836 1 87.62 319 SER B CA 1
ATOM 6090 C C . SER B 1 319 ? 17.656 26.125 9.75 1 87.62 319 SER B C 1
ATOM 6092 O O . SER B 1 319 ? 18.812 26.312 9.375 1 87.62 319 SER B O 1
ATOM 6094 N N . HIS B 1 320 ? 17.172 26.453 10.938 1 90.06 320 HIS B N 1
ATOM 6095 C CA . HIS B 1 320 ? 18.094 27.094 11.883 1 90.06 320 HIS B CA 1
ATOM 6096 C C . HIS B 1 320 ? 19.203 26.141 12.281 1 90.06 320 HIS B C 1
ATOM 6098 O O . HIS B 1 320 ? 18.938 25.016 12.742 1 90.06 320 HIS B O 1
ATOM 6104 N N . PRO B 1 321 ? 20.453 26.516 12.203 1 87.94 321 PRO B N 1
ATOM 6105 C CA . PRO B 1 321 ? 21.578 25.594 12.359 1 87.94 321 PRO B CA 1
ATOM 6106 C C . PRO B 1 321 ? 21.875 25.266 13.82 1 87.94 321 PRO B C 1
ATOM 6108 O O . PRO B 1 321 ? 22.438 24.203 14.117 1 87.94 321 PRO B O 1
ATOM 6111 N N . ASP B 1 322 ? 21.516 26.156 14.719 1 91.81 322 ASP B N 1
ATOM 6112 C CA . ASP B 1 322 ? 21.828 25.969 16.141 1 91.81 322 ASP B CA 1
ATOM 6113 C C . ASP B 1 322 ? 20.594 25.562 16.922 1 91.81 322 ASP B C 1
ATOM 6115 O O . ASP B 1 322 ? 19.469 25.797 16.484 1 91.81 322 ASP B O 1
ATOM 6119 N N . PHE B 1 323 ? 20.891 25.047 18.094 1 92.44 323 PHE B N 1
ATOM 6120 C CA . PHE B 1 323 ? 19.781 24.688 18.984 1 92.44 323 PHE B CA 1
ATOM 6121 C C . PHE B 1 323 ? 18.906 25.906 19.25 1 92.44 323 PHE B C 1
ATOM 6123 O O . PHE B 1 323 ? 19.406 27 19.469 1 92.44 323 PHE B O 1
ATOM 6130 N N . PRO B 1 324 ? 17.641 25.797 19.109 1 94.69 324 PRO B N 1
ATOM 6131 C CA . PRO B 1 324 ? 16.844 24.578 19.109 1 94.69 324 PRO B CA 1
ATOM 6132 C C . PRO B 1 324 ? 16.531 24.062 17.703 1 94.69 324 PRO B C 1
ATOM 6134 O O . PRO B 1 324 ? 15.586 23.297 17.516 1 94.69 324 PRO B O 1
ATOM 6137 N N . PHE B 1 325 ? 17.172 24.562 16.641 1 91.88 325 PHE B N 1
ATOM 6138 C CA . PHE B 1 325 ? 17.203 24.094 15.266 1 91.88 325 PHE B CA 1
ATOM 6139 C C . PHE B 1 325 ? 15.961 24.547 14.508 1 91.88 325 PHE B C 1
ATOM 6141 O O . PHE B 1 325 ? 15.602 23.953 13.484 1 91.88 325 PHE B O 1
ATOM 6148 N N . PHE B 1 326 ? 15.289 25.5 15.156 1 95.12 326 PHE B N 1
ATOM 6149 C CA . PHE B 1 326 ? 14.211 26.203 14.469 1 95.12 326 PHE B CA 1
ATOM 6150 C C . PHE B 1 326 ? 14.109 27.641 14.953 1 95.12 326 PHE B C 1
ATOM 6152 O O . PHE B 1 326 ? 14.68 28 15.984 1 95.12 326 PHE B O 1
ATOM 6159 N N . SER B 1 327 ? 13.547 28.453 14.148 1 96.56 327 SER B N 1
ATOM 6160 C CA . SER B 1 327 ? 13.219 29.812 14.531 1 96.56 327 SER B CA 1
ATOM 6161 C C . SER B 1 327 ? 11.766 30.156 14.203 1 96.56 327 SER B C 1
ATOM 6163 O O . SER B 1 327 ? 11.125 29.438 13.43 1 96.56 327 SER B O 1
ATOM 6165 N N . TYR B 1 328 ? 11.242 31.094 14.93 1 97.62 328 TYR B N 1
ATOM 6166 C CA . TYR B 1 328 ? 9.844 31.484 14.789 1 97.62 328 TYR B CA 1
ATOM 6167 C C . TYR B 1 328 ? 9.711 33 14.609 1 97.62 328 TYR B C 1
ATOM 6169 O O . TYR B 1 328 ? 10.32 33.75 15.352 1 97.62 328 TYR B O 1
ATOM 6177 N N . THR B 1 329 ? 9 33.406 13.594 1 97.25 329 THR B N 1
ATOM 6178 C CA . THR B 1 329 ? 8.672 34.812 13.359 1 97.25 329 THR B CA 1
ATOM 6179 C C . THR B 1 329 ? 7.164 35 13.242 1 97.25 329 THR B C 1
ATOM 6181 O O . THR B 1 329 ? 6.586 34.781 12.18 1 97.25 329 THR B O 1
ATOM 6184 N N . LYS B 1 330 ? 6.582 35.531 14.234 1 95.88 330 LYS B N 1
ATOM 6185 C CA . LYS B 1 330 ? 5.137 35.688 14.359 1 95.88 330 LYS B CA 1
ATOM 6186 C C . LYS B 1 330 ? 4.562 36.531 13.234 1 95.88 330 LYS B C 1
ATOM 6188 O O . LYS B 1 330 ? 3.486 36.219 12.703 1 95.88 330 LYS B O 1
ATOM 6193 N N . ASP B 1 331 ? 5.234 37.531 12.781 1 95.12 331 ASP B N 1
ATOM 6194 C CA . ASP B 1 331 ? 4.734 38.531 11.828 1 95.12 331 ASP B CA 1
ATOM 6195 C C . ASP B 1 331 ? 4.66 37.938 10.414 1 95.12 331 ASP B C 1
ATOM 6197 O O . ASP B 1 331 ? 4.09 38.562 9.516 1 95.12 331 ASP B O 1
ATOM 6201 N N . TYR B 1 332 ? 5.148 36.75 10.25 1 97 332 TYR B N 1
ATOM 6202 C CA . TYR B 1 332 ? 5.125 36.125 8.93 1 97 332 TYR B CA 1
ATOM 6203 C C . TYR B 1 332 ? 3.807 35.406 8.688 1 97 332 TYR B C 1
ATOM 6205 O O . TYR B 1 332 ? 3.531 34.969 7.574 1 97 332 TYR B O 1
ATOM 6213 N N . TYR B 1 333 ? 2.975 35.312 9.719 1 97.69 333 TYR B N 1
ATOM 6214 C CA . TYR B 1 333 ? 1.641 34.781 9.461 1 97.69 333 TYR B CA 1
ATOM 6215 C C . TYR B 1 333 ? 0.912 35.625 8.414 1 97.69 333 TYR B C 1
ATOM 6217 O O . TYR B 1 333 ? 0.893 36.844 8.5 1 97.69 333 TYR B O 1
ATOM 6225 N N . PRO B 1 334 ? 0.381 35 7.41 1 97.94 334 PRO B N 1
ATOM 6226 C CA . PRO B 1 334 ? -0.184 35.812 6.324 1 97.94 334 PRO B CA 1
ATOM 6227 C C . PRO B 1 334 ? -1.308 36.719 6.793 1 97.94 334 PRO B C 1
ATOM 6229 O O . PRO B 1 334 ? -2.125 36.344 7.629 1 97.94 334 PRO B O 1
ATOM 6232 N N . SER B 1 335 ? -1.336 37.938 6.223 1 96.81 335 SER B N 1
ATOM 6233 C CA . SER B 1 335 ? -2.416 38.875 6.48 1 96.81 335 SER B CA 1
ATOM 6234 C C . SER B 1 335 ? -3.734 38.375 5.891 1 96.81 335 SER B C 1
ATOM 6236 O O . SER B 1 335 ? -3.754 37.438 5.102 1 96.81 335 SER B O 1
ATOM 6238 N N . LYS B 1 336 ? -4.812 39.062 6.297 1 96.44 336 LYS B N 1
ATOM 6239 C CA . LYS B 1 336 ? -6.121 38.719 5.746 1 96.44 336 LYS B CA 1
ATOM 6240 C C . LYS B 1 336 ? -6.121 38.844 4.223 1 96.44 336 LYS B C 1
ATOM 6242 O O . LYS B 1 336 ? -6.672 37.969 3.531 1 96.44 336 LYS B O 1
ATOM 6247 N N . ALA B 1 337 ? -5.477 39.844 3.723 1 97.12 337 ALA B N 1
ATOM 6248 C CA . ALA B 1 337 ? -5.406 40.062 2.279 1 97.12 337 ALA B CA 1
ATOM 6249 C C . ALA B 1 337 ? -4.637 38.938 1.601 1 97.12 337 ALA B C 1
ATOM 6251 O O . ALA B 1 337 ? -5.02 38.469 0.524 1 97.12 337 ALA B O 1
ATOM 6252 N N . GLN B 1 338 ? -3.561 38.5 2.17 1 97.94 338 GLN B N 1
ATOM 6253 C CA . GLN B 1 338 ? -2.766 37.406 1.63 1 97.94 338 GLN B CA 1
ATOM 6254 C C . GLN B 1 338 ? -3.549 36.094 1.653 1 97.94 338 GLN B C 1
ATOM 6256 O O . GLN B 1 338 ? -3.482 35.312 0.706 1 97.94 338 GLN B O 1
ATOM 6261 N N . GLN B 1 339 ? -4.281 35.875 2.742 1 98.44 339 GLN B N 1
ATOM 6262 C CA . GLN B 1 339 ? -5.094 34.688 2.842 1 98.44 339 GLN B CA 1
ATOM 6263 C C . GLN B 1 339 ? -6.203 34.656 1.793 1 98.44 339 GLN B C 1
ATOM 6265 O O . GLN B 1 339 ? -6.438 33.656 1.135 1 98.44 339 GLN B O 1
ATOM 6270 N N . TYR B 1 340 ? -6.836 35.812 1.618 1 98.19 340 TYR B N 1
ATOM 6271 C CA . TYR B 1 340 ? -7.875 35.938 0.603 1 98.19 340 TYR B CA 1
ATOM 6272 C C . TYR B 1 340 ? -7.32 35.625 -0.784 1 98.19 340 TYR B C 1
ATOM 6274 O O . TYR B 1 340 ? -7.957 34.938 -1.577 1 98.19 340 TYR B O 1
ATOM 6282 N N . THR B 1 341 ? -6.168 36.188 -1.033 1 98.12 341 THR B N 1
ATOM 6283 C CA . THR B 1 341 ? -5.52 35.906 -2.314 1 98.12 341 THR B CA 1
ATOM 6284 C C . THR B 1 341 ? -5.23 34.438 -2.486 1 98.12 341 THR B C 1
ATOM 6286 O O . THR B 1 341 ? -5.438 33.875 -3.564 1 98.12 341 THR B O 1
ATOM 6289 N N . PHE B 1 342 ? -4.762 33.781 -1.469 1 98.5 342 PHE B N 1
ATOM 6290 C CA . PHE B 1 342 ? -4.488 32.375 -1.478 1 98.5 342 PHE B CA 1
ATOM 6291 C C . PHE B 1 342 ? -5.754 31.578 -1.789 1 98.5 342 PHE B C 1
ATOM 6293 O O . PHE B 1 342 ? -5.738 30.672 -2.633 1 98.5 342 PHE B O 1
ATOM 6300 N N . PHE B 1 343 ? -6.848 31.969 -1.151 1 98.5 343 PHE B N 1
ATOM 6301 C CA . PHE B 1 343 ? -8.125 31.297 -1.357 1 98.5 343 PHE B CA 1
ATOM 6302 C C . PHE B 1 343 ? -8.594 31.453 -2.797 1 98.5 343 PHE B C 1
ATOM 6304 O O . PHE B 1 343 ? -9.125 30.516 -3.395 1 98.5 343 PHE B O 1
ATOM 6311 N N . ARG B 1 344 ? -8.43 32.656 -3.318 1 98.19 344 ARG B N 1
ATOM 6312 C CA . ARG B 1 344 ? -8.844 32.906 -4.695 1 98.19 344 ARG B CA 1
ATOM 6313 C C . ARG B 1 344 ? -8.078 32 -5.668 1 98.19 344 ARG B C 1
ATOM 6315 O O . ARG B 1 344 ? -8.672 31.438 -6.594 1 98.19 344 ARG B O 1
ATOM 6322 N N . HIS B 1 345 ? -6.785 31.859 -5.469 1 97.69 345 HIS B N 1
ATOM 6323 C CA . HIS B 1 345 ? -5.988 30.984 -6.309 1 97.69 345 HIS B CA 1
ATOM 6324 C C . HIS B 1 345 ? -6.418 29.531 -6.148 1 97.69 345 HIS B C 1
ATOM 6326 O O . HIS B 1 345 ? -6.512 28.797 -7.133 1 97.69 345 HIS B O 1
ATOM 6332 N N . TYR B 1 346 ? -6.676 29.141 -4.914 1 98 346 TYR B N 1
ATOM 6333 C CA . TYR B 1 346 ? -7.16 27.797 -4.613 1 98 346 TYR B CA 1
ATOM 6334 C C . TYR B 1 346 ? -8.461 27.5 -5.348 1 98 346 TYR B C 1
ATOM 6336 O O . TYR B 1 346 ? -8.594 26.469 -6.004 1 98 346 TYR B O 1
ATOM 6344 N N . LEU B 1 347 ? -9.352 28.438 -5.293 1 97.88 347 LEU B N 1
ATOM 6345 C CA . LEU B 1 347 ? -10.688 28.25 -5.852 1 97.88 347 LEU B CA 1
ATOM 6346 C C . LEU B 1 347 ? -10.656 28.344 -7.375 1 97.88 347 LEU B C 1
ATOM 6348 O O . LEU B 1 347 ? -11.508 27.75 -8.055 1 97.88 347 LEU B O 1
ATOM 6352 N N . SER B 1 348 ? -9.719 28.984 -7.938 1 96.25 348 SER B N 1
ATOM 6353 C CA . SER B 1 348 ? -9.633 29.172 -9.383 1 96.25 348 SER B CA 1
ATOM 6354 C C . SER B 1 348 ? -9.336 27.844 -10.086 1 96.25 348 SER B C 1
ATOM 6356 O O . SER B 1 348 ? -9.625 27.703 -11.281 1 96.25 348 SER B O 1
ATOM 6358 N N . GLN B 1 349 ? -8.781 26.922 -9.383 1 91.75 349 GLN B N 1
ATOM 6359 C CA . GLN B 1 349 ? -8.508 25.594 -9.938 1 91.75 349 GLN B CA 1
ATOM 6360 C C . GLN B 1 349 ? -9.797 24.797 -10.094 1 91.75 349 GLN B C 1
ATOM 6362 O O . GLN B 1 349 ? -9.859 23.875 -10.914 1 91.75 349 GLN B O 1
ATOM 6367 N N . GLN B 1 350 ? -10.727 25.125 -9.367 1 89.06 350 GLN B N 1
ATOM 6368 C CA . GLN B 1 350 ? -11.961 24.344 -9.344 1 89.06 350 GLN B CA 1
ATOM 6369 C C . GLN B 1 350 ? -13.047 25.031 -10.18 1 89.06 350 GLN B C 1
ATOM 6371 O O . GLN B 1 350 ? -13.961 24.359 -10.68 1 89.06 350 GLN B O 1
ATOM 6376 N N . SER B 1 351 ? -12.977 26.328 -10.195 1 89.69 351 SER B N 1
ATOM 6377 C CA . SER B 1 351 ? -14.016 27.078 -10.883 1 89.69 351 SER B CA 1
ATOM 6378 C C . SER B 1 351 ? -13.484 28.406 -11.422 1 89.69 351 SER B C 1
ATOM 6380 O O . SER B 1 351 ? -12.602 29.016 -10.812 1 89.69 351 SER B O 1
ATOM 6382 N N . ASP B 1 352 ? -14.094 28.844 -12.453 1 91.44 352 ASP B N 1
ATOM 6383 C CA . ASP B 1 352 ? -13.727 30.125 -13.039 1 91.44 352 ASP B CA 1
ATOM 6384 C C . ASP B 1 352 ? -14.586 31.25 -12.453 1 91.44 352 ASP B C 1
ATOM 6386 O O . ASP B 1 352 ? -14.375 32.438 -12.766 1 91.44 352 ASP B O 1
ATOM 6390 N N . VAL B 1 353 ? -15.398 30.906 -11.633 1 91.94 353 VAL B N 1
ATOM 6391 C CA . VAL B 1 353 ? -16.281 31.891 -11.039 1 91.94 353 VAL B CA 1
ATOM 6392 C C . VAL B 1 353 ? -15.609 32.531 -9.836 1 91.94 353 VAL B C 1
ATOM 6394 O O . VAL B 1 353 ? -15.102 31.859 -8.953 1 91.94 353 VAL B O 1
ATOM 6397 N N . GLU B 1 354 ? -15.586 33.844 -9.859 1 93.75 354 GLU B N 1
ATOM 6398 C CA . GLU B 1 354 ? -15.008 34.562 -8.727 1 93.75 354 GLU B CA 1
ATOM 6399 C C . GLU B 1 354 ? -15.789 34.281 -7.441 1 93.75 354 GLU B C 1
ATOM 6401 O O . GLU B 1 354 ? -17.016 34.406 -7.418 1 93.75 354 GLU B O 1
ATOM 6406 N N . PRO B 1 355 ? -15.078 34 -6.406 1 96 355 PRO B N 1
ATOM 6407 C CA . PRO B 1 355 ? -15.773 33.719 -5.148 1 96 355 PRO B CA 1
ATOM 6408 C C . PRO B 1 355 ? -16.375 34.969 -4.527 1 96 355 PRO B C 1
ATOM 6410 O O . PRO B 1 355 ? -15.836 36.062 -4.688 1 96 355 PRO B O 1
ATOM 6413 N N . THR B 1 356 ? -17.406 34.812 -3.783 1 96.38 356 THR B N 1
ATOM 6414 C CA . THR B 1 356 ? -18.031 35.906 -3.082 1 96.38 356 THR B CA 1
ATOM 6415 C C . THR B 1 356 ? -17.25 36.281 -1.833 1 96.38 356 THR B C 1
ATOM 6417 O O . THR B 1 356 ? -16.469 35.469 -1.313 1 96.38 356 THR B O 1
ATOM 6420 N N . GLU B 1 357 ? -17.438 37.5 -1.421 1 96.06 357 GLU B N 1
ATOM 6421 C CA . GLU B 1 357 ? -16.812 37.969 -0.184 1 96.06 357 GLU B CA 1
ATOM 6422 C C . GLU B 1 357 ? -17.234 37.094 1 1 96.06 357 GLU B C 1
ATOM 6424 O O . GLU B 1 357 ? -16.438 36.812 1.898 1 96.06 357 GLU B O 1
ATOM 6429 N N . GLU B 1 358 ? -18.469 36.688 0.985 1 95.56 358 GLU B N 1
ATOM 6430 C CA . GLU B 1 358 ? -19 35.844 2.055 1 95.56 358 GLU B CA 1
ATOM 6431 C C . GLU B 1 358 ? -18.281 34.5 2.092 1 95.56 358 GLU B C 1
ATOM 6433 O O . GLU B 1 358 ? -17.984 33.969 3.17 1 95.56 358 GLU B O 1
ATOM 6438 N N . TYR B 1 359 ? -18.078 33.938 0.931 1 95.75 359 TYR B N 1
ATOM 6439 C CA . TYR B 1 359 ? -17.391 32.656 0.858 1 95.75 359 TYR B CA 1
ATOM 6440 C C . TYR B 1 359 ? -15.961 32.781 1.346 1 95.75 359 TYR B C 1
ATOM 6442 O O . TYR B 1 359 ? -15.469 31.922 2.084 1 95.75 359 TYR B O 1
ATOM 6450 N N . LEU B 1 360 ? -15.312 33.875 0.993 1 97.19 360 LEU B N 1
ATOM 6451 C CA . LEU B 1 360 ? -13.938 34.125 1.417 1 97.19 360 LEU B CA 1
ATOM 6452 C C . LEU B 1 360 ? -13.867 34.312 2.928 1 97.19 360 LEU B C 1
ATOM 6454 O O . LEU B 1 360 ? -12.938 33.812 3.576 1 97.19 360 LEU B O 1
ATOM 6458 N N . LYS B 1 361 ? -14.812 35.031 3.455 1 95.56 361 LYS B N 1
ATOM 6459 C CA . LYS B 1 361 ? -14.875 35.219 4.902 1 95.56 361 LYS B CA 1
ATOM 6460 C C . LYS B 1 361 ? -15.031 33.875 5.621 1 95.56 361 LYS B C 1
ATOM 6462 O O . LYS B 1 361 ? -14.453 33.688 6.691 1 95.56 361 LYS B O 1
ATOM 6467 N N . GLY B 1 362 ? -15.844 33.062 5.027 1 95.19 362 GLY B N 1
ATOM 6468 C CA . GLY B 1 362 ? -16 31.734 5.582 1 95.19 362 GLY B CA 1
ATOM 6469 C C . GLY B 1 362 ? -14.719 30.938 5.578 1 95.19 362 GLY B C 1
ATOM 6470 O O . GLY B 1 362 ? -14.391 30.266 6.562 1 95.19 362 GLY B O 1
ATOM 6471 N N . MET B 1 363 ? -13.977 31 4.492 1 97.06 363 MET B N 1
ATOM 6472 C CA . MET B 1 363 ? -12.703 30.297 4.387 1 97.06 363 MET B CA 1
ATOM 6473 C C . MET B 1 363 ? -11.672 30.859 5.352 1 97.06 363 MET B C 1
ATOM 6475 O O . MET B 1 363 ? -10.844 30.125 5.891 1 97.06 363 MET B O 1
ATOM 6479 N N . TYR B 1 364 ? -11.758 32.156 5.5 1 96.56 364 TYR B N 1
ATOM 6480 C CA . TYR B 1 364 ? -10.883 32.812 6.461 1 96.56 364 TYR B CA 1
ATOM 6481 C C . TYR B 1 364 ? -11.117 32.312 7.871 1 96.56 364 TYR B C 1
ATOM 6483 O O . TYR B 1 364 ? -10.172 31.984 8.594 1 96.56 364 TYR B O 1
ATOM 6491 N N . LYS B 1 365 ? -12.352 32.219 8.25 1 95.12 365 LYS B N 1
ATOM 6492 C CA . LYS B 1 365 ? -12.719 31.688 9.562 1 95.12 365 LYS B CA 1
ATOM 6493 C C . LYS B 1 365 ? -12.281 30.234 9.711 1 95.12 365 LYS B C 1
ATOM 6495 O O . LYS B 1 365 ? -11.75 29.844 10.75 1 95.12 365 LYS B O 1
ATOM 6500 N N . GLU B 1 366 ? -12.531 29.531 8.688 1 95.56 366 GLU B N 1
ATOM 6501 C CA . GLU B 1 366 ? -12.148 28.125 8.648 1 95.56 366 GLU B CA 1
ATOM 6502 C C . GLU B 1 366 ? -10.648 27.953 8.875 1 95.56 366 GLU B C 1
ATOM 6504 O O . GLU B 1 366 ? -10.227 27.219 9.773 1 95.56 366 GLU B O 1
ATOM 6509 N N . ALA B 1 367 ? -9.867 28.594 8.102 1 97.56 367 ALA B N 1
ATOM 6510 C CA . ALA B 1 367 ? -8.414 28.469 8.117 1 97.56 367 ALA B CA 1
ATOM 6511 C C . ALA B 1 367 ? -7.84 28.875 9.469 1 97.56 367 ALA B C 1
ATOM 6513 O O . ALA B 1 367 ? -7 28.172 10.031 1 97.56 367 ALA B O 1
ATOM 6514 N N . ASN B 1 368 ? -8.305 29.922 9.992 1 96.62 368 ASN B N 1
ATOM 6515 C CA . ASN B 1 368 ? -7.734 30.453 11.227 1 96.62 368 ASN B CA 1
ATOM 6516 C C . ASN B 1 368 ? -8.227 29.688 12.445 1 96.62 368 ASN B C 1
ATOM 6518 O O . ASN B 1 368 ? -7.508 29.578 13.445 1 96.62 368 ASN B O 1
ATOM 6522 N N . THR B 1 369 ? -9.414 29.156 12.352 1 96.75 369 THR B N 1
ATOM 6523 C CA . THR B 1 369 ? -9.859 28.266 13.414 1 96.75 369 THR B CA 1
ATOM 6524 C C . THR B 1 369 ? -9.008 27 13.453 1 96.75 369 THR B C 1
ATOM 6526 O O . THR B 1 369 ? -8.547 26.578 14.523 1 96.75 369 THR B O 1
ATOM 6529 N N . PHE B 1 370 ? -8.734 26.438 12.328 1 98 370 PHE B N 1
ATOM 6530 C CA . PHE B 1 370 ? -8 25.188 12.289 1 98 370 PHE B CA 1
ATOM 6531 C C . PHE B 1 370 ? -6.504 25.422 12.469 1 98 370 PHE B C 1
ATOM 6533 O O . PHE B 1 370 ? -5.742 24.484 12.719 1 98 370 PHE B O 1
ATOM 6540 N N . ALA B 1 371 ? -6.059 26.672 12.344 1 98.25 371 ALA B N 1
ATOM 6541 C CA . ALA B 1 371 ? -4.707 27 12.781 1 98.25 371 ALA B CA 1
ATOM 6542 C C . ALA B 1 371 ? -4.516 26.688 14.266 1 98.25 371 ALA B C 1
ATOM 6544 O O . ALA B 1 371 ? -3.426 26.312 14.688 1 98.25 371 ALA B O 1
ATOM 6545 N N . LEU B 1 372 ? -5.574 26.828 15.055 1 97.25 372 LEU B N 1
ATOM 6546 C CA . LEU B 1 372 ? -5.559 26.422 16.453 1 97.25 372 LEU B CA 1
ATOM 6547 C C . LEU B 1 372 ? -5.215 24.938 16.594 1 97.25 372 LEU B C 1
ATOM 6549 O O . LEU B 1 372 ? -4.375 24.562 17.406 1 97.25 372 LEU B O 1
ATOM 6553 N N . ALA B 1 373 ? -5.926 24.188 15.75 1 98.25 373 ALA B N 1
ATOM 6554 C CA . ALA B 1 373 ? -5.68 22.734 15.766 1 98.25 373 ALA B CA 1
ATOM 6555 C C . ALA B 1 373 ? -4.238 22.422 15.383 1 98.25 373 ALA B C 1
ATOM 6557 O O . ALA B 1 373 ? -3.635 21.5 15.93 1 98.25 373 ALA B O 1
ATOM 6558 N N . SER B 1 374 ? -3.719 23.125 14.438 1 98.62 374 SER B N 1
ATOM 6559 C CA . SER B 1 374 ? -2.34 22.922 14.008 1 98.62 374 SER B CA 1
ATOM 6560 C C . SER B 1 374 ? -1.367 23.094 15.164 1 98.62 374 SER B C 1
ATOM 6562 O O . SER B 1 374 ? -0.507 22.234 15.398 1 98.62 374 SER B O 1
ATOM 6564 N N . HIS B 1 375 ? -1.478 24.203 15.898 1 98.62 375 HIS B N 1
ATOM 6565 C CA . HIS B 1 375 ? -0.606 24.453 17.031 1 98.62 375 HIS B CA 1
ATOM 6566 C C . HIS B 1 375 ? -0.724 23.344 18.078 1 98.62 375 HIS B C 1
ATOM 6568 O O . HIS B 1 375 ? 0.288 22.844 18.562 1 98.62 375 HIS B O 1
ATOM 6574 N N . PHE B 1 376 ? -1.898 22.984 18.375 1 98.69 376 PHE B N 1
ATOM 6575 C CA . PHE B 1 376 ? -2.139 21.969 19.406 1 98.69 376 PHE B CA 1
ATOM 6576 C C . PHE B 1 376 ? -1.599 20.609 18.969 1 98.69 376 PHE B C 1
ATOM 6578 O O . PHE B 1 376 ? -0.932 19.922 19.734 1 98.69 376 PHE B O 1
ATOM 6585 N N . PHE B 1 377 ? -1.905 20.25 17.734 1 98.5 377 PHE B N 1
ATOM 6586 C CA . PHE B 1 377 ? -1.513 18.984 17.141 1 98.5 377 PHE B CA 1
ATOM 6587 C C . PHE B 1 377 ? -0 18.812 17.188 1 98.5 377 PHE B C 1
ATOM 6589 O O . PHE B 1 377 ? 0.499 17.797 17.703 1 98.5 377 PHE B O 1
ATOM 6596 N N . TRP B 1 378 ? 0.718 19.75 16.719 1 97.81 378 TRP B N 1
ATOM 6597 C CA . TRP B 1 378 ? 2.168 19.641 16.609 1 97.81 378 TRP B CA 1
ATOM 6598 C C . TRP B 1 378 ? 2.826 19.812 17.984 1 97.81 378 TRP B C 1
ATOM 6600 O O . TRP B 1 378 ? 3.943 19.344 18.203 1 97.81 378 TRP B O 1
ATOM 6610 N N . ALA B 1 379 ? 2.16 20.484 18.922 1 98.25 379 ALA B N 1
ATOM 6611 C CA . ALA B 1 379 ? 2.652 20.5 20.297 1 98.25 379 ALA B CA 1
ATOM 6612 C C . ALA B 1 379 ? 2.662 19.094 20.906 1 98.25 379 ALA B C 1
ATOM 6614 O O . ALA B 1 379 ? 3.662 18.672 21.484 1 98.25 379 ALA B O 1
ATOM 6615 N N . LEU B 1 380 ? 1.516 18.438 20.734 1 97.5 380 LEU B N 1
ATOM 6616 C CA . LEU B 1 380 ? 1.443 17.078 21.25 1 97.5 380 LEU B CA 1
ATOM 6617 C C . LEU B 1 380 ? 2.506 16.203 20.609 1 97.5 380 LEU B C 1
ATOM 6619 O O . LEU B 1 380 ? 3.217 15.461 21.297 1 97.5 380 LEU B O 1
ATOM 6623 N N . TRP B 1 381 ? 2.551 16.281 19.328 1 94.88 381 TRP B N 1
ATOM 6624 C CA . TRP B 1 381 ? 3.547 15.531 18.578 1 94.88 381 TRP B CA 1
ATOM 6625 C C . TRP B 1 381 ? 4.945 15.766 19.125 1 94.88 381 TRP B C 1
ATOM 6627 O O . TRP B 1 381 ? 5.707 14.82 19.344 1 94.88 381 TRP B O 1
ATOM 6637 N N . SER B 1 382 ? 5.266 16.969 19.391 1 95.25 382 SER B N 1
ATOM 6638 C CA . SER B 1 382 ? 6.621 17.344 19.766 1 95.25 382 SER B CA 1
ATOM 6639 C C . SER B 1 382 ? 6.953 16.844 21.172 1 95.25 382 SER B C 1
ATOM 6641 O O . SER B 1 382 ? 8.094 16.469 21.453 1 95.25 382 SER B O 1
ATOM 6643 N N . ILE B 1 383 ? 6.047 16.875 22.047 1 94.19 383 ILE B N 1
ATOM 6644 C CA . ILE B 1 383 ? 6.262 16.359 23.391 1 94.19 383 ILE B CA 1
ATOM 6645 C C . ILE B 1 383 ? 6.621 14.875 23.328 1 94.19 383 ILE B C 1
ATOM 6647 O O . ILE B 1 383 ? 7.559 14.422 23.984 1 94.19 383 ILE B O 1
ATOM 6651 N N . ILE B 1 384 ? 5.922 14.195 22.5 1 90.25 384 ILE B N 1
ATOM 6652 C CA . ILE B 1 384 ? 6.129 12.758 22.359 1 90.25 384 ILE B CA 1
ATOM 6653 C C . ILE B 1 384 ? 7.488 12.492 21.719 1 90.25 384 ILE B C 1
ATOM 6655 O O . ILE B 1 384 ? 8.203 11.578 22.125 1 90.25 384 ILE B O 1
ATOM 6659 N N . GLN B 1 385 ? 7.852 13.289 20.75 1 87.06 385 GLN B N 1
ATOM 6660 C CA . GLN B 1 385 ? 9.094 13.078 20.016 1 87.06 385 GLN B CA 1
ATOM 6661 C C . GLN B 1 385 ? 10.305 13.305 20.906 1 87.06 385 GLN B C 1
ATOM 6663 O O . GLN B 1 385 ? 11.383 12.75 20.656 1 87.06 385 GLN B O 1
ATOM 6668 N N . ARG B 1 386 ? 10.172 14.047 21.891 1 83.69 386 ARG B N 1
ATOM 6669 C CA . ARG B 1 386 ? 11.258 14.266 22.828 1 83.69 386 ARG B CA 1
ATOM 6670 C C . ARG B 1 386 ? 11.797 12.945 23.359 1 83.69 386 ARG B C 1
ATOM 6672 O O . ARG B 1 386 ? 13.008 12.789 23.547 1 83.69 386 ARG B O 1
ATOM 6679 N N . ASP B 1 387 ? 10.898 12.07 23.578 1 77.56 387 ASP B N 1
ATOM 6680 C CA . ASP B 1 387 ? 11.281 10.789 24.172 1 77.56 387 ASP B CA 1
ATOM 6681 C C . ASP B 1 387 ? 11.562 9.75 23.094 1 77.56 387 ASP B C 1
ATOM 6683 O O . ASP B 1 387 ? 12.336 8.812 23.297 1 77.56 387 ASP B O 1
ATOM 6687 N N . LEU B 1 388 ? 10.969 9.945 21.984 1 74.31 388 LEU B N 1
ATOM 6688 C CA . LEU B 1 388 ? 10.969 8.867 21 1 74.31 388 LEU B CA 1
ATOM 6689 C C . LEU B 1 388 ? 12.055 9.094 19.953 1 74.31 388 LEU B C 1
ATOM 6691 O O . LEU B 1 388 ? 12.641 8.133 19.438 1 74.31 388 LEU B O 1
ATOM 6695 N N . SER B 1 389 ? 12.305 10.266 19.656 1 75.75 389 SER B N 1
ATOM 6696 C CA . SER B 1 389 ? 13.141 10.562 18.5 1 75.75 389 SER B CA 1
ATOM 6697 C C . SER B 1 389 ? 14.617 10.547 18.875 1 75.75 389 SER B C 1
ATOM 6699 O O . SER B 1 389 ? 14.992 10.93 19.984 1 75.75 389 SER B O 1
ATOM 6701 N N . GLU B 1 390 ? 15.438 10.156 17.922 1 71.62 390 GLU B N 1
ATOM 6702 C CA . GLU B 1 390 ? 16.891 10.203 18.078 1 71.62 390 GLU B CA 1
ATOM 6703 C C . GLU B 1 390 ? 17.484 11.422 17.359 1 71.62 390 GLU B C 1
ATOM 6705 O O . GLU B 1 390 ? 18.672 11.68 17.469 1 71.62 390 GLU B O 1
ATOM 6710 N N . ILE B 1 391 ? 16.641 12.188 16.781 1 75.25 391 ILE B N 1
ATOM 6711 C CA . ILE B 1 391 ? 17.062 13.383 16.062 1 75.25 391 ILE B CA 1
ATOM 6712 C C . ILE B 1 391 ? 17.234 14.539 17.031 1 75.25 391 ILE B C 1
ATOM 6714 O O . ILE B 1 391 ? 16.406 14.727 17.938 1 75.25 391 ILE B O 1
ATOM 6718 N N . GLU B 1 392 ? 18.344 15.266 16.891 1 81.62 392 GLU B N 1
ATOM 6719 C CA . GLU B 1 392 ? 18.547 16.453 17.719 1 81.62 392 GLU B CA 1
ATOM 6720 C C . GLU B 1 392 ? 17.625 17.594 17.297 1 81.62 392 GLU B C 1
ATOM 6722 O O . GLU B 1 392 ? 17.719 18.094 16.172 1 81.62 392 GLU B O 1
ATOM 6727 N N . PHE B 1 393 ? 16.781 18.016 18.109 1 88.69 393 PHE B N 1
ATOM 6728 C CA . PHE B 1 393 ? 15.781 19.047 17.891 1 88.69 393 PHE B CA 1
ATOM 6729 C C . PHE B 1 393 ? 15.211 19.562 19.203 1 88.69 393 PHE B C 1
ATOM 6731 O O . PHE B 1 393 ? 15.094 18.797 20.172 1 88.69 393 PHE B O 1
ATOM 6738 N N . GLY B 1 394 ? 15.031 20.828 19.297 1 93.25 394 GLY B N 1
ATOM 6739 C CA . GLY B 1 394 ? 14.43 21.391 20.5 1 93.25 394 GLY B CA 1
ATOM 6740 C C . GLY B 1 394 ? 12.953 21.062 20.625 1 93.25 394 GLY B C 1
ATOM 6741 O O . GLY B 1 394 ? 12.109 21.969 20.578 1 93.25 394 GLY B O 1
ATOM 6742 N N . TYR B 1 395 ? 12.68 19.844 20.891 1 93.25 395 TYR B N 1
ATOM 6743 C CA . TYR B 1 395 ? 11.305 19.359 20.906 1 93.25 395 TYR B CA 1
ATOM 6744 C C . TYR B 1 395 ? 10.484 20.078 21.969 1 93.25 395 TYR B C 1
ATOM 6746 O O . TYR B 1 395 ? 9.352 20.5 21.719 1 93.25 395 TYR B O 1
ATOM 6754 N N . LEU B 1 396 ? 11.039 20.219 23.141 1 95.19 396 LEU B N 1
ATOM 6755 C CA . LEU B 1 396 ? 10.281 20.859 24.203 1 95.19 396 LEU B CA 1
ATOM 6756 C C . LEU B 1 396 ? 10.133 22.359 23.938 1 95.19 396 LEU B C 1
ATOM 6758 O O . LEU B 1 396 ? 9.094 22.953 24.25 1 95.19 396 LEU B O 1
ATOM 6762 N N . ASP B 1 397 ? 11.211 22.969 23.375 1 96.94 397 ASP B N 1
ATOM 6763 C CA . ASP B 1 397 ? 11.109 24.359 22.953 1 96.94 397 ASP B CA 1
ATOM 6764 C C . ASP B 1 397 ? 9.984 24.547 21.938 1 96.94 397 ASP B C 1
ATOM 6766 O O . ASP B 1 397 ? 9.203 25.484 22.047 1 96.94 397 ASP B O 1
ATOM 6770 N N . TYR B 1 398 ? 9.961 23.641 21.047 1 97.19 398 TYR B N 1
ATOM 6771 C CA . TYR B 1 398 ? 8.961 23.672 19.984 1 97.19 398 TYR B CA 1
ATOM 6772 C C . TYR B 1 398 ? 7.559 23.469 20.547 1 97.19 398 TYR B C 1
ATOM 6774 O O . TYR B 1 398 ? 6.629 24.203 20.188 1 97.19 398 TYR B O 1
ATOM 6782 N N . ALA B 1 399 ? 7.438 22.531 21.422 1 97.94 399 ALA B N 1
ATOM 6783 C CA . ALA B 1 399 ? 6.145 22.25 22.047 1 97.94 399 ALA B CA 1
ATOM 6784 C C . ALA B 1 399 ? 5.633 23.453 22.828 1 97.94 399 ALA B C 1
ATOM 6786 O O . ALA B 1 399 ? 4.457 23.812 22.719 1 97.94 399 ALA B O 1
ATOM 6787 N N . LEU B 1 400 ? 6.488 24.016 23.609 1 98 400 LEU B N 1
ATOM 6788 C CA . LEU B 1 400 ? 6.109 25.172 24.422 1 98 400 LEU B CA 1
ATOM 6789 C C . LEU B 1 400 ? 5.68 26.344 23.531 1 98 400 LEU B C 1
ATOM 6791 O O . LEU B 1 400 ? 4.672 27 23.812 1 98 400 LEU B O 1
ATOM 6795 N N . LEU B 1 401 ? 6.465 26.562 22.516 1 98.31 401 LEU B N 1
ATOM 6796 C CA . LEU B 1 401 ? 6.137 27.641 21.594 1 98.31 401 LEU B CA 1
ATOM 6797 C C . LEU B 1 401 ? 4.785 27.406 20.922 1 98.31 401 LEU B C 1
ATOM 6799 O O . LEU B 1 401 ? 3.98 28.328 20.797 1 98.31 401 LEU B O 1
ATOM 6803 N N . ARG B 1 402 ? 4.512 26.219 20.469 1 98.62 402 ARG B N 1
ATOM 6804 C CA . ARG B 1 402 ? 3.244 25.859 19.844 1 98.62 402 ARG B CA 1
ATOM 6805 C C . ARG B 1 402 ? 2.078 26.047 20.797 1 98.62 402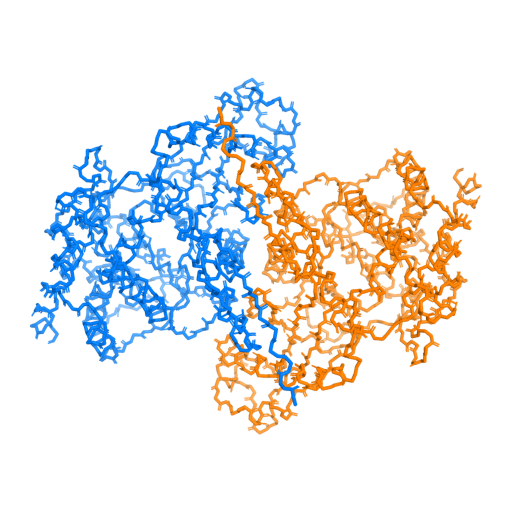 ARG B C 1
ATOM 6807 O O . ARG B 1 402 ? 1.031 26.578 20.422 1 98.62 402 ARG B O 1
ATOM 6814 N N . VAL B 1 403 ? 2.25 25.672 22.047 1 98.56 403 VAL B N 1
ATOM 6815 C CA . VAL B 1 403 ? 1.19 25.797 23.047 1 98.56 403 VAL B CA 1
ATOM 6816 C C . VAL B 1 403 ? 0.916 27.281 23.328 1 98.56 403 VAL B C 1
ATOM 6818 O O . VAL B 1 403 ? -0.242 27.688 23.422 1 98.56 403 VAL B O 1
ATOM 6821 N N . GLU B 1 404 ? 1.956 28 23.469 1 98 404 GLU B N 1
ATOM 6822 C CA . GLU B 1 404 ? 1.794 29.438 23.703 1 98 404 GLU B CA 1
ATOM 6823 C C . GLU B 1 404 ? 1.066 30.109 22.531 1 98 404 GLU B C 1
ATOM 6825 O O . GLU B 1 404 ? 0.177 30.938 22.75 1 98 404 GLU B O 1
ATOM 6830 N N . ASN B 1 405 ? 1.461 29.734 21.344 1 98.06 405 ASN B N 1
ATOM 6831 C CA . ASN B 1 405 ? 0.791 30.281 20.172 1 98.06 405 ASN B CA 1
ATOM 6832 C C . ASN B 1 405 ? -0.662 29.828 20.094 1 98.06 405 ASN B C 1
ATOM 6834 O O . ASN B 1 405 ? -1.525 30.562 19.609 1 98.06 405 ASN B O 1
ATOM 6838 N N . TYR B 1 406 ? -0.972 28.609 20.516 1 98.12 406 TYR B N 1
ATOM 6839 C CA . TYR B 1 406 ? -2.344 28.125 20.594 1 98.12 406 TYR B CA 1
ATOM 6840 C C . TYR B 1 406 ? -3.199 29.031 21.469 1 98.12 406 TYR B C 1
ATOM 6842 O O . TYR B 1 406 ? -4.266 29.484 21.047 1 98.12 406 TYR B O 1
ATOM 6850 N N . PHE B 1 407 ? -2.744 29.328 22.656 1 97.19 407 PHE B N 1
ATOM 6851 C CA . PHE B 1 407 ? -3.529 30.125 23.594 1 97.19 407 PHE B CA 1
ATOM 6852 C C . PHE B 1 407 ? -3.627 31.578 23.125 1 97.19 407 PHE B C 1
ATOM 6854 O O . PHE B 1 407 ? -4.664 32.219 23.281 1 97.19 407 PHE B O 1
ATOM 6861 N N . ASP B 1 408 ? -2.521 32.062 22.562 1 95.81 408 ASP B N 1
ATOM 6862 C CA . ASP B 1 408 ? -2.553 33.406 22 1 95.81 408 ASP B CA 1
ATOM 6863 C C . ASP B 1 408 ? -3.611 33.531 20.891 1 95.81 408 ASP B C 1
ATOM 6865 O O . ASP B 1 408 ? -4.398 34.469 20.891 1 95.81 408 ASP B O 1
ATOM 6869 N N . LEU B 1 409 ? -3.58 32.562 20.016 1 95.81 409 LEU B N 1
ATOM 6870 C CA . LEU B 1 409 ? -4.531 32.562 18.906 1 95.81 409 LEU B CA 1
ATOM 6871 C C . LEU B 1 409 ? -5.953 32.375 19.406 1 95.81 409 LEU B C 1
ATOM 6873 O O . LEU B 1 409 ? -6.895 32.969 18.875 1 95.81 409 LEU B O 1
ATOM 6877 N N . LYS B 1 410 ? -6.133 31.484 20.297 1 95.31 410 LYS B N 1
ATOM 6878 C CA . LYS B 1 410 ? -7.449 31.234 20.875 1 95.31 410 LYS B CA 1
ATOM 6879 C C . LYS B 1 410 ? -8.07 32.531 21.406 1 95.31 410 LYS B C 1
ATOM 6881 O O . LYS B 1 410 ? -9.258 32.781 21.203 1 95.31 410 LYS B O 1
ATOM 6886 N N . ASP B 1 411 ? -7.293 33.344 22.016 1 92.69 411 ASP B N 1
ATOM 6887 C CA . ASP B 1 411 ? -7.754 34.594 22.562 1 92.69 411 ASP B CA 1
ATOM 6888 C C . ASP B 1 411 ? -8.141 35.562 21.438 1 92.69 411 ASP B C 1
ATOM 6890 O O . ASP B 1 411 ? -9.125 36.312 21.562 1 92.69 411 ASP B O 1
ATOM 6894 N N . ARG B 1 412 ? -7.418 35.5 20.438 1 88.88 412 ARG B N 1
ATOM 6895 C CA . ARG B 1 412 ? -7.652 36.438 19.328 1 88.88 412 ARG B CA 1
ATOM 6896 C C . ARG B 1 412 ? -8.875 36 18.516 1 88.88 412 ARG B C 1
ATOM 6898 O O . ARG B 1 412 ? -9.57 36.844 17.938 1 88.88 412 ARG B O 1
ATOM 6905 N N . LEU B 1 413 ? -9.078 34.75 18.297 1 85.94 413 LEU B N 1
ATOM 6906 C CA . LEU B 1 413 ? -10.188 34.219 17.5 1 85.94 413 LEU B CA 1
ATOM 6907 C C . LEU B 1 413 ? -11.523 34.688 18.078 1 85.94 413 LEU B C 1
ATOM 6909 O O . LEU B 1 413 ? -12.5 34.844 17.344 1 85.94 413 LEU B O 1
ATOM 6913 N N . GLN B 1 414 ? -11.609 34.812 19.312 1 73.38 414 GLN B N 1
ATOM 6914 C CA . GLN B 1 414 ? -12.828 35.312 19.938 1 73.38 414 GLN B CA 1
ATOM 6915 C C . GLN B 1 414 ? -13.172 36.688 19.422 1 73.38 414 GLN B C 1
ATOM 6917 O O . GLN B 1 414 ? -14.336 37.094 19.391 1 73.38 414 GLN B O 1
ATOM 6922 N N . THR B 1 415 ? -12.133 37.281 18.922 1 60.69 415 THR B N 1
ATOM 6923 C CA . THR B 1 415 ? -12.32 38.656 18.438 1 60.69 415 THR B CA 1
ATOM 6924 C C . THR B 1 415 ? -12.477 38.688 16.922 1 60.69 415 THR B C 1
ATOM 6926 O O . THR B 1 415 ? -13.07 39.594 16.375 1 60.69 415 THR B O 1
ATOM 6929 N N . ILE B 1 416 ? -11.797 37.781 16.312 1 59.56 416 ILE B N 1
ATOM 6930 C CA . ILE B 1 416 ? -11.789 37.75 14.852 1 59.56 416 ILE B CA 1
ATOM 6931 C C . ILE B 1 416 ? -13.094 37.156 14.328 1 59.56 416 ILE B C 1
ATOM 6933 O O . ILE B 1 416 ? -13.617 37.625 13.305 1 59.56 416 ILE B O 1
ATOM 6937 N N . CYS B 1 417 ? -13.586 36.125 15.008 1 54.12 417 CYS B N 1
ATOM 6938 C CA . CYS B 1 417 ? -14.789 35.5 14.484 1 54.12 417 CYS B CA 1
ATOM 6939 C C . CYS B 1 417 ? -16.047 36.094 15.125 1 54.12 417 CYS B C 1
ATOM 6941 O O . CYS B 1 417 ? -16.047 36.406 16.312 1 54.12 417 CYS B O 1
#

Foldseek 3Di:
DPPQPFDFPDDVDDDGNGPSQPPVNVVVVVVVVLVVVLVVVLVVCVVDVVVQVVVVVVVLVVVLVVVLVCCLVQLHDLSVVDDSVQQVVQWAWDDDDQFWTKIKTAHDPVRDDDDPRDRIKMWTFGAPVLPDVVLLVLVVQVLCVCLVVVQAWHWRDDDSGTGITHDDPFAFFFLQQCLPLVVLLVVLQSQLVQQPDDDRPADQDACLLVVLLVVLVVVLVVCLVCPDPPDDPVVVVLSVVVVVLVLVVVSVVLVVLLVVADFDKTFHQLADARRQWGADPPDPDPSPRIHGHDSSSTDTHGPLLNLLLHLLNSFKGQCQPDPLSIGGDPVSRDDLVSQLSSVQSNCVSVDVDGDDPVVSLSSVLSNLSSNLSNLSRLLSVLSNCVSRPSDRHPSSVSNSVSVVVSVVSVVCSVVSD/DPPQPFDFPDDVDDDGNGPSQPPVNVVVVVVVVLVVVLVVVLVVCVVDVVVQVVVVVVVLVVVLVVVLVCCLPQLHDLSVVDDSVQQVVQWAWDDDDQFWTKIKTAHDPVRDDDDPRDRIKMWTFGAPVLPDVVLLVLVVQVLCVCLVVVQAWHWRDDDSGTGITHDDPFAFFFLQVCLDLVVLLVVLQSQLVQQPDDDRPADQDACLLVVLLVVLVVVLVVCLVCPDPPDDPVVVVLSVVVVVLVLVVVSVVLVVLLVVADFDKTFHQLADARRQWGADPPDPDPSPRIHGHDSSSTDTHGPLLNLLLHLLNSFKGQCQPDPLSIGGDPVSRDDLVSQLSSVQSNCVSVDVDGDDPVVSLSSVLSNLSSNLSNLSRLLSVLSNCVSRPSDRHPSSVSNSVSVVVSVVSVVCSVVSD

Organism: Mizuhopecten yessoensis (NCBI:txid6573)

Sequence (834 aa):
MRRDFVIAVVNKASSKLMLSVDKHQMTQMRRYIVYVWSRVLVIFKHLFPGLGQKMSEDRELTNRRKGYEWCRKSVGGTWANIGEDQFGLGFKVVSGGLTNYLYLCSLPKKYPPQGNEPKEVLLRVYGDIAKDQEFLVRNTAVFAILSTKDLGPKLYVAHAEGRIEEYIPTQPLRTRDLQKPFLAEQIAKKMALFHAIKDMPLHKEPKFLEEKMFCWMEQVENIFSNIPTEKDEASQRMLSRLQSFNLSDELQTLLNILGSVSCPVVFSHNDLQEGNILYLEDCDQPERKMTFIDWEYCSYNYRGFDFGNHFCEWCYDYSHPDFPFFSYTKDYYPSKAQQYTFFRHYLSQQSDVEPTEEYLKGMYKEANTFALASHFFWALWSIIQRDLSEIEFGYLDYALLRVENYFDLKDRLQTICMRRDFVIAVVNKASSKLMLSVDKHQMTQMRRYIVYVWSRVLVIFKHLFPGLGQKMSEDRELTNRRKGYEWCRKSVGGTWANIGEDQFGLGFKVVSGGLTNYLYLCSLPKKYPPQGNEPKEVLLRVYGDIAKDQEFLVRNTAVFAILSTKDLGPKLYVAHAEGRIEEYIPTQPLRTRDLQKPFLAEQIAKKMALFHAIKDMPLHKEPKFLEEKMFCWMEQVENIFSNIPTEKDEASQRMLSRLQSFNLSDELQTLLNILGSVSCPVVFSHNDLQEGNILYLEDCDQPERKMTFIDWEYCSYNYRGFDFGNHFCEWCYDYSHPDFPFFSYTKDYYPSKAQQYTFFRHYLSQQSDVEPTEEYLKGMYKEANTFALASHFFWALWSIIQRDLSEIEFGYLDYALLRVENYFDLKDRLQTIC